Protein AF-0000000078159159 (afdb_homodimer)

Sequence (946 aa):
MILGIPLSLRKSPDRVVWAHTLSGEFSTSSISFWLLRPQSTMQEVLQGSLKNNFGRGRVSGNSFKYGIYIQFNVKRPKSLIVFDWHKYKIHILFSLSFHQVNSDSCESSERINMLKSEFVEASEKNSELRKEIKELTEKLRLADQRKDNAQKQVLVLGKQQKAGPFGTVKGLRTSPAIIPDESVNPRLAKILEKVAVQRELIVALANSNVKDMLEVWFTNIKRVGIPNYLVIALDEKIAKFCESKDVPVYKRDPDEGIDSVARTGGNHAVSGLKFRILREFLQLGYSVLLSDVDIVYLQNPFHYLYRDSDVESMTDGHNNMTAYGYNDVFDEPAMGWARYAHTMRIWVYNSGFFYIRPTIPSIELLDRVANRLSQEPHSWDQAVFNEELFFPSYPGYDGLHAARRTMDFYLFMNSKVLFKTVRKDANLSKLKPVIIHVNYHPDKLPRMKAVVEFYVKGNKDALKPFPDGSNYLMILGIPLSLRKSPDRVVWAHTLSGEFSTSSISFWLLRPQSTMQEVLQGSLKNNFGRGRVSGNSFKYGIYIQFNVKRPKSLIVFDWHKYKIHILFSLSFHQVNSDSCESSERINMLKSEFVEASEKNSELRKEIKELTEKLRLADQRKDNAQKQVLVLGKQQKAGPFGTVKGLRTSPAIIPDESVNPRLAKILEKVAVQRELIVALANSNVKDMLEVWFTNIKRVGIPNYLVIALDEKIAKFCESKDVPVYKRDPDEGIDSVARTGGNHAVSGLKFRILREFLQLGYSVLLSDVDIVYLQNPFHYLYRDSDVESMTDGHNNMTAYGYNDVFDEPAMGWARYAHTMRIWVYNSGFFYIRPTIPSIELLDRVANRLSQEPHSWDQAVFNEELFFPSYPGYDGLHAARRTMDFYLFMNSKVLFKTVRKDANLSKLKPVIIHVNYHPDKLPRMKAVVEFYVKGNKDALKPFPDGSNYL

Radius of gyration: 38.71 Å; Cα contacts (8 Å, |Δi|>4): 1597; chains: 2; bounding box: 104×100×91 Å

Structure (mmCIF, N/CA/C/O backbone):
data_AF-0000000078159159-model_v1
#
loop_
_entity.id
_entity.type
_entity.pdbx_description
1 polymer Glycosyltransferase
#
loop_
_atom_site.group_PDB
_atom_site.id
_atom_site.type_symbol
_atom_site.label_atom_id
_atom_site.label_alt_id
_atom_site.label_comp_id
_atom_site.label_asym_id
_atom_site.label_entity_id
_atom_site.label_seq_id
_atom_site.pdbx_PDB_ins_code
_atom_site.Cartn_x
_atom_site.Cartn_y
_atom_site.Cartn_z
_atom_site.occupancy
_atom_site.B_iso_or_equiv
_atom_site.auth_seq_id
_atom_site.auth_comp_id
_atom_site.auth_asym_id
_atom_site.auth_atom_id
_atom_site.pdbx_PDB_model_num
ATOM 1 N N . MET A 1 1 ? 71.375 -31.25 -0.08 1 17.61 1 MET A N 1
ATOM 2 C CA . MET A 1 1 ? 71.25 -30.594 1.217 1 17.61 1 MET A CA 1
ATOM 3 C C . MET A 1 1 ? 70.25 -31.328 2.121 1 17.61 1 MET A C 1
ATOM 5 O O . MET A 1 1 ? 69.188 -31.656 1.693 1 17.61 1 MET A O 1
ATOM 9 N N . ILE A 1 2 ? 70.812 -32.031 3.143 1 18.7 2 ILE A N 1
ATOM 10 C CA . ILE A 1 2 ? 70.188 -33 4.02 1 18.7 2 ILE A CA 1
ATOM 11 C C . ILE A 1 2 ? 69.25 -32.281 5 1 18.7 2 ILE A C 1
ATOM 13 O O . ILE A 1 2 ? 69.688 -31.391 5.738 1 18.7 2 ILE A O 1
ATOM 17 N N . LEU A 1 3 ? 68.312 -31.609 4.52 1 21.44 3 LEU A N 1
ATOM 18 C CA . LEU A 1 3 ? 67.562 -30.766 5.434 1 21.44 3 LEU A CA 1
ATOM 19 C C . LEU A 1 3 ? 67.062 -31.562 6.648 1 21.44 3 LEU A C 1
ATOM 21 O O . LEU A 1 3 ? 66.5 -32.656 6.504 1 21.44 3 LEU A O 1
ATOM 25 N N . GLY A 1 4 ? 67.938 -31.578 7.641 1 22.89 4 GLY A N 1
ATOM 26 C CA . GLY A 1 4 ? 67.812 -32.25 8.914 1 22.89 4 GLY A CA 1
ATOM 27 C C . GLY A 1 4 ? 66.562 -31.828 9.672 1 22.89 4 GLY A C 1
ATOM 28 O O . GLY A 1 4 ? 66.438 -30.656 10.031 1 22.89 4 GLY A O 1
ATOM 29 N N . ILE A 1 5 ? 65.5 -31.922 9.109 1 25.67 5 ILE A N 1
ATOM 30 C CA . ILE A 1 5 ? 64.375 -31.391 9.797 1 25.67 5 ILE A CA 1
ATOM 31 C C . ILE A 1 5 ? 64.125 -32.156 11.109 1 25.67 5 ILE A C 1
ATOM 33 O O . ILE A 1 5 ? 64.188 -33.375 11.141 1 25.67 5 ILE A O 1
ATOM 37 N N . PRO A 1 6 ? 64.438 -31.453 12.125 1 26.89 6 PRO A N 1
ATOM 38 C CA . PRO A 1 6 ? 64.438 -32.031 13.484 1 26.89 6 PRO A CA 1
ATOM 39 C C . PRO A 1 6 ? 63.156 -32.75 13.828 1 26.89 6 PRO A C 1
ATOM 41 O O . PRO A 1 6 ? 62.094 -32.344 13.391 1 26.89 6 PRO A O 1
ATOM 44 N N . LEU A 1 7 ? 63.219 -33.969 13.781 1 27.44 7 LEU A N 1
ATOM 45 C CA . LEU A 1 7 ? 62.156 -34.969 14 1 27.44 7 LEU A CA 1
ATOM 46 C C . LEU A 1 7 ? 61.719 -35 15.453 1 27.44 7 LEU A C 1
ATOM 48 O O . LEU A 1 7 ? 62.531 -35.125 16.359 1 27.44 7 LEU A O 1
ATOM 52 N N . SER A 1 8 ? 61.031 -33.875 15.875 1 26.48 8 SER A N 1
ATOM 53 C CA . SER A 1 8 ? 60.656 -33.938 17.297 1 26.48 8 SER A CA 1
ATOM 54 C C . SER A 1 8 ? 59.812 -35.156 17.594 1 26.48 8 SER A C 1
ATOM 56 O O . SER A 1 8 ? 58.812 -35.406 16.938 1 26.48 8 SER A O 1
ATOM 58 N N . LEU A 1 9 ? 60.438 -36.188 17.891 1 26.41 9 LEU A N 1
ATOM 59 C CA . LEU A 1 9 ? 59.906 -37.5 18.25 1 26.41 9 LEU A CA 1
ATOM 60 C C . LEU A 1 9 ? 59.125 -37.438 19.562 1 26.41 9 LEU A C 1
ATOM 62 O O . LEU A 1 9 ? 59.656 -37 20.578 1 26.41 9 LEU A O 1
ATOM 66 N N . ARG A 1 10 ? 57.938 -36.906 19.516 1 30.38 10 ARG A N 1
ATOM 67 C CA . ARG A 1 10 ? 57.219 -36.969 20.781 1 30.38 10 ARG A CA 1
ATOM 68 C C . ARG A 1 10 ? 57.062 -38.406 21.25 1 30.38 10 ARG A C 1
ATOM 70 O O . ARG A 1 10 ? 56.75 -39.281 20.453 1 30.38 10 ARG A O 1
ATOM 77 N N . LYS A 1 11 ? 57.625 -38.781 22.234 1 29.3 11 LYS A N 1
ATOM 78 C CA . LYS A 1 11 ? 57.875 -40.031 22.969 1 29.3 11 LYS A CA 1
ATOM 79 C C . LYS A 1 11 ? 56.562 -40.688 23.375 1 29.3 11 LYS A C 1
ATOM 81 O O . LYS A 1 11 ? 55.844 -40.188 24.266 1 29.3 11 LYS A O 1
ATOM 86 N N . SER A 1 12 ? 55.438 -40.656 22.641 1 27.66 12 SER A N 1
ATOM 87 C CA . SER A 1 12 ? 54.562 -41.562 23.391 1 27.66 12 SER A CA 1
ATOM 88 C C . SER A 1 12 ? 55.062 -43 23.312 1 27.66 12 SER A C 1
ATOM 90 O O . SER A 1 12 ? 55.781 -43.375 22.391 1 27.66 12 SER A O 1
ATOM 92 N N . PRO A 1 13 ? 54.938 -44 24.25 1 34.19 13 PRO A N 1
ATOM 93 C CA . PRO A 1 13 ? 55.625 -45.281 24.297 1 34.19 13 PRO A CA 1
ATOM 94 C C . PRO A 1 13 ? 55.656 -45.969 22.922 1 34.19 13 PRO A C 1
ATOM 96 O O . PRO A 1 13 ? 56.688 -46.562 22.562 1 34.19 13 PRO A O 1
ATOM 99 N N . ASP A 1 14 ? 54.5 -46.469 22.375 1 29.48 14 ASP A N 1
ATOM 100 C CA . ASP A 1 14 ? 54.594 -47.531 21.391 1 29.48 14 ASP A CA 1
ATOM 101 C C . ASP A 1 14 ? 54.875 -47 20 1 29.48 14 ASP A C 1
ATOM 103 O O . ASP A 1 14 ? 55.375 -47.719 19.141 1 29.48 14 ASP A O 1
ATOM 107 N N . ARG A 1 15 ? 53.844 -46.125 19.453 1 29.25 15 ARG A N 1
ATOM 108 C CA . ARG A 1 15 ? 53.75 -45.906 18.016 1 29.25 15 ARG A CA 1
ATOM 109 C C . ARG A 1 15 ? 54.625 -44.719 17.578 1 29.25 15 ARG A C 1
ATOM 111 O O . ARG A 1 15 ? 54.531 -43.625 18.156 1 29.25 15 ARG A O 1
ATOM 118 N N . VAL A 1 16 ? 55.781 -45.031 17.172 1 28.16 16 VAL A N 1
ATOM 119 C CA . VAL A 1 16 ? 56.656 -43.938 16.766 1 28.16 16 VAL A CA 1
ATOM 120 C C . VAL A 1 16 ? 56.25 -43.438 15.383 1 28.16 16 VAL A C 1
ATOM 122 O O . VAL A 1 16 ? 56.219 -44.219 14.422 1 28.16 16 VAL A O 1
ATOM 125 N N . VAL A 1 17 ? 55.094 -42.75 15.133 1 27.39 17 VAL A N 1
ATOM 126 C CA . VAL A 1 17 ? 54.594 -42.344 13.82 1 27.39 17 VAL A CA 1
ATOM 127 C C . VAL A 1 17 ? 55.469 -41.219 13.258 1 27.39 17 VAL A C 1
ATOM 129 O O . VAL A 1 17 ? 55.781 -40.25 13.945 1 27.39 17 VAL A O 1
ATOM 132 N N . TRP A 1 18 ? 56.312 -41.625 12.367 1 29.19 18 TRP A N 1
ATOM 133 C CA . TRP A 1 18 ? 57.281 -40.719 11.781 1 29.19 18 TRP A CA 1
ATOM 134 C C . TRP A 1 18 ? 56.625 -39.875 10.68 1 29.19 18 TRP A C 1
ATOM 136 O O . TRP A 1 18 ? 55.969 -40.406 9.805 1 29.19 18 TRP A O 1
ATOM 146 N N . ALA A 1 19 ? 55.875 -38.781 10.914 1 27.38 19 ALA A N 1
ATOM 147 C CA . ALA A 1 19 ? 55.188 -38.094 9.82 1 27.38 19 ALA A CA 1
ATOM 148 C C . ALA A 1 19 ? 56.031 -36.969 9.25 1 27.38 19 ALA A C 1
ATOM 150 O O . ALA A 1 19 ? 56.625 -36.188 10 1 27.38 19 ALA A O 1
ATOM 151 N N . HIS A 1 20 ? 57.062 -37.344 8.359 1 28.05 20 HIS A N 1
ATOM 152 C CA . HIS A 1 20 ? 57.812 -36.219 7.832 1 28.05 20 HIS A CA 1
ATOM 153 C C . HIS A 1 20 ? 57.156 -35.594 6.605 1 28.05 20 HIS A C 1
ATOM 155 O O . HIS A 1 20 ? 56.594 -36.344 5.785 1 28.05 20 HIS A O 1
ATOM 161 N N . THR A 1 21 ? 56.688 -34.375 6.773 1 26.92 21 THR A N 1
ATOM 162 C CA . THR A 1 21 ? 55.906 -33.688 5.738 1 26.92 21 THR A CA 1
ATOM 163 C C . THR A 1 21 ? 56.812 -33.188 4.617 1 26.92 21 THR A C 1
ATOM 165 O O . THR A 1 21 ? 57.75 -32.469 4.863 1 26.92 21 THR A O 1
ATOM 168 N N . LEU A 1 22 ? 57.156 -34.125 3.672 1 27.34 22 LEU A N 1
ATOM 169 C CA . LEU A 1 22 ? 58 -33.719 2.545 1 27.34 22 LEU A CA 1
ATOM 170 C C . LEU A 1 22 ? 57.188 -32.875 1.556 1 27.34 22 LEU A C 1
ATOM 172 O O . LEU A 1 22 ? 56.031 -33.219 1.25 1 27.34 22 LEU A O 1
ATOM 176 N N . SER A 1 23 ? 57.312 -31.578 1.526 1 26.05 23 SER A N 1
ATOM 177 C CA . SER A 1 23 ? 56.531 -30.594 0.787 1 26.05 23 SER A CA 1
ATOM 178 C C . SER A 1 23 ? 56.875 -30.609 -0.698 1 26.05 23 SER A C 1
ATOM 180 O O . SER A 1 23 ? 56.031 -30.266 -1.539 1 26.05 23 SER A O 1
ATOM 182 N N . GLY A 1 24 ? 57.594 -31.391 -1.296 1 27.14 24 GLY A N 1
ATOM 183 C CA . GLY A 1 24 ? 57.969 -31.062 -2.664 1 27.14 24 GLY A CA 1
ATOM 184 C C . GLY A 1 24 ? 57.156 -31.844 -3.695 1 27.14 24 GLY A C 1
ATOM 185 O O . GLY A 1 24 ? 56.406 -32.75 -3.348 1 27.14 24 GLY A O 1
ATOM 186 N N . GLU A 1 25 ? 56.688 -31.297 -4.766 1 27.77 25 GLU A N 1
ATOM 187 C CA . GLU A 1 25 ? 55.875 -31.906 -5.824 1 27.77 25 GLU A CA 1
ATOM 188 C C . GLU A 1 25 ? 56.625 -33.031 -6.527 1 27.77 25 GLU A C 1
ATOM 190 O O . GLU A 1 25 ? 57.656 -32.75 -7.188 1 27.77 25 GLU A O 1
ATOM 195 N N . PHE A 1 26 ? 57.125 -34.094 -5.699 1 26.3 26 PHE A N 1
ATOM 196 C CA . PHE A 1 26 ? 58 -35.062 -6.367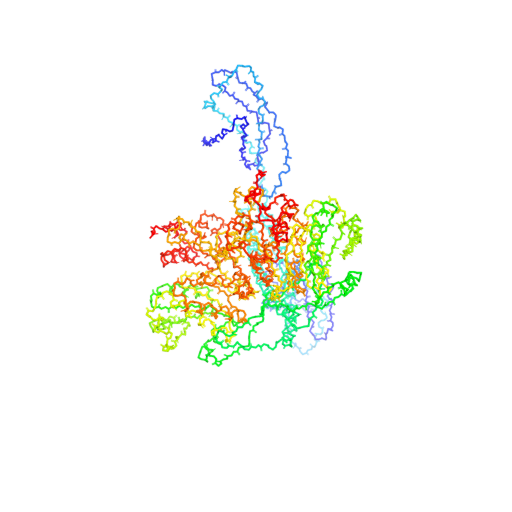 1 26.3 26 PHE A CA 1
ATOM 197 C C . PHE A 1 26 ? 57.156 -36.188 -7.012 1 26.3 26 PHE A C 1
ATOM 199 O O . PHE A 1 26 ? 56.062 -36.5 -6.547 1 26.3 26 PHE A O 1
ATOM 206 N N . SER A 1 27 ? 57.156 -36.25 -8.312 1 27.31 27 SER A N 1
ATOM 207 C CA . SER A 1 27 ? 56.5 -37.344 -9.023 1 27.31 27 SER A CA 1
ATOM 208 C C . SER A 1 27 ? 57.156 -38.688 -8.703 1 27.31 27 SER A C 1
ATOM 210 O O . SER A 1 27 ? 58.344 -38.875 -8.961 1 27.31 27 SER A O 1
ATOM 212 N N . THR A 1 28 ? 57.156 -39.062 -7.367 1 27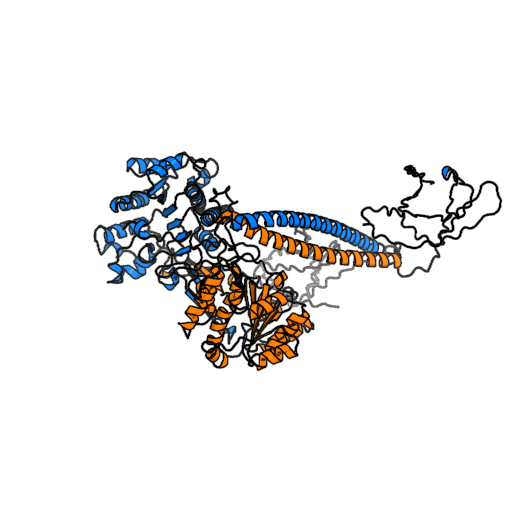.5 28 THR A N 1
ATOM 213 C CA . THR A 1 28 ? 57.969 -40.188 -6.922 1 27.5 28 THR A CA 1
ATOM 214 C C . THR A 1 28 ? 57.531 -41.5 -7.543 1 27.5 28 THR A C 1
ATOM 216 O O . THR A 1 28 ? 56.312 -41.781 -7.547 1 27.5 28 THR A O 1
ATOM 219 N N . SER A 1 29 ? 58.125 -41.906 -8.734 1 27.38 29 SER A N 1
ATOM 220 C CA . SER A 1 29 ? 57.812 -43.188 -9.391 1 27.38 29 SER A CA 1
ATOM 221 C C . SER A 1 29 ? 57.844 -44.344 -8.398 1 27.38 29 SER A C 1
ATOM 223 O O . SER A 1 29 ? 56.844 -45.094 -8.289 1 27.38 29 SER A O 1
ATOM 225 N N . SER A 1 30 ? 58.875 -45.156 -8.305 1 27.55 30 SER A N 1
ATOM 226 C CA . SER A 1 30 ? 59.062 -46.344 -7.469 1 27.55 30 SER A CA 1
ATOM 227 C C . SER A 1 30 ? 60.062 -46.094 -6.355 1 27.55 30 SER A C 1
ATOM 229 O O . SER A 1 30 ? 61.062 -45.406 -6.566 1 27.55 30 SER A O 1
ATOM 231 N N . ILE A 1 31 ? 59.75 -45.688 -5.051 1 28.78 31 ILE A N 1
ATOM 232 C CA . ILE A 1 31 ? 60.75 -45.406 -4.027 1 28.78 31 ILE A CA 1
ATOM 233 C C . ILE A 1 31 ? 61.219 -46.688 -3.367 1 28.78 31 ILE A C 1
ATOM 235 O O . ILE A 1 31 ? 60.375 -47.469 -2.889 1 28.78 31 ILE A O 1
ATOM 239 N N . SER A 1 32 ? 62.25 -47.312 -3.922 1 29.03 32 SER A N 1
ATOM 240 C CA . SER A 1 32 ? 62.812 -48.531 -3.338 1 29.03 32 SER A CA 1
ATOM 241 C C . SER A 1 32 ? 63.719 -48.219 -2.166 1 29.03 32 SER A C 1
ATOM 243 O O . SER A 1 32 ? 64.5 -47.25 -2.23 1 29.03 32 SER A O 1
ATOM 245 N N . PHE A 1 33 ? 63.312 -48.406 -0.824 1 28.94 33 PHE A N 1
ATOM 246 C CA . PHE A 1 33 ? 64.125 -48 0.309 1 28.94 33 PHE A CA 1
ATOM 247 C C . PHE A 1 33 ? 64.938 -49.188 0.85 1 28.94 33 PHE A C 1
ATOM 249 O O . PHE A 1 33 ? 64.5 -50.344 0.725 1 28.94 33 PHE A O 1
ATOM 256 N N . TRP A 1 34 ? 66.188 -49.062 0.815 1 29.77 34 TRP A N 1
ATOM 257 C CA . TRP A 1 34 ? 67.062 -50.156 1.274 1 29.77 34 TRP A CA 1
ATOM 258 C C . TRP A 1 34 ? 67.625 -49.844 2.662 1 29.77 34 TRP A C 1
ATOM 260 O O . TRP A 1 34 ? 68 -48.688 2.965 1 29.77 34 TRP A O 1
ATOM 270 N N . LEU A 1 35 ? 67.125 -50.531 3.803 1 29.36 35 LEU A N 1
ATOM 271 C CA . LEU A 1 35 ? 67.688 -50.406 5.16 1 29.36 35 LEU A CA 1
ATOM 272 C C . LEU A 1 35 ? 69 -51.188 5.316 1 29.36 35 LEU A C 1
ATOM 274 O O . LEU A 1 35 ? 69.062 -52.375 4.934 1 29.36 35 LEU A O 1
ATOM 278 N N . LEU A 1 36 ? 70.062 -50.5 5.23 1 27.66 36 LEU A N 1
ATOM 279 C CA . LEU A 1 36 ? 71.375 -51.125 5.332 1 27.66 36 LEU A CA 1
ATOM 280 C C . LEU A 1 36 ? 71.688 -51.406 6.785 1 27.66 36 LEU A C 1
ATOM 282 O O . LEU A 1 36 ? 71.625 -50.531 7.637 1 27.66 36 LEU A O 1
ATOM 286 N N . ARG A 1 37 ? 71.562 -52.719 7.289 1 32.47 37 ARG A N 1
ATOM 287 C CA . ARG A 1 37 ? 72 -53.188 8.594 1 32.47 37 ARG A CA 1
ATOM 288 C C . ARG A 1 37 ? 73.5 -52.969 8.75 1 32.47 37 ARG A C 1
ATOM 290 O O . ARG A 1 37 ? 74.312 -53.156 7.793 1 32.47 37 ARG A O 1
ATOM 297 N N . PRO A 1 38 ? 73.938 -52.188 9.695 1 32.81 38 PRO A N 1
ATOM 298 C CA . PRO A 1 38 ? 75.375 -52 9.805 1 32.81 38 PRO A CA 1
ATOM 299 C C . PRO A 1 38 ? 76.125 -53.281 9.562 1 32.81 38 PRO A C 1
ATOM 301 O O . PRO A 1 38 ? 77.188 -53.25 8.93 1 32.81 38 PRO A O 1
ATOM 304 N N . GLN A 1 39 ? 76.125 -54.25 10.469 1 33.25 39 GLN A N 1
ATOM 305 C CA . GLN A 1 39 ? 77.125 -55.312 10.367 1 33.25 39 GLN A CA 1
ATOM 306 C C . GLN A 1 39 ? 76.812 -56.25 9.211 1 33.25 39 GLN A C 1
ATOM 308 O O . GLN A 1 39 ? 77.75 -56.875 8.656 1 33.25 39 GLN A O 1
ATOM 313 N N . SER A 1 40 ? 75.562 -56.906 9.305 1 32.38 40 SER A N 1
ATOM 314 C CA . SER A 1 40 ? 75.5 -58.125 8.492 1 32.38 40 SER A CA 1
ATOM 315 C C . SER A 1 40 ? 75.25 -57.781 7.027 1 32.38 40 SER A C 1
ATOM 317 O O . SER A 1 40 ? 74.688 -56.719 6.719 1 32.38 40 SER A O 1
ATOM 319 N N . THR A 1 41 ? 76 -58.219 6 1 31.39 41 THR A N 1
ATOM 320 C CA . THR A 1 41 ? 76.125 -58.062 4.555 1 31.39 41 THR A CA 1
ATOM 321 C C . THR A 1 41 ? 74.75 -58.031 3.898 1 31.39 41 THR A C 1
ATOM 323 O O . THR A 1 41 ? 74.625 -57.75 2.705 1 31.39 41 THR A O 1
ATOM 326 N N . MET A 1 42 ? 73.812 -58.906 4.496 1 30.23 42 MET A N 1
ATOM 327 C CA . MET A 1 42 ? 72.75 -59.312 3.586 1 30.23 42 MET A CA 1
ATOM 328 C C . MET A 1 42 ? 71.688 -58.188 3.457 1 30.23 42 MET A C 1
ATOM 330 O O . MET A 1 42 ? 71.25 -57.656 4.461 1 30.23 42 MET A O 1
ATOM 334 N N . GLN A 1 43 ? 71.688 -57.438 2.396 1 29.42 43 GLN A N 1
ATOM 335 C CA . GLN A 1 43 ? 70.812 -56.344 1.971 1 29.42 43 GLN A CA 1
ATOM 336 C C . GLN A 1 43 ? 69.375 -56.812 1.962 1 29.42 43 GLN A C 1
ATOM 338 O O . GLN A 1 43 ? 69 -57.75 1.278 1 29.42 43 GLN A O 1
ATOM 343 N N . GLU A 1 44 ? 68.75 -57.094 3.141 1 30.91 44 GLU A N 1
ATOM 344 C CA . GLU A 1 44 ? 67.375 -57.562 3.051 1 30.91 44 GLU A CA 1
ATOM 345 C C . GLU A 1 44 ? 66.438 -56.5 2.449 1 30.91 44 GLU A C 1
ATOM 347 O O . GLU A 1 44 ? 66.438 -55.344 2.873 1 30.91 44 GLU A O 1
ATOM 352 N N . VAL A 1 45 ? 66.125 -56.625 1.104 1 29.06 45 VAL A N 1
ATOM 353 C CA . VAL A 1 45 ? 65.25 -55.75 0.29 1 29.06 45 VAL A CA 1
ATOM 354 C C . VAL A 1 45 ? 63.844 -55.844 0.765 1 29.06 45 VAL A C 1
ATOM 356 O O . VAL A 1 45 ? 63.25 -56.906 0.805 1 29.06 45 VAL A O 1
ATOM 359 N N . LEU A 1 46 ? 63.406 -55.25 1.869 1 28.06 46 LEU A N 1
ATOM 360 C CA . LEU A 1 46 ? 62 -55.312 2.299 1 28.06 46 LEU A CA 1
ATOM 361 C C . LEU A 1 46 ? 61.094 -54.562 1.348 1 28.06 46 LEU A C 1
ATOM 363 O O . LEU A 1 46 ? 61.406 -53.406 0.986 1 28.06 46 LEU A O 1
ATOM 367 N N . GLN A 1 47 ? 60.438 -55.25 0.357 1 27.75 47 GLN A N 1
ATOM 368 C CA . GLN A 1 47 ? 59.562 -54.688 -0.658 1 27.75 47 GLN A CA 1
ATOM 369 C C . GLN A 1 47 ? 58.219 -54.281 -0.057 1 27.75 47 GLN A C 1
ATOM 371 O O . GLN A 1 47 ? 57.625 -55.031 0.707 1 27.75 47 GLN A O 1
ATOM 376 N N . GLY A 1 48 ? 57.969 -53.188 0.63 1 27.84 48 GLY A N 1
ATOM 377 C CA . GLY A 1 48 ? 56.656 -52.844 1.171 1 27.84 48 GLY A CA 1
ATOM 378 C C . GLY A 1 48 ? 55.781 -52.062 0.192 1 27.84 48 GLY A C 1
ATOM 379 O O . GLY A 1 48 ? 56.281 -51.562 -0.809 1 27.84 48 GLY A O 1
ATOM 380 N N . SER A 1 49 ? 54.5 -52.531 -0.101 1 27.75 49 SER A N 1
ATOM 381 C CA . SER A 1 49 ? 53.562 -51.906 -1.035 1 27.75 49 SER A CA 1
ATOM 382 C C . SER A 1 49 ? 52.875 -50.719 -0.406 1 27.75 49 SER A C 1
ATOM 384 O O . SER A 1 49 ? 52.625 -50.688 0.802 1 27.75 49 SER A O 1
ATOM 386 N N . LEU A 1 50 ? 53 -49.469 -0.981 1 27.16 50 LEU A N 1
ATOM 387 C CA . LEU A 1 50 ? 52.438 -48.188 -0.545 1 27.16 50 LEU A CA 1
ATOM 388 C C . LEU A 1 50 ? 50.906 -48.156 -0.773 1 27.16 50 LEU A C 1
ATOM 390 O O . LEU A 1 50 ? 50.438 -48.375 -1.892 1 27.16 50 LEU A O 1
ATOM 394 N N . LYS A 1 51 ? 50 -48.594 0.148 1 30.25 51 LYS A N 1
ATOM 395 C CA . LYS A 1 51 ? 48.562 -48.375 -0.059 1 30.25 51 LYS A CA 1
ATOM 396 C C . LYS A 1 51 ? 48.219 -46.906 0.025 1 30.25 51 LYS A C 1
ATOM 398 O O . LYS A 1 51 ? 48.656 -46.219 0.936 1 30.25 51 LYS A O 1
ATOM 403 N N . ASN A 1 52 ? 47.75 -46.156 -1.123 1 25.86 52 ASN A N 1
ATOM 404 C CA . ASN A 1 52 ? 47.469 -44.75 -1.36 1 25.86 52 ASN A CA 1
ATOM 405 C C . ASN A 1 52 ? 46.312 -44.25 -0.464 1 25.86 52 ASN A C 1
ATOM 407 O O . ASN A 1 52 ? 45.156 -44.594 -0.681 1 25.86 52 ASN A O 1
ATOM 411 N N . ASN A 1 53 ? 46.125 -44.438 0.861 1 26.89 53 ASN A N 1
ATOM 412 C CA . ASN A 1 53 ? 45 -43.875 1.569 1 26.89 53 ASN A CA 1
ATOM 413 C C . ASN A 1 53 ? 44.969 -42.344 1.489 1 26.89 53 ASN A C 1
ATOM 415 O O . ASN A 1 53 ? 45.844 -41.688 2.031 1 26.89 53 ASN A O 1
ATOM 419 N N . PHE A 1 54 ? 44.375 -41.625 0.386 1 28.17 54 PHE A N 1
ATOM 420 C CA . PHE A 1 54 ? 44.312 -40.219 0.092 1 28.17 54 PHE A CA 1
ATOM 421 C C . PHE A 1 54 ? 43.469 -39.5 1.143 1 28.17 54 PHE A C 1
ATOM 423 O O . PHE A 1 54 ? 42.25 -39.594 1.158 1 28.17 54 PHE A O 1
ATOM 430 N N . GLY A 1 55 ? 43.656 -39.438 2.422 1 26.94 55 GLY A N 1
ATOM 431 C CA . GLY A 1 55 ? 42.938 -38.562 3.336 1 26.94 55 GLY A CA 1
ATOM 432 C C . GLY A 1 55 ? 42.969 -37.125 2.922 1 26.94 55 GLY A C 1
ATOM 433 O O . GLY A 1 55 ? 43.969 -36.625 2.418 1 26.94 55 GLY A O 1
ATOM 434 N N . ARG A 1 56 ? 41.719 -36.5 2.508 1 28.23 56 ARG A N 1
ATOM 435 C CA . ARG A 1 56 ? 41.469 -35.219 1.828 1 28.23 56 ARG A CA 1
ATOM 436 C C . ARG A 1 56 ? 41.969 -34.062 2.658 1 28.23 56 ARG A C 1
ATOM 438 O O . ARG A 1 56 ? 41.344 -33.688 3.654 1 28.23 56 ARG A O 1
ATOM 445 N N . GLY A 1 57 ? 43.156 -34 3.062 1 26.19 57 GLY A N 1
ATOM 446 C CA . GLY A 1 57 ? 43.688 -32.844 3.805 1 26.19 57 GLY A CA 1
ATOM 447 C C . GLY A 1 57 ? 43.688 -31.562 3.008 1 26.19 57 GLY A C 1
ATOM 448 O O . GLY A 1 57 ? 43.812 -31.578 1.784 1 26.19 57 GLY A O 1
ATOM 449 N N . ARG A 1 58 ? 42.781 -30.609 3.58 1 28.48 58 ARG A N 1
ATOM 450 C CA . ARG A 1 58 ? 42.594 -29.297 2.982 1 28.48 58 ARG A CA 1
ATOM 451 C C . ARG A 1 58 ? 43.938 -28.594 2.814 1 28.48 58 ARG A C 1
ATOM 453 O O . ARG A 1 58 ? 44.75 -28.578 3.734 1 28.48 58 ARG A O 1
ATOM 460 N N . VAL A 1 59 ? 44.406 -28.516 1.566 1 27.38 59 VAL A N 1
ATOM 461 C CA . VAL A 1 59 ? 45.656 -28.031 0.959 1 27.38 59 VAL A CA 1
ATOM 462 C C . VAL A 1 59 ? 45.812 -26.531 1.216 1 27.38 59 VAL A C 1
ATOM 464 O O . VAL A 1 59 ? 45.125 -25.719 0.573 1 27.38 59 VAL A O 1
ATOM 467 N N . SER A 1 60 ? 45.719 -26.094 2.5 1 25.73 60 SER A N 1
ATOM 468 C CA . SER A 1 60 ? 45.938 -24.656 2.529 1 25.73 60 SER A CA 1
ATOM 469 C C . SER A 1 60 ? 47.219 -24.266 1.781 1 25.73 60 SER A C 1
ATOM 471 O O . SER A 1 60 ? 47.188 -23.391 0.923 1 25.73 60 SER A O 1
ATOM 473 N N . GLY A 1 61 ? 48.312 -24.062 2.514 1 26.12 61 GLY A N 1
ATOM 474 C CA . GLY A 1 61 ? 49.594 -23.516 2.146 1 26.12 61 GLY A CA 1
ATOM 475 C C . GLY A 1 61 ? 50.375 -24.422 1.218 1 26.12 61 GLY A C 1
ATOM 476 O O . GLY A 1 61 ? 50.031 -25.578 1.021 1 26.12 61 GLY A O 1
ATOM 477 N N . ASN A 1 62 ? 51.406 -23.828 0.327 1 26.69 62 ASN A N 1
ATOM 478 C CA . ASN A 1 62 ? 52.094 -24.453 -0.806 1 26.69 62 ASN A CA 1
ATOM 479 C C . ASN A 1 62 ? 52.719 -25.797 -0.426 1 26.69 62 ASN A C 1
ATOM 481 O O . ASN A 1 62 ? 53.344 -26.453 -1.256 1 26.69 62 ASN A O 1
ATOM 485 N N . SER A 1 63 ? 53.156 -25.875 0.856 1 25.45 63 SER A N 1
ATOM 486 C CA . SER A 1 63 ? 54.094 -26.922 1.169 1 25.45 63 SER A CA 1
ATOM 487 C C . SER A 1 63 ? 53.375 -28.25 1.415 1 25.45 63 SER A C 1
ATOM 489 O O . SER A 1 63 ? 52.406 -28.312 2.16 1 25.45 63 SER A O 1
ATOM 491 N N . PHE A 1 64 ? 53.125 -28.953 0.333 1 24.91 64 PHE A N 1
ATOM 492 C CA . PHE A 1 64 ? 52.469 -30.25 0.38 1 24.91 64 PHE A CA 1
ATOM 493 C C . PHE A 1 64 ? 53.219 -31.219 1.284 1 24.91 64 PHE A C 1
ATOM 495 O O . PHE A 1 64 ? 54.438 -31.453 1.084 1 24.91 64 PHE A O 1
ATOM 502 N N . LYS A 1 65 ? 52.969 -30.984 2.65 1 28.73 65 LYS A N 1
ATOM 503 C CA . LYS A 1 65 ? 53.688 -31.828 3.59 1 28.73 65 LYS A CA 1
ATOM 504 C C . LYS A 1 65 ? 53.281 -33.312 3.436 1 28.73 65 LYS A C 1
ATOM 506 O O . LYS A 1 65 ? 52.094 -33.625 3.514 1 28.73 65 LYS A O 1
ATOM 511 N N . TYR A 1 66 ? 53.875 -33.938 2.338 1 25.77 66 TYR A N 1
ATOM 512 C CA . TYR A 1 66 ? 53.594 -35.344 2.057 1 25.77 66 TYR A CA 1
ATOM 513 C C . TYR A 1 66 ? 54.156 -36.219 3.146 1 25.77 66 TYR A C 1
ATOM 515 O O . TYR A 1 66 ? 55.312 -36.094 3.545 1 25.77 66 TYR A O 1
ATOM 523 N N . GLY A 1 67 ? 53.375 -36.344 4.262 1 27.33 67 GLY A N 1
ATOM 524 C CA . GLY A 1 67 ? 53.875 -37.188 5.312 1 27.33 67 GLY A CA 1
ATOM 525 C C . GLY A 1 67 ? 53.906 -38.656 4.926 1 27.33 67 GLY A C 1
ATOM 526 O O . GLY A 1 67 ? 52.938 -39.188 4.418 1 27.33 67 GLY A O 1
ATOM 527 N N . ILE A 1 68 ? 54.969 -39.156 4.309 1 27.92 68 ILE A N 1
ATOM 528 C CA . ILE A 1 68 ? 55.188 -40.531 3.906 1 27.92 68 ILE A CA 1
ATOM 529 C C . ILE A 1 68 ? 55.25 -41.406 5.141 1 27.92 68 ILE A C 1
ATOM 531 O O . ILE A 1 68 ? 56 -41.156 6.086 1 27.92 68 ILE A O 1
ATOM 535 N N . TYR A 1 69 ? 54.031 -41.906 5.461 1 27.81 69 TYR A N 1
ATOM 536 C CA . TYR A 1 69 ? 53.969 -42.812 6.602 1 27.81 69 TYR A CA 1
ATOM 537 C C . TYR A 1 69 ? 54.438 -44.219 6.223 1 27.81 69 TYR A C 1
ATOM 539 O O . TYR A 1 69 ? 54 -44.781 5.227 1 27.81 69 TYR A O 1
ATOM 547 N N . ILE A 1 70 ? 55.688 -44.5 6.309 1 28.14 70 ILE A N 1
ATOM 548 C CA . ILE A 1 70 ? 56.281 -45.812 6 1 28.14 70 ILE A CA 1
ATOM 549 C C . ILE A 1 70 ? 56.062 -46.75 7.191 1 28.14 70 ILE A C 1
ATOM 551 O O . ILE A 1 70 ? 56.5 -46.438 8.305 1 28.14 70 ILE A O 1
ATOM 555 N N . GLN A 1 71 ? 55 -47.406 7.16 1 26.98 71 GLN A N 1
ATOM 556 C CA . GLN A 1 71 ? 54.688 -48.344 8.234 1 26.98 71 GLN A CA 1
ATOM 557 C C . GLN A 1 71 ? 55.438 -49.656 8.031 1 26.98 71 GLN A C 1
ATOM 559 O O . GLN A 1 71 ? 55.438 -50.219 6.926 1 26.98 71 GLN A O 1
ATOM 564 N N . PHE A 1 72 ? 56.562 -49.812 8.656 1 28.3 72 PHE A N 1
ATOM 565 C CA . PHE A 1 72 ? 57.375 -51.031 8.594 1 28.3 72 PHE A CA 1
ATOM 566 C C . PHE A 1 72 ? 56.75 -52.156 9.414 1 28.3 72 PHE A C 1
ATOM 568 O O . PHE A 1 72 ? 56.312 -51.938 10.531 1 28.3 72 PHE A O 1
ATOM 575 N N . ASN A 1 73 ? 56.031 -52.938 8.703 1 27.95 73 ASN A N 1
ATOM 576 C CA . ASN A 1 73 ? 55.562 -54.094 9.43 1 27.95 73 ASN A CA 1
ATOM 577 C C . ASN A 1 73 ? 56.688 -55.031 9.828 1 27.95 73 ASN A C 1
ATOM 579 O O . ASN A 1 73 ? 57.406 -55.562 8.969 1 27.95 73 ASN A O 1
ATOM 583 N N . VAL A 1 74 ? 57.469 -54.562 10.828 1 28.53 74 VAL A N 1
ATOM 584 C CA . VAL A 1 74 ? 58.562 -55.375 11.305 1 28.53 74 VAL A CA 1
ATOM 585 C C . VAL A 1 74 ? 58.031 -56.688 11.891 1 28.53 74 VAL A C 1
ATOM 587 O O . VAL A 1 74 ? 57.125 -56.656 12.719 1 28.53 74 VAL A O 1
ATOM 590 N N . LYS A 1 75 ? 58.125 -57.625 11.039 1 33.56 75 LYS A N 1
ATOM 591 C CA . LYS A 1 75 ? 57.844 -58.906 11.617 1 33.56 75 LYS A CA 1
ATOM 592 C C . LYS A 1 75 ? 58.562 -59.094 12.945 1 33.56 75 LYS A C 1
ATOM 594 O O . LYS A 1 75 ? 59.75 -58.844 13.055 1 33.56 75 LYS A O 1
ATOM 599 N N . ARG A 1 76 ? 57.75 -59.031 14.023 1 30.89 76 ARG A N 1
ATOM 600 C CA . ARG A 1 76 ? 58.062 -59.031 15.453 1 30.89 76 ARG A CA 1
ATOM 601 C C . ARG A 1 76 ? 58.969 -60.188 15.812 1 30.89 76 ARG A C 1
ATOM 603 O O . ARG A 1 76 ? 58.531 -61.344 15.859 1 30.89 76 ARG A O 1
ATOM 610 N N . PRO A 1 77 ? 60.25 -60.281 15.141 1 30.33 77 PRO A N 1
ATOM 611 C CA . PRO A 1 77 ? 60.719 -61.438 15.93 1 30.33 77 PRO A CA 1
ATOM 612 C C . PRO A 1 77 ? 60.594 -61.219 17.438 1 30.33 77 PRO A C 1
ATOM 614 O O . PRO A 1 77 ? 60.438 -60.062 17.875 1 30.33 77 PRO A O 1
ATOM 617 N N . LYS A 1 78 ? 60.969 -62.281 18.312 1 35 78 LYS A N 1
ATOM 618 C CA . LYS A 1 78 ? 60.969 -62.375 19.766 1 35 78 LYS A CA 1
ATOM 619 C C . LYS A 1 78 ? 61.594 -61.156 20.406 1 35 78 LYS A C 1
ATOM 621 O O . LYS A 1 78 ? 61.188 -60.75 21.5 1 35 78 LYS A O 1
ATOM 626 N N . SER A 1 79 ? 62.938 -60.906 19.984 1 26.33 79 SER A N 1
ATOM 627 C CA . SER A 1 79 ? 63.812 -60.031 20.75 1 26.33 79 SER A CA 1
ATOM 628 C C . SER A 1 79 ? 63.625 -58.562 20.359 1 26.33 79 SER A C 1
ATOM 630 O O . SER A 1 79 ? 63.406 -58.25 19.188 1 26.33 79 SER A O 1
ATOM 632 N N . LEU A 1 80 ? 63.062 -57.656 21.266 1 29.16 80 LEU A N 1
ATOM 633 C CA . LEU A 1 80 ? 62.625 -56.25 21.266 1 29.16 80 LEU A CA 1
ATOM 634 C C . LEU A 1 80 ? 63.625 -55.344 20.609 1 29.16 80 LEU A C 1
ATOM 636 O O . LEU A 1 80 ? 64.688 -55.031 21.203 1 29.16 80 LEU A O 1
ATOM 640 N N . ILE A 1 81 ? 64.125 -55.812 19.359 1 27.03 81 ILE A N 1
ATOM 641 C CA . ILE A 1 81 ? 65.188 -55.031 18.766 1 27.03 81 ILE A CA 1
ATOM 642 C C . ILE A 1 81 ? 64.812 -53.562 18.719 1 27.03 81 ILE A C 1
ATOM 644 O O . ILE A 1 81 ? 63.781 -53.219 18.125 1 27.03 81 ILE A O 1
ATOM 648 N N . VAL A 1 82 ? 65.062 -52.812 19.875 1 29.14 82 VAL A N 1
ATOM 649 C CA . VAL A 1 82 ? 64.938 -51.375 20.078 1 29.14 82 VAL A CA 1
ATOM 650 C C . VAL A 1 82 ? 65.688 -50.594 19 1 29.14 82 VAL A C 1
ATOM 652 O O . VAL A 1 82 ? 66.938 -50.688 18.922 1 29.14 82 VAL A O 1
ATOM 655 N N . PHE A 1 83 ? 65.25 -50.781 17.672 1 28 83 PHE A N 1
ATOM 656 C CA . PHE A 1 83 ? 65.938 -50.188 16.531 1 28 83 PHE A CA 1
ATOM 657 C C . PHE A 1 83 ? 66.125 -48.688 16.734 1 28 83 PHE A C 1
ATOM 659 O O . PHE A 1 83 ? 65.125 -48 17.031 1 28 83 PHE A O 1
ATOM 666 N N . ASP A 1 84 ? 67.25 -48.344 17.406 1 29.77 84 ASP A N 1
ATOM 667 C CA . ASP A 1 84 ? 67.688 -46.969 17.641 1 29.77 84 ASP A CA 1
ATOM 668 C C . ASP A 1 84 ? 67.875 -46.219 16.328 1 29.77 84 ASP A C 1
ATOM 670 O O . ASP A 1 84 ? 68.812 -46.438 15.57 1 29.77 84 ASP A O 1
ATOM 674 N N . TRP A 1 85 ? 66.688 -45.938 15.727 1 29.23 85 TRP A N 1
ATOM 675 C CA . TRP A 1 85 ? 66.375 -45.438 14.383 1 29.23 85 TRP A CA 1
ATOM 676 C C . TRP A 1 85 ? 67.188 -44.188 14.102 1 29.23 85 TRP A C 1
ATOM 678 O O . TRP A 1 85 ? 67.125 -43.594 13.023 1 29.23 85 TRP A O 1
ATOM 688 N N . HIS A 1 86 ? 67.938 -43.656 15.188 1 30.27 86 HIS A N 1
ATOM 689 C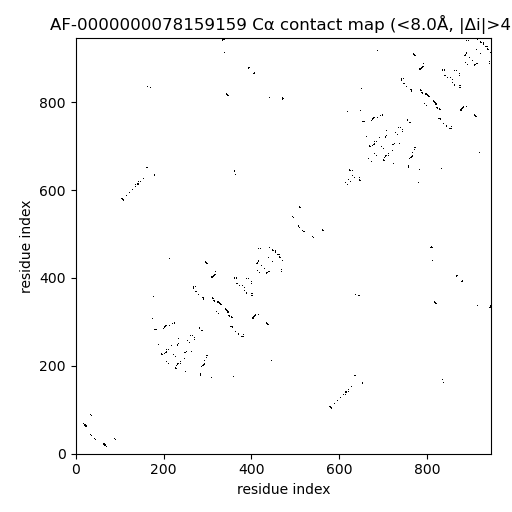 CA . HIS A 1 86 ? 68.688 -42.406 14.977 1 30.27 86 HIS A CA 1
ATOM 690 C C . HIS A 1 86 ? 69.75 -42.531 13.891 1 30.27 86 HIS A C 1
ATOM 692 O O . HIS A 1 86 ? 70.25 -41.531 13.414 1 30.27 86 HIS A O 1
ATOM 698 N N . LYS A 1 87 ? 70.25 -43.75 13.812 1 33.44 87 LYS A N 1
ATOM 699 C CA . LYS A 1 87 ? 71.5 -43.812 13.125 1 33.44 87 LYS A CA 1
ATOM 700 C C . LYS A 1 87 ? 71.312 -44.125 11.641 1 33.44 87 LYS A C 1
ATOM 702 O O . LYS A 1 87 ? 72.312 -44.219 10.898 1 33.44 87 LYS A O 1
ATOM 707 N N . TYR A 1 88 ? 70.125 -44.719 11.336 1 26.02 88 TYR A N 1
ATOM 708 C CA . TYR A 1 88 ? 70.188 -45.25 9.969 1 26.02 88 TYR A CA 1
ATOM 709 C C . TYR A 1 88 ? 69.812 -44.156 8.969 1 26.02 88 TYR A C 1
ATOM 711 O O . TYR A 1 88 ? 69 -43.312 9.258 1 26.02 88 TYR A O 1
ATOM 719 N N . LYS A 1 89 ? 70.75 -43.656 8.25 1 29.31 89 LYS A N 1
ATOM 720 C CA . LYS A 1 89 ? 70.688 -42.625 7.23 1 29.31 89 LYS A CA 1
ATOM 721 C C . LYS A 1 89 ? 70 -43.156 5.965 1 29.31 89 LYS A C 1
ATOM 723 O O . LYS A 1 89 ? 70.375 -44.25 5.473 1 29.31 89 LYS A O 1
ATOM 728 N N . ILE A 1 90 ? 68.75 -43.156 5.895 1 25.5 90 ILE A N 1
ATOM 729 C CA . ILE A 1 90 ? 68 -43.656 4.738 1 25.5 90 ILE A CA 1
ATOM 730 C C . ILE A 1 90 ? 68.312 -42.781 3.516 1 25.5 90 ILE A C 1
ATOM 732 O O . ILE A 1 90 ? 68.188 -41.562 3.574 1 25.5 90 ILE A O 1
ATOM 736 N N . HIS A 1 91 ? 69.25 -43.188 2.748 1 25.27 91 HIS A N 1
ATOM 737 C CA . HIS A 1 91 ? 69.625 -42.5 1.527 1 25.27 91 HIS A CA 1
ATOM 738 C C . HIS A 1 91 ? 68.688 -42.844 0.38 1 25.27 91 HIS A C 1
ATOM 740 O O . HIS A 1 91 ? 68.5 -44.031 0.092 1 25.27 91 HIS A O 1
ATOM 746 N N . ILE A 1 92 ? 67.625 -42.156 0.189 1 24.98 92 ILE A N 1
ATOM 747 C CA . ILE A 1 92 ? 66.688 -42.438 -0.854 1 24.98 92 ILE A CA 1
ATOM 748 C C . ILE A 1 92 ? 67.125 -41.844 -2.18 1 24.98 92 ILE A C 1
ATOM 750 O O . ILE A 1 92 ? 67.438 -40.656 -2.258 1 24.98 92 ILE A O 1
ATOM 754 N N . LEU A 1 93 ? 67.812 -42.625 -3.041 1 24.36 93 LEU A N 1
ATOM 755 C CA . LEU A 1 93 ? 68.312 -42.188 -4.336 1 24.36 93 LEU A CA 1
ATOM 756 C C . LEU A 1 93 ? 67.25 -42.188 -5.387 1 24.36 93 LEU A C 1
ATOM 758 O O . LEU A 1 93 ? 66.5 -43.188 -5.551 1 24.36 93 LEU A O 1
ATOM 762 N N . PHE A 1 94 ? 66.562 -41.062 -5.641 1 23.33 94 PHE A N 1
ATOM 763 C CA . PHE A 1 94 ? 65.438 -40.969 -6.625 1 23.33 94 PHE A CA 1
ATOM 764 C C . PHE A 1 94 ? 66 -40.688 -8.016 1 23.33 94 PHE A C 1
ATOM 766 O O . PHE A 1 94 ? 67 -39.906 -8.164 1 23.33 94 PHE A O 1
ATOM 773 N N . SER A 1 95 ? 66.25 -41.719 -8.828 1 22.5 95 SER A N 1
ATOM 774 C CA . SER A 1 95 ? 66.75 -41.5 -10.188 1 22.5 95 SER A CA 1
ATOM 775 C C . SER A 1 95 ? 65.688 -41.031 -11.109 1 22.5 95 SER A C 1
ATOM 777 O O . SER A 1 95 ? 64.625 -41.656 -11.219 1 22.5 95 SER A O 1
ATOM 779 N N . LEU A 1 96 ? 65.375 -39.719 -11.258 1 21.41 96 LEU A N 1
ATOM 780 C CA . LEU A 1 96 ? 64.375 -39.031 -12.109 1 21.41 96 LEU A CA 1
ATOM 781 C C . LEU A 1 96 ? 64.812 -39.125 -13.578 1 21.41 96 LEU A C 1
ATOM 783 O O . LEU A 1 96 ? 65.938 -38.75 -13.938 1 21.41 96 LEU A O 1
ATOM 787 N N . SER A 1 97 ? 64.562 -40.188 -14.266 1 21.33 97 SER A N 1
ATOM 788 C CA . SER A 1 97 ? 65 -40.219 -15.672 1 21.33 97 SER A CA 1
ATOM 789 C C . SER A 1 97 ? 64.062 -39.375 -16.516 1 21.33 97 SER A C 1
ATOM 791 O O . SER A 1 97 ? 62.812 -39.531 -16.438 1 21.33 97 SER A O 1
ATOM 793 N N . PHE A 1 98 ? 64.375 -38.094 -16.859 1 21.59 98 PHE A N 1
ATOM 794 C CA . PHE A 1 98 ? 63.75 -37.094 -17.703 1 21.59 98 PHE A CA 1
ATOM 795 C C . PHE A 1 98 ? 63.75 -37.531 -19.156 1 21.59 98 PHE A C 1
ATOM 797 O O . PHE A 1 98 ? 64.812 -37.75 -19.75 1 21.59 98 PHE A O 1
ATOM 804 N N . HIS A 1 99 ? 63.094 -38.562 -19.516 1 23.64 99 HIS A N 1
ATOM 805 C CA . HIS A 1 99 ? 63.125 -38.844 -20.953 1 23.64 99 HIS A CA 1
ATOM 806 C C . HIS A 1 99 ? 62.594 -37.625 -21.734 1 23.64 99 HIS A C 1
ATOM 808 O O . HIS A 1 99 ? 61.594 -37.031 -21.344 1 23.64 99 HIS A O 1
ATOM 814 N N . GLN A 1 100 ? 63.438 -37.031 -22.594 1 23.67 100 GLN A N 1
ATOM 815 C CA . GLN A 1 100 ? 63.406 -35.875 -23.516 1 23.67 100 GLN A CA 1
ATOM 816 C C . GLN A 1 100 ? 62.312 -36.062 -24.562 1 23.67 100 GLN A C 1
ATOM 818 O O . GLN A 1 100 ? 62.469 -36.812 -25.516 1 23.67 100 GLN A O 1
ATOM 823 N N . VAL A 1 101 ? 61.062 -36.531 -24.281 1 26.95 101 VAL A N 1
ATOM 824 C CA . VAL A 1 101 ? 60.156 -36.625 -25.406 1 26.95 101 VAL A CA 1
ATOM 825 C C . VAL A 1 101 ? 60.156 -35.344 -26.188 1 26.95 101 VAL A C 1
ATOM 827 O O . VAL A 1 101 ? 60.406 -34.25 -25.641 1 26.95 101 VAL A O 1
ATOM 830 N N . ASN A 1 102 ? 60.156 -35.375 -27.531 1 27.06 102 ASN A N 1
ATOM 831 C CA . ASN A 1 102 ? 60.219 -34.469 -28.672 1 27.06 102 ASN A CA 1
ATOM 832 C C . ASN A 1 102 ? 59.281 -33.281 -28.484 1 27.06 102 ASN A C 1
ATOM 834 O O . ASN A 1 102 ? 58.281 -33.406 -27.766 1 27.06 102 ASN A O 1
ATOM 838 N N . SER A 1 103 ? 59.719 -32.062 -28.938 1 29.95 103 SER A N 1
ATOM 839 C CA . SER A 1 103 ? 59.531 -30.609 -28.844 1 29.95 103 SER A CA 1
ATOM 840 C C . SER A 1 103 ? 58.094 -30.203 -29.25 1 29.95 103 SER A C 1
ATOM 842 O O . SER A 1 103 ? 57.812 -30.016 -30.438 1 29.95 103 SER A O 1
ATOM 844 N N . ASP A 1 104 ? 57.031 -31.094 -29.078 1 32.19 104 ASP A N 1
ATOM 845 C CA . ASP A 1 104 ? 55.781 -30.594 -29.625 1 32.19 104 ASP A CA 1
ATOM 846 C C . ASP A 1 104 ? 55.594 -29.125 -29.281 1 32.19 104 ASP A C 1
ATOM 848 O O . ASP A 1 104 ? 56.219 -28.594 -28.375 1 32.19 104 ASP A O 1
ATOM 852 N N . SER A 1 105 ? 54.531 -28.453 -29.938 1 34.31 105 SER A N 1
ATOM 853 C CA . SER A 1 105 ? 54.156 -27.047 -30.141 1 34.31 105 SER A CA 1
ATOM 854 C C . SER A 1 105 ? 54.031 -26.312 -28.812 1 34.31 105 SER A C 1
ATOM 856 O O . SER A 1 105 ? 53.312 -26.734 -27.922 1 34.31 105 SER A O 1
ATOM 858 N N . CYS A 1 106 ? 55.125 -25.828 -28.297 1 35.59 106 CYS A N 1
ATOM 859 C CA . CYS A 1 106 ? 55.406 -25 -27.125 1 35.59 106 CYS A CA 1
ATOM 860 C C . CYS A 1 106 ? 54.344 -23.922 -26.953 1 35.59 106 CYS A C 1
ATOM 862 O O . CYS A 1 106 ? 54.156 -23.094 -27.859 1 35.59 106 CYS A O 1
ATOM 864 N N . GLU A 1 107 ? 53.219 -24.312 -26.484 1 40.12 107 GLU A N 1
ATOM 865 C CA . GLU A 1 107 ? 52.312 -23.203 -26.172 1 40.12 107 GLU A CA 1
ATOM 866 C C . GLU A 1 107 ? 53.062 -22.078 -25.453 1 40.12 107 GLU A C 1
ATOM 868 O O . GLU A 1 107 ? 53.969 -22.344 -24.656 1 40.12 107 GLU A O 1
ATOM 873 N N . SER A 1 108 ? 53.188 -20.891 -26.109 1 44.5 108 SER A N 1
ATOM 874 C CA . SER A 1 108 ? 54 -19.719 -25.781 1 44.5 108 SER A CA 1
ATOM 875 C C . SER A 1 108 ? 53.969 -19.438 -24.281 1 44.5 108 SER A C 1
ATOM 877 O O . SER A 1 108 ? 53.031 -19.812 -23.594 1 44.5 108 SER A O 1
ATOM 879 N N . SER A 1 109 ? 55.219 -19.375 -23.672 1 47.81 109 SER A N 1
ATOM 880 C CA . SER A 1 109 ? 55.469 -18.953 -22.297 1 47.81 109 SER A CA 1
ATOM 881 C C . SER A 1 109 ? 54.469 -17.922 -21.828 1 47.81 109 SER A C 1
ATOM 883 O O . SER A 1 109 ? 54.062 -17.922 -20.672 1 47.81 109 SER A O 1
ATOM 885 N N . GLU A 1 110 ? 54.031 -17.203 -22.797 1 50.19 110 GLU A N 1
ATOM 886 C CA . GLU A 1 110 ? 53.094 -16.141 -22.453 1 50.19 110 GLU A CA 1
ATOM 887 C C . GLU A 1 110 ? 51.719 -16.719 -22.062 1 50.19 110 GLU A C 1
ATOM 889 O O . GLU A 1 110 ? 51.094 -16.25 -21.109 1 50.19 110 GLU A O 1
ATOM 894 N N . ARG A 1 111 ? 51.406 -17.703 -22.719 1 53.03 111 ARG A N 1
ATOM 895 C CA . ARG A 1 111 ? 50.125 -18.297 -22.422 1 53.03 111 ARG A CA 1
ATOM 896 C C . ARG A 1 111 ? 50.156 -19.062 -21.109 1 53.03 111 ARG A C 1
ATOM 898 O O . ARG A 1 111 ? 49.188 -19.062 -20.344 1 53.03 111 ARG A O 1
ATOM 905 N N . ILE A 1 112 ? 51.281 -19.484 -20.828 1 53.03 112 ILE A N 1
ATOM 906 C CA . ILE A 1 112 ? 51.469 -20.219 -19.578 1 53.03 112 ILE A CA 1
ATOM 907 C C . ILE A 1 112 ? 51.438 -19.25 -18.406 1 53.03 112 ILE A C 1
ATOM 909 O O . ILE A 1 112 ? 50.812 -19.531 -17.375 1 53.03 112 ILE A O 1
ATOM 913 N N . ASN A 1 113 ? 52.125 -18.25 -18.609 1 53.78 113 ASN A N 1
ATOM 914 C CA . ASN A 1 113 ? 52.125 -17.219 -17.562 1 53.78 113 ASN A CA 1
ATOM 915 C C . ASN A 1 113 ? 50.719 -16.656 -17.328 1 53.78 113 ASN A C 1
ATOM 917 O O . ASN A 1 113 ? 50.344 -16.406 -16.188 1 53.78 113 ASN A O 1
ATOM 921 N N . MET A 1 114 ? 50.031 -16.547 -18.391 1 58.72 114 MET A N 1
ATOM 922 C CA . MET A 1 114 ? 48.656 -16.078 -18.281 1 58.72 114 MET A CA 1
ATOM 923 C C . MET A 1 114 ? 47.75 -17.109 -17.578 1 58.72 114 MET A C 1
ATOM 925 O O . MET A 1 114 ? 46.938 -16.75 -16.75 1 58.72 114 MET A O 1
ATOM 929 N N . LEU A 1 115 ? 48.094 -18.281 -17.844 1 56.22 115 LEU A N 1
ATOM 930 C CA . LEU A 1 115 ? 47.344 -19.344 -17.234 1 56.22 115 LEU A CA 1
ATOM 931 C C . LEU A 1 115 ? 47.656 -19.453 -15.742 1 56.22 115 LEU A C 1
ATOM 933 O O . LEU A 1 115 ? 46.75 -19.672 -14.93 1 56.22 115 LEU A O 1
ATOM 937 N N . LYS A 1 116 ? 48.875 -19.281 -15.477 1 59.19 116 LYS A N 1
ATOM 938 C CA . LYS A 1 116 ? 49.281 -19.25 -14.078 1 59.19 116 LYS A CA 1
ATOM 939 C C . LYS A 1 116 ? 48.625 -18.094 -13.328 1 59.19 116 LYS A C 1
ATOM 941 O O . LYS A 1 116 ? 48.156 -18.266 -12.203 1 59.19 116 LYS A O 1
ATOM 946 N N . SER A 1 117 ? 48.688 -17.016 -13.977 1 60 117 SER A N 1
ATOM 947 C CA . SER A 1 117 ? 48.062 -15.836 -13.375 1 60 117 SER A CA 1
ATOM 948 C C . SER A 1 117 ? 46.562 -16.031 -13.203 1 60 117 SER A C 1
ATOM 950 O O . SER A 1 117 ? 46 -15.672 -12.172 1 60 117 SER A O 1
ATOM 952 N N . GLU A 1 118 ? 46.031 -16.656 -14.156 1 60.72 118 GLU A N 1
ATOM 953 C CA . GLU A 1 118 ? 44.625 -16.922 -14.078 1 60.72 118 GLU A CA 1
ATOM 954 C C . GLU A 1 118 ? 44.281 -17.938 -12.984 1 60.72 118 GLU A C 1
ATOM 956 O O . GLU A 1 118 ? 43.281 -17.797 -12.281 1 60.72 118 GLU A O 1
ATOM 961 N N . PHE A 1 119 ? 45.156 -18.781 -12.797 1 55.62 119 PHE A N 1
ATOM 962 C CA . PHE A 1 119 ? 45 -19.781 -11.758 1 55.62 119 PHE A CA 1
ATOM 963 C C . PHE A 1 119 ? 45.125 -19.156 -10.375 1 55.62 119 PHE A C 1
ATOM 965 O O . PHE A 1 119 ? 44.344 -19.453 -9.477 1 55.62 119 PHE A O 1
ATOM 972 N N . VAL A 1 120 ? 46.188 -18.469 -10.242 1 61 120 VAL A N 1
ATOM 973 C CA . VAL A 1 120 ? 46.375 -17.781 -8.969 1 61 120 VAL A CA 1
ATOM 974 C C . VAL A 1 120 ? 45.156 -16.922 -8.641 1 61 120 VAL A C 1
ATOM 976 O O . VAL A 1 120 ? 44.688 -16.922 -7.508 1 61 120 VAL A O 1
ATOM 979 N N . GLU A 1 121 ? 44.625 -16.344 -9.602 1 63.72 121 GLU A N 1
ATOM 980 C CA . GLU A 1 121 ? 43.469 -15.492 -9.391 1 63.72 121 GLU A CA 1
ATOM 981 C C . GLU A 1 121 ? 42.219 -16.312 -9.031 1 63.72 121 GLU A C 1
ATOM 983 O O . GLU A 1 121 ? 41.469 -15.945 -8.133 1 63.72 121 GLU A O 1
ATOM 988 N N . ALA A 1 122 ? 42.156 -17.406 -9.609 1 61.75 122 ALA A N 1
ATOM 989 C CA . ALA A 1 122 ? 41 -18.281 -9.328 1 61.75 122 ALA A CA 1
ATOM 990 C C . ALA A 1 122 ? 41.125 -18.906 -7.941 1 61.75 122 ALA A C 1
ATOM 992 O O . ALA A 1 122 ? 40.125 -19.047 -7.23 1 61.75 122 ALA A O 1
ATOM 993 N N . SER A 1 123 ? 42.281 -19.156 -7.539 1 62.53 123 SER A N 1
ATOM 994 C CA . SER A 1 123 ? 42.562 -19.75 -6.234 1 62.53 123 SER A CA 1
ATOM 995 C C . SER A 1 123 ? 42.344 -18.734 -5.113 1 62.53 123 SER A C 1
ATOM 997 O O . SER A 1 123 ? 41.781 -19.078 -4.062 1 62.53 123 SER A O 1
ATOM 999 N N . GLU A 1 124 ? 42.844 -17.625 -5.426 1 65.81 124 GLU A N 1
ATOM 1000 C CA . GLU A 1 124 ? 42.594 -16.547 -4.465 1 65.81 124 GLU A CA 1
ATOM 1001 C C . GLU A 1 124 ? 41.094 -16.266 -4.336 1 65.81 124 GLU A C 1
ATOM 1003 O O . GLU A 1 124 ? 40.594 -16.047 -3.23 1 65.81 124 GLU A O 1
ATOM 1008 N N . LYS A 1 125 ? 40.375 -16.312 -5.332 1 69.62 125 LYS A N 1
ATOM 1009 C CA . LYS A 1 125 ? 38.938 -16.125 -5.309 1 69.62 125 LYS A CA 1
ATOM 1010 C C . LYS A 1 125 ? 38.219 -17.266 -4.562 1 69.62 125 LYS A C 1
ATOM 1012 O O . LYS A 1 125 ? 37.281 -17.031 -3.812 1 69.62 125 LYS A O 1
ATOM 1017 N N . ASN A 1 126 ? 38.75 -18.375 -4.676 1 62.41 126 ASN A N 1
ATOM 1018 C CA . ASN A 1 126 ? 38.25 -19.531 -3.924 1 62.41 126 ASN A CA 1
ATOM 1019 C C . ASN A 1 126 ? 38.406 -19.328 -2.42 1 62.41 126 ASN A C 1
ATOM 1021 O O . ASN A 1 126 ? 37.5 -19.625 -1.645 1 62.41 126 ASN A O 1
ATOM 1025 N N . SER A 1 127 ? 39.594 -18.938 -2.102 1 67.12 127 SER A N 1
ATOM 1026 C CA . SER A 1 127 ? 39.844 -18.672 -0.691 1 67.12 127 SER A CA 1
ATOM 1027 C C . SER A 1 127 ? 38.938 -17.594 -0.145 1 67.12 127 SER A C 1
ATOM 1029 O O . SER A 1 127 ? 38.406 -17.703 0.967 1 67.12 127 SER A O 1
ATOM 1031 N N . GLU A 1 128 ? 38.75 -16.625 -0.944 1 69.19 128 GLU A N 1
ATOM 1032 C CA . GLU A 1 128 ? 37.844 -15.555 -0.551 1 69.19 128 GLU A CA 1
ATOM 1033 C C . GLU A 1 128 ? 36.406 -16.062 -0.444 1 69.19 128 GLU A C 1
ATOM 1035 O O . GLU A 1 128 ? 35.688 -15.695 0.491 1 69.19 128 GLU A O 1
ATOM 1040 N N . LEU A 1 129 ? 36 -16.906 -1.206 1 68.5 129 LEU A N 1
ATOM 1041 C CA . LEU A 1 129 ? 34.656 -17.438 -1.2 1 68.5 129 LEU A CA 1
ATOM 1042 C C . LEU A 1 129 ? 34.438 -18.391 -0.024 1 68.5 129 LEU A C 1
ATOM 1044 O O . LEU A 1 129 ? 33.375 -18.375 0.606 1 68.5 129 LEU A O 1
ATOM 1048 N N . ARG A 1 130 ? 35.406 -19.078 0.366 1 63.91 130 ARG A N 1
ATOM 1049 C CA . ARG A 1 130 ? 35.312 -19.953 1.536 1 63.91 130 ARG A CA 1
ATOM 1050 C C . ARG A 1 130 ? 35.219 -19.125 2.818 1 63.91 130 ARG A C 1
ATOM 1052 O O . ARG A 1 130 ? 34.469 -19.484 3.732 1 63.91 130 ARG A O 1
ATOM 1059 N N . LYS A 1 131 ? 35.969 -18.156 2.844 1 66.88 131 LYS A N 1
ATOM 1060 C CA . LYS A 1 131 ? 35.844 -17.25 3.979 1 66.88 131 LYS A CA 1
ATOM 1061 C C . LYS A 1 131 ? 34.438 -16.625 4.047 1 66.88 131 LYS A C 1
ATOM 1063 O O . LYS A 1 131 ? 33.875 -16.516 5.125 1 66.88 131 LYS A O 1
ATOM 1068 N N . GLU A 1 132 ? 34 -16.328 2.973 1 68.69 132 GLU A N 1
ATOM 1069 C CA . GLU A 1 132 ? 32.656 -15.773 2.918 1 68.69 132 GLU A CA 1
ATOM 1070 C C . GLU A 1 132 ? 31.625 -16.812 3.318 1 68.69 132 GLU A C 1
ATOM 1072 O O . GLU A 1 132 ? 30.672 -16.5 4.035 1 68.69 132 GLU A O 1
ATOM 1077 N N . ILE A 1 133 ? 31.844 -17.938 3.084 1 62.75 133 ILE A N 1
ATOM 1078 C CA . ILE A 1 133 ? 30.938 -19.016 3.459 1 62.75 133 ILE A CA 1
ATOM 1079 C C . ILE A 1 133 ? 31 -19.234 4.969 1 62.75 133 ILE A C 1
ATOM 1081 O O . ILE A 1 133 ? 29.969 -19.406 5.617 1 62.75 133 ILE A O 1
ATOM 1085 N N . LYS A 1 134 ? 32.188 -19.297 5.488 1 63.34 134 LYS A N 1
ATOM 1086 C CA . LYS A 1 134 ? 32.312 -19.438 6.934 1 63.34 134 LYS A CA 1
ATOM 1087 C C . LYS A 1 134 ? 31.625 -18.312 7.672 1 63.34 134 LYS A C 1
ATOM 1089 O O . LYS A 1 134 ? 30.938 -18.531 8.672 1 63.34 134 LYS A O 1
ATOM 1094 N N . GLU A 1 135 ? 31.859 -17.203 7.168 1 63.41 135 GLU A N 1
ATOM 1095 C CA . GLU A 1 135 ? 31.188 -16.047 7.777 1 63.41 135 GLU A CA 1
ATOM 1096 C C . GLU A 1 135 ? 29.672 -16.156 7.645 1 63.41 135 GLU A C 1
ATOM 1098 O O . GLU A 1 135 ? 28.938 -15.867 8.594 1 63.41 135 GLU A O 1
ATOM 1103 N N . LEU A 1 136 ? 29.234 -16.641 6.613 1 63.72 136 LEU A N 1
ATOM 1104 C CA . LEU A 1 136 ? 27.812 -16.781 6.383 1 63.72 136 LEU A CA 1
ATOM 1105 C C . LEU A 1 136 ? 27.234 -17.906 7.234 1 63.72 136 LEU A C 1
ATOM 1107 O O . LEU A 1 136 ? 26.125 -17.781 7.773 1 63.72 136 LEU A O 1
ATOM 1111 N N . THR A 1 137 ? 27.906 -18.891 7.43 1 60.44 137 THR A N 1
ATOM 1112 C CA . THR A 1 137 ? 27.469 -20 8.266 1 60.44 137 THR A CA 1
ATOM 1113 C C . THR A 1 137 ? 27.406 -19.594 9.734 1 60.44 137 THR A C 1
ATOM 1115 O O . THR A 1 137 ? 26.484 -19.969 10.445 1 60.44 137 THR A O 1
ATOM 1118 N N . GLU A 1 138 ? 28.359 -18.906 10.164 1 57.25 138 GLU A N 1
ATOM 1119 C CA . GLU A 1 138 ? 28.328 -18.375 11.523 1 57.25 138 GLU A CA 1
ATOM 1120 C C . GLU A 1 138 ? 27.172 -17.391 11.711 1 57.25 138 GLU A C 1
ATOM 1122 O O . GLU A 1 138 ? 26.5 -17.422 12.742 1 57.25 138 GLU A O 1
ATOM 1127 N N . LYS A 1 139 ? 26.953 -16.688 10.758 1 57.44 139 LYS A N 1
ATOM 1128 C CA . LYS A 1 139 ? 25.812 -15.781 10.805 1 57.44 139 LYS A CA 1
ATOM 1129 C C . LYS A 1 139 ? 24.5 -16.562 10.789 1 57.44 139 LYS A C 1
ATOM 1131 O O . LYS A 1 139 ? 23.547 -16.203 11.492 1 57.44 139 LYS A O 1
ATOM 1136 N N . LEU A 1 140 ? 24.516 -17.578 10.18 1 53.56 140 LEU A N 1
ATOM 1137 C CA . LEU A 1 140 ? 23.359 -18.453 10.148 1 53.56 140 LEU A CA 1
ATOM 1138 C C . LEU A 1 140 ? 23.141 -19.125 11.508 1 53.56 140 LEU A C 1
ATOM 1140 O O . LEU A 1 140 ? 22.016 -19.219 11.984 1 53.56 140 LEU A O 1
ATOM 1144 N N . ARG A 1 141 ? 24.109 -19.641 12.102 1 51 141 ARG A N 1
ATOM 1145 C CA . ARG A 1 141 ? 24.031 -20.25 13.43 1 51 141 ARG A CA 1
ATOM 1146 C C . ARG A 1 141 ? 23.562 -19.234 14.469 1 51 141 ARG A C 1
ATOM 1148 O O . ARG A 1 141 ? 22.688 -19.531 15.281 1 51 141 ARG A O 1
ATOM 1155 N N . LEU A 1 142 ? 24.094 -18.094 14.43 1 48.31 142 LEU A N 1
ATOM 1156 C CA . LEU A 1 142 ? 23.688 -17.047 15.359 1 48.31 142 LEU A CA 1
ATOM 1157 C C . LEU A 1 142 ? 22.25 -16.609 15.094 1 48.31 142 LEU A C 1
ATOM 1159 O O . LEU A 1 142 ? 21.484 -16.359 16.031 1 48.31 142 LEU A O 1
ATOM 1163 N N . ALA A 1 143 ? 21.891 -16.688 13.953 1 46.69 143 ALA A N 1
ATOM 1164 C CA . ALA A 1 143 ? 20.516 -16.391 13.578 1 46.69 143 ALA A CA 1
ATOM 1165 C C . ALA A 1 143 ? 19.562 -17.484 14.031 1 46.69 143 ALA A C 1
ATOM 1167 O O . ALA A 1 143 ? 18.438 -17.219 14.477 1 46.69 143 ALA A O 1
ATOM 1168 N N . ASP A 1 144 ? 19.922 -18.672 14.055 1 46.72 144 ASP A N 1
ATOM 1169 C CA . ASP A 1 144 ? 19.141 -19.797 14.555 1 46.72 144 ASP A CA 1
ATOM 1170 C C . ASP A 1 144 ? 18.984 -19.719 16.062 1 46.72 144 ASP A C 1
ATOM 1172 O O . ASP A 1 144 ? 17.906 -20.016 16.594 1 46.72 144 ASP A O 1
ATOM 1176 N N . GLN A 1 145 ? 19.938 -19.484 16.812 1 40.84 145 GLN A N 1
ATOM 1177 C CA . GLN A 1 145 ? 19.844 -19.328 18.25 1 40.84 145 GLN A CA 1
ATOM 1178 C C . GLN A 1 145 ? 18.922 -18.172 18.625 1 40.84 145 GLN A C 1
ATOM 1180 O O . GLN A 1 145 ? 18.156 -18.266 19.594 1 40.84 145 GLN A O 1
ATOM 1185 N N . ARG A 1 146 ? 18.938 -17.188 17.891 1 38.09 146 ARG A N 1
ATOM 1186 C CA . ARG A 1 146 ? 18.031 -16.062 18.125 1 38.09 146 ARG A CA 1
ATOM 1187 C C . ARG A 1 146 ? 16.609 -16.406 17.688 1 38.09 146 ARG A C 1
ATOM 1189 O O . ARG A 1 146 ? 15.641 -15.875 18.25 1 38.09 146 ARG A O 1
ATOM 1196 N N . LYS A 1 147 ? 16.391 -17.328 16.828 1 39.25 147 LYS A N 1
ATOM 1197 C CA . LYS A 1 147 ? 15.094 -17.906 16.469 1 39.25 147 LYS A CA 1
ATOM 1198 C C . LYS A 1 147 ? 14.43 -18.562 17.672 1 39.25 147 LYS A C 1
ATOM 1200 O O . LYS A 1 147 ? 13.234 -18.375 17.906 1 39.25 147 LYS A O 1
ATOM 1205 N N . ASP A 1 148 ? 15.086 -19.422 18.312 1 38.28 148 ASP A N 1
ATOM 1206 C CA . ASP A 1 148 ? 14.508 -20.156 19.438 1 38.28 148 ASP A CA 1
ATOM 1207 C C . ASP A 1 148 ? 14.047 -19.203 20.531 1 38.28 148 ASP A C 1
ATOM 1209 O O . ASP A 1 148 ? 12.961 -19.375 21.094 1 38.28 148 ASP A O 1
ATOM 1213 N N . ASN A 1 149 ? 14.766 -18.25 20.812 1 33.38 149 ASN A N 1
ATOM 1214 C CA . ASN A 1 149 ? 14.367 -17.344 21.875 1 33.38 149 ASN A CA 1
ATOM 1215 C C . ASN A 1 149 ? 13.234 -16.422 21.453 1 33.38 149 ASN A C 1
ATOM 1217 O O . ASN A 1 149 ? 12.32 -16.141 22.219 1 33.38 149 ASN A O 1
ATOM 1221 N N . ALA A 1 150 ? 13.227 -15.969 20.188 1 35.19 150 ALA A N 1
ATOM 1222 C CA . ALA A 1 150 ? 12.133 -15.156 19.641 1 35.19 150 ALA A CA 1
ATOM 1223 C C . ALA A 1 150 ? 10.852 -15.977 19.516 1 35.19 150 ALA A C 1
ATOM 1225 O O . ALA A 1 150 ? 9.758 -15.469 19.781 1 35.19 150 ALA A O 1
ATOM 1226 N N . GLN A 1 151 ? 10.82 -17.203 19.141 1 36.84 151 GLN A N 1
ATOM 1227 C CA . GLN A 1 151 ? 9.633 -18.047 19.188 1 36.84 151 GLN A CA 1
ATOM 1228 C C . GLN A 1 151 ? 9.102 -18.156 20.609 1 36.84 151 GLN A C 1
ATOM 1230 O O . GLN A 1 151 ? 7.887 -18.156 20.828 1 36.84 151 GLN A O 1
ATOM 1235 N N . LYS A 1 152 ? 9.969 -18.156 21.516 1 35.62 152 LYS A N 1
ATOM 1236 C CA . LYS A 1 152 ? 9.5 -18.328 22.891 1 35.62 152 LYS A CA 1
ATOM 1237 C C . LYS A 1 152 ? 8.797 -17.062 23.375 1 35.62 152 LYS A C 1
ATOM 1239 O O . LYS A 1 152 ? 7.805 -17.141 24.109 1 35.62 152 LYS A O 1
ATOM 1244 N N . GLN A 1 153 ? 9.336 -15.93 23.078 1 34.5 153 GLN A N 1
ATOM 1245 C CA . GLN A 1 153 ? 8.711 -14.703 23.562 1 34.5 153 GLN A CA 1
ATOM 1246 C C . GLN A 1 153 ? 7.434 -14.391 22.781 1 34.5 153 GLN A C 1
ATOM 1248 O O . GLN A 1 153 ? 6.527 -13.742 23.312 1 34.5 153 GLN A O 1
ATOM 1253 N N . VAL A 1 154 ? 7.262 -14.633 21.453 1 39.19 154 VAL A N 1
ATOM 1254 C CA . VAL A 1 154 ? 5.977 -14.594 20.75 1 39.19 154 VAL A CA 1
ATOM 1255 C C . VAL A 1 154 ? 4.973 -15.492 21.469 1 39.19 154 VAL A C 1
ATOM 1257 O O . VAL A 1 154 ? 3.766 -15.25 21.422 1 39.19 154 VAL A O 1
ATOM 1260 N N . LEU A 1 155 ? 5.355 -16.469 21.906 1 38 155 LEU A N 1
ATOM 1261 C CA . LEU A 1 155 ? 4.488 -17.344 22.688 1 38 155 LEU A CA 1
ATOM 1262 C C . LEU A 1 155 ? 3.852 -16.594 23.844 1 38 155 LEU A C 1
ATOM 1264 O O . LEU A 1 155 ? 2.713 -16.875 24.219 1 38 155 LEU A O 1
ATOM 1268 N N . VAL A 1 156 ? 4.621 -15.797 24.547 1 34.31 156 VAL A N 1
ATOM 1269 C CA . VAL A 1 156 ? 4.02 -15.148 25.719 1 34.31 156 VAL A CA 1
ATOM 1270 C C . VAL A 1 156 ? 3.102 -14.016 25.266 1 34.31 156 VAL A C 1
ATOM 1272 O O . VAL A 1 156 ? 2.326 -13.484 26.062 1 34.31 156 VAL A O 1
ATOM 1275 N N . LEU A 1 157 ? 3.523 -13.031 24.312 1 41.5 157 LEU A N 1
ATOM 1276 C CA . LEU A 1 157 ? 2.596 -11.922 24.094 1 41.5 157 LEU A CA 1
ATOM 1277 C C . LEU A 1 157 ? 1.213 -12.438 23.719 1 41.5 157 LEU A C 1
ATOM 1279 O O . LEU A 1 157 ? 0.207 -12.016 24.281 1 41.5 157 LEU A O 1
ATOM 1283 N N . GLY A 1 158 ? 0.329 -12.125 22.438 1 42.44 158 GLY A N 1
ATOM 1284 C CA . GLY A 1 158 ? -1.013 -12.688 22.375 1 42.44 158 GLY A CA 1
ATOM 1285 C C . GLY A 1 158 ? -1.034 -14.148 21.969 1 42.44 158 GLY A C 1
ATOM 1286 O O . GLY A 1 158 ? -0.061 -14.656 21.406 1 42.44 158 GLY A O 1
ATOM 1287 N N . LYS A 1 159 ? -1.656 -15.008 22.656 1 49.09 159 LYS A N 1
ATOM 1288 C CA . LYS A 1 159 ? -1.992 -16.406 22.438 1 49.09 159 LYS A CA 1
ATOM 1289 C C . LYS A 1 159 ? -2.256 -16.688 20.953 1 49.09 159 LYS A C 1
ATOM 1291 O O . LYS A 1 159 ? -3.064 -16 20.328 1 49.09 159 LYS A O 1
ATOM 1296 N N . GLN A 1 160 ? -1.238 -17.125 20.266 1 63.97 160 GLN A N 1
ATOM 1297 C CA . GLN A 1 160 ? -1.574 -17.688 18.953 1 63.97 160 GLN A CA 1
ATOM 1298 C C . GLN A 1 160 ? -2.969 -18.297 18.969 1 63.97 160 GLN A C 1
ATOM 1300 O O . GLN A 1 160 ? -3.346 -18.969 19.938 1 63.97 160 GLN A O 1
ATOM 1305 N N . GLN A 1 161 ? -3.746 -17.672 18.141 1 76.06 161 GLN A N 1
ATOM 1306 C CA . GLN A 1 161 ? -5.133 -18.125 18.125 1 76.06 161 GLN A CA 1
ATOM 1307 C C . GLN A 1 161 ? -5.441 -18.875 16.828 1 76.06 161 GLN A C 1
ATOM 1309 O O . GLN A 1 161 ? -4.762 -18.688 15.812 1 76.06 161 GLN A O 1
ATOM 1314 N N . LYS A 1 162 ? -6.203 -19.828 16.953 1 81.69 162 LYS A N 1
ATOM 1315 C CA . LYS A 1 162 ? -6.805 -20.453 15.781 1 81.69 162 LYS A CA 1
ATOM 1316 C C . LYS A 1 162 ? -7.648 -19.469 14.984 1 81.69 162 LYS A C 1
ATOM 1318 O O . LYS A 1 162 ? -8.117 -18.469 15.531 1 81.69 162 LYS A O 1
ATOM 1323 N N . ALA A 1 163 ? -7.629 -19.719 13.664 1 85.19 163 ALA A N 1
ATOM 1324 C CA . ALA A 1 163 ? -8.5 -18.875 12.867 1 85.19 163 ALA A CA 1
ATOM 1325 C C . ALA A 1 163 ? -9.961 -19.094 13.219 1 85.19 163 ALA A C 1
ATOM 1327 O O . ALA A 1 163 ? -10.391 -20.219 13.438 1 85.19 163 ALA A O 1
ATOM 1328 N N . GLY A 1 164 ? -10.719 -17.984 13.367 1 83.5 164 GLY A N 1
ATOM 1329 C CA . GLY A 1 164 ? -12.148 -18.078 13.602 1 83.5 164 GLY A CA 1
ATOM 1330 C C . GLY A 1 164 ? -12.93 -18.547 12.383 1 83.5 164 GLY A C 1
ATOM 1331 O O . GLY A 1 164 ? -12.336 -18.828 11.336 1 83.5 164 GLY A O 1
ATOM 1332 N N . PRO A 1 165 ? -14.281 -18.625 12.531 1 85.56 165 PRO A N 1
ATOM 1333 C CA . PRO A 1 165 ? -15.133 -19.016 11.406 1 85.56 165 PRO A CA 1
ATOM 1334 C C . PRO A 1 165 ? -15.016 -18.062 10.219 1 85.56 165 PRO A C 1
ATOM 1336 O O . PRO A 1 165 ? -14.562 -16.922 10.383 1 85.56 165 PRO A O 1
ATOM 1339 N N . PHE A 1 166 ? -15.461 -18.594 9.086 1 88.06 166 PHE A N 1
ATOM 1340 C CA . PHE A 1 166 ? -15.422 -17.828 7.848 1 88.06 166 PHE A CA 1
ATOM 1341 C C . PHE A 1 166 ? -16.125 -16.484 8.016 1 88.06 166 PHE A C 1
ATOM 1343 O O . PHE A 1 166 ? -17.234 -16.422 8.539 1 88.06 166 PHE A O 1
ATOM 1350 N N . GLY A 1 167 ? -15.414 -15.461 7.605 1 86.31 167 GLY A N 1
ATOM 1351 C CA . GLY A 1 167 ? -15.992 -14.125 7.602 1 86.31 167 GLY A CA 1
ATOM 1352 C C . GLY A 1 167 ? -15.852 -13.406 8.93 1 86.31 167 GLY A C 1
ATOM 1353 O O . GLY A 1 167 ? -16.172 -12.219 9.039 1 86.31 167 GLY A O 1
ATOM 1354 N N . THR A 1 168 ? -15.281 -13.977 9.961 1 81.56 168 THR A N 1
ATOM 1355 C CA . THR A 1 168 ? -15.25 -13.383 11.289 1 81.56 168 THR A CA 1
ATOM 1356 C C . THR A 1 168 ? -13.828 -12.969 11.664 1 81.56 168 THR A C 1
ATOM 1358 O O . THR A 1 168 ? -13.625 -12.25 12.648 1 81.56 168 THR A O 1
ATOM 1361 N N . VAL A 1 169 ? -12.914 -13.414 10.945 1 86.5 169 VAL A N 1
ATOM 1362 C CA . VAL A 1 169 ? -11.516 -13.156 11.266 1 86.5 169 VAL A CA 1
ATOM 1363 C C . VAL A 1 169 ? -11.18 -11.695 10.945 1 86.5 169 VAL A C 1
ATOM 1365 O O . VAL A 1 169 ? -11.484 -11.203 9.859 1 86.5 169 VAL A O 1
ATOM 1368 N N . LYS A 1 170 ? -10.594 -10.984 11.945 1 82.12 170 LYS A N 1
ATOM 1369 C CA . LYS A 1 170 ? -10.172 -9.594 11.773 1 82.12 170 LYS A CA 1
ATOM 1370 C C . LYS A 1 170 ? -8.758 -9.383 12.305 1 82.12 170 LYS A C 1
ATOM 1372 O O . LYS A 1 170 ? -8.445 -9.781 13.43 1 82.12 170 LYS A O 1
ATOM 1377 N N . GLY A 1 171 ? -7.953 -8.906 11.453 1 77.25 171 GLY A N 1
ATOM 1378 C CA . GLY A 1 171 ? -6.605 -8.57 11.883 1 77.25 171 GLY A CA 1
ATOM 1379 C C . GLY A 1 171 ? -6.543 -7.309 12.719 1 77.25 171 GLY A C 1
ATOM 1380 O O . GLY A 1 171 ? -7.508 -6.547 12.773 1 77.25 171 GLY A O 1
ATOM 1381 N N . LEU A 1 172 ? -5.344 -7.152 13.375 1 72.56 172 LEU A N 1
ATOM 1382 C CA . LEU A 1 172 ? -5.098 -5.93 14.125 1 72.56 172 LEU A CA 1
ATOM 1383 C C . LEU A 1 172 ? -4.902 -4.742 13.188 1 72.56 172 LEU A C 1
ATOM 1385 O O . LEU A 1 172 ? -4.113 -4.82 12.234 1 72.56 172 LEU A O 1
ATOM 1389 N N . ARG A 1 173 ? -5.707 -3.73 13.352 1 73 173 ARG A N 1
ATOM 1390 C CA . ARG A 1 173 ? -5.574 -2.561 12.492 1 73 173 ARG A CA 1
ATOM 1391 C C . ARG A 1 173 ? -4.629 -1.533 13.102 1 73 173 ARG A C 1
ATOM 1393 O O . ARG A 1 173 ? -4.066 -0.701 12.383 1 73 173 ARG A O 1
ATOM 1400 N N . THR A 1 174 ? -4.539 -1.561 14.375 1 73.25 174 THR A N 1
ATOM 1401 C CA . THR A 1 174 ? -3.701 -0.564 15.039 1 73.25 174 THR A CA 1
ATOM 1402 C C . THR A 1 174 ? -2.576 -1.236 15.82 1 73.25 174 THR A C 1
ATOM 1404 O O . THR A 1 174 ? -2.807 -2.215 16.531 1 73.25 174 THR A O 1
ATOM 1407 N N . SER A 1 175 ? -1.46 -0.749 15.562 1 80.56 175 SER A N 1
ATOM 1408 C CA . SER A 1 175 ? -0.318 -1.19 16.359 1 80.56 175 SER A CA 1
ATOM 1409 C C . SER A 1 175 ? -0.376 -0.626 17.766 1 80.56 175 SER A C 1
ATOM 1411 O O . SER A 1 175 ? -0.949 0.442 18 1 80.56 175 SER A O 1
ATOM 1413 N N . PRO A 1 176 ? 0.184 -1.37 18.672 1 83.12 176 PRO A N 1
ATOM 1414 C CA . PRO A 1 176 ? 0.224 -0.833 20.031 1 83.12 176 PRO A CA 1
ATOM 1415 C C . PRO A 1 176 ? 1.098 0.414 20.141 1 83.12 176 PRO A C 1
ATOM 1417 O O . PRO A 1 176 ? 2.078 0.557 19.406 1 83.12 176 PRO A O 1
ATOM 1420 N N . ALA A 1 177 ? 0.673 1.27 21.094 1 89.38 177 ALA A N 1
ATOM 1421 C CA . ALA A 1 177 ? 1.473 2.465 21.359 1 89.38 177 ALA A CA 1
ATOM 1422 C C . ALA A 1 177 ? 2.793 2.104 22.031 1 89.38 177 ALA A C 1
ATOM 1424 O O . ALA A 1 177 ? 2.867 1.131 22.781 1 89.38 177 ALA A O 1
ATOM 1425 N N . ILE A 1 178 ? 3.721 2.834 21.797 1 91.69 178 ILE A N 1
ATOM 1426 C CA . ILE A 1 178 ? 5.02 2.623 22.438 1 91.69 178 ILE A CA 1
ATOM 1427 C C . ILE A 1 178 ? 4.977 3.125 23.875 1 91.69 178 ILE A C 1
ATOM 1429 O O . ILE A 1 178 ? 4.059 3.85 24.266 1 91.69 178 ILE A O 1
ATOM 1433 N N . ILE A 1 179 ? 6.039 2.699 24.625 1 91.88 179 ILE A N 1
ATOM 1434 C CA . ILE A 1 179 ? 6.199 3.223 25.984 1 91.88 179 ILE A CA 1
ATOM 1435 C C . ILE A 1 179 ? 6.824 4.617 25.922 1 91.88 179 ILE A C 1
ATOM 1437 O O . ILE A 1 179 ? 7.887 4.801 25.328 1 91.88 179 ILE A O 1
ATOM 1441 N N . PRO A 1 180 ? 6.109 5.547 26.562 1 94.31 180 PRO A N 1
ATOM 1442 C CA . PRO A 1 180 ? 6.66 6.906 26.547 1 94.31 180 PRO A CA 1
ATOM 1443 C C . PRO A 1 180 ? 8.023 7 27.234 1 94.31 180 PRO A C 1
ATOM 1445 O O . PRO A 1 180 ? 8.273 6.301 28.219 1 94.31 180 PRO A O 1
ATOM 1448 N N . ASP A 1 181 ? 8.859 7.871 26.719 1 95.38 181 ASP A N 1
ATOM 1449 C CA . ASP A 1 181 ? 10.188 8.133 27.266 1 95.38 181 ASP A CA 1
ATOM 1450 C C . ASP A 1 181 ? 10.414 9.625 27.484 1 95.38 181 ASP A C 1
ATOM 1452 O O . ASP A 1 181 ? 10.891 10.32 26.578 1 95.38 181 ASP A O 1
ATOM 1456 N N . GLU A 1 182 ? 10.344 10.102 28.656 1 92.88 182 GLU A N 1
ATOM 1457 C CA . GLU A 1 182 ? 10.406 11.523 28.953 1 92.88 182 GLU A CA 1
ATOM 1458 C C . GLU A 1 182 ? 11.836 12.047 28.828 1 92.88 182 GLU A C 1
ATOM 1460 O O . GLU A 1 182 ? 12.055 13.258 28.719 1 92.88 182 GLU A O 1
ATOM 1465 N N . SER A 1 183 ? 12.75 11.148 28.859 1 93.12 183 SER A N 1
ATOM 1466 C CA . SER A 1 183 ? 14.148 11.562 28.797 1 93.12 183 SER A CA 1
ATOM 1467 C C . SER A 1 183 ? 14.508 12.094 27.406 1 93.12 183 SER A C 1
ATOM 1469 O O . SER A 1 183 ? 15.531 12.758 27.234 1 93.12 183 SER A O 1
ATOM 1471 N N . VAL A 1 184 ? 13.719 11.867 26.469 1 92.69 184 VAL A N 1
ATOM 1472 C CA . VAL A 1 184 ? 13.969 12.297 25.094 1 92.69 184 VAL A CA 1
ATOM 1473 C C . VAL A 1 184 ? 13.977 13.82 25.031 1 92.69 184 VAL A C 1
ATOM 1475 O O . VAL A 1 184 ? 14.789 14.414 24.312 1 92.69 184 VAL A O 1
ATOM 1478 N N . ASN A 1 185 ? 13.086 14.461 25.641 1 93.75 185 ASN A N 1
ATOM 1479 C CA . ASN A 1 185 ? 12.922 15.906 25.672 1 93.75 185 ASN A CA 1
ATOM 1480 C C . ASN A 1 185 ? 12.086 16.359 26.875 1 93.75 185 ASN A C 1
ATOM 1482 O O . ASN A 1 185 ? 10.883 16.594 26.734 1 93.75 185 ASN A O 1
ATOM 1486 N N . PRO A 1 186 ? 12.734 16.547 27.953 1 94.62 186 PRO A N 1
ATOM 1487 C CA . PRO A 1 186 ? 12.016 16.859 29.203 1 94.62 186 PRO A CA 1
ATOM 1488 C C . PRO A 1 186 ? 11.266 18.188 29.125 1 94.62 186 PRO A C 1
ATOM 1490 O O . PRO A 1 186 ? 10.188 18.312 29.703 1 94.62 186 PRO A O 1
ATOM 1493 N N . ARG A 1 187 ? 11.875 19.156 28.469 1 94.69 187 ARG A N 1
ATOM 1494 C CA . ARG A 1 187 ? 11.234 20.453 28.344 1 94.69 187 ARG A CA 1
ATOM 1495 C C . ARG A 1 187 ? 9.914 20.344 27.578 1 94.69 187 ARG A C 1
ATOM 1497 O O . ARG A 1 187 ? 8.898 20.875 28.016 1 94.69 187 ARG A O 1
ATOM 1504 N N . LEU A 1 188 ? 9.922 19.672 26.5 1 95.69 188 LEU A N 1
ATOM 1505 C CA . LEU A 1 188 ? 8.719 19.469 25.703 1 95.69 188 LEU A CA 1
ATOM 1506 C C . LEU A 1 188 ? 7.699 18.641 26.484 1 95.69 188 LEU A C 1
ATOM 1508 O O . LEU A 1 188 ? 6.496 18.906 26.422 1 95.69 188 LEU A O 1
ATOM 1512 N N . ALA A 1 189 ? 8.18 17.641 27.172 1 96.25 189 ALA A N 1
ATOM 1513 C CA . ALA A 1 189 ? 7.305 16.766 27.953 1 96.25 189 ALA A CA 1
ATOM 1514 C C . ALA A 1 189 ? 6.465 17.562 28.938 1 96.25 189 ALA A C 1
ATOM 1516 O O . ALA A 1 189 ? 5.273 17.297 29.109 1 96.25 189 ALA A O 1
ATOM 1517 N N . LYS A 1 190 ? 7.082 18.5 29.531 1 96 190 LYS A N 1
ATOM 1518 C CA . LYS A 1 190 ? 6.398 19.328 30.531 1 96 190 LYS A CA 1
ATOM 1519 C C . LYS A 1 190 ? 5.289 20.141 29.891 1 96 190 LYS A C 1
ATOM 1521 O O . LYS A 1 190 ? 4.199 20.281 30.453 1 96 190 LYS A O 1
ATOM 1526 N N . ILE A 1 191 ? 5.59 20.688 28.766 1 96.75 191 ILE A N 1
ATOM 1527 C CA . ILE A 1 191 ? 4.605 21.484 28.047 1 96.75 191 ILE A CA 1
ATOM 1528 C C . ILE A 1 191 ? 3.439 20.594 27.625 1 96.75 191 ILE A C 1
ATOM 1530 O O . ILE A 1 191 ? 2.275 20.984 27.75 1 96.75 191 ILE A O 1
ATOM 1534 N N . LEU A 1 192 ? 3.695 19.438 27.109 1 98.06 192 LEU A N 1
ATOM 1535 C CA . LEU A 1 192 ? 2.68 18.531 26.578 1 98.06 192 LEU A CA 1
ATOM 1536 C C . LEU A 1 192 ? 1.747 18.062 27.688 1 98.06 192 LEU A C 1
ATOM 1538 O O . LEU A 1 192 ? 0.55 17.875 27.453 1 98.06 192 LEU A O 1
ATOM 1542 N N . GLU A 1 193 ? 2.275 17.844 28.828 1 95.88 193 GLU A N 1
ATOM 1543 C CA . GLU A 1 193 ? 1.454 17.453 29.969 1 95.88 193 GLU A CA 1
ATOM 1544 C C . GLU A 1 193 ? 0.379 18.484 30.266 1 95.88 193 GLU A C 1
ATOM 1546 O O . GLU A 1 193 ? -0.724 18.141 30.703 1 95.88 193 GLU A O 1
ATOM 1551 N N . LYS A 1 194 ? 0.703 19.672 29.938 1 95.69 194 LYS A N 1
ATOM 1552 C CA . LYS A 1 194 ? -0.2 20.766 30.266 1 95.69 194 LYS A CA 1
ATOM 1553 C C . LYS A 1 194 ? -1.197 21.016 29.141 1 95.69 194 LYS A C 1
ATOM 1555 O O . LYS A 1 194 ? -2.359 21.344 29.391 1 95.69 194 LYS A O 1
ATOM 1560 N N . VAL A 1 195 ? -0.815 20.828 27.922 1 97.44 195 VAL A N 1
ATOM 1561 C CA . VAL A 1 195 ? -1.579 21.344 26.797 1 97.44 195 VAL A CA 1
ATOM 1562 C C . VAL A 1 195 ? -2.363 20.219 26.141 1 97.44 195 VAL A C 1
ATOM 1564 O O . VAL A 1 195 ? -3.441 20.438 25.578 1 97.44 195 VAL A O 1
ATOM 1567 N N . ALA A 1 196 ? -1.886 19 26.188 1 97.25 196 ALA A N 1
ATOM 1568 C CA . ALA A 1 196 ? -2.506 17.891 25.469 1 97.25 196 ALA A CA 1
ATOM 1569 C C . ALA A 1 196 ? -3.76 17.406 26.203 1 97.25 196 ALA A C 1
ATOM 1571 O O . ALA A 1 196 ? -3.844 17.484 27.422 1 97.25 196 ALA A O 1
ATOM 1572 N N . VAL A 1 197 ? -4.727 16.969 25.453 1 96 197 VAL A N 1
ATOM 1573 C CA . VAL A 1 197 ? -5.926 16.312 25.953 1 96 197 VAL A CA 1
ATOM 1574 C C . VAL A 1 197 ? -5.961 14.867 25.469 1 96 197 VAL A C 1
ATOM 1576 O O . VAL A 1 197 ? -5.855 14.609 24.266 1 96 197 VAL A O 1
ATOM 1579 N N . GLN A 1 198 ? -6.023 13.891 26.375 1 93.25 198 GLN A N 1
ATOM 1580 C CA . GLN A 1 198 ? -6.008 12.469 26.031 1 93.25 198 GLN A CA 1
ATOM 1581 C C . GLN A 1 198 ? -4.762 12.117 25.219 1 93.25 198 GLN A C 1
ATOM 1583 O O . GLN A 1 198 ? -4.84 11.359 24.25 1 93.25 198 GLN A O 1
ATOM 1588 N N . ARG A 1 199 ? -3.684 12.844 25.469 1 95.81 199 ARG A N 1
ATOM 1589 C CA . ARG A 1 199 ? -2.375 12.633 24.859 1 95.81 199 ARG A CA 1
ATOM 1590 C C . ARG A 1 199 ? -2.434 12.859 23.344 1 95.81 199 ARG A C 1
ATOM 1592 O O . ARG A 1 199 ? -1.795 12.141 22.578 1 95.81 199 ARG A O 1
ATOM 1599 N N . GLU A 1 200 ? -3.295 13.742 22.969 1 97.94 200 GLU A N 1
ATOM 1600 C CA . GLU A 1 200 ? -3.367 14.172 21.578 1 97.94 200 GLU A CA 1
ATOM 1601 C C . GLU A 1 200 ? -3.357 15.695 21.453 1 97.94 200 GLU A C 1
ATOM 1603 O O . GLU A 1 200 ? -3.908 16.391 22.312 1 97.94 200 GLU A O 1
ATOM 1608 N N . LEU A 1 201 ? -2.809 16.188 20.406 1 98.69 201 LEU A N 1
ATOM 1609 C CA . LEU A 1 201 ? -2.838 17.625 20.188 1 98.69 201 LEU A CA 1
ATOM 1610 C C . LEU A 1 201 ? -2.531 17.969 18.734 1 98.69 201 LEU A C 1
ATOM 1612 O O . LEU A 1 201 ? -1.938 17.156 18.016 1 98.69 201 LEU A O 1
ATOM 1616 N N . ILE A 1 202 ? -2.934 19.141 18.328 1 98.88 202 ILE A N 1
ATOM 1617 C CA . ILE A 1 202 ? -2.572 19.734 17.047 1 98.88 202 ILE A CA 1
ATOM 1618 C C . ILE A 1 202 ? -1.188 20.375 17.156 1 98.88 202 ILE A C 1
ATOM 1620 O O . ILE A 1 202 ? -0.889 21.078 18.125 1 98.88 202 ILE A O 1
ATOM 1624 N N . VAL A 1 203 ? -0.359 20.109 16.172 1 98.31 203 VAL A N 1
ATOM 1625 C CA . VAL A 1 203 ? 0.967 20.719 16.156 1 98.31 203 VAL A CA 1
ATOM 1626 C C . VAL A 1 203 ? 1.197 21.422 14.812 1 98.31 203 VAL A C 1
ATOM 1628 O O . VAL A 1 203 ? 0.971 20.844 13.75 1 98.31 203 VAL A O 1
ATOM 1631 N N . ALA A 1 204 ? 1.631 22.672 14.859 1 97.44 204 ALA A N 1
ATOM 1632 C CA . ALA A 1 204 ? 2.012 23.422 13.672 1 97.44 204 ALA A CA 1
ATOM 1633 C C . ALA A 1 204 ? 3.408 24.016 13.82 1 97.44 204 ALA A C 1
ATOM 1635 O O . ALA A 1 204 ? 3.781 24.469 14.906 1 97.44 204 ALA A O 1
ATOM 1636 N N . LEU A 1 205 ? 4.145 23.984 12.727 1 94.25 205 LEU A N 1
ATOM 1637 C CA . LEU A 1 205 ? 5.438 24.656 12.68 1 94.25 205 LEU A CA 1
ATOM 1638 C C . LEU A 1 205 ? 5.328 26 11.961 1 94.25 205 LEU A C 1
ATOM 1640 O O . LEU A 1 205 ? 4.656 26.109 10.938 1 94.25 205 LEU A O 1
ATOM 1644 N N . ALA A 1 206 ? 6.02 27 12.555 1 93.62 206 ALA A N 1
ATOM 1645 C CA . ALA A 1 206 ? 5.902 28.328 11.938 1 93.62 206 ALA A CA 1
ATOM 1646 C C . ALA A 1 206 ? 7.18 29.141 12.125 1 93.62 206 ALA A C 1
ATOM 1648 O O . ALA A 1 206 ? 7.836 29.047 13.164 1 93.62 206 ALA A O 1
ATOM 1649 N N . ASN A 1 207 ? 7.539 29.797 11.109 1 90.5 207 ASN A N 1
ATOM 1650 C CA . ASN A 1 207 ? 8.539 30.859 11.188 1 90.5 207 ASN A CA 1
ATOM 1651 C C . ASN A 1 207 ? 7.93 32.219 10.891 1 90.5 207 ASN A C 1
ATOM 1653 O O . ASN A 1 207 ? 6.719 32.344 10.688 1 90.5 207 ASN A O 1
ATOM 1657 N N . SER A 1 208 ? 8.766 33.219 10.867 1 93 208 SER A N 1
ATOM 1658 C CA . SER A 1 208 ? 8.266 34.594 10.773 1 93 208 SER A CA 1
ATOM 1659 C C . SER A 1 208 ? 7.621 34.844 9.422 1 93 208 SER A C 1
ATOM 1661 O O . SER A 1 208 ? 6.758 35.719 9.297 1 93 208 SER A O 1
ATOM 1663 N N . ASN A 1 209 ? 7.957 34.062 8.391 1 91.12 209 ASN A N 1
ATOM 1664 C CA . ASN A 1 209 ? 7.441 34.25 7.043 1 91.12 209 ASN A CA 1
ATOM 1665 C C . ASN A 1 209 ? 5.957 33.906 6.957 1 91.12 209 ASN A C 1
ATOM 1667 O O . ASN A 1 209 ? 5.273 34.344 6.027 1 91.12 209 ASN A O 1
ATOM 1671 N N . VAL A 1 210 ? 5.449 33.219 7.949 1 95.44 210 VAL A N 1
ATOM 1672 C CA . VAL A 1 210 ? 4.062 32.75 7.848 1 95.44 210 VAL A CA 1
ATOM 1673 C C . VAL A 1 210 ? 3.254 33.312 9.016 1 95.44 210 VAL A C 1
ATOM 1675 O O . VAL A 1 210 ? 2.219 32.75 9.391 1 95.44 210 VAL A O 1
ATOM 1678 N N . LYS A 1 211 ? 3.664 34.375 9.586 1 97.38 211 LYS A N 1
ATOM 1679 C CA . LYS A 1 211 ? 3.064 34.938 10.789 1 97.38 211 LYS A CA 1
ATOM 1680 C C . LYS A 1 211 ? 1.592 35.281 10.562 1 97.38 211 LYS A C 1
ATOM 1682 O O . LYS A 1 211 ? 0.746 34.969 11.406 1 97.38 211 LYS A O 1
ATOM 1687 N N . ASP A 1 212 ? 1.248 35.938 9.461 1 98 212 ASP A N 1
ATOM 1688 C CA . ASP A 1 212 ? -0.125 36.375 9.188 1 98 212 ASP A CA 1
ATOM 1689 C C . ASP A 1 212 ? -1.048 35.156 9.055 1 98 212 ASP A C 1
ATOM 1691 O O . ASP A 1 212 ? -2.172 35.156 9.555 1 98 212 ASP A O 1
ATOM 1695 N N . MET A 1 213 ? -0.63 34.156 8.391 1 98.56 213 MET A N 1
ATOM 1696 C CA . MET A 1 213 ? -1.414 32.906 8.25 1 98.56 213 MET A CA 1
ATOM 1697 C C . MET A 1 213 ? -1.567 32.219 9.594 1 98.56 213 MET A C 1
ATOM 1699 O O . MET A 1 213 ? -2.631 31.672 9.898 1 98.56 213 MET A O 1
ATOM 1703 N N . LEU A 1 214 ? -0.518 32.219 10.336 1 98.62 214 LEU A N 1
ATOM 1704 C CA . LEU A 1 214 ? -0.548 31.625 11.672 1 98.62 214 LEU A CA 1
ATOM 1705 C C . LEU A 1 214 ? -1.615 32.281 12.531 1 98.62 214 LEU A C 1
ATOM 1707 O O . LEU A 1 214 ? -2.311 31.609 13.297 1 98.62 214 LEU A O 1
ATOM 1711 N N . GLU A 1 215 ? -1.705 33.562 12.43 1 98.75 215 GLU A N 1
ATOM 1712 C CA . GLU A 1 215 ? -2.707 34.312 13.211 1 98.75 215 GLU A CA 1
ATOM 1713 C C . GLU A 1 215 ? -4.117 33.844 12.844 1 98.75 215 GLU A C 1
ATOM 1715 O O . GLU A 1 215 ? -4.953 33.625 13.727 1 98.75 215 GLU A O 1
ATOM 1720 N N . VAL A 1 216 ? -4.398 33.719 11.523 1 98.75 216 VAL A N 1
ATOM 1721 C CA . VAL A 1 216 ? -5.699 33.219 11.094 1 98.75 216 VAL A CA 1
ATOM 1722 C C . VAL A 1 216 ? -5.906 31.797 11.617 1 98.75 216 VAL A C 1
ATOM 1724 O O . VAL A 1 216 ? -6.996 31.453 12.062 1 98.75 216 VAL A O 1
ATOM 1727 N N . TRP A 1 217 ? -4.867 31.031 11.594 1 98.81 217 TRP A N 1
ATOM 1728 C CA . TRP A 1 217 ? -4.859 29.625 12.008 1 98.81 217 TRP A CA 1
ATOM 1729 C C . TRP A 1 217 ? -5.262 29.484 13.469 1 98.81 217 TRP A C 1
ATOM 1731 O O . TRP A 1 217 ? -6.27 28.844 13.781 1 98.81 217 TRP A O 1
ATOM 1741 N N . PHE A 1 218 ? -4.566 30.109 14.453 1 98.75 218 PHE A N 1
ATOM 1742 C CA . PHE A 1 218 ? -4.867 29.891 15.867 1 98.75 218 PHE A CA 1
ATOM 1743 C C . PHE A 1 218 ? -6.105 30.656 16.281 1 98.75 218 PHE A C 1
ATOM 1745 O O . PHE A 1 218 ? -6.77 30.297 17.266 1 98.75 218 PHE A O 1
ATOM 1752 N N . THR A 1 219 ? -6.43 31.797 15.586 1 98.75 219 THR A N 1
ATOM 1753 C CA . THR A 1 219 ? -7.664 32.5 15.891 1 98.75 219 THR A CA 1
ATOM 1754 C C . THR A 1 219 ? -8.875 31.609 15.688 1 98.75 219 THR A C 1
ATOM 1756 O O . THR A 1 219 ? -9.82 31.641 16.469 1 98.75 219 THR A O 1
ATOM 1759 N N . ASN A 1 220 ? -8.836 30.859 14.641 1 98.75 220 ASN A N 1
ATOM 1760 C CA . ASN A 1 220 ? -9.969 29.984 14.367 1 98.75 220 ASN A CA 1
ATOM 1761 C C . ASN A 1 220 ? -9.938 28.734 15.25 1 98.75 220 ASN A C 1
ATOM 1763 O O . ASN A 1 220 ? -10.984 28.188 15.594 1 98.75 220 ASN A O 1
ATOM 1767 N N . ILE A 1 221 ? -8.805 28.25 15.648 1 98.81 221 ILE A N 1
ATOM 1768 C CA . ILE A 1 221 ? -8.703 27.172 16.625 1 98.81 221 ILE A CA 1
ATOM 1769 C C . ILE A 1 221 ? -9.328 27.625 17.953 1 98.81 221 ILE A C 1
ATOM 1771 O O . ILE A 1 221 ? -10.125 26.891 18.547 1 98.81 221 ILE A O 1
ATOM 1775 N N . LYS A 1 222 ? -8.992 28.859 18.375 1 98.38 222 LYS A N 1
ATOM 1776 C CA . LYS A 1 222 ? -9.547 29.422 19.594 1 98.38 222 LYS A CA 1
ATOM 1777 C C . LYS A 1 222 ? -11.055 29.609 19.469 1 98.38 222 LYS A C 1
ATOM 1779 O O . LYS A 1 222 ? -11.797 29.312 20.406 1 98.38 222 LYS A O 1
ATOM 1784 N N . ARG A 1 223 ? -11.484 30.141 18.344 1 98.38 223 ARG A N 1
ATOM 1785 C CA . ARG A 1 223 ? -12.906 30.375 18.125 1 98.38 223 ARG A CA 1
ATOM 1786 C C . ARG A 1 223 ? -13.703 29.078 18.266 1 98.38 223 ARG A C 1
ATOM 1788 O O . ARG A 1 223 ? -14.797 29.078 18.828 1 98.38 223 ARG A O 1
ATOM 1795 N N . VAL A 1 224 ? -13.164 27.953 17.719 1 97.88 224 VAL A N 1
ATOM 1796 C CA . VAL A 1 224 ? -13.828 26.656 17.766 1 97.88 224 VAL A CA 1
ATOM 1797 C C . VAL A 1 224 ? -13.781 26.094 19.172 1 97.88 224 VAL A C 1
ATOM 1799 O O . VAL A 1 224 ? -14.594 25.234 19.531 1 97.88 224 VAL A O 1
ATOM 1802 N N . GLY A 1 225 ? -12.844 26.5 19.953 1 97.62 225 GLY A N 1
ATOM 1803 C CA . GLY A 1 225 ? -12.719 26.062 21.328 1 97.62 225 GLY A CA 1
ATOM 1804 C C . GLY A 1 225 ? -11.844 24.828 21.484 1 97.62 225 GLY A C 1
ATOM 1805 O O . GLY A 1 225 ? -12.094 23.984 22.359 1 97.62 225 GLY A O 1
ATOM 1806 N N . ILE A 1 226 ? -10.883 24.641 20.656 1 97.69 226 ILE A N 1
ATOM 1807 C CA . ILE A 1 226 ? -9.969 23.516 20.734 1 97.69 226 ILE A CA 1
ATOM 1808 C C . ILE A 1 226 ? -8.836 23.844 21.703 1 97.69 226 ILE A C 1
ATOM 1810 O O . ILE A 1 226 ? -8.023 24.734 21.453 1 97.69 226 ILE A O 1
ATOM 1814 N N . PRO A 1 227 ? -8.711 23.141 22.719 1 97 227 PRO A N 1
ATOM 1815 C CA . PRO A 1 227 ? -7.719 23.516 23.734 1 97 227 PRO A CA 1
ATOM 1816 C C . PRO A 1 227 ? -6.336 22.922 23.453 1 97 227 PRO A C 1
ATOM 1818 O O . PRO A 1 227 ? -5.328 23.453 23.922 1 97 227 PRO A O 1
ATOM 1821 N N . ASN A 1 228 ? -6.301 21.766 22.859 1 98.38 228 ASN A N 1
ATOM 1822 C CA . ASN A 1 228 ? -5.047 21.031 22.75 1 98.38 228 ASN A CA 1
ATOM 1823 C C . ASN A 1 228 ? -4.348 21.281 21.422 1 98.38 228 ASN A C 1
ATOM 1825 O O . ASN A 1 228 ? -4.441 20.484 20.5 1 98.38 228 ASN A O 1
ATOM 1829 N N . TYR A 1 229 ? -3.635 22.328 21.359 1 98.75 229 TYR A N 1
ATOM 1830 C CA . TYR A 1 229 ? -2.793 22.672 20.219 1 98.75 229 TYR A CA 1
ATOM 1831 C C . TYR A 1 229 ? -1.491 23.312 20.688 1 98.75 229 TYR A C 1
ATOM 1833 O O . TYR A 1 229 ? -1.388 23.781 21.812 1 98.75 229 TYR A O 1
ATOM 1841 N N . LEU A 1 230 ? -0.475 23.234 19.844 1 98.62 230 LEU A N 1
ATOM 1842 C CA . LEU A 1 230 ? 0.85 23.766 20.141 1 98.62 230 LEU A CA 1
ATOM 1843 C C . LEU A 1 230 ? 1.538 24.266 18.875 1 98.62 230 LEU A C 1
ATOM 1845 O O . LEU A 1 230 ? 1.496 23.594 17.844 1 98.62 230 LEU A O 1
ATOM 1849 N N . VAL A 1 231 ? 2.119 25.469 18.984 1 98.19 231 VAL A N 1
ATOM 1850 C CA . VAL A 1 231 ? 2.93 25.984 17.891 1 98.19 231 VAL A CA 1
ATOM 1851 C C . VAL A 1 231 ? 4.406 25.734 18.172 1 98.19 231 VAL A C 1
ATOM 1853 O O . VAL A 1 231 ? 4.902 26.062 19.25 1 98.19 231 VAL A O 1
ATOM 1856 N N . ILE A 1 232 ? 5.043 25.094 17.25 1 96.38 232 ILE A N 1
ATOM 1857 C CA . ILE A 1 232 ? 6.5 25.016 17.281 1 96.38 232 ILE A CA 1
ATOM 1858 C C . ILE A 1 232 ? 7.098 26.234 16.578 1 96.38 232 ILE A C 1
ATOM 1860 O O . ILE A 1 232 ? 7.043 26.344 15.359 1 96.38 232 ILE A O 1
ATOM 1864 N N . ALA A 1 233 ? 7.719 27.094 17.375 1 95.31 233 ALA A N 1
ATOM 1865 C CA . ALA A 1 233 ? 8.328 28.312 16.828 1 95.31 233 ALA A CA 1
ATOM 1866 C C . ALA A 1 233 ? 9.734 28.031 16.312 1 95.31 233 ALA A C 1
ATOM 1868 O O . ALA A 1 233 ? 10.602 27.578 17.062 1 95.31 233 ALA A O 1
ATOM 1869 N N . LEU A 1 234 ? 9.93 28.344 15.062 1 88.88 234 LEU A N 1
ATOM 1870 C CA . LEU A 1 234 ? 11.227 28.078 14.445 1 88.88 234 LEU A CA 1
ATOM 1871 C C . LEU A 1 234 ? 12.148 29.281 14.578 1 88.88 234 LEU A C 1
ATOM 1873 O O . LEU A 1 234 ? 13.32 29.219 14.195 1 88.88 234 LEU A O 1
ATOM 1877 N N . ASP A 1 235 ? 11.664 30.422 15.07 1 89.12 235 ASP A N 1
ATOM 1878 C CA . ASP A 1 235 ? 12.477 31.609 15.344 1 89.12 235 ASP A CA 1
ATOM 1879 C C . ASP A 1 235 ? 11.914 32.406 16.516 1 89.12 235 ASP A C 1
ATOM 1881 O O . ASP A 1 235 ? 10.812 32.125 17 1 89.12 235 ASP A O 1
ATOM 1885 N N . GLU A 1 236 ? 12.672 33.375 16.984 1 92.88 236 GLU A N 1
ATOM 1886 C CA . GLU A 1 236 ? 12.328 34.156 18.188 1 92.88 236 GLU A CA 1
ATOM 1887 C C . GLU A 1 236 ? 11.109 35.031 17.953 1 92.88 236 GLU A C 1
ATOM 1889 O O . GLU A 1 236 ? 10.312 35.25 18.859 1 92.88 236 GLU A O 1
ATOM 1894 N N . LYS A 1 237 ? 11.008 35.5 16.812 1 94.69 237 LYS A N 1
ATOM 1895 C CA . LYS A 1 237 ? 9.898 36.375 16.484 1 94.69 237 LYS A CA 1
ATOM 1896 C C . LYS A 1 237 ? 8.555 35.656 16.656 1 94.69 237 LYS A C 1
ATOM 1898 O O . LYS A 1 237 ? 7.621 36.219 17.234 1 94.69 237 LYS A O 1
ATOM 1903 N N . ILE A 1 238 ? 8.461 34.469 16.188 1 95.62 238 ILE A N 1
ATOM 1904 C CA . ILE A 1 238 ? 7.234 33.688 16.281 1 95.62 238 ILE A CA 1
ATOM 1905 C C . ILE A 1 238 ? 6.984 33.312 17.734 1 95.62 238 ILE A C 1
ATOM 1907 O O . ILE A 1 238 ? 5.84 33.281 18.203 1 95.62 238 ILE A O 1
ATOM 1911 N N . ALA A 1 239 ? 8.008 32.969 18.453 1 96.44 239 ALA A N 1
ATOM 1912 C CA . ALA A 1 239 ? 7.855 32.625 19.859 1 96.44 239 ALA A CA 1
ATOM 1913 C C . ALA A 1 239 ? 7.23 33.781 20.641 1 96.44 239 ALA A C 1
ATOM 1915 O O . ALA A 1 239 ? 6.258 33.594 21.375 1 96.44 239 ALA A O 1
ATOM 1916 N N . LYS A 1 240 ? 7.738 34.906 20.422 1 97.25 240 LYS A N 1
ATOM 1917 C CA . LYS A 1 240 ? 7.242 36.094 21.109 1 97.25 240 LYS A CA 1
ATOM 1918 C C . LYS A 1 240 ? 5.82 36.438 20.672 1 97.25 240 LYS A C 1
ATOM 1920 O O . LYS A 1 240 ? 4.992 36.844 21.5 1 97.25 240 LYS A O 1
ATOM 1925 N N . PHE A 1 241 ? 5.633 36.344 19.453 1 97.75 241 PHE A N 1
ATOM 1926 C CA . PHE A 1 241 ? 4.309 36.594 18.906 1 97.75 241 PHE A CA 1
ATOM 1927 C C . PHE A 1 241 ? 3.266 35.688 19.547 1 97.75 241 PHE A C 1
ATOM 1929 O O . PHE A 1 241 ? 2.219 36.156 20 1 97.75 241 PHE A O 1
ATOM 1936 N N . CYS A 1 242 ? 3.531 34.406 19.625 1 98.38 242 CYS A N 1
ATOM 1937 C CA . CYS A 1 242 ? 2.617 33.438 20.234 1 98.38 242 CYS A CA 1
ATOM 1938 C C . CYS A 1 242 ? 2.4 33.75 21.719 1 98.38 242 CYS A C 1
ATOM 1940 O O . CYS A 1 242 ? 1.27 33.719 22.203 1 98.38 242 CYS A O 1
ATOM 1942 N N . GLU A 1 243 ? 3.408 34.062 22.359 1 97.69 243 GLU A N 1
ATOM 1943 C CA . GLU A 1 243 ? 3.295 34.438 23.766 1 97.69 243 GLU A CA 1
ATOM 1944 C C . GLU A 1 243 ? 2.387 35.656 23.969 1 97.69 243 GLU A C 1
ATOM 1946 O O . GLU A 1 243 ? 1.547 35.656 24.859 1 97.69 243 GLU A O 1
ATOM 1951 N N . SER A 1 244 ? 2.568 36.531 23.125 1 98.12 244 SER A N 1
ATOM 1952 C CA . SER A 1 244 ? 1.796 37.781 23.219 1 98.12 244 SER A CA 1
ATOM 1953 C C . SER A 1 244 ? 0.316 37.531 22.953 1 98.12 244 SER A C 1
ATOM 1955 O O . SER A 1 244 ? -0.54 38.312 23.391 1 98.12 244 SER A O 1
ATOM 1957 N N . LYS A 1 245 ? 0.006 36.531 22.266 1 98.19 245 LYS A N 1
ATOM 1958 C CA . LYS A 1 245 ? -1.372 36.219 21.891 1 98.19 245 LYS A CA 1
ATOM 1959 C C . LYS A 1 245 ? -1.927 35.094 22.734 1 98.19 245 LYS A C 1
ATOM 1961 O O . LYS A 1 245 ? -3.01 34.562 22.453 1 98.19 245 LYS A O 1
ATOM 1966 N N . ASP A 1 246 ? -1.191 34.625 23.734 1 97.31 246 ASP A N 1
ATOM 1967 C CA . ASP A 1 246 ? -1.575 33.531 24.641 1 97.31 246 ASP A CA 1
ATOM 1968 C C . ASP A 1 246 ? -1.769 32.219 23.859 1 97.31 246 ASP A C 1
ATOM 1970 O O . ASP A 1 246 ? -2.797 31.562 24.016 1 97.31 246 ASP A O 1
ATOM 1974 N N . VAL A 1 247 ? -0.927 32.031 22.938 1 98.38 247 VAL A N 1
ATOM 1975 C CA . VAL A 1 247 ? -0.886 30.797 22.172 1 98.38 247 VAL A CA 1
ATOM 1976 C C . VAL A 1 247 ? 0.211 29.875 22.703 1 98.38 247 VAL A C 1
ATOM 1978 O O . VAL A 1 247 ? 1.358 30.297 22.875 1 98.38 247 VAL A O 1
ATOM 1981 N N . PRO A 1 248 ? -0.169 28.562 23.094 1 98.31 248 PRO A N 1
ATOM 1982 C CA . PRO A 1 248 ? 0.886 27.641 23.531 1 98.31 248 PRO A CA 1
ATOM 1983 C C . PRO A 1 248 ? 1.994 27.484 22.5 1 98.31 248 PRO A C 1
ATOM 1985 O O . PRO A 1 248 ? 1.713 27.234 21.312 1 98.31 248 PRO A O 1
ATOM 1988 N N . VAL A 1 249 ? 3.215 27.609 22.969 1 97.88 249 VAL A N 1
ATOM 1989 C CA . VAL A 1 249 ? 4.328 27.641 22.016 1 97.88 249 VAL A CA 1
ATOM 1990 C C . VAL A 1 249 ? 5.535 26.938 22.625 1 97.88 249 VAL A C 1
ATOM 1992 O O . VAL A 1 249 ? 5.727 26.938 23.844 1 97.88 249 VAL A O 1
ATOM 1995 N N . TYR A 1 250 ? 6.227 26.203 21.812 1 96.44 250 TYR A N 1
ATOM 1996 C CA . TYR A 1 250 ? 7.52 25.594 22.109 1 96.44 250 TYR A CA 1
ATOM 1997 C C . TYR A 1 250 ? 8.586 26.078 21.141 1 96.44 250 TYR A C 1
ATOM 1999 O O . TYR A 1 250 ? 8.469 25.875 19.922 1 96.44 250 TYR A O 1
ATOM 2007 N N . LYS A 1 251 ? 9.547 26.75 21.703 1 91.62 251 LYS A N 1
ATOM 2008 C CA . LYS A 1 251 ? 10.672 27.172 20.875 1 91.62 251 LYS A CA 1
ATOM 2009 C C . LYS A 1 251 ? 11.789 26.125 20.891 1 91.62 251 LYS A C 1
ATOM 2011 O O . LYS A 1 251 ? 12.32 25.781 21.938 1 91.62 251 LYS A O 1
ATOM 2016 N N . ARG A 1 252 ? 11.953 25.609 19.781 1 76.94 252 ARG A N 1
ATOM 2017 C CA . ARG A 1 252 ? 13 24.594 19.719 1 76.94 252 ARG A CA 1
ATOM 2018 C C . ARG A 1 252 ? 14.383 25.219 19.891 1 76.94 252 ARG A C 1
ATOM 2020 O O . ARG A 1 252 ? 14.633 26.328 19.406 1 76.94 252 ARG A O 1
ATOM 2027 N N . ASP A 1 253 ? 15.188 24.578 20.844 1 67.81 253 ASP A N 1
ATOM 2028 C CA . ASP A 1 253 ? 16.547 25.062 21.047 1 67.81 253 ASP A CA 1
ATOM 2029 C C . ASP A 1 253 ? 17.375 24.922 19.766 1 67.81 253 ASP A C 1
ATOM 2031 O O . ASP A 1 253 ? 17.266 23.922 19.047 1 67.81 253 ASP A O 1
ATOM 2035 N N . PRO A 1 254 ? 17.844 26.047 19.25 1 55.06 254 PRO A N 1
ATOM 2036 C CA . PRO A 1 254 ? 18.641 25.922 18.031 1 55.06 254 PRO A CA 1
ATOM 2037 C C . PRO A 1 254 ? 19.672 24.797 18.109 1 55.06 254 PRO A C 1
ATOM 2039 O O . PRO A 1 254 ? 20.453 24.734 19.062 1 55.06 254 PRO A O 1
ATOM 2042 N N . ASP A 1 255 ? 19.328 23.656 17.938 1 52.19 255 ASP A N 1
ATOM 2043 C CA . ASP A 1 255 ? 20.469 22.734 17.828 1 52.19 255 ASP A CA 1
ATOM 2044 C C . ASP A 1 255 ? 21.422 23.172 16.719 1 52.19 255 ASP A C 1
ATOM 2046 O O . ASP A 1 255 ? 20.984 23.578 15.641 1 52.19 255 ASP A O 1
ATOM 2050 N N . GLU A 1 256 ? 22.672 23.516 17.031 1 46.25 256 GLU A N 1
ATOM 2051 C CA . GLU A 1 256 ? 23.688 24.031 16.109 1 46.25 256 GLU A CA 1
ATOM 2052 C C . GLU A 1 256 ? 23.516 23.438 14.719 1 46.25 256 GLU A C 1
ATOM 2054 O O . GLU A 1 256 ? 23.609 24.156 13.719 1 46.25 256 GLU A O 1
ATOM 2059 N N . GLY A 1 257 ? 23.516 22.188 14.477 1 44.5 257 GLY A N 1
ATOM 2060 C CA . GLY A 1 257 ? 23.641 21.609 13.148 1 44.5 257 GLY A CA 1
ATOM 2061 C C . GLY A 1 257 ? 22.344 21.625 12.367 1 44.5 257 GLY A C 1
ATOM 2062 O O . GLY A 1 257 ? 22.344 21.766 11.141 1 44.5 257 GLY A O 1
ATOM 2063 N N . ILE A 1 258 ? 21.234 21.375 12.898 1 48.84 258 ILE A N 1
ATOM 2064 C CA . ILE A 1 258 ? 19.953 21.234 12.203 1 48.84 258 ILE A CA 1
ATOM 2065 C C . ILE A 1 258 ? 19.344 22.625 11.969 1 48.84 258 ILE A C 1
ATOM 2067 O O . ILE A 1 258 ? 18.688 22.844 10.953 1 48.84 258 ILE A O 1
ATOM 2071 N N . ASP A 1 259 ? 19.625 23.672 12.812 1 48.06 259 ASP A N 1
ATOM 2072 C CA . ASP A 1 259 ? 18.953 24.969 12.844 1 48.06 259 ASP A CA 1
ATOM 2073 C C . ASP A 1 259 ? 19.422 25.844 11.688 1 48.06 259 ASP A C 1
ATOM 2075 O O . ASP A 1 259 ? 18.656 26.656 11.164 1 48.06 259 ASP A O 1
ATOM 2079 N N . SER A 1 260 ? 20.656 25.766 11.547 1 44.97 260 SER A N 1
ATOM 2080 C CA . SER A 1 260 ? 21.078 26.672 10.492 1 44.97 260 SER A CA 1
ATOM 2081 C C . SER A 1 260 ? 20.312 26.422 9.195 1 44.97 260 SER A C 1
ATOM 2083 O O . SER A 1 260 ? 20 27.344 8.453 1 44.97 260 SER A O 1
ATOM 2085 N N . VAL A 1 261 ? 20.125 25.172 9.031 1 46.41 261 VAL A N 1
ATOM 2086 C CA . VAL A 1 261 ? 19.484 24.812 7.77 1 46.41 261 VAL A CA 1
ATOM 2087 C C . VAL A 1 261 ? 18.016 25.234 7.805 1 46.41 261 VAL A C 1
ATOM 2089 O O . VAL A 1 261 ? 17.453 25.688 6.801 1 46.41 261 VAL A O 1
ATOM 2092 N N . ALA A 1 262 ? 17.281 25.203 8.992 1 50.34 262 ALA A N 1
ATOM 2093 C CA . ALA A 1 262 ? 15.867 25.562 9.156 1 50.34 262 ALA A CA 1
ATOM 2094 C C . ALA A 1 262 ? 15.68 27.078 9.039 1 50.34 262 ALA A C 1
ATOM 2096 O O . ALA A 1 262 ? 14.648 27.531 8.531 1 50.34 262 ALA A O 1
ATOM 2097 N N . ARG A 1 263 ? 16.688 27.875 9.641 1 49.94 263 ARG A N 1
ATOM 2098 C CA . ARG A 1 263 ? 16.625 29.328 9.617 1 49.94 263 ARG A CA 1
ATOM 2099 C C . ARG A 1 263 ? 16.812 29.859 8.203 1 49.94 263 ARG A C 1
ATOM 2101 O O . ARG A 1 263 ? 16.219 30.875 7.832 1 49.94 263 ARG A O 1
ATOM 2108 N N . THR A 1 264 ? 17.844 29.203 7.684 1 45.59 264 THR A N 1
ATOM 2109 C CA . THR A 1 264 ? 18.219 29.766 6.391 1 45.59 264 THR A CA 1
ATOM 2110 C C . THR A 1 264 ? 17.656 28.906 5.254 1 45.59 264 THR A C 1
ATOM 2112 O O . THR A 1 264 ? 17.672 29.328 4.094 1 45.59 264 THR A O 1
ATOM 2115 N N . GLY A 1 265 ? 17.344 27.562 5.555 1 47.41 265 GLY A N 1
ATOM 2116 C CA . GLY A 1 265 ? 17.234 26.656 4.422 1 47.41 265 GLY A CA 1
ATOM 2117 C C . GLY A 1 265 ? 15.844 26.609 3.83 1 47.41 265 GLY A C 1
ATOM 2118 O O . GLY A 1 265 ? 14.883 27.062 4.453 1 47.41 265 GLY A O 1
ATOM 2119 N N . GLY A 1 266 ? 15.711 26.328 2.518 1 52.88 266 GLY A N 1
ATOM 2120 C CA . GLY A 1 266 ? 14.586 26.172 1.609 1 52.88 266 GLY A CA 1
ATOM 2121 C C . GLY A 1 266 ? 13.539 25.203 2.113 1 52.88 266 GLY A C 1
ATOM 2122 O O . GLY A 1 266 ? 13.711 24.578 3.166 1 52.88 266 GLY A O 1
ATOM 2123 N N . ASN A 1 267 ? 12.297 25.297 1.699 1 56.81 267 ASN A N 1
ATOM 2124 C CA . ASN A 1 267 ? 11.109 24.5 1.933 1 56.81 267 ASN A CA 1
ATOM 2125 C C . ASN A 1 267 ? 11.469 23.047 2.223 1 56.81 267 ASN A C 1
ATOM 2127 O O . ASN A 1 267 ? 10.836 22.391 3.064 1 56.81 267 ASN A O 1
ATOM 2131 N N . HIS A 1 268 ? 12.641 22.688 1.792 1 60.44 268 HIS A N 1
ATOM 2132 C CA . HIS A 1 268 ? 13.039 21.281 1.907 1 60.44 268 HIS A CA 1
ATOM 2133 C C . HIS A 1 268 ? 13.625 20.984 3.285 1 60.44 268 HIS A C 1
ATOM 2135 O O . HIS A 1 268 ? 13.336 19.953 3.875 1 60.44 268 HIS A O 1
ATOM 2141 N N . ALA A 1 269 ? 14.383 21.922 3.803 1 60 269 ALA A N 1
ATOM 2142 C CA . ALA A 1 269 ? 15 21.75 5.117 1 60 269 ALA A CA 1
ATOM 2143 C C . ALA A 1 269 ? 13.945 21.766 6.219 1 60 269 ALA A C 1
ATOM 2145 O O . ALA A 1 269 ? 14.008 20.953 7.156 1 60 269 ALA A O 1
ATOM 2146 N N . VAL A 1 270 ? 13.078 22.609 6.086 1 64.19 270 VAL A N 1
ATOM 2147 C CA . VAL A 1 270 ? 11.992 22.719 7.055 1 64.19 270 VAL A CA 1
ATOM 2148 C C . VAL A 1 270 ? 11.172 21.422 7.055 1 64.19 270 VAL A C 1
ATOM 2150 O O . VAL A 1 270 ? 10.766 20.938 8.117 1 64.19 270 VAL A O 1
ATOM 2153 N N . SER A 1 271 ? 11.109 20.844 5.883 1 67.94 271 SER A N 1
ATOM 2154 C CA . SER A 1 271 ? 10.32 19.625 5.77 1 67.94 271 SER A CA 1
ATOM 2155 C C . SER A 1 271 ? 10.992 18.469 6.484 1 67.94 271 SER A C 1
ATOM 2157 O O . SER A 1 271 ? 10.32 17.672 7.152 1 67.94 271 SER A O 1
ATOM 2159 N N . GLY A 1 272 ? 12.234 18.359 6.332 1 74.12 272 GLY A N 1
ATOM 2160 C CA . GLY A 1 272 ? 12.945 17.328 7.059 1 74.12 272 GLY A CA 1
ATOM 2161 C C . GLY A 1 272 ? 12.867 17.5 8.562 1 74.12 272 GLY A C 1
ATOM 2162 O O . GLY A 1 272 ? 12.68 16.531 9.297 1 74.12 272 GLY A O 1
ATOM 2163 N N . LEU A 1 273 ? 12.883 18.672 8.969 1 80.69 273 LEU A N 1
ATOM 2164 C CA . LEU A 1 273 ? 12.82 19.016 10.383 1 80.69 273 LEU A CA 1
ATOM 2165 C C . LEU A 1 273 ? 11.461 18.656 10.969 1 80.69 273 LEU A C 1
ATOM 2167 O O . LEU A 1 273 ? 11.375 18.172 12.094 1 80.69 273 LEU A O 1
ATOM 2171 N N . LYS A 1 274 ? 10.508 18.859 10.203 1 90.06 274 LYS A N 1
ATOM 2172 C CA . LYS A 1 274 ? 9.141 18.562 10.609 1 90.06 274 LYS A CA 1
ATOM 2173 C C . LYS A 1 274 ? 9.008 17.125 11.086 1 90.06 274 LYS A C 1
ATOM 2175 O O . LYS A 1 274 ? 8.422 16.875 12.141 1 90.06 274 LYS A O 1
ATOM 2180 N N . PHE A 1 275 ? 9.594 16.203 10.391 1 93.56 275 PHE A N 1
ATOM 2181 C CA . PHE A 1 275 ? 9.438 14.789 10.703 1 93.56 275 PHE A CA 1
ATOM 2182 C C . PHE A 1 275 ? 10.32 14.398 11.883 1 93.56 275 PHE A C 1
ATOM 2184 O O . PHE A 1 275 ? 9.953 13.523 12.672 1 93.56 275 PHE A O 1
ATOM 2191 N N . ARG A 1 276 ? 11.375 15.078 12.07 1 90.62 276 ARG A N 1
ATOM 2192 C CA . ARG A 1 276 ? 12.219 14.852 13.242 1 90.62 276 ARG A CA 1
ATOM 2193 C C . ARG A 1 276 ? 11.531 15.344 14.516 1 90.62 276 ARG A C 1
ATOM 2195 O O . ARG A 1 276 ? 11.617 14.695 15.555 1 90.62 276 ARG A O 1
ATOM 2202 N N . ILE A 1 277 ? 10.961 16.438 14.391 1 92.25 277 ILE A N 1
ATOM 2203 C CA . ILE A 1 277 ? 10.266 17.016 15.531 1 92.25 277 ILE A CA 1
ATOM 2204 C C . ILE A 1 277 ? 9.094 16.125 15.93 1 92.25 277 ILE A C 1
ATOM 2206 O O . ILE A 1 277 ? 8.898 15.844 17.109 1 92.25 277 ILE A O 1
ATOM 2210 N N . LEU A 1 278 ? 8.352 15.727 14.984 1 96.12 278 LEU A N 1
ATOM 2211 C CA . LEU A 1 278 ? 7.203 14.859 15.242 1 96.12 278 LEU A CA 1
ATOM 2212 C C . LEU A 1 278 ? 7.637 13.586 15.961 1 96.12 278 LEU A C 1
ATOM 2214 O O . LEU A 1 278 ? 6.902 13.062 16.797 1 96.12 278 LEU A O 1
ATOM 2218 N N . ARG A 1 279 ? 8.773 13.102 15.547 1 96.56 279 ARG A N 1
ATOM 2219 C CA . ARG A 1 279 ? 9.312 11.891 16.156 1 96.56 279 ARG A CA 1
ATOM 2220 C C . ARG A 1 279 ? 9.406 12.039 17.672 1 96.56 279 ARG A C 1
ATOM 2222 O O . ARG A 1 279 ? 9.117 11.094 18.422 1 96.56 279 ARG A O 1
ATOM 2229 N N . GLU A 1 280 ? 9.828 13.148 18.141 1 95.88 280 GLU A N 1
ATOM 2230 C CA . GLU A 1 280 ? 9.961 13.398 19.578 1 95.88 280 GLU A CA 1
ATOM 2231 C C . GLU A 1 280 ? 8.602 13.328 20.281 1 95.88 280 GLU A C 1
ATOM 2233 O O . GLU A 1 280 ? 8.484 12.766 21.375 1 95.88 280 GLU A O 1
ATOM 2238 N N . PHE A 1 281 ? 7.641 13.906 19.672 1 97.81 281 PHE A N 1
ATOM 2239 C CA . PHE A 1 281 ? 6.297 13.852 20.234 1 97.81 281 PHE A CA 1
ATOM 2240 C C . PHE A 1 281 ? 5.844 12.414 20.406 1 97.81 281 PHE A C 1
ATOM 2242 O O . PHE A 1 281 ? 5.289 12.055 21.453 1 97.81 281 PHE A O 1
ATOM 2249 N N . LEU A 1 282 ? 6.09 11.617 19.359 1 98.19 282 LEU A N 1
ATOM 2250 C CA . LEU A 1 282 ? 5.668 10.219 19.406 1 98.19 282 LEU A CA 1
ATOM 2251 C C . LEU A 1 282 ? 6.445 9.461 20.484 1 98.19 282 LEU A C 1
ATOM 2253 O O . LEU A 1 282 ? 5.867 8.648 21.203 1 98.19 282 LEU A O 1
ATOM 2257 N N . GLN A 1 283 ? 7.699 9.742 20.594 1 97.31 283 GLN A N 1
ATOM 2258 C CA . GLN A 1 283 ? 8.516 9.078 21.609 1 97.31 283 GLN A CA 1
ATOM 2259 C C . GLN A 1 283 ? 8.023 9.422 23.016 1 97.31 283 GLN A C 1
ATOM 2261 O O . GLN A 1 283 ? 8.203 8.641 23.953 1 97.31 283 GLN A O 1
ATOM 2266 N N . LEU A 1 284 ? 7.465 10.547 23.156 1 97.56 284 LEU A N 1
ATOM 2267 C CA . LEU A 1 284 ? 6.934 10.992 24.453 1 97.56 284 LEU A CA 1
ATOM 2268 C C . LEU A 1 284 ? 5.555 10.391 24.703 1 97.56 284 LEU A C 1
ATOM 2270 O O . LEU A 1 284 ? 4.977 10.578 25.766 1 97.56 284 LEU A O 1
ATOM 2274 N N . GLY A 1 285 ? 4.992 9.734 23.734 1 96.56 285 GLY A N 1
ATOM 2275 C CA . GLY A 1 285 ? 3.752 8.992 23.906 1 96.56 285 GLY A CA 1
ATOM 2276 C C . GLY A 1 285 ? 2.525 9.773 23.484 1 96.56 285 GLY A C 1
ATOM 2277 O O . GLY A 1 285 ? 1.411 9.477 23.922 1 96.56 285 GLY A O 1
ATOM 2278 N N . TYR A 1 286 ? 2.701 10.797 22.672 1 98 286 TYR A N 1
ATOM 2279 C CA . TYR A 1 286 ? 1.572 11.625 22.266 1 98 286 TYR A CA 1
ATOM 2280 C C . TYR A 1 286 ? 1.235 11.406 20.797 1 98 286 TYR A C 1
ATOM 2282 O O . TYR A 1 286 ? 2.133 11.289 19.953 1 98 286 TYR A O 1
ATOM 2290 N N . SER A 1 287 ? -0.06 11.281 20.516 1 98.06 287 SER A N 1
ATOM 2291 C CA . SER A 1 287 ? -0.53 11.359 19.141 1 98.06 287 SER A CA 1
ATOM 2292 C C . SER A 1 287 ? -0.57 12.797 18.641 1 98.06 287 SER A C 1
ATOM 2294 O O . SER A 1 287 ? -0.921 13.711 19.406 1 98.06 287 SER A O 1
ATOM 2296 N N . VAL A 1 288 ? -0.244 12.93 17.406 1 98.75 288 VAL A N 1
ATOM 2297 C CA . VAL A 1 288 ? -0.128 14.289 16.891 1 98.75 288 VAL A CA 1
ATOM 2298 C C . VAL A 1 288 ? -1.005 14.438 15.648 1 98.75 288 VAL A C 1
ATOM 2300 O O . VAL A 1 288 ? -1.01 13.57 14.773 1 98.75 288 VAL A O 1
ATOM 2303 N N . LEU A 1 289 ? -1.821 15.445 15.672 1 98.88 289 LEU A N 1
ATOM 2304 C CA . LEU A 1 289 ? -2.402 15.969 14.438 1 98.88 289 LEU A CA 1
ATOM 2305 C C . LEU A 1 289 ? -1.544 17.094 13.867 1 98.88 289 LEU A C 1
ATOM 2307 O O . LEU A 1 289 ? -1.631 18.234 14.32 1 98.88 289 LEU A O 1
ATOM 2311 N N . LEU A 1 290 ? -0.712 16.703 12.891 1 98.5 290 LEU A N 1
ATOM 2312 C CA . LEU A 1 290 ? 0.125 17.719 12.242 1 98.5 290 LEU A CA 1
ATOM 2313 C C . LEU A 1 290 ? -0.709 18.609 11.344 1 98.5 290 LEU A C 1
ATOM 2315 O O . LEU A 1 290 ? -1.54 18.125 10.57 1 98.5 290 LEU A O 1
ATOM 2319 N N . SER A 1 291 ? -0.416 19.922 11.453 1 98.25 291 SER A N 1
ATOM 2320 C CA . SER A 1 291 ? -1.206 20.891 10.703 1 98.25 291 SER A CA 1
ATOM 2321 C C . SER A 1 291 ? -0.318 21.953 10.078 1 98.25 291 SER A C 1
ATOM 2323 O O . SER A 1 291 ? 0.427 22.641 10.781 1 98.25 291 SER A O 1
ATOM 2325 N N . ASP A 1 292 ? -0.427 22.094 8.773 1 96.75 292 ASP A N 1
ATOM 2326 C CA . ASP A 1 292 ? 0.11 23.312 8.172 1 96.75 292 ASP A CA 1
ATOM 2327 C C . ASP A 1 292 ? -0.641 24.547 8.672 1 96.75 292 ASP A C 1
ATOM 2329 O O . ASP A 1 292 ? -1.714 24.438 9.266 1 96.75 292 ASP A O 1
ATOM 2333 N N . VAL A 1 293 ? -0.038 25.719 8.375 1 97.81 293 VAL A N 1
ATOM 2334 C CA . VAL A 1 293 ? -0.627 26.938 8.898 1 97.81 293 VAL A CA 1
ATOM 2335 C C . VAL A 1 293 ? -1.693 27.453 7.934 1 97.81 293 VAL A C 1
ATOM 2337 O O . VAL A 1 293 ? -2.545 28.266 8.312 1 97.81 293 VAL A O 1
ATOM 2340 N N . ASP A 1 294 ? -1.648 27.031 6.66 1 98.44 294 ASP A N 1
ATOM 2341 C CA . ASP A 1 294 ? -2.643 27.484 5.691 1 98.44 294 ASP A CA 1
ATOM 2342 C C . ASP A 1 294 ? -3.918 26.656 5.777 1 98.44 294 ASP A C 1
ATOM 2344 O O . ASP A 1 294 ? -4.457 26.234 4.754 1 98.44 294 ASP A O 1
ATOM 2348 N N . ILE A 1 295 ? -4.359 26.344 6.957 1 98.81 295 ILE A N 1
ATOM 2349 C CA . ILE A 1 295 ? -5.559 25.578 7.266 1 98.81 295 ILE A CA 1
ATOM 2350 C C . ILE A 1 295 ? -6.492 26.406 8.141 1 98.81 295 ILE A C 1
ATOM 2352 O O . ILE A 1 295 ? -6.043 27.094 9.062 1 98.81 295 ILE A O 1
ATOM 2356 N N . VAL A 1 296 ? -7.762 26.438 7.832 1 98.88 296 VAL A N 1
ATOM 2357 C CA . VAL A 1 296 ? -8.789 27.078 8.648 1 98.88 296 VAL A CA 1
ATOM 2358 C C . VAL A 1 296 ? -9.609 26.016 9.383 1 98.88 296 VAL A C 1
ATOM 2360 O O . VAL A 1 296 ? -10.219 25.156 8.75 1 98.88 296 VAL A O 1
ATOM 2363 N N . TYR A 1 297 ? -9.633 26.141 10.695 1 98.88 297 TYR A N 1
ATOM 2364 C CA . TYR A 1 297 ? -10.414 25.219 11.516 1 98.88 297 TYR A CA 1
ATOM 2365 C C . TYR A 1 297 ? -11.844 25.719 11.68 1 98.88 297 TYR A C 1
ATOM 2367 O O . TYR A 1 297 ? -12.062 26.875 12.047 1 98.88 297 TYR A O 1
ATOM 2375 N N . LEU A 1 298 ? -12.797 24.844 11.406 1 98.75 298 LEU A N 1
ATOM 2376 C CA . LEU A 1 298 ? -14.211 25.203 11.492 1 98.75 298 LEU A CA 1
ATOM 2377 C C . LEU A 1 298 ? -14.922 24.359 12.547 1 98.75 298 LEU A C 1
ATOM 2379 O O . LEU A 1 298 ? -15.961 24.766 13.07 1 98.75 298 LEU A O 1
ATOM 2383 N N . GLN A 1 299 ? -14.453 23.188 12.836 1 98 299 GLN A N 1
ATOM 2384 C CA . GLN A 1 299 ? -14.898 22.312 13.914 1 98 299 GLN A CA 1
ATOM 2385 C C . GLN A 1 299 ? -13.711 21.625 14.586 1 98 299 GLN A C 1
ATOM 2387 O O . GLN A 1 299 ? -12.57 21.75 14.125 1 98 299 GLN A O 1
ATOM 2392 N N . ASN A 1 300 ? -14 21.016 15.75 1 97.94 300 ASN A N 1
ATOM 2393 C CA . ASN A 1 300 ? -12.953 20.281 16.453 1 97.94 300 ASN A CA 1
ATOM 2394 C C . ASN A 1 300 ? -12.625 18.953 15.758 1 97.94 300 ASN A C 1
ATOM 2396 O O . ASN A 1 300 ? -13.438 18.031 15.742 1 97.94 300 ASN A O 1
ATOM 2400 N N . PRO A 1 301 ? -11.438 18.844 15.203 1 98.69 301 PRO A N 1
ATOM 2401 C CA . PRO A 1 301 ? -11.117 17.641 14.414 1 98.69 301 PRO A CA 1
ATOM 2402 C C . PRO A 1 301 ? -11.109 16.375 15.242 1 98.69 301 PRO A C 1
ATOM 2404 O O . PRO A 1 301 ? -11.359 15.281 14.719 1 98.69 301 PRO A O 1
ATOM 2407 N N . PHE A 1 302 ? -10.836 16.422 16.484 1 97.44 302 PHE A N 1
ATOM 2408 C CA . PHE A 1 302 ? -10.672 15.25 17.344 1 97.44 302 PHE A CA 1
ATOM 2409 C C . PHE A 1 302 ? -12 14.516 17.516 1 97.44 302 PHE A C 1
ATOM 2411 O O . PHE A 1 302 ? -12.023 13.352 17.891 1 97.44 302 PHE A O 1
ATOM 2418 N N . HIS A 1 303 ? -13.078 15.156 17.203 1 96.31 303 HIS A N 1
ATOM 2419 C CA . HIS A 1 303 ? -14.391 14.523 17.266 1 96.31 303 HIS A CA 1
ATOM 2420 C C . HIS A 1 303 ? -14.656 13.68 16.031 1 96.31 303 HIS A C 1
ATOM 2422 O O . HIS A 1 303 ? -15.594 12.875 16 1 96.31 303 HIS A O 1
ATOM 2428 N N . TYR A 1 304 ? -13.789 13.805 15.047 1 96.88 304 TYR A N 1
ATOM 2429 C CA . TYR A 1 304 ? -14.086 13.18 13.766 1 96.88 304 TYR A CA 1
ATOM 2430 C C . TYR A 1 304 ? -13 12.188 13.367 1 96.88 304 TYR A C 1
ATOM 2432 O O . TYR A 1 304 ? -13.117 11.5 12.352 1 96.88 304 TYR A O 1
ATOM 2440 N N . LEU A 1 305 ? -11.922 12.102 14.172 1 96.62 305 LEU A N 1
ATOM 2441 C CA . LEU A 1 305 ? -10.844 11.156 13.906 1 96.62 305 LEU A CA 1
ATOM 2442 C C . LEU A 1 305 ? -11.234 9.75 14.344 1 96.62 305 LEU A C 1
ATOM 2444 O O . LEU A 1 305 ? -11.906 9.57 15.359 1 96.62 305 LEU A O 1
ATOM 2448 N N . TYR A 1 306 ? -10.789 8.742 13.594 1 94.12 306 TYR A N 1
ATOM 2449 C CA . TYR A 1 306 ? -11.078 7.348 13.906 1 94.12 306 TYR A CA 1
ATOM 2450 C C . TYR A 1 306 ? -10.047 6.781 14.875 1 94.12 306 TYR A C 1
ATOM 2452 O O . TYR A 1 306 ? -10.375 5.977 15.75 1 94.12 306 TYR A O 1
ATOM 2460 N N . ARG A 1 307 ? -8.789 7.148 14.773 1 93.5 307 ARG A N 1
ATOM 2461 C CA . ARG A 1 307 ? -7.691 6.711 15.625 1 93.5 307 ARG A CA 1
ATOM 2462 C C . ARG A 1 307 ? -7.473 5.203 15.516 1 93.5 307 ARG A C 1
ATOM 2464 O O . ARG A 1 307 ? -7.152 4.543 16.5 1 93.5 307 ARG A O 1
ATOM 2471 N N . ASP A 1 308 ? -7.727 4.59 14.328 1 91.5 308 ASP A N 1
ATOM 2472 C CA . ASP A 1 308 ? -7.695 3.135 14.203 1 91.5 308 ASP A CA 1
ATOM 2473 C C . ASP A 1 308 ? -6.566 2.689 13.281 1 91.5 308 ASP A C 1
ATOM 2475 O O . ASP A 1 308 ? -6.551 1.547 12.812 1 91.5 308 ASP A O 1
ATOM 2479 N N . SER A 1 309 ? -5.73 3.582 12.93 1 95.06 309 SER A N 1
ATOM 2480 C CA . SER A 1 309 ? -4.586 3.318 12.062 1 95.06 309 SER A CA 1
ATOM 2481 C C . SER A 1 309 ? -3.336 4.027 12.57 1 95.06 309 SER A C 1
ATOM 2483 O O . SER A 1 309 ? -3.426 4.953 13.375 1 95.06 309 SER A O 1
ATOM 2485 N N . ASP A 1 310 ? -2.227 3.547 12.102 1 95.81 310 ASP A N 1
ATOM 2486 C CA . ASP A 1 310 ? -0.987 4.23 12.461 1 95.81 310 ASP A CA 1
ATOM 2487 C C . ASP A 1 310 ? -1.003 5.68 11.977 1 95.81 310 ASP A C 1
ATOM 2489 O O . ASP A 1 310 ? -0.615 6.59 12.719 1 95.81 310 ASP A O 1
ATOM 2493 N N . VAL A 1 311 ? -1.512 5.836 10.773 1 97.94 311 VAL A N 1
ATOM 2494 C CA . VAL A 1 311 ? -1.589 7.16 10.164 1 97.94 311 VAL A CA 1
ATOM 2495 C C . VAL A 1 311 ? -2.982 7.379 9.586 1 97.94 311 VAL A C 1
ATOM 2497 O O . VAL A 1 311 ? -3.494 6.539 8.844 1 97.94 311 VAL A O 1
ATOM 2500 N N . GLU A 1 312 ? -3.631 8.383 10 1 98.38 312 GLU A N 1
ATOM 2501 C CA . GLU A 1 312 ? -4.875 8.891 9.438 1 98.38 312 GLU A CA 1
ATOM 2502 C C . GLU A 1 312 ? -4.672 10.258 8.789 1 98.38 312 GLU A C 1
ATOM 2504 O O . GLU A 1 312 ? -4.344 11.234 9.477 1 98.38 312 GLU A O 1
ATOM 2509 N N . SER A 1 313 ? -4.887 10.305 7.398 1 98.81 313 SER A N 1
ATOM 2510 C CA . SER A 1 313 ? -4.398 11.5 6.715 1 98.81 313 SER A CA 1
ATOM 2511 C C . SER A 1 313 ? -5.477 12.102 5.824 1 98.81 313 SER A C 1
ATOM 2513 O O . SER A 1 313 ? -6.344 11.391 5.316 1 98.81 313 SER A O 1
ATOM 2515 N N . MET A 1 314 ? -5.371 13.422 5.715 1 98.88 314 MET A N 1
ATOM 2516 C CA . MET A 1 314 ? -6.105 14.102 4.652 1 98.88 314 MET A CA 1
ATOM 2517 C C . MET A 1 314 ? -5.594 13.68 3.279 1 98.88 314 MET A C 1
ATOM 2519 O O . MET A 1 314 ? -4.41 13.383 3.117 1 98.88 314 MET A O 1
ATOM 2523 N N . THR A 1 315 ? -6.477 13.602 2.348 1 98.81 315 THR A N 1
ATOM 2524 C CA . THR A 1 315 ? -6.121 13.25 0.977 1 98.81 315 THR A CA 1
ATOM 2525 C C . THR A 1 315 ? -6.055 14.492 0.1 1 98.81 315 THR A C 1
ATOM 2527 O O . THR A 1 315 ? -6.777 15.469 0.336 1 98.81 315 THR A O 1
ATOM 2530 N N . ASP A 1 316 ? -5.207 14.469 -0.89 1 98.69 316 ASP A N 1
ATOM 2531 C CA . ASP A 1 316 ? -5.238 15.461 -1.954 1 98.69 316 ASP A CA 1
ATOM 2532 C C . ASP A 1 316 ? -6.262 15.102 -3.023 1 98.69 316 ASP A C 1
ATOM 2534 O O . ASP A 1 316 ? -6.445 15.836 -3.992 1 98.69 316 ASP A O 1
ATOM 2538 N N . GLY A 1 317 ? -6.93 13.945 -2.842 1 98.62 317 GLY A N 1
ATOM 2539 C CA . GLY A 1 317 ? -7.992 13.555 -3.756 1 98.62 317 GLY A CA 1
ATOM 2540 C C . GLY A 1 317 ? -9.188 14.492 -3.713 1 98.62 317 GLY A C 1
ATOM 2541 O O . GLY A 1 317 ? -9.336 15.273 -2.773 1 98.62 317 GLY A O 1
ATOM 2542 N N . HIS A 1 318 ? -10.055 14.367 -4.754 1 98 318 HIS A N 1
ATOM 2543 C CA . HIS A 1 318 ? -11.102 15.375 -4.883 1 98 318 HIS A CA 1
ATOM 2544 C C . HIS A 1 318 ? -12.445 14.734 -5.195 1 98 318 HIS A C 1
ATOM 2546 O O . HIS A 1 318 ? -13.43 15.43 -5.457 1 98 318 HIS A O 1
ATOM 2552 N N . ASN A 1 319 ? -12.516 13.539 -5.238 1 97.31 319 ASN A N 1
ATOM 2553 C CA . ASN A 1 319 ? -13.727 12.727 -5.309 1 97.31 319 ASN A CA 1
ATOM 2554 C C . ASN A 1 319 ? -13.516 11.352 -4.691 1 97.31 319 ASN A C 1
ATOM 2556 O O . ASN A 1 319 ? -12.422 11.039 -4.219 1 97.31 319 ASN A O 1
ATOM 2560 N N . ASN A 1 320 ? -14.516 10.547 -4.668 1 96.5 320 ASN A N 1
ATOM 2561 C CA . ASN A 1 320 ? -14.445 9.25 -4 1 96.5 320 ASN A CA 1
ATOM 2562 C C . ASN A 1 320 ? -13.32 8.391 -4.57 1 96.5 320 ASN A C 1
ATOM 2564 O O . ASN A 1 320 ? -12.562 7.773 -3.82 1 96.5 320 ASN A O 1
ATOM 2568 N N . MET A 1 321 ? -13.172 8.344 -5.84 1 96.75 321 MET A N 1
ATOM 2569 C CA . MET A 1 321 ? -12.156 7.508 -6.477 1 96.75 321 MET A CA 1
ATOM 2570 C C . MET A 1 321 ? -10.758 8 -6.129 1 96.75 321 MET A C 1
ATOM 2572 O O . MET A 1 321 ? -9.93 7.234 -5.625 1 96.75 321 MET A O 1
ATOM 2576 N N . THR A 1 322 ? -10.523 9.266 -6.316 1 98.19 322 THR A N 1
ATOM 2577 C CA . THR A 1 322 ? -9.18 9.812 -6.145 1 98.19 322 THR A CA 1
ATOM 2578 C C . THR A 1 322 ? -8.797 9.859 -4.668 1 98.19 322 THR A C 1
ATOM 2580 O O . THR A 1 322 ? -7.621 9.727 -4.32 1 98.19 322 THR A O 1
ATOM 2583 N N . ALA A 1 323 ? -9.75 10.016 -3.773 1 98.69 323 ALA A N 1
ATOM 2584 C CA . ALA A 1 323 ? -9.477 10.172 -2.346 1 98.69 323 ALA A CA 1
ATOM 2585 C C . ALA A 1 323 ? -9.203 8.82 -1.692 1 98.69 323 ALA A C 1
ATOM 2587 O O . ALA A 1 323 ? -8.336 8.711 -0.82 1 98.69 323 ALA A O 1
ATOM 2588 N N . TYR A 1 324 ? -9.93 7.812 -2.117 1 98.5 324 TYR A N 1
ATOM 2589 C CA . TYR A 1 324 ? -9.945 6.59 -1.325 1 98.5 324 TYR A CA 1
ATOM 2590 C C . TYR A 1 324 ? -9.266 5.449 -2.068 1 98.5 324 TYR A C 1
ATOM 2592 O O . TYR A 1 324 ? -9.031 4.379 -1.498 1 98.5 324 TYR A O 1
ATOM 2600 N N . GLY A 1 325 ? -8.828 5.621 -3.295 1 97.94 325 GLY A N 1
ATOM 2601 C CA . GLY A 1 325 ? -8.227 4.598 -4.137 1 97.94 325 GLY A CA 1
ATOM 2602 C C . GLY A 1 325 ? -9.203 3.99 -5.125 1 97.94 325 GLY A C 1
ATOM 2603 O O . GLY A 1 325 ? -10.383 3.832 -4.82 1 97.94 325 GLY A O 1
ATOM 2604 N N . TYR A 1 326 ? -8.711 3.676 -6.305 1 97.94 326 TYR A N 1
ATOM 2605 C CA . TYR A 1 326 ? -9.578 3.107 -7.328 1 97.94 326 TYR A CA 1
ATOM 2606 C C . TYR A 1 326 ? -8.789 2.242 -8.297 1 97.94 326 TYR A C 1
ATOM 2608 O O . TYR A 1 326 ? -7.559 2.312 -8.336 1 97.94 326 TYR A O 1
ATOM 2616 N N . ASN A 1 327 ? -9.492 1.328 -8.914 1 97.38 327 ASN A N 1
ATOM 2617 C CA . ASN A 1 327 ? -8.961 0.525 -10.008 1 97.38 327 ASN A CA 1
ATOM 2618 C C . ASN A 1 327 ? -8.867 1.33 -11.305 1 97.38 327 ASN A C 1
ATOM 2620 O O . ASN A 1 327 ? -9.867 1.501 -12 1 97.38 327 ASN A O 1
ATOM 2624 N N . ASP A 1 328 ? -7.66 1.828 -11.594 1 97.56 328 ASP A N 1
ATOM 2625 C CA . ASP A 1 328 ? -7.438 2.631 -12.797 1 97.56 328 ASP A CA 1
ATOM 2626 C C . ASP A 1 328 ? -6.996 1.759 -13.969 1 97.56 328 ASP A C 1
ATOM 2628 O O . ASP A 1 328 ? -5.801 1.528 -14.164 1 97.56 328 ASP A O 1
ATOM 2632 N N . VAL A 1 329 ? -7.906 1.406 -14.797 1 96.94 329 VAL A N 1
ATOM 2633 C CA . VAL A 1 329 ? -7.641 0.471 -15.883 1 96.94 329 VAL A CA 1
ATOM 2634 C C . VAL A 1 329 ? -6.855 1.175 -16.984 1 96.94 329 VAL A C 1
ATOM 2636 O O . VAL A 1 329 ? -7.23 2.264 -17.422 1 96.94 329 VAL A O 1
ATOM 2639 N N . PHE A 1 330 ? -5.75 0.593 -17.344 1 96.38 330 PHE A N 1
ATOM 2640 C CA . PHE A 1 330 ? -4.891 1.104 -18.406 1 96.38 330 PHE A CA 1
ATOM 2641 C C . PHE A 1 330 ? -5.18 0.4 -19.719 1 96.38 330 PHE A C 1
ATOM 2643 O O . PHE A 1 330 ? -5.172 -0.831 -19.797 1 96.38 330 PHE A O 1
ATOM 2650 N N . ASP A 1 331 ? -5.41 1.206 -20.75 1 96.12 331 ASP A N 1
ATOM 2651 C CA . ASP A 1 331 ? -5.734 0.672 -22.062 1 96.12 331 ASP A CA 1
ATOM 2652 C C . ASP A 1 331 ? -4.492 0.611 -22.953 1 96.12 331 ASP A C 1
ATOM 2654 O O . ASP A 1 331 ? -3.922 1.646 -23.297 1 96.12 331 ASP A O 1
ATOM 2658 N N . GLU A 1 332 ? -4.07 -0.584 -23.312 1 94.94 332 GLU A N 1
ATOM 2659 C CA . GLU A 1 332 ? -2.969 -0.82 -24.25 1 94.94 332 GLU A CA 1
ATOM 2660 C C . GLU A 1 332 ? -3.43 -1.634 -25.453 1 94.94 332 GLU A C 1
ATOM 2662 O O . GLU A 1 332 ? -3.242 -2.852 -25.484 1 94.94 332 GLU A O 1
ATOM 2667 N N . PRO A 1 333 ? -3.842 -0.978 -26.438 1 94.81 333 PRO A N 1
ATOM 2668 C CA . PRO A 1 333 ? -4.43 -1.658 -27.594 1 94.81 333 PRO A CA 1
ATOM 2669 C C . PRO A 1 333 ? -3.49 -2.691 -28.219 1 94.81 333 PRO A C 1
ATOM 2671 O O . PRO A 1 333 ? -3.943 -3.729 -28.703 1 94.81 333 PRO A O 1
ATOM 2674 N N . ALA A 1 334 ? -2.242 -2.473 -28.125 1 93.19 334 ALA A N 1
ATOM 2675 C CA . ALA A 1 334 ? -1.258 -3.344 -28.766 1 93.19 334 ALA A CA 1
ATOM 2676 C C . ALA A 1 334 ? -1.271 -4.734 -28.141 1 93.19 334 ALA A C 1
ATOM 2678 O O . ALA A 1 334 ? -0.769 -5.695 -28.734 1 93.19 334 ALA A O 1
ATOM 2679 N N . MET A 1 335 ? -1.878 -4.879 -27.016 1 95.5 335 MET A N 1
ATOM 2680 C CA . MET A 1 335 ? -1.893 -6.172 -26.344 1 95.5 335 MET A CA 1
ATOM 2681 C C . MET A 1 335 ? -3.111 -6.992 -26.75 1 95.5 335 MET A C 1
ATOM 2683 O O . MET A 1 335 ? -3.217 -8.172 -26.406 1 95.5 335 MET A O 1
ATOM 2687 N N . GLY A 1 336 ? -4.039 -6.391 -27.453 1 94.44 336 GLY A N 1
ATOM 2688 C CA . GLY A 1 336 ? -5.199 -7.109 -27.969 1 94.44 336 GLY A CA 1
ATOM 2689 C C . GLY A 1 336 ? -6.102 -7.641 -26.875 1 94.44 336 GLY A C 1
ATOM 2690 O O . GLY A 1 336 ? -6.688 -6.867 -26.109 1 94.44 336 GLY A O 1
ATOM 2691 N N . TRP A 1 337 ? -6.039 -8.961 -26.656 1 93 337 TRP A N 1
ATOM 2692 C CA . TRP A 1 337 ? -6.895 -9.656 -25.703 1 93 337 TRP A CA 1
ATOM 2693 C C . TRP A 1 337 ? -6.688 -9.117 -24.297 1 93 337 TRP A C 1
ATOM 2695 O O . TRP A 1 337 ? -7.641 -9.008 -23.516 1 93 337 TRP A O 1
ATOM 2705 N N . ALA A 1 338 ? -5.531 -8.773 -23.953 1 94.5 338 ALA A N 1
ATOM 2706 C CA . ALA A 1 338 ? -5.199 -8.305 -22.609 1 94.5 338 ALA A CA 1
ATOM 2707 C C . ALA A 1 338 ? -4.977 -6.793 -22.594 1 94.5 338 ALA A C 1
ATOM 2709 O O . ALA A 1 338 ? -4.16 -6.285 -21.812 1 94.5 338 ALA A O 1
ATOM 2710 N N . ARG A 1 339 ? -5.656 -6.094 -23.375 1 94.38 339 ARG A N 1
ATOM 2711 C CA . ARG A 1 339 ? -5.395 -4.668 -23.562 1 94.38 339 ARG A CA 1
ATOM 2712 C C . ARG A 1 339 ? -5.73 -3.877 -22.312 1 94.38 339 ARG A C 1
ATOM 2714 O O . ARG A 1 339 ? -5.145 -2.824 -22.062 1 94.38 339 ARG A O 1
ATOM 2721 N N . TYR A 1 340 ? -6.711 -4.352 -21.547 1 94.56 340 TYR A N 1
ATOM 2722 C CA . TYR A 1 340 ? -7.129 -3.598 -20.375 1 94.56 340 TYR A CA 1
ATOM 2723 C C . TYR A 1 340 ? -6.441 -4.117 -19.109 1 94.56 340 TYR A C 1
ATOM 2725 O O . TYR A 1 340 ? -6.895 -5.09 -18.516 1 94.56 340 TYR A O 1
ATOM 2733 N N . ALA A 1 341 ? -5.363 -3.447 -18.75 1 94.88 341 ALA A N 1
ATOM 2734 C CA . ALA A 1 341 ? -4.59 -3.822 -17.562 1 94.88 341 ALA A CA 1
ATOM 2735 C C . ALA A 1 341 ? -5.07 -3.062 -16.328 1 94.88 341 ALA A C 1
ATOM 2737 O O . ALA A 1 341 ? -5.223 -1.839 -16.375 1 94.88 341 ALA A O 1
ATOM 2738 N N . HIS A 1 342 ? -5.293 -3.754 -15.328 1 97.25 342 HIS A N 1
ATOM 2739 C CA . HIS A 1 342 ? -5.773 -3.146 -14.094 1 97.25 342 HIS A CA 1
ATOM 2740 C C . HIS A 1 342 ? -4.617 -2.604 -13.266 1 97.25 342 HIS A C 1
ATOM 2742 O O . HIS A 1 342 ? -3.535 -3.193 -13.234 1 97.25 342 HIS A O 1
ATOM 2748 N N . THR A 1 343 ? -4.82 -1.476 -12.641 1 98.25 343 THR A N 1
ATOM 2749 C CA . THR A 1 343 ? -3.869 -0.838 -11.742 1 98.25 343 THR A CA 1
ATOM 2750 C C . THR A 1 343 ? -4.582 -0.271 -10.516 1 98.25 343 THR A C 1
ATOM 2752 O O . THR A 1 343 ? -5.77 0.047 -10.57 1 98.25 343 THR A O 1
ATOM 2755 N N . MET A 1 344 ? -3.943 -0.259 -9.414 1 98.69 344 MET A N 1
ATOM 2756 C CA . MET A 1 344 ? -4.418 0.436 -8.219 1 98.69 344 MET A CA 1
ATOM 2757 C C . MET A 1 344 ? -3.812 1.832 -8.125 1 98.69 344 MET A C 1
ATOM 2759 O O . MET A 1 344 ? -2.592 1.988 -8.18 1 98.69 344 MET A O 1
ATOM 2763 N N . ARG A 1 345 ? -4.68 2.84 -8.031 1 98.56 345 ARG A N 1
ATOM 2764 C CA . ARG A 1 345 ? -4.215 4.223 -8.047 1 98.56 345 ARG A CA 1
ATOM 2765 C C . ARG A 1 345 ? -4.906 5.047 -6.969 1 98.56 345 ARG A C 1
ATOM 2767 O O . ARG A 1 345 ? -6.09 4.844 -6.688 1 98.56 345 ARG A O 1
ATOM 2774 N N . ILE A 1 346 ? -4.188 5.969 -6.344 1 98.75 346 ILE A N 1
ATOM 2775 C CA . ILE A 1 346 ? -4.734 6.844 -5.312 1 98.75 346 ILE A CA 1
ATOM 2776 C C . ILE A 1 346 ? -3.969 8.164 -5.293 1 98.75 346 ILE A C 1
ATOM 2778 O O . ILE A 1 346 ? -2.752 8.188 -5.492 1 98.75 346 ILE A O 1
ATOM 2782 N N . TRP A 1 347 ? -4.703 9.297 -5.125 1 98.75 347 TRP A N 1
ATOM 2783 C CA . TRP A 1 347 ? -4.031 10.57 -4.891 1 98.75 347 TRP A CA 1
ATOM 2784 C C . TRP A 1 347 ? -3.316 10.57 -3.545 1 98.75 347 TRP A C 1
ATOM 2786 O O . TRP A 1 347 ? -3.77 9.93 -2.594 1 98.75 347 TRP A O 1
ATOM 2796 N N . VAL A 1 348 ? -2.328 11.289 -3.41 1 98.62 348 VAL A N 1
ATOM 2797 C CA . VAL A 1 348 ? -1.42 11.242 -2.27 1 98.62 348 VAL A CA 1
ATOM 2798 C C . VAL A 1 348 ? -2.113 11.805 -1.03 1 98.62 348 VAL A C 1
ATOM 2800 O O . VAL A 1 348 ? -3.002 12.648 -1.14 1 98.62 348 VAL A O 1
ATOM 2803 N N . TYR A 1 349 ? -1.645 11.227 0.07 1 98.81 349 TYR A N 1
ATOM 2804 C CA . TYR A 1 349 ? -1.91 11.836 1.366 1 98.81 349 TYR A CA 1
ATOM 2805 C C . TYR A 1 349 ? -1.206 13.18 1.488 1 98.81 349 TYR A C 1
ATOM 2807 O O . TYR A 1 349 ? -0.084 13.352 1.004 1 98.81 349 TYR A O 1
ATOM 2815 N N . ASN A 1 350 ? -1.908 14.102 2.086 1 98.25 350 ASN A N 1
ATOM 2816 C CA . ASN A 1 350 ? -1.303 15.398 2.35 1 98.25 350 ASN A CA 1
ATOM 2817 C C . ASN A 1 350 ? -0.333 15.336 3.527 1 98.25 350 ASN A C 1
ATOM 2819 O O . ASN A 1 350 ? -0.713 14.938 4.629 1 98.25 350 ASN A O 1
ATOM 2823 N N . SER A 1 351 ? 0.877 15.703 3.295 1 96.38 351 SER A N 1
ATOM 2824 C CA . SER A 1 351 ? 1.89 15.633 4.344 1 96.38 351 SER A CA 1
ATOM 2825 C C . SER A 1 351 ? 1.836 16.859 5.246 1 96.38 351 SER A C 1
ATOM 2827 O O . SER A 1 351 ? 2.676 17.031 6.129 1 96.38 351 SER A O 1
ATOM 2829 N N . GLY A 1 352 ? 0.881 17.766 5.043 1 96.62 352 GLY A N 1
ATOM 2830 C CA . GLY A 1 352 ? 0.703 18.938 5.879 1 96.62 352 GLY A CA 1
ATOM 2831 C C . GLY A 1 352 ? -0.46 18.812 6.844 1 96.62 352 GLY A C 1
ATOM 2832 O O . GLY A 1 352 ? -0.682 19.703 7.676 1 96.62 352 GLY A O 1
ATOM 2833 N N . PHE A 1 353 ? -1.196 17.75 6.727 1 98.56 353 PHE A N 1
ATOM 2834 C CA . PHE A 1 353 ? -2.303 17.516 7.648 1 98.56 353 PHE A CA 1
ATOM 2835 C C . PHE A 1 353 ? -2.578 16.031 7.805 1 98.56 353 PHE A C 1
ATOM 2837 O O . PHE A 1 353 ? -3.305 15.438 7.004 1 98.56 353 PHE A O 1
ATOM 2844 N N . PHE A 1 354 ? -2.111 15.453 8.805 1 98.75 354 PHE A N 1
ATOM 2845 C CA . PHE A 1 354 ? -2.34 14.039 9.102 1 98.75 354 PHE A CA 1
ATOM 2846 C C . PHE A 1 354 ? -2.227 13.773 10.594 1 98.75 354 PHE A C 1
ATOM 2848 O O . PHE A 1 354 ? -1.558 14.523 11.312 1 98.75 354 PHE A O 1
ATOM 2855 N N . TYR A 1 355 ? -2.979 12.797 11.07 1 98.69 355 TYR A N 1
ATOM 2856 C CA . TYR A 1 355 ? -2.959 12.289 12.438 1 98.69 355 TYR A CA 1
ATOM 2857 C C . TYR A 1 355 ? -2.074 11.055 12.547 1 98.69 355 TYR A C 1
ATOM 2859 O O . TYR A 1 355 ? -2.225 10.102 11.773 1 98.69 355 TYR A O 1
ATOM 2867 N N . ILE A 1 356 ? -1.149 11.078 13.469 1 98.5 356 ILE A N 1
ATOM 2868 C CA . ILE A 1 356 ? -0.176 10 13.586 1 98.5 356 ILE A CA 1
ATOM 2869 C C . ILE A 1 356 ? -0.095 9.539 15.039 1 98.5 356 ILE A C 1
ATOM 2871 O O . ILE A 1 356 ? -0.005 10.359 15.953 1 98.5 356 ILE A O 1
ATOM 2875 N N . ARG A 1 357 ? -0.164 8.258 15.234 1 97.25 357 ARG A N 1
ATOM 2876 C CA . ARG A 1 357 ? -0.145 7.664 16.562 1 97.25 357 ARG A CA 1
ATOM 2877 C C . ARG A 1 357 ? 1.269 7.246 16.969 1 97.25 357 ARG A C 1
ATOM 2879 O O . ARG A 1 357 ? 2.113 7 16.094 1 97.25 357 ARG A O 1
ATOM 2886 N N . PRO A 1 358 ? 1.543 7.184 18.266 1 96.94 358 PRO A N 1
ATOM 2887 C CA . PRO A 1 358 ? 2.879 6.781 18.703 1 96.94 358 PRO A CA 1
ATOM 2888 C C . PRO A 1 358 ? 3.082 5.27 18.656 1 96.94 358 PRO A C 1
ATOM 2890 O O . PRO A 1 358 ? 3.172 4.625 19.719 1 96.94 358 PRO A O 1
ATOM 2893 N N . THR A 1 359 ? 3.23 4.742 17.5 1 93.69 359 THR A N 1
ATOM 2894 C CA . THR A 1 359 ? 3.457 3.322 17.25 1 93.69 359 THR A CA 1
ATOM 2895 C C . THR A 1 359 ? 4.809 3.1 16.578 1 93.69 359 THR A C 1
ATOM 2897 O O . THR A 1 359 ? 5.422 4.047 16.078 1 93.69 359 THR A O 1
ATOM 2900 N N . ILE A 1 360 ? 5.195 1.909 16.578 1 92.31 360 ILE A N 1
ATOM 2901 C CA . ILE A 1 360 ? 6.488 1.569 16 1 92.31 360 ILE A CA 1
ATOM 2902 C C . ILE A 1 360 ? 6.488 1.883 14.508 1 92.31 360 ILE A C 1
ATOM 2904 O O . ILE A 1 360 ? 7.395 2.553 14 1 92.31 360 ILE A O 1
ATOM 2908 N N . PRO A 1 361 ? 5.473 1.449 13.75 1 94.19 361 PRO A N 1
ATOM 2909 C CA . PRO A 1 361 ? 5.48 1.803 12.328 1 94.19 361 PRO A CA 1
ATOM 2910 C C . PRO A 1 361 ? 5.477 3.312 12.102 1 94.19 361 PRO A C 1
ATOM 2912 O O . PRO A 1 361 ? 6.113 3.795 11.156 1 94.19 361 PRO A O 1
ATOM 2915 N N . SER A 1 362 ? 4.809 4.031 12.938 1 96.75 362 SER A N 1
ATOM 2916 C CA . SER A 1 362 ? 4.777 5.488 12.805 1 96.75 362 SER A CA 1
ATOM 2917 C C . SER A 1 362 ? 6.164 6.09 13.008 1 96.75 362 SER A C 1
ATOM 2919 O O . SER A 1 362 ? 6.59 6.957 12.242 1 96.75 362 SER A O 1
ATOM 2921 N N . ILE A 1 363 ? 6.805 5.621 13.992 1 97.06 363 ILE A N 1
ATOM 2922 C CA . ILE A 1 363 ? 8.148 6.113 14.266 1 97.06 363 ILE A CA 1
ATOM 2923 C C . ILE A 1 363 ? 9.078 5.742 13.109 1 97.06 363 ILE A C 1
ATOM 2925 O O . ILE A 1 363 ? 9.875 6.566 12.656 1 97.06 363 ILE A O 1
ATOM 2929 N N . GLU A 1 364 ? 8.945 4.551 12.719 1 96.56 364 GLU A N 1
ATOM 2930 C CA . GLU A 1 364 ? 9.758 4.125 11.578 1 96.56 364 GLU A CA 1
ATOM 2931 C C . GLU A 1 364 ? 9.477 4.977 10.352 1 96.56 364 GLU A C 1
ATOM 2933 O O . GLU A 1 364 ? 10.391 5.32 9.602 1 96.56 364 GLU A O 1
ATOM 2938 N N . LEU A 1 365 ? 8.234 5.285 10.102 1 97.56 365 LEU A N 1
ATOM 2939 C CA . LEU A 1 365 ? 7.867 6.16 8.992 1 97.56 365 LEU A CA 1
ATOM 2940 C C . LEU A 1 365 ? 8.609 7.488 9.078 1 97.56 365 LEU A C 1
ATOM 2942 O O . LEU A 1 365 ? 9.227 7.926 8.102 1 97.56 365 LEU A O 1
ATOM 2946 N N . LEU A 1 366 ? 8.547 8.078 10.234 1 97.5 366 LEU A N 1
ATOM 2947 C CA . LEU A 1 366 ? 9.195 9.367 10.43 1 97.5 366 LEU A CA 1
ATOM 2948 C C . LEU A 1 366 ? 10.703 9.266 10.211 1 97.5 366 LEU A C 1
ATOM 2950 O O . LEU A 1 366 ? 11.305 10.133 9.57 1 97.5 366 LEU A O 1
ATOM 2954 N N . ASP A 1 367 ? 11.289 8.211 10.695 1 95.69 367 ASP A N 1
ATOM 2955 C CA . ASP A 1 367 ? 12.711 7.98 10.492 1 95.69 367 ASP A CA 1
ATOM 2956 C C . ASP A 1 367 ? 13.047 7.852 9.008 1 95.69 367 ASP A C 1
ATOM 2958 O O . ASP A 1 367 ? 13.992 8.469 8.523 1 95.69 367 ASP A O 1
ATOM 2962 N N . ARG A 1 368 ? 12.312 7.062 8.328 1 95.88 368 ARG A N 1
ATOM 2963 C CA . ARG A 1 368 ? 12.57 6.812 6.914 1 95.88 368 ARG A CA 1
ATOM 2964 C C . ARG A 1 368 ? 12.43 8.094 6.098 1 95.88 368 ARG A C 1
ATOM 2966 O O . ARG A 1 368 ? 13.289 8.406 5.27 1 95.88 368 ARG A O 1
ATOM 2973 N N . VAL A 1 369 ? 11.398 8.82 6.328 1 96.12 369 VAL A N 1
ATOM 2974 C CA . VAL A 1 369 ? 11.125 10.039 5.57 1 96.12 369 VAL A CA 1
ATOM 2975 C C . VAL A 1 369 ? 12.219 11.07 5.84 1 96.12 369 VAL A C 1
ATOM 2977 O O . VAL A 1 369 ? 12.773 11.656 4.906 1 96.12 369 VAL A O 1
ATOM 2980 N N . ALA A 1 370 ? 12.531 11.273 7.098 1 92 370 ALA A N 1
ATOM 2981 C CA . ALA A 1 370 ? 13.578 12.234 7.449 1 92 370 ALA A CA 1
ATOM 2982 C C . ALA A 1 370 ? 14.914 11.844 6.816 1 92 370 ALA A C 1
ATOM 2984 O O . ALA A 1 370 ? 15.633 12.703 6.297 1 92 370 ALA A O 1
ATOM 2985 N N . ASN A 1 371 ? 15.227 10.594 6.863 1 90.81 371 ASN A N 1
ATOM 2986 C CA . ASN A 1 371 ? 16.469 10.102 6.281 1 90.81 371 ASN A CA 1
ATOM 2987 C C . ASN A 1 371 ? 16.516 10.32 4.773 1 90.81 371 ASN A C 1
ATOM 2989 O O . ASN A 1 371 ? 17.516 10.789 4.234 1 90.81 371 ASN A O 1
ATOM 2993 N N . ARG A 1 372 ? 15.492 9.969 4.117 1 92.81 372 ARG A N 1
ATOM 2994 C CA . ARG A 1 372 ? 15.445 10.133 2.666 1 92.81 372 ARG A CA 1
ATOM 2995 C C . ARG A 1 372 ? 15.531 11.609 2.279 1 92.81 372 ARG A C 1
ATOM 2997 O O . ARG A 1 372 ? 16.219 11.961 1.317 1 92.81 372 ARG A O 1
ATOM 3004 N N . LEU A 1 373 ? 14.812 12.453 2.998 1 89.94 373 LEU A N 1
ATOM 3005 C CA . LEU A 1 373 ? 14.836 13.875 2.695 1 89.94 373 LEU A CA 1
ATOM 3006 C C . LEU A 1 373 ? 16.219 14.461 2.928 1 89.94 373 LEU A C 1
ATOM 3008 O O . LEU A 1 373 ? 16.625 15.414 2.256 1 89.94 373 LEU A O 1
ATOM 3012 N N . SER A 1 374 ? 16.969 13.922 3.82 1 84.5 374 SER A N 1
ATOM 3013 C CA . SER A 1 374 ? 18.344 14.367 4.07 1 84.5 374 SER A CA 1
ATOM 3014 C C . SER A 1 374 ? 19.281 13.898 2.969 1 84.5 374 SER A C 1
ATOM 3016 O O . SER A 1 374 ? 20.234 14.602 2.617 1 84.5 374 SER A O 1
ATOM 3018 N N . GLN A 1 375 ? 18.984 12.805 2.371 1 83.94 375 GLN A N 1
ATOM 3019 C CA . GLN A 1 375 ? 19.859 12.188 1.388 1 83.94 375 GLN A CA 1
ATOM 3020 C C . GLN A 1 375 ? 19.469 12.594 -0.031 1 83.94 375 GLN A C 1
ATOM 3022 O O . GLN A 1 375 ? 20.297 12.539 -0.947 1 83.94 375 GLN A O 1
ATOM 3027 N N . GLU A 1 376 ? 18.219 12.945 -0.168 1 85.06 376 GLU A N 1
ATOM 3028 C CA . GLU A 1 376 ? 17.672 13.312 -1.474 1 85.06 376 GLU A CA 1
ATOM 3029 C C . GLU A 1 376 ? 17.266 14.781 -1.515 1 85.06 376 GLU A C 1
ATOM 3031 O O . GLU A 1 376 ? 16.078 15.102 -1.483 1 85.06 376 GLU A O 1
ATOM 3036 N N . PRO A 1 377 ? 18.156 15.641 -1.754 1 77.38 377 PRO A N 1
ATOM 3037 C CA . PRO A 1 377 ? 17.891 17.062 -1.595 1 77.38 377 PRO A CA 1
ATOM 3038 C C . PRO A 1 377 ? 16.828 17.578 -2.574 1 77.38 377 PRO A C 1
ATOM 3040 O O . PRO A 1 377 ? 16.203 18.609 -2.318 1 77.38 377 PRO A O 1
ATOM 3043 N N . HIS A 1 378 ? 16.5 16.859 -3.564 1 80.12 378 HIS A N 1
ATOM 3044 C CA . HIS A 1 378 ? 15.539 17.375 -4.535 1 80.12 378 HIS A CA 1
ATOM 3045 C C . HIS A 1 378 ? 14.188 16.688 -4.398 1 80.12 378 HIS A C 1
ATOM 3047 O O . HIS A 1 378 ? 13.258 16.969 -5.152 1 80.12 378 HIS A O 1
ATOM 3053 N N . SER A 1 379 ? 14.102 15.922 -3.383 1 84.12 379 SER A N 1
ATOM 3054 C CA . SER A 1 379 ? 12.852 15.188 -3.223 1 84.12 379 SER A CA 1
ATOM 3055 C C . SER A 1 379 ? 11.797 16.047 -2.521 1 84.12 379 SER A C 1
ATOM 3057 O O . SER A 1 379 ? 12.125 16.844 -1.641 1 84.12 379 SER A O 1
ATOM 3059 N N . TRP A 1 380 ? 10.617 15.922 -3.006 1 86.62 380 TRP A N 1
ATOM 3060 C CA . TRP A 1 380 ? 9.445 16.531 -2.387 1 86.62 380 TRP A CA 1
ATOM 3061 C C . TRP A 1 380 ? 8.969 15.711 -1.197 1 86.62 380 TRP A C 1
ATOM 3063 O O . TRP A 1 380 ? 8.789 14.492 -1.308 1 86.62 380 TRP A O 1
ATOM 3073 N N . ASP A 1 381 ? 8.789 16.25 -0.024 1 91.44 381 ASP A N 1
ATOM 3074 C CA . ASP A 1 381 ? 8.492 15.539 1.221 1 91.44 381 ASP A CA 1
ATOM 3075 C C . ASP A 1 381 ? 7.211 14.719 1.097 1 91.44 381 ASP A C 1
ATOM 3077 O O . ASP A 1 381 ? 7.16 13.57 1.545 1 91.44 381 ASP A O 1
ATOM 3081 N N . GLN A 1 382 ? 6.242 15.352 0.426 1 94.5 382 GLN A N 1
ATOM 3082 C CA . GLN A 1 382 ? 4.969 14.641 0.3 1 94.5 382 GLN A CA 1
ATOM 3083 C C . GLN A 1 382 ? 5.113 13.406 -0.577 1 94.5 382 GLN A C 1
ATOM 3085 O O . GLN A 1 382 ? 4.445 12.391 -0.347 1 94.5 382 GLN A O 1
ATOM 3090 N N . ALA A 1 383 ? 5.902 13.469 -1.604 1 95.19 383 ALA A N 1
ATOM 3091 C CA . ALA A 1 383 ? 6.168 12.297 -2.432 1 95.19 383 ALA A CA 1
ATOM 3092 C C . ALA A 1 383 ? 6.844 11.195 -1.622 1 95.19 383 ALA A C 1
ATOM 3094 O O . ALA A 1 383 ? 6.414 10.039 -1.654 1 95.19 383 ALA A O 1
ATOM 3095 N N . VAL A 1 384 ? 7.863 11.555 -0.886 1 95.94 384 VAL A N 1
ATOM 3096 C CA . VAL A 1 384 ? 8.617 10.594 -0.082 1 95.94 384 VAL A CA 1
ATOM 3097 C C . VAL A 1 384 ? 7.703 9.977 0.971 1 95.94 384 VAL A C 1
ATOM 3099 O O . VAL A 1 384 ? 7.719 8.758 1.172 1 95.94 384 VAL A O 1
ATOM 3102 N N . PHE A 1 385 ? 6.926 10.812 1.615 1 97.94 385 PHE A N 1
ATOM 3103 C CA . PHE A 1 385 ? 5.965 10.398 2.631 1 97.94 385 PHE A CA 1
ATOM 3104 C C . PHE A 1 385 ? 5.02 9.336 2.08 1 97.94 385 PHE A C 1
ATOM 3106 O O . PHE A 1 385 ? 4.805 8.297 2.711 1 97.94 385 PHE A O 1
ATOM 3113 N N . ASN A 1 386 ? 4.523 9.523 0.929 1 98.62 386 ASN A N 1
ATOM 3114 C CA . ASN A 1 386 ? 3.553 8.609 0.331 1 98.62 386 ASN A CA 1
ATOM 3115 C C . ASN A 1 386 ? 4.23 7.363 -0.232 1 98.62 386 ASN A C 1
ATOM 3117 O O . ASN A 1 386 ? 3.674 6.266 -0.162 1 98.62 386 ASN A O 1
ATOM 3121 N N . GLU A 1 387 ? 5.344 7.512 -0.837 1 97.81 387 GLU A N 1
ATOM 3122 C CA . GLU A 1 387 ? 6.066 6.34 -1.323 1 97.81 387 GLU A CA 1
ATOM 3123 C C . GLU A 1 387 ? 6.336 5.352 -0.193 1 97.81 387 GLU A C 1
ATOM 3125 O O . GLU A 1 387 ? 6.152 4.145 -0.363 1 97.81 387 GLU A O 1
ATOM 3130 N N . GLU A 1 388 ? 6.711 5.867 0.973 1 97.62 388 GLU A N 1
ATOM 3131 C CA . GLU A 1 388 ? 6.961 5.008 2.125 1 97.62 388 GLU A CA 1
ATOM 3132 C C . GLU A 1 388 ? 5.672 4.371 2.633 1 97.62 388 GLU A C 1
ATOM 3134 O O . GLU A 1 388 ? 5.68 3.244 3.135 1 97.62 388 GLU A O 1
ATOM 3139 N N . LEU A 1 389 ? 4.613 5.031 2.461 1 98.12 389 LEU A N 1
ATOM 3140 C CA . LEU A 1 389 ? 3.344 4.555 2.996 1 98.12 389 LEU A CA 1
ATOM 3141 C C . LEU A 1 389 ? 2.707 3.535 2.055 1 98.12 389 LEU A C 1
ATOM 3143 O O . LEU A 1 389 ? 1.986 2.639 2.498 1 98.12 389 LEU A O 1
ATOM 3147 N N . PHE A 1 390 ? 2.99 3.637 0.763 1 98.19 390 PHE A N 1
ATOM 3148 C CA . PHE A 1 390 ? 2.113 2.92 -0.156 1 98.19 390 PHE A CA 1
ATOM 3149 C C . PHE A 1 390 ? 2.877 1.822 -0.887 1 98.19 390 PHE A C 1
ATOM 3151 O O . PHE A 1 390 ? 2.277 0.855 -1.364 1 98.19 390 PHE A O 1
ATOM 3158 N N . PHE A 1 391 ? 4.109 1.946 -1.062 1 97.88 391 PHE A N 1
ATOM 3159 C CA . PHE A 1 391 ? 4.832 0.941 -1.834 1 97.88 391 PHE A CA 1
ATOM 3160 C C . PHE A 1 391 ? 4.988 -0.346 -1.033 1 97.88 391 PHE A C 1
ATOM 3162 O O . PHE A 1 391 ? 5.312 -0.308 0.156 1 97.88 391 PHE A O 1
ATOM 3169 N N . PRO A 1 392 ? 4.766 -1.484 -1.706 1 98 392 PRO A N 1
ATOM 3170 C CA . PRO A 1 392 ? 5.062 -2.764 -1.057 1 98 392 PRO A CA 1
ATOM 3171 C C . PRO A 1 392 ? 6.559 -3.064 -1 1 98 392 PRO A C 1
ATOM 3173 O O . PRO A 1 392 ? 7.363 -2.324 -1.571 1 98 392 PRO A O 1
ATOM 3176 N N . SER A 1 393 ? 6.832 -4.141 -0.239 1 97.62 393 SER A N 1
ATOM 3177 C CA . SER A 1 393 ? 8.195 -4.652 -0.326 1 97.62 393 SER A CA 1
ATOM 3178 C C . SER A 1 393 ? 8.508 -5.148 -1.732 1 97.62 393 SER A C 1
ATOM 3180 O O . SER A 1 393 ? 7.625 -5.637 -2.438 1 97.62 393 SER A O 1
ATOM 3182 N N . TYR A 1 394 ? 9.688 -4.98 -2.143 1 98 394 TYR A N 1
ATOM 3183 C CA . TYR A 1 394 ? 10.203 -5.523 -3.393 1 98 394 TYR A CA 1
ATOM 3184 C C . TYR A 1 394 ? 11.711 -5.734 -3.312 1 98 394 TYR A C 1
ATOM 3186 O O . TYR A 1 394 ? 12.344 -5.383 -2.312 1 98 394 TYR A O 1
ATOM 3194 N N . PRO A 1 395 ? 12.32 -6.395 -4.348 1 95.19 395 PRO A N 1
ATOM 3195 C CA . PRO A 1 395 ? 13.766 -6.641 -4.246 1 95.19 395 PRO A CA 1
ATOM 3196 C C . PRO A 1 395 ? 14.555 -5.367 -3.955 1 95.19 395 PRO A C 1
ATOM 3198 O O . PRO A 1 395 ? 14.484 -4.398 -4.719 1 95.19 395 PRO A O 1
ATOM 3201 N N . GLY A 1 396 ? 15.289 -5.391 -2.814 1 93.62 396 GLY A N 1
ATOM 3202 C CA . GLY A 1 396 ? 16.125 -4.246 -2.453 1 93.62 396 GLY A CA 1
ATOM 3203 C C . GLY A 1 396 ? 15.391 -3.23 -1.595 1 93.62 396 GLY A C 1
ATOM 3204 O O . GLY A 1 396 ? 15.945 -2.186 -1.256 1 93.62 396 GLY A O 1
ATOM 3205 N N . TYR A 1 397 ? 14.148 -3.533 -1.264 1 96.06 397 TYR A N 1
ATOM 3206 C CA . TYR A 1 397 ? 13.359 -2.588 -0.483 1 96.06 397 TYR A CA 1
ATOM 3207 C C . TYR A 1 397 ? 12.359 -3.316 0.412 1 96.06 397 TYR A C 1
ATOM 3209 O O . TYR A 1 397 ? 11.555 -4.113 -0.069 1 96.06 397 TYR A O 1
ATOM 3217 N N . ASP A 1 398 ? 12.391 -3.055 1.668 1 94.5 398 ASP A N 1
ATOM 3218 C CA . ASP A 1 398 ? 11.406 -3.537 2.625 1 94.5 398 ASP A CA 1
ATOM 3219 C C . ASP A 1 398 ? 10.352 -2.465 2.918 1 94.5 398 ASP A C 1
ATOM 3221 O O . ASP A 1 398 ? 10.672 -1.41 3.469 1 94.5 398 ASP A O 1
ATOM 3225 N N . GLY A 1 399 ? 9.164 -2.797 2.572 1 95.62 399 GLY A N 1
ATOM 3226 C CA . GLY A 1 399 ? 8.086 -1.842 2.791 1 95.62 399 GLY A CA 1
ATOM 3227 C C . GLY A 1 399 ? 7.809 -1.58 4.258 1 95.62 399 GLY A C 1
ATOM 3228 O O . GLY A 1 399 ? 8.172 -2.389 5.117 1 95.62 399 GLY A O 1
ATOM 3229 N N . LEU A 1 400 ? 7.125 -0.464 4.523 1 95 400 LEU A N 1
ATOM 3230 C CA . LEU A 1 400 ? 6.785 -0.056 5.883 1 95 400 LEU A CA 1
ATOM 3231 C C . LEU A 1 400 ? 5.57 -0.824 6.395 1 95 400 LEU A C 1
ATOM 3233 O O . LEU A 1 400 ? 5.574 -1.318 7.523 1 95 400 LEU A O 1
ATOM 3237 N N . HIS A 1 401 ? 4.527 -0.867 5.598 1 92.56 401 HIS A N 1
ATOM 3238 C CA . HIS A 1 401 ? 3.275 -1.572 5.844 1 92.56 401 HIS A CA 1
ATOM 3239 C C . HIS A 1 401 ? 2.557 -1.011 7.066 1 92.56 401 HIS A C 1
ATOM 3241 O O . HIS A 1 401 ? 2.02 -1.768 7.875 1 92.56 401 HIS A O 1
ATOM 3247 N N . ALA A 1 402 ? 2.691 0.291 7.305 1 94.25 402 ALA A N 1
ATOM 3248 C CA . ALA A 1 402 ? 1.897 0.958 8.336 1 94.25 402 ALA A CA 1
ATOM 3249 C C . ALA A 1 402 ? 0.422 0.998 7.945 1 94.25 402 ALA A C 1
ATOM 3251 O O . ALA A 1 402 ? 0.086 1.193 6.777 1 94.25 402 ALA A O 1
ATOM 3252 N N . ALA A 1 403 ? -0.431 0.794 8.984 1 93.75 403 ALA A N 1
ATOM 3253 C CA . ALA A 1 403 ? -1.858 0.943 8.711 1 93.75 403 ALA A CA 1
ATOM 3254 C C . ALA A 1 403 ? -2.205 2.391 8.375 1 93.75 403 ALA A C 1
ATOM 3256 O O . ALA A 1 403 ? -1.674 3.32 8.984 1 93.75 403 ALA A O 1
ATOM 3257 N N . ARG A 1 404 ? -3.111 2.51 7.379 1 97.31 404 ARG A N 1
ATOM 3258 C CA . ARG A 1 404 ? -3.438 3.834 6.859 1 97.31 404 ARG A CA 1
ATOM 3259 C C . ARG A 1 404 ? -4.949 4.043 6.809 1 97.31 404 ARG A C 1
ATOM 3261 O O . ARG A 1 404 ? -5.699 3.125 6.473 1 97.31 404 ARG A O 1
ATOM 3268 N N . ARG A 1 405 ? -5.352 5.289 7.098 1 98 405 ARG A N 1
ATOM 3269 C CA . ARG A 1 405 ? -6.738 5.699 6.891 1 98 405 ARG A CA 1
ATOM 3270 C C . ARG A 1 405 ? -6.805 7.051 6.18 1 98 405 ARG A C 1
ATOM 3272 O O . ARG A 1 405 ? -6.051 7.969 6.512 1 98 405 ARG A O 1
ATOM 3279 N N . THR A 1 406 ? -7.668 7.098 5.184 1 98.81 406 THR A N 1
ATOM 3280 C CA . THR A 1 406 ? -7.977 8.359 4.527 1 98.81 406 THR A CA 1
ATOM 3281 C C . THR A 1 406 ? -9.125 9.07 5.238 1 98.81 406 THR A C 1
ATOM 3283 O O . THR A 1 406 ? -10.195 8.492 5.441 1 98.81 406 THR A O 1
ATOM 3286 N N . MET A 1 407 ? -8.906 10.305 5.598 1 98.81 407 MET A N 1
ATOM 3287 C CA . MET A 1 407 ? -9.961 11.117 6.195 1 98.81 407 MET A CA 1
ATOM 3288 C C . MET A 1 407 ? -11.07 11.398 5.18 1 98.81 407 MET A C 1
ATOM 3290 O O . MET A 1 407 ? -10.82 11.414 3.975 1 98.81 407 MET A O 1
ATOM 3294 N N . ASP A 1 408 ? -12.289 11.594 5.738 1 98.12 408 ASP A N 1
ATOM 3295 C CA . ASP A 1 408 ? -13.375 12.023 4.867 1 98.12 408 ASP A CA 1
ATOM 3296 C C . ASP A 1 408 ? -13.031 13.328 4.152 1 98.12 408 ASP A C 1
ATOM 3298 O O . ASP A 1 408 ? -12.828 14.359 4.793 1 98.12 408 ASP A O 1
ATOM 3302 N N . PHE A 1 409 ? -13.055 13.312 2.766 1 98.25 409 PHE A N 1
ATOM 3303 C CA . PHE A 1 409 ? -12.484 14.445 2.039 1 98.25 409 PHE A CA 1
ATOM 3304 C C . PHE A 1 409 ? -13.453 15.617 2.02 1 98.25 409 PHE A C 1
ATOM 3306 O O . PHE A 1 409 ? -13.07 16.75 1.695 1 98.25 409 PHE A O 1
ATOM 3313 N N . TYR A 1 410 ? -14.742 15.438 2.406 1 97.62 410 TYR A N 1
ATOM 3314 C CA . TYR A 1 410 ? -15.664 16.562 2.543 1 97.62 410 TYR A CA 1
ATOM 3315 C C . TYR A 1 410 ? -15.531 17.219 3.912 1 97.62 410 TYR A C 1
ATOM 3317 O O . TYR A 1 410 ? -15.75 18.422 4.055 1 97.62 410 TYR A O 1
ATOM 3325 N N . LEU A 1 411 ? -15.211 16.438 4.945 1 98.06 411 LEU A N 1
ATOM 3326 C CA . LEU A 1 411 ? -15.008 16.984 6.285 1 98.06 411 LEU A CA 1
ATOM 3327 C C . LEU A 1 411 ? -13.633 17.625 6.414 1 98.06 411 LEU A C 1
ATOM 3329 O O . LEU A 1 411 ? -13.5 18.703 7.004 1 98.06 411 LEU A O 1
ATOM 3333 N N . PHE A 1 412 ? -12.672 16.938 5.953 1 98.81 412 PHE A N 1
ATOM 3334 C CA . PHE A 1 412 ? -11.305 17.438 5.883 1 98.81 412 PHE A CA 1
ATOM 3335 C C . PHE A 1 412 ? -10.945 17.812 4.453 1 98.81 412 PHE A C 1
ATOM 3337 O O . PHE A 1 412 ? -10.281 17.047 3.75 1 98.81 412 PHE A O 1
ATOM 3344 N N . MET A 1 413 ? -11.25 19.016 4.098 1 98.69 413 MET A N 1
ATOM 3345 C CA . MET A 1 413 ? -11.438 19.391 2.699 1 98.69 413 MET A CA 1
ATOM 3346 C C . MET A 1 413 ? -10.227 20.156 2.178 1 98.69 413 MET A C 1
ATOM 3348 O O . MET A 1 413 ? -9.766 21.109 2.818 1 98.69 413 MET A O 1
ATOM 3352 N N . ASN A 1 414 ? -9.68 19.688 1.043 1 98.69 414 ASN A N 1
ATOM 3353 C CA . ASN A 1 414 ? -8.672 20.484 0.355 1 98.69 414 ASN A CA 1
ATOM 3354 C C . ASN A 1 414 ? -9.305 21.578 -0.497 1 98.69 414 ASN A C 1
ATOM 3356 O O . ASN A 1 414 ? -10.5 21.547 -0.781 1 98.69 414 ASN A O 1
ATOM 3360 N N . SER A 1 415 ? -8.547 22.547 -0.868 1 98.5 415 SER A N 1
ATOM 3361 C CA . SER A 1 415 ? -9.094 23.75 -1.487 1 98.5 415 SER A CA 1
ATOM 3362 C C . SER A 1 415 ? -9.586 23.469 -2.902 1 98.5 415 SER A C 1
ATOM 3364 O O . SER A 1 415 ? -10.422 24.203 -3.434 1 98.5 415 SER A O 1
ATOM 3366 N N . LYS A 1 416 ? -9.047 22.453 -3.543 1 98.19 416 LYS A N 1
ATOM 3367 C CA . LYS A 1 416 ? -9.57 22.078 -4.852 1 98.19 416 LYS A CA 1
ATOM 3368 C C . LYS A 1 416 ? -11.039 21.656 -4.758 1 98.19 416 LYS A C 1
ATOM 3370 O O . LYS A 1 416 ? -11.867 22.094 -5.562 1 98.19 416 LYS A O 1
ATOM 3375 N N . VAL A 1 417 ? -11.375 20.812 -3.824 1 98.25 417 VAL A N 1
ATOM 3376 C CA . VAL A 1 417 ? -12.734 20.344 -3.617 1 98.25 417 VAL A CA 1
ATOM 3377 C C . VAL A 1 417 ? -13.656 21.531 -3.326 1 98.25 417 VAL A C 1
ATOM 3379 O O . VAL A 1 417 ? -14.75 21.625 -3.883 1 98.25 417 VAL A O 1
ATOM 3382 N N . LEU A 1 418 ? -13.227 22.422 -2.518 1 98.19 418 LEU A N 1
ATOM 3383 C CA . LEU A 1 418 ? -14.047 23.578 -2.156 1 98.19 418 LEU A CA 1
ATOM 3384 C C . LEU A 1 418 ? -14.344 24.438 -3.379 1 98.19 418 LEU A C 1
ATOM 3386 O O . LEU A 1 418 ? -15.5 24.719 -3.678 1 98.19 418 LEU A O 1
ATOM 3390 N N . PHE A 1 419 ? -13.312 24.797 -4.059 1 97.38 419 PHE A N 1
ATOM 3391 C CA . PHE A 1 419 ? -13.445 25.859 -5.059 1 97.38 419 PHE A CA 1
ATOM 3392 C C . PHE A 1 419 ? -13.953 25.281 -6.383 1 97.38 419 PHE A C 1
ATOM 3394 O O . PHE A 1 419 ? -14.609 25.984 -7.152 1 97.38 419 PHE A O 1
ATOM 3401 N N . LYS A 1 420 ? -13.734 24.016 -6.637 1 96.44 420 LYS A N 1
ATOM 3402 C CA . LYS A 1 420 ? -14.18 23.438 -7.902 1 96.44 420 LYS A CA 1
ATOM 3403 C C . LYS A 1 420 ? -15.539 22.766 -7.754 1 96.44 420 LYS A C 1
ATOM 3405 O O . LYS A 1 420 ? -16.297 22.672 -8.719 1 96.44 420 LYS A O 1
ATOM 3410 N N . THR A 1 421 ? -15.859 22.328 -6.555 1 96.62 421 THR A N 1
ATOM 3411 C CA . THR A 1 421 ? -17.031 21.469 -6.449 1 96.62 421 THR A CA 1
ATOM 3412 C C . THR A 1 421 ? -18 22 -5.395 1 96.62 421 THR A C 1
ATOM 3414 O O . THR A 1 421 ? -19.125 22.375 -5.715 1 96.62 421 THR A O 1
ATOM 3417 N N . VAL A 1 422 ? -17.594 22.172 -4.203 1 96.69 422 VAL A N 1
ATOM 3418 C CA . VAL A 1 422 ? -18.5 22.375 -3.072 1 96.69 422 VAL A CA 1
ATOM 3419 C C . VAL A 1 422 ? -19.172 23.734 -3.188 1 96.69 422 VAL A C 1
ATOM 3421 O O . VAL A 1 422 ? -20.391 23.859 -2.996 1 96.69 422 VAL A O 1
ATOM 3424 N N . ARG A 1 423 ? -18.359 24.75 -3.512 1 95.56 423 ARG A N 1
ATOM 3425 C CA . ARG A 1 423 ? -18.922 26.094 -3.537 1 95.56 423 ARG A CA 1
ATOM 3426 C C . ARG A 1 423 ? -19.984 26.219 -4.633 1 95.56 423 ARG A C 1
ATOM 3428 O O . ARG A 1 423 ? -20.812 27.141 -4.598 1 95.56 423 ARG A O 1
ATOM 3435 N N . LYS A 1 424 ? -20.016 25.328 -5.609 1 94.06 424 LYS A N 1
ATOM 3436 C CA . LYS A 1 424 ? -20.906 25.422 -6.77 1 94.06 424 LYS A CA 1
ATOM 3437 C C . LYS A 1 424 ? -22.125 24.531 -6.605 1 94.06 424 LYS A C 1
ATOM 3439 O O . LYS A 1 424 ? -23.047 24.562 -7.434 1 94.06 424 LYS A O 1
ATOM 3444 N N . ASP A 1 425 ? -22.156 23.75 -5.613 1 92.5 425 ASP A N 1
ATOM 3445 C CA . ASP A 1 425 ? -23.266 22.828 -5.367 1 92.5 425 ASP A CA 1
ATOM 3446 C C . ASP A 1 425 ? -24.141 23.297 -4.207 1 92.5 425 ASP A C 1
ATOM 3448 O O . ASP A 1 425 ? -23.656 23.453 -3.082 1 92.5 425 ASP A O 1
ATOM 3452 N N . ALA A 1 426 ? -25.406 23.422 -4.418 1 88.94 426 ALA A N 1
ATOM 3453 C CA . ALA A 1 426 ? -26.328 24 -3.443 1 88.94 426 ALA A CA 1
ATOM 3454 C C . ALA A 1 426 ? -26.438 23.125 -2.201 1 88.94 426 ALA A C 1
ATOM 3456 O O . ALA A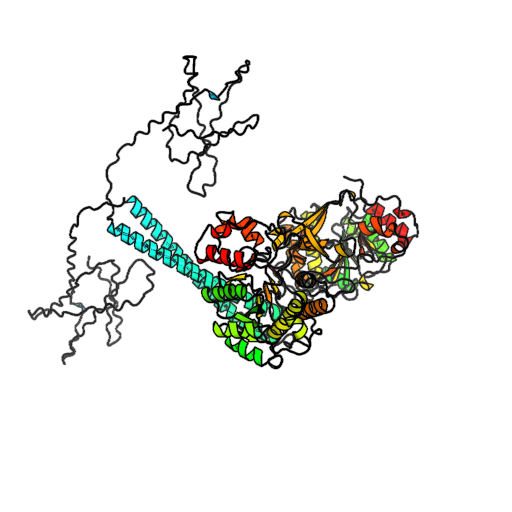 1 426 ? -26.609 23.625 -1.09 1 88.94 426 ALA A O 1
ATOM 3457 N N . ASN A 1 427 ? -26.328 21.859 -2.381 1 88.19 427 ASN A N 1
ATOM 3458 C CA . ASN A 1 427 ? -26.438 20.953 -1.244 1 88.19 427 ASN A CA 1
ATOM 3459 C C . ASN A 1 427 ? -25.109 20.828 -0.508 1 88.19 427 ASN A C 1
ATOM 3461 O O . ASN A 1 427 ? -25.062 20.844 0.723 1 88.19 427 ASN A O 1
ATOM 3465 N N . LEU A 1 428 ? -24.047 20.688 -1.221 1 86.94 428 LEU A N 1
ATOM 3466 C CA . LEU A 1 428 ? -22.719 20.5 -0.617 1 86.94 428 LEU A CA 1
ATOM 3467 C C . LEU A 1 428 ? -22.281 21.766 0.12 1 86.94 428 LEU A C 1
ATOM 3469 O O . LEU A 1 428 ? -21.547 21.688 1.107 1 86.94 428 LEU A O 1
ATOM 3473 N N . SER A 1 429 ? -22.766 22.828 -0.345 1 85.62 429 SER A N 1
ATOM 3474 C CA . SER A 1 429 ? -22.344 24.094 0.237 1 85.62 429 SER A CA 1
ATOM 3475 C C . SER A 1 429 ? -22.906 24.281 1.64 1 85.62 429 SER A C 1
ATOM 3477 O O . SER A 1 429 ? -22.453 25.141 2.396 1 85.62 429 SER A O 1
ATOM 3479 N N . LYS A 1 430 ? -23.859 23.469 1.927 1 84.12 430 LYS A N 1
ATOM 3480 C CA . LYS A 1 430 ? -24.469 23.531 3.252 1 84.12 430 LYS A CA 1
ATOM 3481 C C . LYS A 1 430 ? -23.641 22.734 4.27 1 84.12 430 LYS A C 1
ATOM 3483 O O . LYS A 1 430 ? -23.828 22.906 5.477 1 84.12 430 LYS A O 1
ATOM 3488 N N . LEU A 1 431 ? -22.719 21.969 3.764 1 89.38 431 LEU A N 1
ATOM 3489 C CA . LEU A 1 431 ? -21.859 21.172 4.629 1 89.38 431 LEU A CA 1
ATOM 3490 C C . LEU A 1 431 ? -20.875 22.062 5.375 1 89.38 431 LEU A C 1
ATOM 3492 O O . LEU A 1 431 ? -20.312 23 4.801 1 89.38 431 LEU A O 1
ATOM 3496 N N . LYS A 1 432 ? -20.766 21.828 6.625 1 92.25 432 LYS A N 1
ATOM 3497 C CA . LYS A 1 432 ? -19.703 22.484 7.379 1 92.25 432 LYS A CA 1
ATOM 3498 C C . LYS A 1 432 ? -18.5 21.562 7.582 1 92.25 432 LYS A C 1
ATOM 3500 O O . LYS A 1 432 ? -18.547 20.672 8.43 1 92.25 432 LYS A O 1
ATOM 3505 N N . PRO A 1 433 ? -17.516 21.812 6.84 1 97.88 433 PRO A N 1
ATOM 3506 C CA . PRO A 1 433 ? -16.312 20.984 7.004 1 97.88 433 PRO A CA 1
ATOM 3507 C C . PRO A 1 433 ? -15.648 21.172 8.367 1 97.88 433 PRO A C 1
ATOM 3509 O O . PRO A 1 433 ? -15.969 22.109 9.086 1 97.88 433 PRO A O 1
ATOM 3512 N N . VAL A 1 434 ? -14.82 20.219 8.727 1 98.69 434 VAL A N 1
ATOM 3513 C CA . VAL A 1 434 ? -14.031 20.312 9.945 1 98.69 434 VAL A CA 1
ATOM 3514 C C . VAL A 1 434 ? -12.875 21.281 9.742 1 98.69 434 VAL A C 1
ATOM 3516 O O . VAL A 1 434 ? -12.617 22.141 10.594 1 98.69 434 VAL A O 1
ATOM 3519 N N . ILE A 1 435 ? -12.234 21.125 8.633 1 98.88 435 ILE A N 1
ATOM 3520 C CA . ILE A 1 435 ? -11.156 22.031 8.258 1 98.88 435 ILE A CA 1
ATOM 3521 C C . ILE A 1 435 ? -11.164 22.25 6.746 1 98.88 435 ILE A C 1
ATOM 3523 O O . ILE A 1 435 ? -11.711 21.422 6.004 1 98.88 435 ILE A O 1
ATOM 3527 N N . ILE A 1 436 ? -10.609 23.328 6.336 1 98.81 436 ILE A N 1
ATOM 3528 C CA . ILE A 1 436 ? -10.281 23.578 4.941 1 98.81 436 ILE A CA 1
ATOM 3529 C C . ILE A 1 436 ? -8.789 23.859 4.805 1 98.81 436 ILE A C 1
ATOM 3531 O O . ILE A 1 436 ? -8.25 24.734 5.48 1 98.81 436 ILE A O 1
ATOM 3535 N N . HIS A 1 437 ? -8.156 23.109 3.979 1 98.88 437 HIS A N 1
ATOM 3536 C CA . HIS A 1 437 ? -6.738 23.266 3.682 1 98.88 437 HIS A CA 1
ATOM 3537 C C . HIS A 1 437 ? -6.531 23.922 2.318 1 98.88 437 HIS A C 1
ATOM 3539 O O . HIS A 1 437 ? -6.926 23.359 1.293 1 98.88 437 HIS A O 1
ATOM 3545 N N . VAL A 1 438 ? -5.87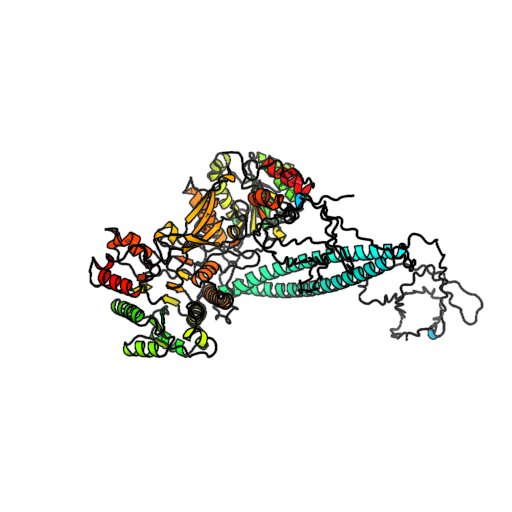1 25.062 2.299 1 98.56 438 VAL A N 1
ATOM 3546 C CA . VAL A 1 438 ? -5.66 25.781 1.045 1 98.56 438 VAL A CA 1
ATOM 3547 C C . VAL A 1 438 ? -4.379 25.281 0.376 1 98.56 438 VAL A C 1
ATOM 3549 O O . VAL A 1 438 ? -3.49 26.078 0.058 1 98.56 438 VAL A O 1
ATOM 3552 N N . ASN A 1 439 ? -4.363 24.031 -0.02 1 97.38 439 ASN A N 1
ATOM 3553 C CA . ASN A 1 439 ? -3.139 23.391 -0.489 1 97.38 439 ASN A CA 1
ATOM 3554 C C . ASN A 1 439 ? -3.07 23.359 -2.012 1 97.38 439 ASN A C 1
ATOM 3556 O O . ASN A 1 439 ? -2.008 23.109 -2.586 1 97.38 439 ASN A O 1
ATOM 3560 N N . TYR A 1 440 ? -4.086 23.703 -2.746 1 97.56 440 TYR A N 1
ATOM 3561 C CA . TYR A 1 440 ? -4.066 23.641 -4.203 1 97.56 440 TYR A CA 1
ATOM 3562 C C . TYR A 1 440 ? -3.943 25.016 -4.816 1 97.56 440 TYR A C 1
ATOM 3564 O O . TYR A 1 440 ? -4.047 25.188 -6.035 1 97.56 440 TYR A O 1
ATOM 3572 N N . HIS A 1 441 ? -3.768 26.078 -3.984 1 97.19 441 HIS A N 1
ATOM 3573 C CA . HIS A 1 441 ? -3.752 27.438 -4.504 1 97.19 441 HIS A CA 1
ATOM 3574 C C . HIS A 1 441 ? -2.615 28.25 -3.889 1 97.19 441 HIS A C 1
ATOM 3576 O O . HIS A 1 441 ? -2.316 28.109 -2.701 1 97.19 441 HIS A O 1
ATOM 3582 N N . PRO A 1 442 ? -2.043 29.141 -4.676 1 95.31 442 PRO A N 1
ATOM 3583 C CA . PRO A 1 442 ? -0.889 29.906 -4.188 1 95.31 442 PRO A CA 1
ATOM 3584 C C . PRO A 1 442 ? -1.288 31.078 -3.307 1 95.31 442 PRO A C 1
ATOM 3586 O O . PRO A 1 442 ? -0.503 31.516 -2.459 1 95.31 442 PRO A O 1
ATOM 3589 N N . ASP A 1 443 ? -2.428 31.703 -3.582 1 95.88 443 ASP A N 1
ATOM 3590 C CA . ASP A 1 443 ? -2.885 32.844 -2.775 1 95.88 443 ASP A CA 1
ATOM 3591 C C . ASP A 1 443 ? -3.502 32.344 -1.464 1 95.88 443 ASP A C 1
ATOM 3593 O O . ASP A 1 443 ? -4.688 32.562 -1.215 1 95.88 443 ASP A O 1
ATOM 3597 N N . LYS A 1 444 ? -2.727 31.906 -0.582 1 97.06 444 LYS A N 1
ATOM 3598 C CA . LYS A 1 444 ? -3.125 31.188 0.622 1 97.06 444 LYS A CA 1
ATOM 3599 C C . LYS A 1 444 ? -3.885 32.094 1.584 1 97.06 444 LYS A C 1
ATOM 3601 O O . LYS A 1 444 ? -5.043 31.828 1.913 1 97.06 444 LYS A O 1
ATOM 3606 N N . LEU A 1 445 ? -3.256 33.188 1.979 1 98.19 445 LEU A N 1
ATOM 3607 C CA . LEU A 1 445 ? -3.82 34.031 3.02 1 98.19 445 LEU A CA 1
ATOM 3608 C C . LEU A 1 445 ? -5.148 34.625 2.57 1 98.19 445 LEU A C 1
ATOM 3610 O O . LEU A 1 445 ? -6.141 34.562 3.301 1 98.19 445 LEU A O 1
ATOM 3614 N N . PRO A 1 446 ? -5.258 35.188 1.316 1 98.25 446 PRO A N 1
ATOM 3615 C CA . PRO A 1 446 ? -6.551 35.688 0.863 1 98.25 446 PRO A CA 1
ATOM 3616 C C . PRO A 1 446 ? -7.648 34.656 0.854 1 98.25 446 PRO A C 1
ATOM 3618 O O . PRO A 1 446 ? -8.789 34.938 1.233 1 98.25 446 PRO A O 1
ATOM 3621 N N . ARG A 1 447 ? -7.34 33.5 0.517 1 98.38 447 ARG A N 1
ATOM 3622 C CA . ARG A 1 447 ? -8.336 32.438 0.472 1 98.38 447 ARG A CA 1
ATOM 3623 C C . ARG A 1 447 ? -8.719 31.984 1.878 1 98.38 447 ARG A C 1
ATOM 3625 O O . ARG A 1 447 ? -9.883 31.672 2.137 1 98.38 447 ARG A O 1
ATOM 3632 N N . MET A 1 448 ? -7.734 31.891 2.764 1 98.81 448 MET A N 1
ATOM 3633 C CA . MET A 1 448 ? -8.062 31.578 4.152 1 98.81 448 MET A CA 1
ATOM 3634 C C . MET A 1 448 ? -9.07 32.594 4.715 1 98.81 448 MET A C 1
ATOM 3636 O O . MET A 1 448 ? -10.047 32.188 5.344 1 98.81 448 MET A O 1
ATOM 3640 N N . LYS A 1 449 ? -8.812 33.812 4.48 1 98.75 449 LYS A N 1
ATOM 3641 C CA . LYS A 1 449 ? -9.711 34.844 4.961 1 98.75 449 LYS A CA 1
ATOM 3642 C C . LYS A 1 449 ? -11.094 34.719 4.332 1 98.75 449 LYS A C 1
ATOM 3644 O O . LYS A 1 449 ? -12.109 34.938 5.004 1 98.75 449 LYS A O 1
ATOM 3649 N N . ALA A 1 450 ? -11.117 34.406 3.072 1 98.69 450 ALA A N 1
ATOM 3650 C CA . ALA A 1 450 ? -12.391 34.219 2.385 1 98.69 450 ALA A CA 1
ATOM 3651 C C . ALA A 1 450 ? -13.172 33.062 2.977 1 98.69 450 ALA A C 1
ATOM 3653 O O . ALA A 1 450 ? -14.398 33.094 3.072 1 98.69 450 ALA A O 1
ATOM 3654 N N . VAL A 1 451 ? -12.492 32.031 3.346 1 98.5 451 VAL A N 1
ATOM 3655 C CA . VAL A 1 451 ? -13.109 30.875 3.977 1 98.5 451 VAL A CA 1
ATOM 3656 C C . VAL A 1 451 ? -13.727 31.281 5.312 1 98.5 451 VAL A C 1
ATOM 3658 O O . VAL A 1 451 ? -14.852 30.875 5.625 1 98.5 451 VAL A O 1
ATOM 3661 N N . VAL A 1 452 ? -13.031 32.062 6.086 1 98.62 452 VAL A N 1
ATOM 3662 C CA . VAL A 1 452 ? -13.547 32.562 7.359 1 98.62 452 VAL A CA 1
ATOM 3663 C C . VAL A 1 452 ? -14.789 33.406 7.125 1 98.62 452 VAL A C 1
ATOM 3665 O O . VAL A 1 452 ? -15.805 33.25 7.805 1 98.62 452 VAL A O 1
ATOM 3668 N N . GLU A 1 453 ? -14.75 34.281 6.117 1 98.31 453 GLU A N 1
ATOM 3669 C CA . GLU A 1 453 ? -15.898 35.125 5.781 1 98.31 453 GLU A CA 1
ATOM 3670 C C . GLU A 1 453 ? -17.109 34.281 5.398 1 98.31 453 GLU A C 1
ATOM 3672 O O . GLU A 1 453 ? -18.234 34.594 5.793 1 98.31 453 GLU A O 1
ATOM 3677 N N . PHE A 1 454 ? -16.875 33.281 4.742 1 97.38 454 PHE A N 1
ATOM 3678 C CA . PHE A 1 454 ? -17.953 32.438 4.234 1 97.38 454 PHE A CA 1
ATOM 3679 C C . PHE A 1 454 ? -18.547 31.578 5.344 1 97.38 454 PHE A C 1
ATOM 3681 O O . PHE A 1 454 ? -19.75 31.656 5.621 1 97.38 454 PHE A O 1
ATOM 3688 N N . TYR A 1 455 ? -17.781 30.812 6.059 1 97.19 455 TYR A N 1
ATOM 3689 C CA . TYR A 1 455 ? -18.281 29.781 6.961 1 97.19 455 TYR A CA 1
ATOM 3690 C C . TYR A 1 455 ? -18.516 30.344 8.352 1 97.19 455 TYR A C 1
ATOM 3692 O O . TYR A 1 455 ? -19.344 29.828 9.109 1 97.19 455 TYR A O 1
ATOM 3700 N N . VAL A 1 456 ? -17.797 31.406 8.703 1 97.19 456 VAL A N 1
ATOM 3701 C CA . VAL A 1 456 ? -17.891 31.922 10.062 1 97.19 456 VAL A CA 1
ATOM 3702 C C . VAL A 1 456 ? -18.781 33.156 10.086 1 97.19 456 VAL A C 1
ATOM 3704 O O . VAL A 1 456 ? -19.688 33.25 10.914 1 97.19 456 VAL A O 1
ATOM 3707 N N . LYS A 1 457 ? -18.594 34.031 9.109 1 97.12 457 LYS A N 1
ATOM 3708 C CA . LYS A 1 457 ? -19.328 35.312 9.117 1 97.12 457 LYS A CA 1
ATOM 3709 C C . LYS A 1 457 ? -20.578 35.219 8.25 1 97.12 457 LYS A C 1
ATOM 3711 O O . LYS A 1 457 ? -21.406 36.156 8.242 1 97.12 457 LYS A O 1
ATOM 3716 N N . GLY A 1 458 ? -20.688 34.219 7.414 1 94.31 458 GLY A N 1
ATOM 3717 C CA . GLY A 1 458 ? -21.906 33.969 6.664 1 94.31 458 GLY A CA 1
ATOM 3718 C C . GLY A 1 458 ? -21.969 34.719 5.352 1 94.31 458 GLY A C 1
ATOM 3719 O O . GLY A 1 458 ? -23.016 34.781 4.703 1 94.31 458 GLY A O 1
ATOM 3720 N N . ASN A 1 459 ? -20.828 35.312 4.953 1 96.38 459 ASN A N 1
ATOM 3721 C CA . ASN A 1 459 ? -20.766 36 3.67 1 96.38 459 ASN A CA 1
ATOM 3722 C C . ASN A 1 459 ? -20.734 35 2.504 1 96.38 459 ASN A C 1
ATOM 3724 O O . ASN A 1 459 ? -19.656 34.594 2.084 1 96.38 459 ASN A O 1
ATOM 3728 N N . LYS A 1 460 ? -21.781 34.812 1.854 1 92.69 460 LYS A N 1
ATOM 3729 C CA . LYS A 1 460 ? -21.953 33.75 0.842 1 92.69 460 LYS A CA 1
ATOM 3730 C C . LYS A 1 460 ? -21.203 34.125 -0.436 1 92.69 460 LYS A C 1
ATOM 3732 O O . LYS A 1 460 ? -20.969 33.25 -1.285 1 92.69 460 LYS A O 1
ATOM 3737 N N . ASP A 1 461 ? -20.781 35.312 -0.553 1 95.69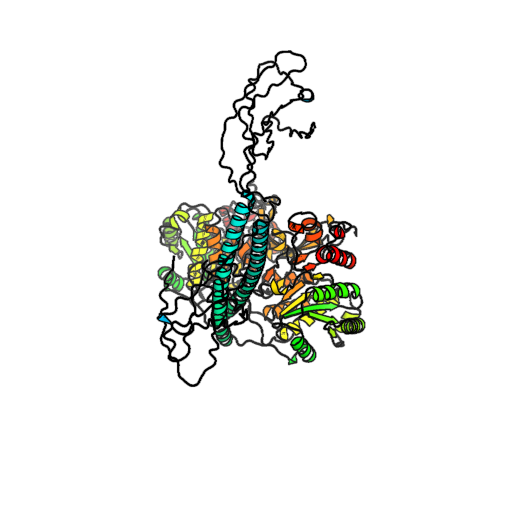 461 ASP A N 1
ATOM 3738 C CA . ASP A 1 461 ? -20.125 35.75 -1.778 1 95.69 461 ASP A CA 1
ATOM 3739 C C . ASP A 1 461 ? -18.609 35.781 -1.605 1 95.69 461 ASP A C 1
ATOM 3741 O O . ASP A 1 461 ? -17.875 36.094 -2.549 1 95.69 461 ASP A O 1
ATOM 3745 N N . ALA A 1 462 ? -18.156 35.406 -0.472 1 97.38 462 ALA A N 1
ATOM 3746 C CA . ALA A 1 462 ? -16.75 35.625 -0.111 1 97.38 462 ALA A CA 1
ATOM 3747 C C . ALA A 1 462 ? -15.836 34.781 -1.001 1 97.38 462 ALA A C 1
ATOM 3749 O O . ALA A 1 462 ? -14.688 35.156 -1.249 1 97.38 462 ALA A O 1
ATOM 3750 N N . LEU A 1 463 ? -16.344 33.625 -1.513 1 97.44 463 LEU A N 1
ATOM 3751 C CA . LEU A 1 463 ? -15.508 32.719 -2.295 1 97.44 463 LEU A CA 1
ATOM 3752 C C . LEU A 1 463 ? -15.594 33.062 -3.781 1 97.44 463 LEU A C 1
ATOM 3754 O O . LEU A 1 463 ? -14.766 32.594 -4.57 1 97.44 463 LEU A O 1
ATOM 3758 N N . LYS A 1 464 ? -16.469 33.844 -4.227 1 95.81 464 LYS A N 1
ATOM 3759 C CA . LYS A 1 464 ? -16.828 34.094 -5.625 1 95.81 464 LYS A CA 1
ATOM 3760 C C . LYS A 1 464 ? -15.664 34.719 -6.387 1 95.81 464 LYS A C 1
ATOM 3762 O O . LYS A 1 464 ? -15.438 34.406 -7.559 1 95.81 464 LYS A O 1
ATOM 3767 N N . PRO A 1 465 ? -14.945 35.594 -5.785 1 96 465 PRO A N 1
ATOM 3768 C CA . PRO A 1 465 ? -13.906 36.281 -6.539 1 96 465 PRO A CA 1
ATOM 3769 C C . PRO A 1 465 ? -12.758 35.344 -6.949 1 96 465 PRO A C 1
ATOM 3771 O O . PRO A 1 465 ? -11.938 35.719 -7.793 1 96 465 PRO A O 1
ATOM 3774 N N . PHE A 1 466 ? -12.617 34.25 -6.395 1 97 466 PHE A N 1
ATOM 3775 C CA . PHE A 1 466 ? -11.484 33.375 -6.645 1 97 466 PHE A CA 1
ATOM 3776 C C . PHE A 1 466 ? -11.781 32.406 -7.793 1 97 466 PHE A C 1
ATOM 3778 O O . PHE A 1 466 ? -12.875 31.844 -7.875 1 97 466 PHE A O 1
ATOM 3785 N N . PRO A 1 467 ? -10.797 32.219 -8.688 1 95.81 467 PRO A N 1
ATOM 3786 C CA . PRO A 1 467 ? -10.984 31.203 -9.719 1 95.81 467 PRO A CA 1
ATOM 3787 C C . PRO A 1 467 ? -10.93 29.781 -9.156 1 95.81 467 PRO A C 1
ATOM 3789 O O . PRO A 1 467 ? -10.516 29.578 -8.016 1 95.81 467 PRO A O 1
ATOM 3792 N N . ASP A 1 468 ? -11.359 28.781 -9.984 1 95.19 468 ASP A N 1
ATOM 3793 C CA . ASP A 1 468 ? -11.281 27.375 -9.602 1 95.19 468 ASP A CA 1
ATOM 3794 C C . ASP A 1 468 ? -9.836 26.938 -9.383 1 95.19 468 ASP A C 1
ATOM 3796 O O . ASP A 1 468 ? -9.523 26.281 -8.383 1 95.19 468 ASP A O 1
ATOM 3800 N N . GLY A 1 469 ? -9.031 27.203 -10.359 1 93.56 469 GLY A N 1
ATOM 3801 C CA . GLY A 1 469 ? -7.594 26.984 -10.25 1 93.56 469 GLY A CA 1
ATOM 3802 C C . GLY A 1 469 ? -6.82 28.25 -9.922 1 93.56 469 GLY A C 1
ATOM 3803 O O . GLY A 1 469 ? -7.176 28.984 -8.992 1 93.56 469 GLY A O 1
ATOM 3804 N N . SER A 1 470 ? -5.656 28.375 -10.484 1 85.56 470 SER A N 1
ATOM 3805 C CA . SER A 1 470 ? -4.879 29.609 -10.336 1 85.56 470 SER A CA 1
ATOM 3806 C C . SER A 1 470 ? -4.379 30.109 -11.688 1 85.56 470 SER A C 1
ATOM 3808 O O . SER A 1 470 ? -4.211 29.328 -12.625 1 85.56 470 SER A O 1
ATOM 3810 N N . ASN A 1 471 ? -4.559 31.406 -11.812 1 72 471 ASN A N 1
ATOM 3811 C CA . ASN A 1 471 ? -4.086 32.031 -13.031 1 72 471 ASN A CA 1
ATOM 3812 C C . ASN A 1 471 ? -2.566 32.188 -13.039 1 72 471 ASN A C 1
ATOM 3814 O O . ASN A 1 471 ? -1.99 32.719 -13.992 1 72 471 ASN A O 1
ATOM 3818 N N . TYR A 1 472 ? -2.016 31.75 -12.008 1 62.72 472 TYR A N 1
ATOM 3819 C CA . TYR A 1 472 ? -0.561 31.859 -11.992 1 62.72 472 TYR A CA 1
ATOM 3820 C C . TYR A 1 472 ? 0.08 30.672 -12.719 1 62.72 472 TYR A C 1
ATOM 3822 O O . TYR A 1 472 ? -0.372 29.531 -12.586 1 62.72 472 TYR A O 1
ATOM 3830 N N . LEU A 1 473 ? 0.624 30.922 -14.008 1 50.41 473 LEU A N 1
ATOM 3831 C CA . LEU A 1 473 ? 1.394 29.875 -14.68 1 50.41 473 LEU A CA 1
ATOM 3832 C C . LEU A 1 473 ? 2.639 29.516 -13.875 1 50.41 473 LEU A C 1
ATOM 3834 O O . LEU A 1 473 ? 3.227 30.375 -13.219 1 50.41 473 LEU A O 1
ATOM 3838 N N . MET B 1 1 ? 41.969 -5.293 -49.812 1 18.58 1 MET B N 1
ATOM 3839 C CA . MET B 1 1 ? 40.531 -5.457 -49.719 1 18.58 1 MET B CA 1
ATOM 3840 C C . MET B 1 1 ? 39.875 -4.215 -49.125 1 18.58 1 MET B C 1
ATOM 3842 O O . MET B 1 1 ? 40.312 -3.709 -48.094 1 18.58 1 MET B O 1
ATOM 3846 N N . ILE B 1 2 ? 39.156 -3.42 -50 1 19.86 2 ILE B N 1
ATOM 3847 C CA . ILE B 1 2 ? 38.656 -2.064 -49.781 1 19.86 2 ILE B CA 1
ATOM 3848 C C . ILE B 1 2 ? 37.438 -2.105 -48.844 1 19.86 2 ILE B C 1
ATOM 3850 O O . ILE B 1 2 ? 36.438 -2.758 -49.156 1 19.86 2 ILE B O 1
ATOM 3854 N N . LEU B 1 3 ? 37.656 -2.363 -47.625 1 21.11 3 LEU B N 1
ATOM 3855 C CA . LEU B 1 3 ? 36.5 -2.51 -46.75 1 21.11 3 LEU B CA 1
ATOM 3856 C C . LEU B 1 3 ? 35.719 -1.212 -46.688 1 21.11 3 LEU B C 1
ATOM 3858 O O . LEU B 1 3 ? 36.25 -0.151 -46.375 1 21.11 3 LEU B O 1
ATOM 3862 N N . GLY B 1 4 ? 34.75 -1.045 -47.656 1 24.83 4 GLY B N 1
ATOM 3863 C CA . GLY B 1 4 ? 33.875 0.09 -47.812 1 24.83 4 GLY B CA 1
ATOM 3864 C C . GLY B 1 4 ? 32.969 0.324 -46.594 1 24.83 4 GLY B C 1
ATOM 3865 O O . GLY B 1 4 ? 32.156 -0.526 -46.25 1 24.83 4 GLY B O 1
ATOM 3866 N N . ILE B 1 5 ? 33.531 0.75 -45.531 1 24.89 5 ILE B N 1
ATOM 3867 C CA . ILE B 1 5 ? 32.75 0.967 -44.344 1 24.89 5 ILE B CA 1
ATOM 3868 C C . ILE B 1 5 ? 31.828 2.174 -44.531 1 24.89 5 ILE B C 1
ATOM 3870 O O . ILE B 1 5 ? 32.281 3.252 -44.938 1 24.89 5 ILE B O 1
ATOM 3874 N N . PRO B 1 6 ? 30.562 1.863 -44.75 1 28.12 6 PRO B N 1
ATOM 3875 C CA . PRO B 1 6 ? 29.578 2.906 -45 1 28.12 6 PRO B CA 1
ATOM 3876 C C . PRO B 1 6 ? 29.547 3.982 -43.938 1 28.12 6 PRO B C 1
ATOM 3878 O O . PRO B 1 6 ? 29.734 3.682 -42.75 1 28.12 6 PRO B O 1
ATOM 3881 N N . LEU B 1 7 ? 30.031 5.102 -44.188 1 27.58 7 LEU B N 1
ATOM 3882 C CA . LEU B 1 7 ? 30.188 6.289 -43.375 1 27.58 7 LEU B CA 1
ATOM 3883 C C . LEU B 1 7 ? 28.844 6.98 -43.125 1 27.58 7 LEU B C 1
ATOM 3885 O O . LEU B 1 7 ? 28.125 7.273 -44.094 1 27.58 7 LEU B O 1
ATOM 3889 N N . SER B 1 8 ? 28.031 6.43 -42.25 1 26.72 8 SER B N 1
ATOM 3890 C CA . SER B 1 8 ? 26.797 7.168 -42.031 1 26.72 8 SER B CA 1
ATOM 3891 C C . SER B 1 8 ? 27.062 8.516 -41.375 1 26.72 8 SER B C 1
ATOM 3893 O O . SER B 1 8 ? 27.719 8.578 -40.344 1 26.72 8 SER B O 1
ATOM 3895 N N . LEU B 1 9 ? 27.234 9.523 -42.156 1 27.33 9 LEU B N 1
ATOM 3896 C CA . LEU B 1 9 ? 27.516 10.906 -41.781 1 27.33 9 LEU B CA 1
ATOM 3897 C C . LEU B 1 9 ? 26.328 11.539 -41.094 1 27.33 9 LEU B C 1
ATOM 3899 O O . LEU B 1 9 ? 25.203 11.5 -41.594 1 27.33 9 LEU B O 1
ATOM 3903 N N . ARG B 1 10 ? 26.266 11.461 -39.812 1 29.28 10 ARG B N 1
ATOM 3904 C CA . ARG B 1 10 ? 25.234 12.234 -39.156 1 29.28 10 ARG B CA 1
ATOM 3905 C C . ARG B 1 10 ? 25.469 13.734 -39.312 1 29.28 10 ARG B C 1
ATOM 3907 O O . ARG B 1 10 ? 26.594 14.219 -39.094 1 29.28 10 ARG B O 1
ATOM 3914 N N . LYS B 1 11 ? 24.641 14.344 -40.094 1 30.56 11 LYS B N 1
ATOM 3915 C CA . LYS B 1 11 ? 24.578 15.742 -40.469 1 30.56 11 LYS B CA 1
ATOM 3916 C C . LYS B 1 11 ? 24.406 16.656 -39.25 1 30.56 11 LYS B C 1
ATOM 3918 O O . LYS B 1 11 ? 23.344 16.656 -38.625 1 30.56 11 LYS B O 1
ATOM 3923 N N . SER B 1 12 ? 25.203 16.531 -38.219 1 27.09 12 SER B N 1
ATOM 3924 C CA . SER B 1 12 ? 24.922 17.719 -37.406 1 27.09 12 SER B CA 1
ATOM 3925 C C . SER B 1 12 ? 25.453 18.984 -38.094 1 27.09 12 SER B C 1
ATOM 3927 O O . SER B 1 12 ? 26.375 18.906 -38.906 1 27.09 12 SER B O 1
ATOM 3929 N N . PRO B 1 13 ? 24.75 20.188 -38.188 1 34 13 PRO B N 1
ATOM 3930 C CA . PRO B 1 13 ? 25.25 21.328 -38.969 1 34 13 PRO B CA 1
ATOM 3931 C C . PRO B 1 13 ? 26.766 21.5 -38.844 1 34 13 PRO B C 1
ATOM 3933 O O . PRO B 1 13 ? 27.422 21.812 -39.844 1 34 13 PRO B O 1
ATOM 3936 N N . ASP B 1 14 ? 27.328 21.938 -37.625 1 30.38 14 ASP B N 1
ATOM 3937 C CA . ASP B 1 14 ? 28.672 22.484 -37.562 1 30.38 14 ASP B CA 1
ATOM 3938 C C . ASP B 1 14 ? 29.719 21.375 -37.438 1 30.38 14 ASP B C 1
ATOM 3940 O O . ASP B 1 14 ? 30.875 21.547 -37.844 1 30.38 14 ASP B O 1
ATOM 3944 N N . ARG B 1 15 ? 29.766 20.625 -36.25 1 28.28 15 ARG B N 1
ATOM 3945 C CA . ARG B 1 15 ? 30.922 19.812 -35.906 1 28.28 15 ARG B CA 1
ATOM 3946 C C . ARG B 1 15 ? 30.734 18.375 -36.344 1 28.28 15 ARG B C 1
ATOM 3948 O O . ARG B 1 15 ? 29.688 17.766 -36.094 1 28.28 15 ARG B O 1
ATOM 3955 N N . VAL B 1 16 ? 31.344 18.109 -37.5 1 28.25 16 VAL B N 1
ATOM 3956 C CA . VAL B 1 16 ? 31.281 16.734 -37.969 1 28.25 16 VAL B CA 1
ATOM 3957 C C . VAL B 1 16 ? 32.219 15.859 -37.156 1 28.25 16 VAL B C 1
ATOM 3959 O O . VAL B 1 16 ? 33.438 16.125 -37.094 1 28.25 16 VAL B O 1
ATOM 3962 N N . VAL B 1 17 ? 31.938 15.414 -35.812 1 27.97 17 VAL B N 1
ATOM 3963 C CA . VAL B 1 17 ? 32.812 14.633 -34.969 1 27.97 17 VAL B CA 1
ATOM 3964 C C . VAL B 1 17 ? 32.875 13.188 -35.438 1 27.97 17 VAL B C 1
ATOM 3966 O O . VAL B 1 17 ? 31.844 12.562 -35.688 1 27.97 17 VAL B O 1
ATOM 3969 N N . TRP B 1 18 ? 33.969 12.914 -36.125 1 29.12 18 TRP B N 1
ATOM 3970 C CA . TRP B 1 18 ? 34.188 11.578 -36.688 1 29.12 18 TRP B CA 1
ATOM 3971 C C . TRP B 1 18 ? 34.781 10.648 -35.625 1 29.12 18 TRP B C 1
ATOM 3973 O O . TRP B 1 18 ? 35.75 11 -34.938 1 29.12 18 TRP B O 1
ATOM 3983 N N . ALA B 1 19 ? 34 9.945 -34.719 1 27.62 19 ALA B N 1
ATOM 3984 C CA . ALA B 1 19 ? 34.594 9.102 -33.719 1 27.62 19 ALA B CA 1
ATOM 3985 C C . ALA B 1 19 ? 34.719 7.66 -34.188 1 27.62 19 ALA B C 1
ATOM 3987 O O . ALA B 1 19 ? 33.781 7.09 -34.719 1 27.62 19 ALA B O 1
ATOM 3988 N N . HIS B 1 20 ? 35.781 7.316 -35.031 1 27.45 20 HIS B N 1
ATOM 3989 C CA . HIS B 1 20 ? 35.969 5.91 -35.406 1 27.45 20 HIS B CA 1
ATOM 3990 C C . HIS B 1 20 ? 36.812 5.172 -34.375 1 27.45 20 HIS B C 1
ATOM 3992 O O . HIS B 1 20 ? 37.812 5.703 -33.875 1 27.45 20 HIS B O 1
ATOM 3998 N N . THR B 1 21 ? 36.156 4.281 -33.656 1 26.94 21 THR B N 1
ATOM 3999 C CA . THR B 1 21 ? 36.812 3.541 -32.594 1 26.94 21 THR B CA 1
ATOM 4000 C C . THR B 1 21 ? 37.719 2.453 -33.156 1 26.94 21 THR B C 1
ATOM 4002 O O . THR B 1 21 ? 37.281 1.624 -33.969 1 26.94 21 THR B O 1
ATOM 4005 N N . LEU B 1 22 ? 38.938 2.852 -33.531 1 26.83 22 LEU B N 1
ATOM 4006 C CA . LEU B 1 22 ? 39.906 1.851 -34 1 26.83 22 LEU B CA 1
ATOM 4007 C C . LEU B 1 22 ? 40.5 1.101 -32.812 1 26.83 22 LEU B C 1
ATOM 4009 O O . LEU B 1 22 ? 40.875 1.712 -31.797 1 26.83 22 LEU B O 1
ATOM 4013 N N . SER B 1 23 ? 40.062 -0.05 -32.562 1 25.58 23 SER B N 1
ATOM 4014 C CA . SER B 1 23 ? 40.469 -0.836 -31.391 1 25.58 23 SER B CA 1
ATOM 4015 C C . SER B 1 23 ? 41.812 -1.483 -31.578 1 25.58 23 SER B C 1
ATOM 4017 O O . SER B 1 23 ? 42.469 -1.897 -30.609 1 25.58 23 SER B O 1
ATOM 4019 N N . GLY B 1 24 ? 42.656 -1.165 -32.312 1 26.67 24 GLY B N 1
ATOM 4020 C CA . GLY B 1 24 ? 43.844 -1.964 -32.375 1 26.67 24 GLY B CA 1
ATOM 4021 C C . GLY B 1 24 ? 45.062 -1.294 -31.719 1 26.67 24 GLY B C 1
ATOM 4022 O O . GLY B 1 24 ? 44.969 -0.134 -31.312 1 26.67 24 GLY B O 1
ATOM 4023 N N . GLU B 1 25 ? 45.875 -1.973 -31.062 1 28.06 25 GLU B N 1
ATOM 4024 C CA . GLU B 1 25 ? 47.031 -1.465 -30.359 1 28.06 25 GLU B CA 1
ATOM 4025 C C . GLU B 1 25 ? 48.062 -0.86 -31.312 1 28.06 25 GLU B C 1
ATOM 4027 O O . GLU B 1 25 ? 48.594 -1.56 -32.188 1 28.06 25 GLU B O 1
ATOM 4032 N N . PHE B 1 26 ? 47.594 0.177 -32.188 1 26.05 26 PHE B N 1
ATOM 4033 C CA . PHE B 1 26 ? 48.562 0.617 -33.188 1 26.05 26 PHE B CA 1
ATOM 4034 C C . PHE B 1 26 ? 49.469 1.699 -32.625 1 26.05 26 PHE B C 1
ATOM 4036 O O . PHE B 1 26 ? 49.062 2.439 -31.703 1 26.05 26 PHE B O 1
ATOM 4043 N N . SER B 1 27 ? 50.688 1.396 -32.406 1 27.16 27 SER B N 1
ATOM 4044 C CA . SER B 1 27 ? 51.656 2.418 -32 1 27.16 27 SER B CA 1
ATOM 4045 C C . SER B 1 27 ? 51.781 3.492 -33.094 1 27.16 27 SER B C 1
ATOM 4047 O O . SER B 1 27 ? 52.125 3.191 -34.25 1 27.16 27 SER B O 1
ATOM 4049 N N . THR B 1 28 ? 50.656 4.199 -33.375 1 27.5 28 THR B N 1
ATOM 4050 C CA . THR B 1 28 ? 50.562 5.055 -34.562 1 27.5 28 THR B CA 1
ATOM 4051 C C . THR B 1 28 ? 51.562 6.207 -34.469 1 27.5 28 THR B C 1
ATOM 4053 O O . THR B 1 28 ? 51.625 6.914 -33.469 1 27.5 28 THR B O 1
ATOM 4056 N N . SER B 1 29 ? 52.812 5.953 -34.906 1 27.55 29 SER B N 1
ATOM 4057 C CA . SER B 1 29 ? 53.75 7.055 -34.938 1 27.55 29 SER B CA 1
ATOM 4058 C C . SER B 1 29 ? 53.125 8.305 -35.562 1 27.55 29 SER B C 1
ATOM 4060 O O . SER B 1 29 ? 52.969 9.32 -34.875 1 27.55 29 SER B O 1
ATOM 4062 N N . SER B 1 30 ? 53.719 8.914 -36.625 1 27.75 30 SER B N 1
ATOM 4063 C CA . SER B 1 30 ? 53.312 10.148 -37.281 1 27.75 30 SER B CA 1
ATOM 4064 C C . SER B 1 30 ? 52.438 9.859 -38.5 1 27.75 30 SER B C 1
ATOM 4066 O O . SER B 1 30 ? 52.625 8.875 -39.188 1 27.75 30 SER B O 1
ATOM 4068 N N . ILE B 1 31 ? 51.094 9.914 -38.469 1 28.55 31 ILE B N 1
ATOM 4069 C CA . ILE B 1 31 ? 50.25 9.586 -39.594 1 28.55 31 ILE B CA 1
ATOM 4070 C C . ILE B 1 31 ? 50.125 10.797 -40.531 1 28.55 31 ILE B C 1
ATOM 4072 O O . ILE B 1 31 ? 49.812 11.898 -40.062 1 28.55 31 ILE B O 1
ATOM 4076 N N . SER B 1 32 ? 50.969 10.852 -41.469 1 29.33 32 SER B N 1
ATOM 4077 C CA . SER B 1 32 ? 50.938 11.93 -42.438 1 29.33 32 SER B CA 1
ATOM 4078 C C . SER B 1 32 ? 49.844 11.672 -43.5 1 29.33 32 SER B C 1
ATOM 4080 O O . SER B 1 32 ? 49.656 10.531 -43.938 1 29.33 32 SER B O 1
ATOM 4082 N N . PHE B 1 33 ? 48.719 12.352 -43.5 1 28.78 33 PHE B N 1
ATOM 4083 C CA . PHE B 1 33 ? 47.625 12.062 -44.438 1 28.78 33 PHE B CA 1
ATOM 4084 C C . PHE B 1 33 ? 47.656 13.039 -45.625 1 28.78 33 PHE B C 1
ATOM 4086 O O . PHE B 1 33 ? 48.125 14.164 -45.5 1 28.78 33 PHE B O 1
ATOM 4093 N N . TRP B 1 34 ? 47.812 12.43 -46.781 1 29.94 34 TRP B N 1
ATOM 4094 C CA . TRP B 1 34 ? 47.875 13.258 -47.969 1 29.94 34 TRP B CA 1
ATOM 4095 C C . TRP B 1 34 ? 46.562 13.234 -48.75 1 29.94 34 TRP B C 1
ATOM 4097 O O . TRP B 1 34 ? 45.906 12.203 -48.812 1 29.94 34 TRP B O 1
ATOM 4107 N N . LEU B 1 35 ? 45.719 14.312 -48.781 1 28.84 35 LEU B N 1
ATOM 4108 C CA . LEU B 1 35 ? 44.469 14.445 -49.531 1 28.84 35 LEU B CA 1
ATOM 4109 C C . LEU B 1 35 ? 44.781 14.758 -51 1 28.84 35 LEU B C 1
ATOM 4111 O O . LEU B 1 35 ? 45.562 15.648 -51.281 1 28.84 35 LEU B O 1
ATOM 4115 N N . LEU B 1 36 ? 44.688 13.727 -51.781 1 27.84 36 LEU B N 1
ATOM 4116 C CA . LEU B 1 36 ? 45 13.898 -53.219 1 27.84 36 LEU B CA 1
ATOM 4117 C C . LEU B 1 36 ? 43.781 14.484 -53.938 1 27.84 36 LEU B C 1
ATOM 4119 O O . LEU B 1 36 ? 42.656 13.992 -53.781 1 27.84 36 LEU B O 1
ATOM 4123 N N . ARG B 1 37 ? 43.719 15.789 -54.25 1 32.84 37 ARG B N 1
ATOM 4124 C CA . ARG B 1 37 ? 42.75 16.406 -55.125 1 32.84 37 ARG B CA 1
ATOM 4125 C C . ARG B 1 37 ? 42.719 15.727 -56.5 1 32.84 37 ARG B C 1
ATOM 4127 O O . ARG B 1 37 ? 43.75 15.359 -57.031 1 32.84 37 ARG B O 1
ATOM 4134 N N . PRO B 1 38 ? 41.594 15.125 -56.781 1 31.88 38 PRO B N 1
ATOM 4135 C CA . PRO B 1 38 ? 41.625 14.484 -58.094 1 31.88 38 PRO B CA 1
ATOM 4136 C C . PRO B 1 38 ? 42.469 15.273 -59.125 1 31.88 38 PRO B C 1
ATOM 4138 O O . PRO B 1 38 ? 43.219 14.68 -59.875 1 31.88 38 PRO B O 1
ATOM 4141 N N . GLN B 1 39 ? 41.969 16.312 -59.625 1 33.44 39 GLN B N 1
ATOM 4142 C CA . GLN B 1 39 ? 42.594 16.922 -60.781 1 33.44 39 GLN B CA 1
ATOM 4143 C C . GLN B 1 39 ? 43.906 17.609 -60.375 1 33.44 39 GLN B C 1
ATOM 4145 O O . GLN B 1 39 ? 44.781 17.859 -61.219 1 33.44 39 GLN B O 1
ATOM 4150 N N . SER B 1 40 ? 43.812 18.5 -59.312 1 30.81 40 SER B N 1
ATOM 4151 C CA . SER B 1 40 ? 44.969 19.375 -59.219 1 30.81 40 SER B CA 1
ATOM 4152 C C . SER B 1 40 ? 46.125 18.656 -58.531 1 30.81 40 SER B C 1
ATOM 4154 O O . SER B 1 40 ? 45.906 17.75 -57.719 1 30.81 40 SER B O 1
ATOM 4156 N N . THR B 1 41 ? 47.344 18.531 -59.156 1 31.53 41 THR B N 1
ATOM 4157 C CA . THR B 1 41 ? 48.656 17.984 -58.812 1 31.53 41 THR B CA 1
ATOM 4158 C C . THR B 1 41 ? 49 18.234 -57.344 1 31.53 41 THR B C 1
ATOM 4160 O O . THR B 1 41 ? 50.031 17.797 -56.875 1 31.53 41 THR B O 1
ATOM 4163 N N . MET B 1 42 ? 48.438 19.438 -56.812 1 28.7 42 MET B N 1
ATOM 4164 C CA . MET B 1 42 ? 49.156 19.875 -55.625 1 28.7 42 MET B CA 1
ATOM 4165 C C . MET B 1 42 ? 48.75 19.078 -54.406 1 28.7 42 MET B C 1
ATOM 4167 O O . MET B 1 42 ? 47.531 18.938 -54.156 1 28.7 42 MET B O 1
ATOM 4171 N N . GLN B 1 43 ? 49.5 18.109 -54.156 1 29.53 43 GLN B N 1
ATOM 4172 C CA . GLN B 1 43 ? 49.438 17.266 -52.969 1 29.53 43 GLN B CA 1
ATOM 4173 C C . GLN B 1 43 ? 49.406 18.094 -51.688 1 29.53 43 GLN B C 1
ATOM 4175 O O . GLN B 1 43 ? 50.312 18.906 -51.438 1 29.53 43 GLN B O 1
ATOM 4180 N N . GLU B 1 44 ? 48.281 18.891 -51.438 1 29.53 44 GLU B N 1
ATOM 4181 C CA . GLU B 1 44 ? 48.344 19.656 -50.188 1 29.53 44 GLU B CA 1
ATOM 4182 C C . GLU B 1 44 ? 48.438 18.734 -48.969 1 29.53 44 GLU B C 1
ATOM 4184 O O . GLU B 1 44 ? 47.656 17.797 -48.844 1 29.53 44 GLU B O 1
ATOM 4189 N N . VAL B 1 45 ? 49.656 18.516 -48.531 1 28.12 45 VAL B N 1
ATOM 4190 C CA . VAL B 1 45 ? 50.062 17.734 -47.375 1 28.12 45 VAL B CA 1
ATOM 4191 C C . VAL B 1 45 ? 49.5 18.406 -46.094 1 28.12 45 VAL B C 1
ATOM 4193 O O . VAL B 1 45 ? 49.781 19.578 -45.875 1 28.12 45 VAL B O 1
ATOM 4196 N N . LEU B 1 46 ? 48.281 18.297 -45.812 1 27.88 46 LEU B N 1
ATOM 4197 C CA . LEU B 1 46 ? 47.812 18.891 -44.562 1 27.88 46 LEU B CA 1
ATOM 4198 C C . LEU B 1 46 ? 48.375 18.141 -43.344 1 27.88 46 LEU B C 1
ATOM 4200 O O . LEU B 1 46 ? 48.312 16.906 -43.312 1 27.88 46 LEU B O 1
ATOM 4204 N N . GLN B 1 47 ? 49.438 18.672 -42.812 1 26.83 47 GLN B N 1
ATOM 4205 C CA . GLN B 1 47 ? 50.125 18.125 -41.625 1 26.83 47 GLN B CA 1
ATOM 4206 C C . GLN B 1 47 ? 49.312 18.406 -40.375 1 26.83 47 GLN B C 1
ATOM 4208 O O . GLN B 1 47 ? 48.812 19.516 -40.188 1 26.83 47 GLN B O 1
ATOM 4213 N N . GLY B 1 48 ? 48.344 17.672 -40 1 27.98 48 GLY B N 1
ATOM 4214 C CA . GLY B 1 48 ? 47.688 17.953 -38.75 1 27.98 48 GLY B CA 1
ATOM 4215 C C . GLY B 1 48 ? 48.312 17.219 -37.562 1 27.98 48 GLY B C 1
ATOM 4216 O O . GLY B 1 48 ? 49.094 16.297 -37.75 1 27.98 48 GLY B O 1
ATOM 4217 N N . SER B 1 49 ? 48.688 18.016 -36.5 1 26.88 49 SER B N 1
ATOM 4218 C CA . SER B 1 49 ? 49.281 17.5 -35.281 1 26.88 49 SER B CA 1
ATOM 4219 C C . SER B 1 49 ? 48.25 16.812 -34.375 1 26.88 49 SER B C 1
ATOM 4221 O O . SER B 1 49 ? 47.094 17.219 -34.375 1 26.88 49 SER B O 1
ATOM 4223 N N . LEU B 1 50 ? 48.469 15.539 -34.125 1 27.53 50 LEU B N 1
ATOM 4224 C CA . LEU B 1 50 ? 47.688 14.703 -33.219 1 27.53 50 LEU B CA 1
ATOM 4225 C C . LEU B 1 50 ? 47.875 15.133 -31.781 1 27.53 50 LEU B C 1
ATOM 4227 O O . LEU B 1 50 ? 49.031 15.195 -31.297 1 27.53 50 LEU B O 1
ATOM 4231 N N . LYS B 1 51 ? 47.188 16.203 -31.266 1 28.22 51 LYS B N 1
ATOM 4232 C CA . LYS B 1 51 ? 47.312 16.469 -29.828 1 28.22 51 LYS B CA 1
ATOM 4233 C C . LYS B 1 51 ? 46.812 15.289 -29.016 1 28.22 51 LYS B C 1
ATOM 4235 O O . LYS B 1 51 ? 45.75 14.719 -29.328 1 28.22 51 LYS B O 1
ATOM 4240 N N . ASN B 1 52 ? 47.656 14.656 -28.203 1 24.86 52 ASN B N 1
ATOM 4241 C CA . ASN B 1 52 ? 47.562 13.523 -27.297 1 24.86 52 ASN B CA 1
ATOM 4242 C C . ASN B 1 52 ? 46.531 13.773 -26.203 1 24.86 52 ASN B C 1
ATOM 4244 O O . ASN B 1 52 ? 46.5 13.031 -25.219 1 24.86 52 ASN B O 1
ATOM 4248 N N . ASN B 1 53 ? 45.469 14.586 -26.281 1 26.36 53 ASN B N 1
ATOM 4249 C CA . ASN B 1 53 ? 44.875 14.758 -24.969 1 26.36 53 ASN B CA 1
ATOM 4250 C C . ASN B 1 53 ? 44.312 13.445 -24.422 1 26.36 53 ASN B C 1
ATOM 4252 O O . ASN B 1 53 ? 43.5 12.789 -25.094 1 26.36 53 ASN B O 1
ATOM 4256 N N . PHE B 1 54 ? 45.062 12.844 -23.484 1 27.09 54 PHE B N 1
ATOM 4257 C CA . PHE B 1 54 ? 44.844 11.625 -22.719 1 27.09 54 PHE B CA 1
ATOM 4258 C C . PHE B 1 54 ? 43.594 11.758 -21.844 1 27.09 54 PHE B C 1
ATOM 4260 O O . PHE B 1 54 ? 43.625 12.414 -20.797 1 27.09 54 PHE B O 1
ATOM 4267 N N . GLY B 1 55 ? 42.469 12.234 -22.234 1 26.28 55 GLY B N 1
ATOM 4268 C CA . GLY B 1 55 ? 41.406 12.273 -21.219 1 26.28 55 GLY B CA 1
ATOM 4269 C C . GLY B 1 55 ? 41.156 10.93 -20.578 1 26.28 55 GLY B C 1
ATOM 4270 O O . GLY B 1 55 ? 41.375 9.883 -21.203 1 26.28 55 GLY B O 1
ATOM 4271 N N . ARG B 1 56 ? 41.281 10.953 -19.125 1 27.02 56 ARG B N 1
ATOM 4272 C CA . ARG B 1 56 ? 41.25 9.828 -18.188 1 27.02 56 ARG B CA 1
ATOM 4273 C C . ARG B 1 56 ? 40 9 -18.375 1 27.02 56 ARG B C 1
ATOM 4275 O O . ARG B 1 56 ? 38.906 9.453 -18.031 1 27.02 56 ARG B O 1
ATOM 4282 N N .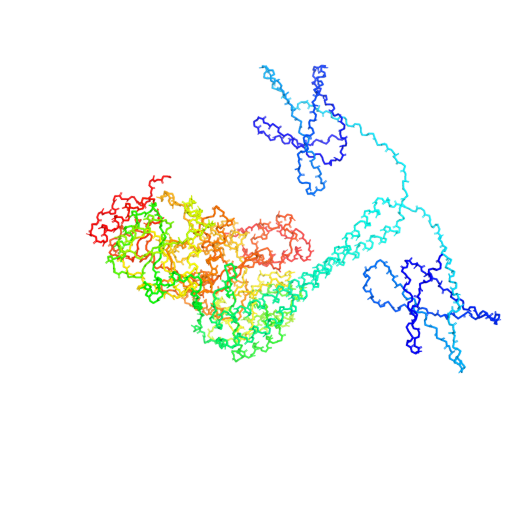 GLY B 1 57 ? 39.656 8.562 -19.516 1 25.47 57 GLY B N 1
ATOM 4283 C CA . GLY B 1 57 ? 38.531 7.656 -19.625 1 25.47 57 GLY B CA 1
ATOM 4284 C C . GLY B 1 57 ? 38.688 6.379 -18.828 1 25.47 57 GLY B C 1
ATOM 4285 O O . GLY B 1 57 ? 39.812 5.852 -18.719 1 25.47 57 GLY B O 1
ATOM 4286 N N . ARG B 1 58 ? 37.906 6.418 -17.625 1 27.36 58 ARG B N 1
ATOM 4287 C CA . ARG B 1 58 ? 37.969 5.234 -16.781 1 27.36 58 ARG B CA 1
ATOM 4288 C C . ARG B 1 58 ? 37.844 3.959 -17.609 1 27.36 58 ARG B C 1
ATOM 4290 O O . ARG B 1 58 ? 37 3.861 -18.5 1 27.36 58 ARG B O 1
ATOM 4297 N N . VAL B 1 59 ? 39 3.363 -17.828 1 27.02 59 VAL B N 1
ATOM 4298 C CA . VAL B 1 59 ? 39.344 2.145 -18.547 1 27.02 59 VAL B CA 1
ATOM 4299 C C . VAL B 1 59 ? 38.594 0.959 -17.969 1 27.02 59 VAL B C 1
ATOM 4301 O O . VAL B 1 59 ? 38.938 0.445 -16.906 1 27.02 59 VAL B O 1
ATOM 4304 N N . SER B 1 60 ? 37.25 1.046 -17.641 1 26.38 60 SER B N 1
ATOM 4305 C CA . SER B 1 60 ? 37.031 -0.293 -17.109 1 26.38 60 SER B CA 1
ATOM 4306 C C . SER B 1 60 ? 37.531 -1.364 -18.062 1 26.38 60 SER B C 1
ATOM 4308 O O . SER B 1 60 ? 38.156 -2.346 -17.641 1 26.38 60 SER B O 1
ATOM 4310 N N . GLY B 1 61 ? 36.688 -1.619 -19.141 1 26.11 61 GLY B N 1
ATOM 4311 C CA . GLY B 1 61 ? 37.062 -2.736 -19.984 1 26.11 61 GLY B CA 1
ATOM 4312 C C . GLY B 1 61 ? 38.312 -2.473 -20.828 1 26.11 61 GLY B C 1
ATOM 4313 O O . GLY B 1 61 ? 38.781 -1.335 -20.906 1 26.11 61 GLY B O 1
ATOM 4314 N N . ASN B 1 62 ? 39.156 -3.467 -21.109 1 26.16 62 ASN B N 1
ATOM 4315 C CA . ASN B 1 62 ? 40.5 -3.418 -21.719 1 26.16 62 ASN B CA 1
ATOM 4316 C C . ASN B 1 62 ? 40.5 -2.6 -23 1 26.16 62 ASN B C 1
ATOM 4318 O O . ASN B 1 62 ? 41.5 -2.553 -23.719 1 26.16 62 ASN B O 1
ATOM 4322 N N . SER B 1 63 ? 39.312 -2.562 -23.734 1 25.25 63 SER B N 1
ATOM 4323 C CA . SER B 1 63 ? 39.5 -2.084 -25.109 1 25.25 63 SER B CA 1
ATOM 4324 C C . SER B 1 63 ? 39.594 -0.564 -25.156 1 25.25 63 SER B C 1
ATOM 4326 O O . SER B 1 63 ? 38.812 0.135 -24.5 1 25.25 63 SER B O 1
ATOM 4328 N N . PHE B 1 64 ? 40.812 -0.119 -25.125 1 25.62 64 PHE B N 1
ATOM 4329 C CA . PHE B 1 64 ? 41.188 1.291 -25.141 1 25.62 64 PHE B CA 1
ATOM 4330 C C . PHE B 1 64 ? 40.656 1.97 -26.406 1 25.62 64 PHE B C 1
ATOM 4332 O O . PHE B 1 64 ? 40.906 1.496 -27.516 1 25.62 64 PHE B O 1
ATOM 4339 N N . LYS B 1 65 ? 39.375 2.328 -26.375 1 27.73 65 LYS B N 1
ATOM 4340 C CA . LYS B 1 65 ? 38.844 3.004 -27.562 1 27.73 65 LYS B CA 1
ATOM 4341 C C . LYS B 1 65 ? 39.5 4.359 -27.75 1 27.73 65 LYS B C 1
ATOM 4343 O O . LYS B 1 65 ? 39.531 5.188 -26.844 1 27.73 65 LYS B O 1
ATOM 4348 N N . TYR B 1 66 ? 40.719 4.297 -28.422 1 26.59 66 TYR B N 1
ATOM 4349 C CA . TYR B 1 66 ? 41.438 5.531 -28.688 1 26.59 66 TYR B CA 1
ATOM 4350 C C . TYR B 1 66 ? 40.75 6.363 -29.75 1 26.59 66 TYR B C 1
ATOM 4352 O O . TYR B 1 66 ? 40.312 5.828 -30.781 1 26.59 66 TYR B O 1
ATOM 4360 N N . GLY B 1 67 ? 39.75 7.129 -29.375 1 27.31 67 GLY B N 1
ATOM 4361 C CA . GLY B 1 67 ? 39.094 7.984 -30.359 1 27.31 67 GLY B CA 1
ATOM 4362 C C . GLY B 1 67 ? 40 9.094 -30.875 1 27.31 67 GLY B C 1
ATOM 4363 O O . GLY B 1 67 ? 40.656 9.781 -30.078 1 27.31 67 GLY B O 1
ATOM 4364 N N . ILE B 1 68 ? 40.719 8.914 -32 1 27.98 68 ILE B N 1
ATOM 4365 C CA . ILE B 1 68 ? 41.594 9.898 -32.656 1 27.98 68 ILE B CA 1
ATOM 4366 C C . ILE B 1 68 ? 40.75 11.055 -33.188 1 27.98 68 ILE B C 1
ATOM 4368 O O . ILE B 1 68 ? 39.75 10.844 -33.875 1 27.98 68 ILE B O 1
ATOM 4372 N N . TYR B 1 69 ? 40.656 12.086 -32.344 1 28.14 69 TYR B N 1
ATOM 4373 C CA . TYR B 1 69 ? 39.969 13.297 -32.688 1 28.14 69 TYR B CA 1
ATOM 4374 C C . TYR B 1 69 ? 40.812 14.188 -33.594 1 28.14 69 TYR B C 1
ATOM 4376 O O . TYR B 1 69 ? 41.969 14.477 -33.281 1 28.14 69 TYR B O 1
ATOM 4384 N N . ILE B 1 70 ? 40.688 14.078 -34.938 1 28.28 70 ILE B N 1
ATOM 4385 C CA . ILE B 1 70 ? 41.438 14.922 -35.875 1 28.28 70 ILE B CA 1
ATOM 4386 C C . ILE B 1 70 ? 40.656 16.219 -36.125 1 28.28 70 ILE B C 1
ATOM 4388 O O . ILE B 1 70 ? 39.5 16.203 -36.5 1 28.28 70 ILE B O 1
ATOM 4392 N N . GLN B 1 71 ? 40.969 17.266 -35.375 1 27.48 71 GLN B N 1
ATOM 4393 C CA . GLN B 1 71 ? 40.344 18.594 -35.5 1 27.48 71 GLN B CA 1
ATOM 4394 C C . GLN B 1 71 ? 41 19.391 -36.625 1 27.48 71 GLN B C 1
ATOM 4396 O O . GLN B 1 71 ? 42.219 19.438 -36.719 1 27.48 71 GLN B O 1
ATOM 4401 N N . PHE B 1 72 ? 40.312 19.453 -37.781 1 28.16 72 PHE B N 1
ATOM 4402 C CA . PHE B 1 72 ? 40.812 20.219 -38.906 1 28.16 72 PHE B CA 1
ATOM 4403 C C . PHE B 1 72 ? 40.438 21.688 -38.781 1 28.16 72 PHE B C 1
ATOM 4405 O O . PHE B 1 72 ? 39.312 22.031 -38.406 1 28.16 72 PHE B O 1
ATOM 4412 N N . ASN B 1 73 ? 41.375 22.453 -38.312 1 28.97 73 ASN B N 1
ATOM 4413 C CA . ASN B 1 73 ? 41.125 23.891 -38.312 1 28.97 73 ASN B CA 1
ATOM 4414 C C . ASN B 1 73 ? 41.188 24.469 -39.719 1 28.97 73 ASN B C 1
ATOM 4416 O O . ASN B 1 73 ? 42.188 24.375 -40.406 1 28.97 73 ASN B O 1
ATOM 4420 N N . VAL B 1 74 ? 40.062 24.266 -40.469 1 27.45 74 VAL B N 1
ATOM 4421 C CA . VAL B 1 74 ? 40.062 24.781 -41.844 1 27.45 74 VAL B CA 1
ATOM 4422 C C . VAL B 1 74 ? 39.906 26.297 -41.812 1 27.45 74 VAL B C 1
ATOM 4424 O O . VAL B 1 74 ? 38.969 26.828 -41.188 1 27.45 74 VAL B O 1
ATOM 4427 N N . LYS B 1 75 ? 40.906 26.969 -41.844 1 32.19 75 LYS B N 1
ATOM 4428 C CA . LYS B 1 75 ? 40.844 28.422 -42.031 1 32.19 75 LYS B CA 1
ATOM 4429 C C . LYS B 1 75 ? 40.031 28.75 -43.281 1 32.19 75 LYS B C 1
ATOM 4431 O O . LYS B 1 75 ? 40.281 28.219 -44.375 1 32.19 75 LYS B O 1
ATOM 4436 N N . ARG B 1 76 ? 38.719 29.031 -42.969 1 30.08 76 ARG B N 1
ATOM 4437 C CA . ARG B 1 76 ? 37.719 29.453 -43.969 1 30.08 76 ARG B CA 1
ATOM 4438 C C . ARG B 1 76 ? 38.312 30.484 -44.906 1 30.08 76 ARG B C 1
ATOM 4440 O O . ARG B 1 76 ? 38.75 31.562 -44.5 1 30.08 76 ARG B O 1
ATOM 4447 N N . PRO B 1 77 ? 39.094 29.953 -45.875 1 30.12 77 PRO B N 1
ATOM 4448 C CA . PRO B 1 77 ? 39.156 31.109 -46.781 1 30.12 77 PRO B CA 1
ATOM 4449 C C . PRO B 1 77 ? 37.781 31.594 -47.219 1 30.12 77 PRO B C 1
ATOM 4451 O O . PRO B 1 77 ? 36.781 30.859 -47.125 1 30.12 77 PRO B O 1
ATOM 4454 N N . LYS B 1 78 ? 37.562 32.844 -47.656 1 34.84 78 LYS B N 1
ATOM 4455 C CA . LYS B 1 78 ? 36.406 33.625 -48.094 1 34.84 78 LYS B CA 1
ATOM 4456 C C . LYS B 1 78 ? 35.5 32.812 -49.031 1 34.84 78 LYS B C 1
ATOM 4458 O O . LYS B 1 78 ? 34.312 33.094 -49.125 1 34.84 78 LYS B O 1
ATOM 4463 N N . SER B 1 79 ? 36.094 32.062 -50.125 1 28.03 79 SER B N 1
ATOM 4464 C CA . SER B 1 79 ? 35.219 31.531 -51.188 1 28.03 79 SER B CA 1
ATOM 4465 C C . SER B 1 79 ? 34.719 30.125 -50.844 1 28.03 79 SER B C 1
ATOM 4467 O O . SER B 1 79 ? 35.438 29.328 -50.25 1 28.03 79 SER B O 1
ATOM 4469 N N . LEU B 1 80 ? 33.438 29.812 -50.656 1 29.39 80 LEU B N 1
ATOM 4470 C CA . LEU B 1 80 ? 32.625 28.703 -50.188 1 29.39 80 LEU B CA 1
ATOM 4471 C C . LEU B 1 80 ? 32.938 27.438 -51 1 29.39 80 LEU B C 1
ATOM 4473 O O . LEU B 1 80 ? 32.594 27.328 -52.156 1 29.39 80 LEU B O 1
ATOM 4477 N N . ILE B 1 81 ? 34.25 26.969 -50.938 1 27.42 81 ILE B N 1
ATOM 4478 C CA . ILE B 1 81 ? 34.594 25.781 -51.719 1 27.42 81 ILE B CA 1
ATOM 4479 C C . ILE B 1 81 ? 33.75 24.609 -51.25 1 27.42 81 ILE B C 1
ATOM 4481 O O . ILE B 1 81 ? 33.812 24.234 -50.062 1 27.42 81 ILE B O 1
ATOM 4485 N N . VAL B 1 82 ? 32.531 24.391 -51.781 1 29.58 82 VAL B N 1
ATOM 4486 C CA . VAL B 1 82 ? 31.578 23.297 -51.562 1 29.58 82 VAL B CA 1
ATOM 4487 C C . VAL B 1 82 ? 32.25 21.969 -51.938 1 29.58 82 VAL B C 1
ATOM 4489 O O . VAL B 1 82 ? 32.594 21.734 -53.094 1 29.58 82 VAL B O 1
ATOM 4492 N N . PHE B 1 83 ? 33.281 21.469 -51.094 1 28 83 PHE B N 1
ATOM 4493 C CA . PHE B 1 83 ? 34 20.25 -51.375 1 28 83 PHE B CA 1
ATOM 4494 C C . PHE B 1 83 ? 33.094 19.031 -51.406 1 28 83 PHE B C 1
ATOM 4496 O O . PHE B 1 83 ? 32.312 18.828 -50.469 1 28 83 PHE B O 1
ATOM 4503 N N . ASP B 1 84 ? 32.562 18.688 -52.594 1 30.95 84 ASP B N 1
ATOM 4504 C CA . ASP B 1 84 ? 31.75 17.5 -52.906 1 30.95 84 ASP B CA 1
ATOM 4505 C C . ASP B 1 84 ? 32.531 16.219 -52.594 1 30.95 84 ASP B C 1
ATOM 4507 O O . ASP B 1 84 ? 33.438 15.836 -53.312 1 30.95 84 ASP B O 1
ATOM 4511 N N . TRP B 1 85 ? 32.625 15.922 -51.281 1 28.94 85 TRP B N 1
ATOM 4512 C CA . TRP B 1 85 ? 33.469 14.93 -50.594 1 28.94 85 TRP B CA 1
ATOM 4513 C C . TRP B 1 85 ? 33.219 13.539 -51.156 1 28.94 85 TRP B C 1
ATOM 4515 O O . TRP B 1 85 ? 33.844 12.57 -50.719 1 28.94 85 TRP B O 1
ATOM 4525 N N . HIS B 1 86 ? 32.125 13.305 -52 1 31.86 86 HIS B N 1
ATOM 4526 C CA . HIS B 1 86 ? 31.875 11.945 -52.469 1 31.86 86 HIS B CA 1
ATOM 4527 C C . HIS B 1 86 ? 33.031 11.406 -53.281 1 31.86 86 HIS B C 1
ATOM 4529 O O . HIS B 1 86 ? 33.094 10.219 -53.594 1 31.86 86 HIS B O 1
ATOM 4535 N N . LYS B 1 87 ? 33.75 12.383 -53.844 1 32.41 87 LYS B N 1
ATOM 4536 C CA . LYS B 1 87 ? 34.656 11.938 -54.906 1 32.41 87 LYS B CA 1
ATOM 4537 C C . LYS B 1 87 ? 36.031 11.625 -54.344 1 32.41 87 LYS B C 1
ATOM 4539 O O . LYS B 1 87 ? 36.969 11.281 -55.094 1 32.41 87 LYS B O 1
ATOM 4544 N N . TYR B 1 88 ? 36.375 12.125 -53.094 1 27 88 TYR B N 1
ATOM 4545 C CA . TYR B 1 88 ? 37.781 11.992 -52.781 1 27 88 TYR B CA 1
ATOM 4546 C C . TYR B 1 88 ? 38.062 10.695 -52.031 1 27 88 TYR B C 1
ATOM 4548 O O . TYR B 1 88 ? 37.25 10.289 -51.188 1 27 88 TYR B O 1
ATOM 4556 N N . LYS B 1 89 ? 38.688 9.703 -52.688 1 30.03 89 LYS B N 1
ATOM 4557 C CA . LYS B 1 89 ? 39.094 8.406 -52.125 1 30.03 89 LYS B CA 1
ATOM 4558 C C . LYS B 1 89 ? 40.344 8.531 -51.281 1 30.03 89 LYS B C 1
ATOM 4560 O O . LYS B 1 89 ? 41.312 9.172 -51.688 1 30.03 89 LYS B O 1
ATOM 4565 N N . ILE B 1 90 ? 40.188 8.672 -49.969 1 26.08 90 ILE B N 1
ATOM 4566 C CA . ILE B 1 90 ? 41.344 8.805 -49.062 1 26.08 90 ILE B CA 1
ATOM 4567 C C . ILE B 1 90 ? 42.031 7.457 -48.906 1 26.08 90 ILE B C 1
ATOM 4569 O O . ILE B 1 90 ? 41.375 6.449 -48.594 1 26.08 90 ILE B O 1
ATOM 4573 N N . HIS B 1 91 ? 43.094 7.234 -49.656 1 25.34 91 HIS B N 1
ATOM 4574 C CA . HIS B 1 91 ? 43.906 6.023 -49.594 1 25.34 91 HIS B CA 1
ATOM 4575 C C . HIS B 1 91 ? 44.906 6.09 -48.469 1 25.34 91 HIS B C 1
ATOM 4577 O O . HIS B 1 91 ? 45.656 7.062 -48.344 1 25.34 91 HIS B O 1
ATOM 4583 N N . ILE B 1 92 ? 44.594 5.527 -47.281 1 24.94 92 ILE B N 1
ATOM 4584 C CA . ILE B 1 92 ? 45.5 5.527 -46.125 1 24.94 92 ILE B CA 1
ATOM 4585 C C . ILE B 1 92 ? 46.438 4.312 -46.188 1 24.94 92 ILE B C 1
ATOM 4587 O O . ILE B 1 92 ? 45.969 3.178 -46.312 1 24.94 92 ILE B O 1
ATOM 4591 N N . LEU B 1 93 ? 47.688 4.414 -46.656 1 24.12 93 LEU B N 1
ATOM 4592 C CA . LEU B 1 93 ? 48.656 3.35 -46.781 1 24.12 93 LEU B CA 1
ATOM 4593 C C . LEU B 1 93 ? 49.406 3.131 -45.469 1 24.12 93 LEU B C 1
ATOM 4595 O O . LEU B 1 93 ? 49.938 4.078 -44.906 1 24.12 93 LEU B O 1
ATOM 4599 N N . PHE B 1 94 ? 48.969 2.139 -44.594 1 22.58 94 PHE B N 1
ATOM 4600 C CA . PHE B 1 94 ? 49.656 1.849 -43.344 1 22.58 94 PHE B CA 1
ATOM 4601 C C . PHE B 1 94 ? 50.75 0.78 -43.531 1 22.58 94 PHE B C 1
ATOM 4603 O O . PHE B 1 94 ? 50.531 -0.171 -44.312 1 22.58 94 PHE B O 1
ATOM 4610 N N . SER B 1 95 ? 52.031 1.096 -43.656 1 22.23 95 SER B N 1
ATOM 4611 C CA . SER B 1 95 ? 53.125 0.138 -43.781 1 22.23 95 SER B CA 1
ATOM 4612 C C . SER B 1 95 ? 53.531 -0.452 -42.438 1 22.23 95 SER B C 1
ATOM 4614 O O . SER B 1 95 ? 53.906 0.279 -41.531 1 22.23 95 SER B O 1
ATOM 4616 N N . LEU B 1 96 ? 52.875 -1.518 -41.844 1 21.48 96 LEU B N 1
ATOM 4617 C CA . LEU B 1 96 ? 53.219 -2.193 -40.594 1 21.48 96 LEU B CA 1
ATOM 4618 C C . LEU B 1 96 ? 54.438 -3.078 -40.75 1 21.48 96 LEU B C 1
ATOM 4620 O O . LEU B 1 96 ? 54.5 -3.871 -41.719 1 21.48 96 LEU B O 1
ATOM 4624 N N . SER B 1 97 ? 55.688 -2.682 -40.375 1 20.89 97 SER B N 1
ATOM 4625 C CA . SER B 1 97 ? 56.875 -3.51 -40.438 1 20.89 97 SER B CA 1
ATOM 4626 C C . SER B 1 97 ? 56.938 -4.48 -39.281 1 20.89 97 SER B C 1
ATOM 4628 O O . SER B 1 97 ? 56.812 -4.078 -38.125 1 20.89 97 SER B O 1
ATOM 4630 N N . PHE B 1 98 ? 56.562 -5.801 -39.344 1 21.86 98 PHE B N 1
ATOM 4631 C CA . PHE B 1 98 ? 56.562 -6.961 -38.438 1 21.86 98 PHE B CA 1
ATOM 4632 C C . PHE B 1 98 ? 58 -7.418 -38.156 1 21.86 98 PHE B C 1
ATOM 4634 O O . PHE B 1 98 ? 58.719 -7.805 -39.062 1 21.86 98 PHE B O 1
ATOM 4641 N N . HIS B 1 99 ? 58.781 -6.773 -37.281 1 22.05 99 HIS B N 1
ATOM 4642 C CA . HIS B 1 99 ? 60.094 -7.348 -36.938 1 22.05 99 HIS B CA 1
ATOM 4643 C C . HIS B 1 99 ? 59.938 -8.672 -36.219 1 22.05 99 HIS B C 1
ATOM 4645 O O . HIS B 1 99 ? 59.062 -8.812 -35.344 1 22.05 99 HIS B O 1
ATOM 4651 N N . GLN B 1 100 ? 60.469 -9.875 -36.656 1 23.14 100 GLN B N 1
ATOM 4652 C CA . GLN B 1 100 ? 60.562 -11.297 -36.344 1 23.14 100 GLN B CA 1
ATOM 4653 C C . GLN B 1 100 ? 61.312 -11.508 -35.031 1 23.14 100 GLN B C 1
ATOM 4655 O O . GLN B 1 100 ? 62.562 -11.43 -35 1 23.14 100 GLN B O 1
ATOM 4660 N N . VAL B 1 101 ? 61.062 -10.875 -33.812 1 27.16 101 VAL B N 1
ATOM 4661 C CA . VAL B 1 101 ? 61.844 -11.227 -32.625 1 27.16 101 VAL B CA 1
ATOM 4662 C C . VAL B 1 101 ? 61.75 -12.734 -32.406 1 27.16 101 VAL B C 1
ATOM 4664 O O . VAL B 1 101 ? 60.75 -13.359 -32.688 1 27.16 101 VAL B O 1
ATOM 4667 N N . ASN B 1 102 ? 62.875 -13.484 -32.031 1 25.84 102 ASN B N 1
ATOM 4668 C CA . ASN B 1 102 ? 63.344 -14.844 -31.766 1 25.84 102 ASN B CA 1
ATOM 4669 C C . ASN B 1 102 ? 62.438 -15.547 -30.75 1 25.84 102 ASN B C 1
ATOM 4671 O O . ASN B 1 102 ? 61.781 -14.891 -29.938 1 25.84 102 ASN B O 1
ATOM 4675 N N . SER B 1 103 ? 62.219 -17 -30.797 1 30.09 103 SER B N 1
ATOM 4676 C CA . SER B 1 103 ? 61.375 -18.156 -30.453 1 30.09 103 SER B CA 1
ATOM 4677 C C . SER B 1 103 ? 61.469 -18.469 -28.969 1 30.09 103 SER B C 1
ATOM 4679 O O . SER B 1 103 ? 62.469 -19 -28.484 1 30.09 103 SER B O 1
ATOM 4681 N N . ASP B 1 104 ? 61.344 -17.484 -27.953 1 32.88 104 ASP B N 1
ATOM 4682 C CA . ASP B 1 104 ? 61.375 -17.812 -26.531 1 32.88 104 ASP B CA 1
ATOM 4683 C C . ASP B 1 104 ? 60.656 -19.141 -26.25 1 32.88 104 ASP B C 1
ATOM 4685 O O . ASP B 1 104 ? 59.844 -19.578 -27.047 1 32.88 104 ASP B O 1
ATOM 4689 N N . SER B 1 105 ? 61.188 -19.953 -25.188 1 34.69 105 SER B N 1
ATOM 4690 C CA . SER B 1 105 ? 61.031 -21.297 -24.625 1 34.69 105 SER B CA 1
ATOM 4691 C C . SER B 1 105 ? 59.562 -21.656 -24.438 1 34.69 105 SER B C 1
ATOM 4693 O O . SER B 1 105 ? 58.812 -20.875 -23.828 1 34.69 105 SER B O 1
ATOM 4695 N N . CYS B 1 106 ? 58.969 -22.344 -25.359 1 36.59 106 CYS B N 1
ATOM 4696 C CA . CYS B 1 106 ? 57.625 -22.938 -25.5 1 36.59 106 CYS B CA 1
ATOM 4697 C C . CYS B 1 106 ? 57.281 -23.781 -24.281 1 36.59 106 CYS B C 1
ATOM 4699 O O . CYS B 1 106 ? 57.969 -24.75 -23.969 1 36.59 106 CYS B O 1
ATOM 4701 N N . GLU B 1 107 ? 57 -23.188 -23.094 1 42.31 107 GLU B N 1
ATOM 4702 C CA . GLU B 1 107 ? 56.5 -23.984 -21.969 1 42.31 107 GLU B CA 1
ATOM 4703 C C . GLU B 1 107 ? 55.594 -25.109 -22.453 1 42.31 107 GLU B C 1
ATOM 4705 O O . GLU B 1 107 ? 54.844 -24.953 -23.422 1 42.31 107 GLU B O 1
ATOM 4710 N N . SER B 1 108 ? 56.094 -26.391 -22.156 1 45.81 108 SER B N 1
ATOM 4711 C CA . SER B 1 108 ? 55.594 -27.656 -22.703 1 45.81 108 SER B CA 1
ATOM 4712 C C . SER B 1 108 ? 54.094 -27.734 -22.609 1 45.81 108 SER B C 1
ATOM 4714 O O . SER B 1 108 ? 53.469 -27.062 -21.797 1 45.81 108 SER B O 1
ATOM 4716 N N . SER B 1 109 ? 53.5 -28.172 -23.734 1 47.69 109 SER B N 1
ATOM 4717 C CA . SER B 1 109 ? 52.062 -28.438 -23.922 1 47.69 109 SER B CA 1
ATOM 4718 C C . SER B 1 109 ? 51.469 -29.141 -22.719 1 47.69 109 SER B C 1
ATOM 4720 O O . SER B 1 109 ? 50.312 -28.891 -22.344 1 47.69 109 SER B O 1
ATOM 4722 N N . GLU B 1 110 ? 52.375 -29.891 -22.016 1 50.47 110 GLU B N 1
ATOM 4723 C CA . GLU B 1 110 ? 51.875 -30.672 -20.875 1 50.47 110 GLU B CA 1
ATOM 4724 C C . GLU B 1 110 ? 51.562 -29.766 -19.672 1 50.47 110 GLU B C 1
ATOM 4726 O O . GLU B 1 110 ? 50.562 -29.938 -19 1 50.47 110 GLU B O 1
ATOM 4731 N N . ARG B 1 111 ? 52.438 -28.922 -19.422 1 52.84 111 ARG B N 1
ATOM 4732 C CA . ARG B 1 111 ? 52.25 -28 -18.312 1 52.84 111 ARG B CA 1
ATOM 4733 C C . ARG B 1 111 ? 51.094 -27.047 -18.578 1 52.84 111 ARG B C 1
ATOM 4735 O O . ARG B 1 111 ? 50.312 -26.734 -17.656 1 52.84 111 ARG B O 1
ATOM 4742 N N . ILE B 1 112 ? 50.938 -26.797 -19.812 1 52.25 112 ILE B N 1
ATOM 4743 C CA . ILE B 1 112 ? 49.812 -25.938 -20.188 1 52.25 112 ILE B CA 1
ATOM 4744 C C . ILE B 1 112 ? 48.5 -26.688 -20.016 1 52.25 112 ILE B C 1
ATOM 4746 O O . ILE B 1 112 ? 47.5 -26.141 -19.516 1 52.25 112 ILE B O 1
ATOM 4750 N N . ASN B 1 113 ? 48.594 -27.891 -20.359 1 54.22 113 ASN B N 1
ATOM 4751 C CA . ASN B 1 113 ? 47.375 -28.719 -20.188 1 54.22 113 ASN B CA 1
ATOM 4752 C C . ASN B 1 113 ? 47.031 -28.922 -18.719 1 54.22 113 ASN B C 1
ATOM 4754 O O . ASN B 1 113 ? 45.875 -28.891 -18.328 1 54.22 113 ASN B O 1
ATOM 4758 N N . MET B 1 114 ? 48.094 -29.125 -17.922 1 58.75 114 MET B N 1
ATOM 4759 C CA . MET B 1 114 ? 47.875 -29.25 -16.484 1 58.75 114 MET B CA 1
ATOM 4760 C C . MET B 1 114 ? 47.375 -27.953 -15.883 1 58.75 114 MET B C 1
ATOM 4762 O O . MET B 1 114 ? 46.469 -27.969 -15.039 1 58.75 114 MET B O 1
ATOM 4766 N N . LEU B 1 115 ? 47.906 -26.906 -16.359 1 54.75 115 LEU B N 1
ATOM 4767 C CA . LEU B 1 115 ? 47.438 -25.594 -15.906 1 54.75 115 LEU B CA 1
ATOM 4768 C C . LEU B 1 115 ? 46 -25.328 -16.344 1 54.75 115 LEU B C 1
ATOM 4770 O O . LEU B 1 115 ? 45.219 -24.766 -15.586 1 54.75 115 LEU B O 1
ATOM 4774 N N . LYS B 1 116 ? 45.75 -25.781 -17.5 1 57.84 116 LYS B N 1
ATOM 4775 C CA . LYS B 1 116 ? 44.375 -25.672 -17.969 1 57.84 116 LYS B CA 1
ATOM 4776 C C . LYS B 1 116 ? 43.406 -26.516 -17.125 1 57.84 116 LYS B C 1
ATOM 4778 O O . LYS B 1 116 ? 42.312 -26.062 -16.781 1 57.84 116 LYS B O 1
ATOM 4783 N N . SER B 1 117 ? 43.875 -27.672 -16.844 1 61.09 117 SER B N 1
ATOM 4784 C CA . SER B 1 117 ? 43.062 -28.562 -16.031 1 61.09 117 SER B CA 1
ATOM 4785 C C . SER B 1 117 ? 42.875 -28.016 -14.625 1 61.09 117 SER B C 1
ATOM 4787 O O . SER B 1 117 ? 41.781 -28.062 -14.062 1 61.09 117 SER B O 1
ATOM 4789 N N . GLU B 1 118 ? 43.938 -27.531 -14.148 1 59.97 118 GLU B N 1
ATOM 4790 C CA . GLU B 1 118 ? 43.875 -26.938 -12.82 1 59.97 118 GLU B CA 1
ATOM 4791 C C . GLU B 1 118 ? 43 -25.703 -12.812 1 59.97 118 GLU B C 1
ATOM 4793 O O . GLU B 1 118 ? 42.25 -25.469 -11.867 1 59.97 118 GLU B O 1
ATOM 4798 N N . PHE B 1 119 ? 43.094 -25.016 -13.859 1 53.72 119 PHE B N 1
ATOM 4799 C CA . PHE B 1 119 ? 42.219 -23.844 -13.992 1 53.72 119 PHE B CA 1
ATOM 4800 C C . PHE B 1 119 ? 40.75 -24.266 -14.086 1 53.72 119 PHE B C 1
ATOM 4802 O O . PHE B 1 119 ? 39.906 -23.656 -13.453 1 53.72 119 PHE B O 1
ATOM 4809 N N . VAL B 1 120 ? 40.531 -25.234 -14.875 1 61.19 120 VAL B N 1
ATOM 4810 C CA . VAL B 1 120 ? 39.156 -25.719 -15.008 1 61.19 120 VAL B CA 1
ATOM 4811 C C . VAL B 1 120 ? 38.656 -26.203 -13.648 1 61.19 120 VAL B C 1
ATOM 4813 O O . VAL B 1 120 ? 37.531 -25.906 -13.258 1 61.19 120 VAL B O 1
ATOM 4816 N N . GLU B 1 121 ? 39.469 -26.828 -12.969 1 63 121 GLU B N 1
ATOM 4817 C CA . GLU B 1 121 ? 39.094 -27.344 -11.656 1 63 121 GLU B CA 1
ATOM 4818 C C . GLU B 1 121 ? 38.875 -26.203 -10.664 1 63 121 GLU B C 1
ATOM 4820 O O . GLU B 1 121 ? 37.906 -26.219 -9.898 1 63 121 GLU B O 1
ATOM 4825 N N . ALA B 1 122 ? 39.75 -25.297 -10.727 1 60.25 122 ALA B N 1
ATOM 4826 C CA . ALA B 1 122 ? 39.594 -24.141 -9.844 1 60.25 122 ALA B CA 1
ATOM 4827 C C . ALA B 1 122 ? 38.344 -23.312 -10.234 1 60.25 122 ALA B C 1
ATOM 4829 O O . ALA B 1 122 ? 37.625 -22.812 -9.375 1 60.25 122 ALA B O 1
ATOM 4830 N N . SER B 1 123 ? 38.125 -23.266 -11.461 1 59.66 123 SER B N 1
ATOM 4831 C CA . SER B 1 123 ? 36.969 -22.547 -11.945 1 59.66 123 SER B CA 1
ATOM 4832 C C . SER B 1 123 ? 35.656 -23.266 -11.602 1 59.66 123 SER B C 1
ATOM 4834 O O . SER B 1 123 ? 34.688 -22.641 -11.234 1 59.66 123 SER B O 1
ATOM 4836 N N . GLU B 1 124 ? 35.781 -24.516 -11.727 1 64.62 124 GLU B N 1
ATOM 4837 C CA . GLU B 1 124 ? 34.625 -25.312 -11.328 1 64.62 124 GLU B CA 1
ATOM 4838 C C . GLU B 1 124 ? 34.375 -25.219 -9.82 1 64.62 124 GLU B C 1
ATOM 4840 O O . GLU B 1 124 ? 33.219 -25.109 -9.375 1 64.62 124 GLU B O 1
ATOM 4845 N N . LYS B 1 125 ? 35.375 -25.328 -9.086 1 66.38 125 LYS B N 1
ATOM 4846 C CA . LYS B 1 125 ? 35.25 -25.156 -7.641 1 66.38 125 LYS B CA 1
ATOM 4847 C C . LYS B 1 125 ? 34.75 -23.75 -7.289 1 66.38 125 LYS B C 1
ATOM 4849 O O . LYS B 1 125 ? 33.938 -23.594 -6.387 1 66.38 125 LYS B O 1
ATOM 4854 N N . ASN B 1 126 ? 35.219 -22.812 -7.949 1 59.38 126 ASN B N 1
ATOM 4855 C CA . ASN B 1 126 ? 34.656 -21.484 -7.789 1 59.38 126 ASN B CA 1
ATOM 4856 C C . ASN B 1 126 ? 33.156 -21.453 -8.062 1 59.38 126 ASN B C 1
ATOM 4858 O O . ASN B 1 126 ? 32.406 -20.812 -7.34 1 59.38 126 ASN B O 1
ATOM 4862 N N . SER B 1 127 ? 32.906 -22.125 -9.078 1 63.88 127 SER B N 1
ATOM 4863 C CA . SER B 1 127 ? 31.484 -22.203 -9.406 1 63.88 127 SER B CA 1
ATOM 4864 C C . SER B 1 127 ? 30.688 -22.922 -8.312 1 63.88 127 SER B C 1
ATOM 4866 O O . SER B 1 127 ? 29.609 -22.484 -7.941 1 63.88 127 SER B O 1
ATOM 4868 N N . GLU B 1 128 ? 31.297 -23.891 -7.793 1 66.06 128 GLU B N 1
ATOM 4869 C CA . GLU B 1 128 ? 30.672 -24.625 -6.707 1 66.06 128 GLU B CA 1
ATOM 4870 C C . GLU B 1 128 ? 30.594 -23.781 -5.438 1 66.06 128 GLU B C 1
ATOM 4872 O O . GLU B 1 128 ? 29.578 -23.781 -4.742 1 66.06 128 GLU B O 1
ATOM 4877 N N . LEU B 1 129 ? 31.562 -23.156 -5.117 1 63.94 129 LEU B N 1
ATOM 4878 C CA . LEU B 1 129 ? 31.594 -22.312 -3.924 1 63.94 129 LEU B CA 1
ATOM 4879 C C . LEU B 1 129 ? 30.672 -21.109 -4.078 1 63.94 129 LEU B C 1
ATOM 4881 O O . LEU B 1 129 ? 30 -20.719 -3.123 1 63.94 129 LEU B O 1
ATOM 4885 N N . ARG B 1 130 ? 30.625 -20.656 -5.254 1 62.47 130 ARG B N 1
ATOM 4886 C CA . ARG B 1 130 ? 29.641 -19.609 -5.496 1 62.47 130 ARG B CA 1
ATOM 4887 C C . ARG B 1 130 ? 28.219 -20.125 -5.336 1 62.47 130 ARG B C 1
ATOM 4889 O O . ARG B 1 130 ? 27.359 -19.438 -4.793 1 62.47 130 ARG B O 1
ATOM 4896 N N . LYS B 1 131 ? 28.109 -21.297 -5.742 1 65.12 131 LYS B N 1
ATOM 4897 C CA . LYS B 1 131 ? 26.812 -21.938 -5.516 1 65.12 131 LYS B CA 1
ATOM 4898 C C . LYS B 1 131 ? 26.547 -22.125 -4.027 1 65.12 131 LYS B C 1
ATOM 4900 O O . LYS B 1 131 ? 25.438 -21.891 -3.551 1 65.12 131 LYS B O 1
ATOM 4905 N N . GLU B 1 132 ? 27.5 -22.547 -3.361 1 63.59 132 GLU B N 1
ATOM 4906 C CA . GLU B 1 132 ? 27.375 -22.734 -1.919 1 63.59 132 GLU B CA 1
ATOM 4907 C C . GLU B 1 132 ? 27.172 -21.406 -1.206 1 63.59 132 GLU B C 1
ATOM 4909 O O . GLU B 1 132 ? 26.375 -21.297 -0.282 1 63.59 132 GLU B O 1
ATOM 4914 N N . ILE B 1 133 ? 27.844 -20.5 -1.538 1 59.16 133 ILE B N 1
ATOM 4915 C CA . ILE B 1 133 ? 27.656 -19.172 -0.978 1 59.16 133 ILE B CA 1
ATOM 4916 C C . ILE B 1 133 ? 26.25 -18.672 -1.291 1 59.16 133 ILE B C 1
ATOM 4918 O O . ILE B 1 133 ? 25.562 -18.125 -0.425 1 59.16 133 ILE B O 1
ATOM 4922 N N . LYS B 1 134 ? 25.938 -18.938 -2.467 1 61.88 134 LYS B N 1
ATOM 4923 C CA . LYS B 1 134 ? 24.562 -18.562 -2.818 1 61.88 134 LYS B CA 1
ATOM 4924 C C . LYS B 1 134 ? 23.562 -19.312 -1.954 1 61.88 134 LYS B C 1
ATOM 4926 O O . LYS B 1 134 ? 22.594 -18.734 -1.465 1 61.88 134 LYS B O 1
ATOM 4931 N N . GLU B 1 135 ? 23.891 -20.531 -1.793 1 60.81 135 GLU B N 1
ATOM 4932 C CA . GLU B 1 135 ? 23.031 -21.344 -0.945 1 60.81 135 GLU B CA 1
ATOM 4933 C C . GLU B 1 135 ? 23.094 -20.875 0.508 1 60.81 135 GLU B C 1
ATOM 4935 O O . GLU B 1 135 ? 22.062 -20.781 1.175 1 60.81 135 GLU B O 1
ATOM 4940 N N . LEU B 1 136 ? 24.172 -20.641 1.008 1 58.47 136 LEU B N 1
ATOM 4941 C CA . LEU B 1 136 ? 24.344 -20.188 2.385 1 58.47 136 LEU B CA 1
ATOM 4942 C C . LEU B 1 136 ? 23.797 -18.766 2.561 1 58.47 136 LEU B C 1
ATOM 4944 O O . LEU B 1 136 ? 23.188 -18.453 3.584 1 58.47 136 LEU B O 1
ATOM 4948 N N . THR B 1 137 ? 24.047 -18.047 1.625 1 55.53 137 THR B N 1
ATOM 4949 C CA . THR B 1 137 ? 23.469 -16.703 1.664 1 55.53 137 THR B CA 1
ATOM 4950 C C . THR B 1 137 ? 21.938 -16.766 1.619 1 55.53 137 THR B C 1
ATOM 4952 O O . THR B 1 137 ? 21.266 -16.016 2.328 1 55.53 137 THR B O 1
ATOM 4955 N N . GLU B 1 138 ? 21.531 -17.703 0.818 1 56.34 138 GLU B N 1
ATOM 4956 C CA . GLU B 1 138 ? 20.094 -17.922 0.782 1 56.34 138 GLU B CA 1
ATOM 4957 C C . GLU B 1 138 ? 19.594 -18.484 2.109 1 56.34 138 GLU B C 1
ATOM 4959 O O . GLU B 1 138 ? 18.547 -18.062 2.605 1 56.34 138 GLU B O 1
ATOM 4964 N N . LYS B 1 139 ? 20.281 -19.359 2.611 1 54.75 139 LYS B N 1
ATOM 4965 C CA . LYS B 1 139 ? 19.953 -19.906 3.926 1 54.75 139 LYS B CA 1
ATOM 4966 C C . LYS B 1 139 ? 20.094 -18.844 5.012 1 54.75 139 LYS B C 1
ATOM 4968 O O . LYS B 1 139 ? 19.266 -18.766 5.926 1 54.75 139 LYS B O 1
ATOM 4973 N N . LEU B 1 140 ? 21.062 -18.125 4.945 1 50.81 140 LEU B N 1
ATOM 4974 C CA . LEU B 1 140 ? 21.25 -17 5.863 1 50.81 140 LEU B CA 1
ATOM 4975 C C . LEU B 1 140 ? 20.156 -15.961 5.672 1 50.81 140 LEU B C 1
ATOM 4977 O O . LEU B 1 140 ? 19.625 -15.43 6.648 1 50.81 140 LEU B O 1
ATOM 4981 N N . ARG B 1 141 ? 19.938 -15.727 4.523 1 50.69 141 ARG B N 1
ATOM 4982 C CA . ARG B 1 141 ? 18.828 -14.836 4.23 1 50.69 141 ARG B CA 1
ATOM 4983 C C . ARG B 1 141 ? 17.516 -15.398 4.758 1 50.69 141 ARG B C 1
ATOM 4985 O O . ARG B 1 141 ? 16.734 -14.688 5.391 1 50.69 141 ARG B O 1
ATOM 4992 N N . LEU B 1 142 ? 17.375 -16.672 4.508 1 49 142 LEU B N 1
ATOM 4993 C CA . LEU B 1 142 ? 16.188 -17.375 5.004 1 49 142 LEU B CA 1
ATOM 4994 C C . LEU B 1 142 ? 16.203 -17.438 6.527 1 49 142 LEU B C 1
ATOM 4996 O O . LEU B 1 142 ? 15.164 -17.234 7.168 1 49 142 LEU B O 1
ATOM 5000 N N . ALA B 1 143 ? 17.234 -17.766 7.074 1 47.38 143 ALA B N 1
ATOM 5001 C CA . ALA B 1 143 ? 17.359 -17.797 8.531 1 47.38 143 ALA B CA 1
ATOM 5002 C C . ALA B 1 143 ? 17.266 -16.391 9.117 1 47.38 143 ALA B C 1
ATOM 5004 O O . ALA B 1 143 ? 16.656 -16.203 10.164 1 47.38 143 ALA B O 1
ATOM 5005 N N . ASP B 1 144 ? 17.781 -15.5 8.5 1 45.56 144 ASP B N 1
ATOM 5006 C CA . ASP B 1 144 ? 17.719 -14.109 8.922 1 45.56 144 ASP B CA 1
ATOM 5007 C C . ASP B 1 144 ? 16.312 -13.547 8.711 1 45.56 144 ASP B C 1
ATOM 5009 O O . ASP B 1 144 ? 15.812 -12.781 9.539 1 45.56 144 ASP B O 1
ATOM 5013 N N . GLN B 1 145 ? 15.742 -13.883 7.719 1 44 145 GLN B N 1
ATOM 5014 C CA . GLN B 1 145 ? 14.383 -13.453 7.438 1 44 145 GLN B CA 1
ATOM 5015 C C . GLN B 1 145 ? 13.391 -14.078 8.422 1 44 145 GLN B C 1
ATOM 5017 O O . GLN B 1 145 ? 12.477 -13.406 8.898 1 44 145 GLN B O 1
ATOM 5022 N N . ARG B 1 146 ? 13.445 -15.438 8.602 1 40.81 146 ARG B N 1
ATOM 5023 C CA . ARG B 1 146 ? 12.578 -16.094 9.578 1 40.81 146 ARG B CA 1
ATOM 5024 C C . ARG B 1 146 ? 12.883 -15.594 10.992 1 40.81 146 ARG B C 1
ATOM 5026 O O . ARG B 1 146 ? 11.969 -15.398 11.797 1 40.81 146 ARG B O 1
ATOM 5033 N N . LYS B 1 147 ? 14.141 -15.453 11.336 1 39.72 147 LYS B N 1
ATOM 5034 C CA . LYS B 1 147 ? 14.562 -14.977 12.648 1 39.72 147 LYS B CA 1
ATOM 5035 C C . LYS B 1 147 ? 14.156 -13.523 12.867 1 39.72 147 LYS B C 1
ATOM 5037 O O . LYS B 1 147 ? 13.656 -13.172 13.938 1 39.72 147 LYS B O 1
ATOM 5042 N N . ASP B 1 148 ? 14.445 -12.719 11.992 1 41.91 148 ASP B N 1
ATOM 5043 C CA . ASP B 1 148 ? 14.141 -11.297 12.094 1 41.91 148 ASP B CA 1
ATOM 5044 C C . ASP B 1 148 ? 12.641 -11.055 12.156 1 41.91 148 ASP B C 1
ATOM 5046 O O . ASP B 1 148 ? 12.164 -10.227 12.938 1 41.91 148 ASP B O 1
ATOM 5050 N N . ASN B 1 149 ? 11.945 -11.859 11.438 1 41 149 ASN B N 1
ATOM 5051 C CA . ASN B 1 149 ? 10.5 -11.656 11.469 1 41 149 ASN B CA 1
ATOM 5052 C C . ASN B 1 149 ? 9.891 -12.188 12.758 1 41 149 ASN B C 1
ATOM 5054 O O . ASN B 1 149 ? 9.031 -11.539 13.352 1 41 149 ASN B O 1
ATOM 5058 N N . ALA B 1 150 ? 10.25 -13.438 13.172 1 40.84 150 ALA B N 1
ATOM 5059 C CA . ALA B 1 150 ? 9.75 -13.969 14.438 1 40.84 150 ALA B CA 1
ATOM 5060 C C . ALA B 1 150 ? 10.242 -13.141 15.617 1 40.84 150 ALA B C 1
ATOM 5062 O O . ALA B 1 150 ? 9.484 -12.859 16.547 1 40.84 150 ALA B O 1
ATOM 5063 N N . GLN B 1 151 ? 11.5 -12.719 15.641 1 40.31 151 GLN B N 1
ATOM 5064 C CA . GLN B 1 151 ? 12.031 -11.883 16.719 1 40.31 151 GLN B CA 1
ATOM 5065 C C . GLN B 1 151 ? 11.375 -10.508 16.719 1 40.31 151 GLN B C 1
ATOM 5067 O O . GLN B 1 151 ? 11.047 -9.977 17.781 1 40.31 151 GLN B O 1
ATOM 5072 N N . LYS B 1 152 ? 11.148 -10.023 15.586 1 43.38 152 LYS B N 1
ATOM 5073 C CA . LYS B 1 152 ? 10.492 -8.727 15.508 1 43.38 152 LYS B CA 1
ATOM 5074 C C . LYS B 1 152 ? 9.039 -8.812 15.984 1 43.38 152 LYS B C 1
ATOM 5076 O O . LYS B 1 152 ? 8.539 -7.895 16.641 1 43.38 152 LYS B O 1
ATOM 5081 N N . GLN B 1 153 ? 8.406 -9.898 15.664 1 42.03 153 GLN B N 1
ATOM 5082 C CA . GLN B 1 153 ? 7.027 -10.07 16.094 1 42.03 153 GLN B CA 1
ATOM 5083 C C . GLN B 1 153 ? 6.941 -10.188 17.625 1 42.03 153 GLN B C 1
ATOM 5085 O O . GLN B 1 153 ? 6.043 -9.625 18.234 1 42.03 153 GLN B O 1
ATOM 5090 N N . VAL B 1 154 ? 7.793 -10.969 18.203 1 40.47 154 VAL B N 1
ATOM 5091 C CA . VAL B 1 154 ? 7.785 -11.125 19.656 1 40.47 154 VAL B CA 1
ATOM 5092 C C . VAL B 1 154 ? 8.109 -9.781 20.312 1 40.47 154 VAL B C 1
ATOM 5094 O O . VAL B 1 154 ? 7.52 -9.43 21.344 1 40.47 154 VAL B O 1
ATOM 5097 N N . LEU B 1 155 ? 9.031 -9.148 19.781 1 41.88 155 LEU B N 1
ATOM 5098 C CA . LEU B 1 155 ? 9.469 -7.879 20.359 1 41.88 155 LEU B CA 1
ATOM 5099 C C . LEU B 1 155 ? 8.391 -6.812 20.219 1 41.88 155 LEU B C 1
ATOM 5101 O O . LEU B 1 155 ? 8.195 -5.992 21.109 1 41.88 155 LEU B O 1
ATOM 5105 N N . VAL B 1 156 ? 7.738 -6.746 19.109 1 44.16 156 VAL B N 1
ATOM 5106 C CA . VAL B 1 156 ? 6.742 -5.707 18.875 1 44.16 156 VAL B CA 1
ATOM 5107 C C . VAL B 1 156 ? 5.434 -6.078 19.562 1 44.16 156 VAL B C 1
ATOM 5109 O O . VAL B 1 156 ? 4.758 -5.215 20.141 1 44.16 156 VAL B O 1
ATOM 5112 N N . LEU B 1 157 ? 4.914 -7.332 19.406 1 46.41 157 LEU B N 1
ATOM 5113 C CA . LEU B 1 157 ? 3.6 -7.664 19.938 1 46.41 157 LEU B CA 1
ATOM 5114 C C . LEU B 1 157 ? 3.65 -7.793 21.453 1 46.41 157 LEU B C 1
ATOM 5116 O O . LEU B 1 157 ? 2.627 -7.648 22.141 1 46.41 157 LEU B O 1
ATOM 5120 N N . GLY B 1 158 ? 4.727 -8.297 22.078 1 48.03 158 GLY B N 1
ATOM 5121 C CA . GLY B 1 158 ? 4.613 -8.492 23.516 1 48.03 158 GLY B CA 1
ATOM 5122 C C . GLY B 1 158 ? 4.715 -7.195 24.297 1 48.03 158 GLY B C 1
ATOM 5123 O O . GLY B 1 158 ? 3.715 -6.492 24.484 1 48.03 158 GLY B O 1
ATOM 5124 N N . LYS B 1 159 ? 5.996 -6.832 24.859 1 51.84 159 LYS B N 1
ATOM 5125 C CA . LYS B 1 159 ? 6.176 -5.727 25.812 1 51.84 159 LYS B CA 1
ATOM 5126 C C . LYS B 1 159 ? 6.316 -4.398 25.078 1 51.84 159 LYS B C 1
ATOM 5128 O O . LYS B 1 159 ? 7.027 -4.305 24.078 1 51.84 159 LYS B O 1
ATOM 5133 N N . GLN B 1 160 ? 5.324 -3.621 25.344 1 63.69 160 GLN B N 1
ATOM 5134 C CA . GLN B 1 160 ? 5.473 -2.23 24.938 1 63.69 160 GLN B CA 1
ATOM 5135 C C . GLN B 1 160 ? 6.914 -1.755 25.109 1 63.69 160 GLN B C 1
ATOM 5137 O O . GLN B 1 160 ? 7.547 -2.053 26.125 1 63.69 160 GLN B O 1
ATOM 5142 N N . GLN B 1 161 ? 7.496 -1.463 23.969 1 78.19 161 GLN B N 1
ATOM 5143 C CA . GLN B 1 161 ? 8.891 -1.034 24.016 1 78.19 161 GLN B CA 1
ATOM 5144 C C . GLN B 1 161 ? 9.023 0.45 23.688 1 78.19 161 GLN B C 1
ATOM 5146 O O . GLN B 1 161 ? 8.141 1.033 23.062 1 78.19 161 GLN B O 1
ATOM 5151 N N . LYS B 1 162 ? 10.023 0.974 24.297 1 82.75 162 LYS B N 1
ATOM 5152 C CA . LYS B 1 162 ? 10.445 2.318 23.922 1 82.75 162 LYS B CA 1
ATOM 5153 C C . LYS B 1 162 ? 10.992 2.338 22.484 1 82.75 162 LYS B C 1
ATOM 5155 O O . LYS B 1 162 ? 11.477 1.318 22 1 82.75 162 LYS B O 1
ATOM 5160 N N . ALA B 1 163 ? 10.75 3.461 21.875 1 86.06 163 ALA B N 1
ATOM 5161 C CA . ALA B 1 163 ? 11.32 3.596 20.531 1 86.06 163 ALA B CA 1
ATOM 5162 C C . ALA B 1 163 ? 12.852 3.623 20.594 1 86.06 163 ALA B C 1
ATOM 5164 O O . ALA B 1 163 ? 13.43 4.246 21.484 1 86.06 163 ALA B O 1
ATOM 5165 N N . GLY B 1 164 ? 13.5 2.898 19.688 1 85.56 164 GLY B N 1
ATOM 5166 C CA . GLY B 1 164 ? 14.945 2.928 19.578 1 85.56 164 GLY B CA 1
ATOM 5167 C C . GLY B 1 164 ? 15.477 4.223 18.984 1 85.56 164 GLY B C 1
ATOM 5168 O O . GLY B 1 164 ? 14.703 5.137 18.688 1 85.56 164 GLY B O 1
ATOM 5169 N N . PRO B 1 165 ? 16.828 4.297 18.844 1 87.44 165 PRO B N 1
ATOM 5170 C CA . PRO B 1 165 ? 17.453 5.484 18.25 1 87.44 165 PRO B CA 1
ATOM 5171 C C . PRO B 1 165 ? 16.969 5.738 16.828 1 87.44 165 PRO B C 1
ATOM 5173 O O . PRO B 1 165 ? 16.453 4.828 16.172 1 87.44 165 PRO B O 1
ATOM 5176 N N . PHE B 1 166 ? 17.203 6.969 16.422 1 88.75 166 PHE B N 1
ATOM 5177 C CA . PHE B 1 166 ? 16.812 7.402 15.086 1 88.75 166 PHE B CA 1
ATOM 5178 C C . PHE B 1 166 ? 17.391 6.473 14.023 1 88.75 166 PHE B C 1
ATOM 5180 O O . PHE B 1 166 ? 18.578 6.152 14.047 1 88.75 166 PHE B O 1
ATOM 5187 N N . GLY B 1 167 ? 16.5 6.059 13.164 1 87.75 167 GLY B N 1
ATOM 5188 C CA . GLY B 1 167 ? 16.906 5.258 12.023 1 87.75 167 GLY B CA 1
ATOM 5189 C C . GLY B 1 167 ? 17 3.775 12.336 1 87.75 167 GLY B C 1
ATOM 5190 O O . GLY B 1 167 ? 17.219 2.959 11.438 1 87.75 167 GLY B O 1
ATOM 5191 N N . THR B 1 168 ? 16.703 3.334 13.5 1 83.75 168 THR B N 1
ATOM 5192 C CA . THR B 1 168 ? 16.906 1.94 13.883 1 83.75 168 THR B CA 1
ATOM 5193 C C . THR B 1 168 ? 15.562 1.242 14.117 1 83.75 168 THR B C 1
ATOM 5195 O O . THR B 1 168 ? 15.516 0.016 14.234 1 83.75 168 THR B O 1
ATOM 5198 N N . VAL B 1 169 ? 14.594 1.968 14.211 1 88.06 169 VAL B N 1
ATOM 5199 C CA . VAL B 1 169 ? 13.281 1.41 14.531 1 88.06 169 VAL B CA 1
ATOM 5200 C C . VAL B 1 169 ? 12.727 0.669 13.312 1 88.06 169 VAL B C 1
ATOM 5202 O O . VAL B 1 169 ? 12.719 1.202 12.203 1 88.06 169 VAL B O 1
ATOM 5205 N N . LYS B 1 170 ? 12.297 -0.596 13.531 1 84.25 170 LYS B N 1
ATOM 5206 C CA . LYS B 1 170 ? 11.703 -1.409 12.477 1 84.25 170 LYS B CA 1
ATOM 5207 C C . LYS B 1 170 ? 10.43 -2.092 12.961 1 84.25 170 LYS B C 1
ATOM 5209 O O . LYS B 1 170 ? 10.422 -2.723 14.023 1 84.25 170 LYS B O 1
ATOM 5214 N N . GLY B 1 171 ? 9.422 -1.845 12.234 1 77.88 171 GLY B N 1
ATOM 5215 C CA . GLY B 1 171 ? 8.172 -2.52 12.555 1 77.88 171 GLY B CA 1
ATOM 5216 C C . GLY B 1 171 ? 8.156 -3.979 12.141 1 77.88 171 GLY B C 1
ATOM 5217 O O . GLY B 1 171 ? 9.031 -4.422 11.391 1 77.88 171 GLY B O 1
ATOM 5218 N N . LEU B 1 172 ? 7.09 -4.66 12.672 1 72.25 172 LEU B N 1
ATOM 5219 C CA . LEU B 1 172 ? 6.879 -6.051 12.273 1 72.25 172 LEU B CA 1
ATOM 5220 C C . LEU B 1 172 ? 6.348 -6.133 10.852 1 72.25 172 LEU B C 1
ATOM 5222 O O . LEU B 1 172 ? 5.395 -5.434 10.5 1 72.25 172 LEU B O 1
ATOM 5226 N N . ARG B 1 173 ? 7.062 -6.871 10.023 1 74.25 173 ARG B N 1
ATOM 5227 C CA . ARG B 1 173 ? 6.602 -6.98 8.641 1 74.25 173 ARG B CA 1
ATOM 5228 C C . ARG B 1 173 ? 5.695 -8.195 8.461 1 74.25 173 ARG B C 1
ATOM 5230 O O . ARG B 1 173 ? 4.91 -8.25 7.512 1 74.25 173 ARG B O 1
ATOM 5237 N N . THR B 1 174 ? 5.863 -9.141 9.297 1 74.56 174 THR B N 1
ATOM 5238 C CA . THR B 1 174 ? 5.047 -10.336 9.141 1 74.56 174 THR B CA 1
ATOM 5239 C C . THR B 1 174 ? 4.254 -10.625 10.406 1 74.56 174 THR B C 1
ATOM 5241 O O . THR B 1 174 ? 4.777 -10.484 11.516 1 74.56 174 THR B O 1
ATOM 5244 N N . SER B 1 175 ? 3.078 -10.914 10.148 1 81.31 175 SER B N 1
ATOM 5245 C CA . SER B 1 175 ? 2.227 -11.359 11.242 1 81.31 175 SER B CA 1
ATOM 5246 C C . SER B 1 175 ? 2.555 -12.789 11.656 1 81.31 175 SER B C 1
ATOM 5248 O O . SER B 1 175 ? 3.041 -13.578 10.844 1 81.31 175 SER B O 1
ATOM 5250 N N . PRO B 1 176 ? 2.324 -13.047 12.891 1 84.44 176 PRO B N 1
ATOM 5251 C CA . PRO B 1 176 ? 2.553 -14.43 13.328 1 84.44 176 PRO B CA 1
ATOM 5252 C C . PRO B 1 176 ? 1.61 -15.422 12.656 1 84.44 176 PRO B C 1
ATOM 5254 O O . PRO B 1 176 ? 0.477 -15.078 12.32 1 84.44 176 PRO B O 1
ATOM 5257 N N . ALA B 1 177 ? 2.166 -16.641 12.516 1 90.25 177 ALA B N 1
ATOM 5258 C CA . ALA B 1 177 ? 1.327 -17.703 11.961 1 90.25 177 ALA B CA 1
ATOM 5259 C C . ALA B 1 177 ? 0.243 -18.125 12.953 1 90.25 177 ALA B C 1
ATOM 5261 O O . ALA B 1 177 ? 0.451 -18.062 14.164 1 90.25 177 ALA B O 1
ATOM 5262 N N . ILE B 1 178 ? -0.77 -18.531 12.469 1 91.88 178 ILE B N 1
ATOM 5263 C CA . ILE B 1 178 ? -1.858 -19 13.312 1 91.88 178 ILE B CA 1
ATOM 5264 C C . ILE B 1 178 ? -1.552 -20.406 13.82 1 91.88 178 ILE B C 1
ATOM 5266 O O . ILE B 1 178 ? -0.662 -21.078 13.289 1 91.88 178 ILE B O 1
ATOM 5270 N N . ILE B 1 179 ? -2.361 -20.797 14.844 1 92.19 179 ILE B N 1
ATOM 5271 C CA . ILE B 1 179 ? -2.27 -22.172 15.32 1 92.19 179 ILE B CA 1
ATOM 5272 C C . ILE B 1 179 ? -3.029 -23.094 14.375 1 92.19 179 ILE B C 1
ATOM 5274 O O . ILE B 1 179 ? -4.211 -22.891 14.102 1 92.19 179 ILE B O 1
ATOM 5278 N N . PRO B 1 180 ? -2.262 -24.125 13.922 1 95.38 180 PRO B N 1
ATOM 5279 C CA . PRO B 1 180 ? -2.938 -25.047 13.016 1 95.38 180 PRO B CA 1
ATOM 5280 C C . PRO B 1 180 ? -4.113 -25.766 13.672 1 95.38 180 PRO B C 1
ATOM 5282 O O . PRO B 1 180 ? -4.062 -26.078 14.867 1 95.38 180 PRO B O 1
ATOM 5285 N N . ASP B 1 181 ? -5.121 -26.047 12.898 1 94.94 181 ASP B N 1
ATOM 5286 C CA . ASP B 1 181 ? -6.316 -26.766 13.344 1 94.94 181 ASP B CA 1
ATOM 5287 C C . ASP B 1 181 ? -6.645 -27.922 12.398 1 94.94 181 ASP B C 1
ATOM 5289 O O . ASP B 1 181 ? -7.387 -27.734 11.43 1 94.94 181 ASP B O 1
ATOM 5293 N N . GLU B 1 182 ? -6.359 -29.109 12.75 1 92.38 182 GLU B N 1
ATOM 5294 C CA . GLU B 1 182 ? -6.512 -30.266 11.883 1 92.38 182 GLU B CA 1
ATOM 5295 C C . GLU B 1 182 ? -7.98 -30.656 11.727 1 92.38 182 GLU B C 1
ATOM 5297 O O . GLU B 1 182 ? -8.344 -31.375 10.797 1 92.38 182 GLU B O 1
ATOM 5302 N N . SER B 1 183 ? -8.75 -30.188 12.633 1 92.25 183 SER B N 1
ATOM 5303 C CA . SER B 1 183 ? -10.164 -30.547 12.602 1 92.25 183 SER B CA 1
ATOM 5304 C C . SER B 1 183 ? -10.883 -29.891 11.422 1 92.25 183 SER B C 1
ATOM 5306 O O . SER B 1 183 ? -11.977 -30.297 11.047 1 92.25 183 SER B O 1
ATOM 5308 N N . VAL B 1 184 ? -10.305 -28.953 10.828 1 91.94 184 VAL B N 1
ATOM 5309 C CA . VAL B 1 184 ? -10.906 -28.219 9.711 1 91.94 184 VAL B CA 1
ATOM 5310 C C . VAL B 1 184 ? -11.086 -29.156 8.516 1 91.94 184 VAL B C 1
ATOM 5312 O O . VAL B 1 184 ? -12.094 -29.094 7.816 1 91.94 184 VAL B O 1
ATOM 5315 N N . ASN B 1 185 ? -10.141 -29.953 8.234 1 93.5 185 ASN B N 1
ATOM 5316 C CA . ASN B 1 185 ? -10.133 -30.891 7.121 1 93.5 185 ASN B CA 1
ATOM 5317 C C . ASN B 1 185 ? -9.094 -32 7.332 1 93.5 185 ASN B C 1
ATOM 5319 O O . ASN B 1 185 ? -7.984 -31.922 6.805 1 93.5 185 ASN B O 1
ATOM 5323 N N . PRO B 1 186 ? -9.516 -33.031 8 1 93.69 186 PRO B N 1
ATOM 5324 C CA . PRO B 1 186 ? -8.57 -34.094 8.359 1 93.69 186 PRO B CA 1
ATOM 5325 C C . PRO B 1 186 ? -8 -34.812 7.145 1 93.69 186 PRO B C 1
ATOM 5327 O O . PRO B 1 186 ? -6.84 -35.219 7.148 1 93.69 186 PRO B O 1
ATOM 5330 N N . ARG B 1 187 ? -8.844 -35 6.152 1 94.25 187 ARG B N 1
ATOM 5331 C CA . ARG B 1 187 ? -8.391 -35.688 4.945 1 94.25 187 ARG B CA 1
ATOM 5332 C C . ARG B 1 187 ? -7.273 -34.906 4.262 1 94.25 187 ARG B C 1
ATOM 5334 O O . ARG B 1 187 ? -6.242 -35.469 3.898 1 94.25 187 ARG B O 1
ATOM 5341 N N . LEU B 1 188 ? -7.469 -33.656 4.098 1 95.5 188 LEU B N 1
ATOM 5342 C CA . LEU B 1 188 ? -6.457 -32.781 3.49 1 95.5 188 LEU B CA 1
ATOM 5343 C C . LEU B 1 188 ? -5.207 -32.719 4.359 1 95.5 188 LEU B C 1
ATOM 5345 O O . LEU B 1 188 ? -4.086 -32.719 3.846 1 95.5 188 LEU B O 1
ATOM 5349 N N . ALA B 1 189 ? -5.402 -32.656 5.648 1 96.06 189 ALA B N 1
ATOM 5350 C CA . ALA B 1 189 ? -4.285 -32.562 6.59 1 96.06 189 ALA B CA 1
ATOM 5351 C C . ALA B 1 189 ? -3.34 -33.75 6.402 1 96.06 189 ALA B C 1
ATOM 5353 O O . ALA B 1 189 ? -2.117 -33.594 6.418 1 96.06 189 ALA B O 1
ATOM 5354 N N . LYS B 1 190 ? -3.908 -34.875 6.219 1 95.69 190 LYS B N 1
ATOM 5355 C CA . LYS B 1 190 ? -3.109 -36.094 6.047 1 95.69 190 LYS B CA 1
ATOM 5356 C C . LYS B 1 190 ? -2.273 -36 4.773 1 95.69 190 LYS B C 1
ATOM 5358 O O . LYS B 1 190 ? -1.106 -36.406 4.77 1 95.69 190 LYS B O 1
ATOM 5363 N N . ILE B 1 191 ? -2.871 -35.562 3.764 1 96.56 191 ILE B N 1
ATOM 5364 C CA . ILE B 1 191 ? -2.17 -35.438 2.49 1 96.56 191 ILE B CA 1
ATOM 5365 C C . ILE B 1 191 ? -1.038 -34.406 2.625 1 96.56 191 ILE B C 1
ATOM 5367 O O . ILE B 1 191 ? 0.078 -34.656 2.158 1 96.56 191 ILE B O 1
ATOM 5371 N N . LEU B 1 192 ? -1.296 -33.312 3.23 1 98.06 192 LEU B N 1
ATOM 5372 C CA . LEU B 1 192 ? -0.329 -32.219 3.354 1 98.06 192 LEU B CA 1
ATOM 5373 C C . LEU B 1 192 ? 0.876 -32.656 4.18 1 98.06 192 LEU B C 1
ATOM 5375 O O . LEU B 1 192 ? 2.006 -32.25 3.9 1 98.06 192 LEU B O 1
ATOM 5379 N N . GLU B 1 193 ? 0.647 -33.406 5.184 1 96.44 193 GLU B N 1
ATOM 5380 C CA . GLU B 1 193 ? 1.741 -33.938 5.996 1 96.44 193 GLU B CA 1
ATOM 5381 C C . GLU B 1 193 ? 2.732 -34.719 5.148 1 96.44 193 GLU B C 1
ATOM 5383 O O . GLU B 1 193 ? 3.934 -34.719 5.422 1 96.44 193 GLU B O 1
ATOM 5388 N N . LYS B 1 194 ? 2.227 -35.281 4.145 1 96.12 194 LYS B N 1
ATOM 5389 C CA . LYS B 1 194 ? 3.049 -36.156 3.299 1 96.12 194 LYS B CA 1
ATOM 5390 C C . LYS B 1 194 ? 3.732 -35.344 2.195 1 96.12 194 LYS B C 1
ATOM 5392 O O . LYS B 1 194 ? 4.879 -35.625 1.835 1 96.12 194 LYS B O 1
ATOM 5397 N N . VAL B 1 195 ? 3.109 -34.344 1.694 1 97.56 195 VAL B N 1
ATOM 5398 C CA . VAL B 1 195 ? 3.537 -33.75 0.433 1 97.56 195 VAL B CA 1
ATOM 5399 C C . VAL B 1 195 ? 4.273 -32.438 0.704 1 97.56 195 VAL B C 1
ATOM 5401 O O . VAL B 1 195 ? 5.176 -32.062 -0.05 1 97.56 195 VAL B O 1
ATOM 5404 N N . ALA B 1 196 ? 3.934 -31.75 1.725 1 97.88 196 ALA B N 1
ATOM 5405 C CA . ALA B 1 196 ? 4.5 -30.438 1.98 1 97.88 196 ALA B CA 1
ATOM 5406 C C . ALA B 1 196 ? 5.93 -30.547 2.504 1 97.88 196 ALA B C 1
ATOM 5408 O O . ALA B 1 196 ? 6.277 -31.516 3.176 1 97.88 196 ALA B O 1
ATOM 5409 N N . VAL B 1 197 ? 6.711 -29.594 2.15 1 96.88 197 VAL B N 1
ATOM 5410 C CA . VAL B 1 197 ? 8.062 -29.406 2.68 1 96.88 197 VAL B CA 1
ATOM 5411 C C . VAL B 1 197 ? 8.141 -28.109 3.461 1 96.88 197 VAL B C 1
ATOM 5413 O O . VAL B 1 197 ? 7.797 -27.047 2.939 1 96.88 197 VAL B O 1
ATOM 5416 N N . GLN B 1 198 ? 8.531 -28.141 4.754 1 94.38 198 GLN B N 1
ATOM 5417 C CA . GLN B 1 198 ? 8.594 -26.969 5.613 1 94.38 198 GLN B CA 1
ATOM 5418 C C . GLN B 1 198 ? 7.242 -26.25 5.668 1 94.38 198 GLN B C 1
ATOM 5420 O O . GLN B 1 198 ? 7.176 -25.031 5.621 1 94.38 198 GLN B O 1
ATOM 5425 N N . ARG B 1 199 ? 6.172 -27.016 5.527 1 96.56 199 ARG B N 1
ATOM 5426 C CA . ARG B 1 199 ? 4.789 -26.562 5.598 1 96.56 199 ARG B CA 1
ATOM 5427 C C . ARG B 1 199 ? 4.484 -25.562 4.477 1 96.56 199 ARG B C 1
ATOM 5429 O O . ARG B 1 199 ? 3.77 -24.594 4.691 1 96.56 199 ARG B O 1
ATOM 5436 N N . GLU B 1 200 ? 5.137 -25.766 3.393 1 98.12 200 GLU B N 1
ATOM 5437 C CA . GLU B 1 200 ? 4.855 -24.984 2.193 1 98.12 200 GLU B CA 1
ATOM 5438 C C . GLU B 1 200 ? 4.656 -25.875 0.979 1 98.12 200 GLU B C 1
ATOM 5440 O O . GLU B 1 200 ? 5.309 -26.922 0.858 1 98.12 200 GLU B O 1
ATOM 5445 N N . LEU B 1 201 ? 3.848 -25.453 0.097 1 98.75 201 LEU B N 1
ATOM 5446 C CA . LEU B 1 201 ? 3.672 -26.219 -1.129 1 98.75 201 LEU B CA 1
ATOM 5447 C C . LEU B 1 201 ? 3.012 -25.375 -2.213 1 98.75 201 LEU B C 1
ATOM 5449 O O . LEU B 1 201 ? 2.355 -24.375 -1.913 1 98.75 201 LEU B O 1
ATOM 5453 N N . ILE B 1 202 ? 3.197 -25.797 -3.449 1 98.88 202 ILE B N 1
ATOM 5454 C CA . ILE B 1 202 ? 2.492 -25.266 -4.605 1 98.88 202 ILE B CA 1
ATOM 5455 C C . ILE B 1 202 ? 1.107 -25.891 -4.711 1 98.88 202 ILE B C 1
ATOM 5457 O O . ILE B 1 202 ? 0.963 -27.109 -4.57 1 98.88 202 ILE B O 1
ATOM 5461 N N . VAL B 1 203 ? 0.104 -25.062 -4.945 1 98.31 203 VAL B N 1
ATOM 5462 C CA . VAL B 1 203 ? -1.249 -25.578 -5.109 1 98.31 203 VAL B CA 1
ATOM 5463 C C . VAL B 1 203 ? -1.85 -25.062 -6.414 1 98.31 203 VAL B C 1
ATOM 5465 O O . VAL B 1 203 ? -1.81 -23.859 -6.684 1 98.31 203 VAL B O 1
ATOM 5468 N N . ALA B 1 204 ? -2.389 -25.953 -7.211 1 97.38 204 ALA B N 1
ATOM 5469 C CA . ALA B 1 204 ? -3.105 -25.594 -8.43 1 97.38 204 ALA B CA 1
ATOM 5470 C C . ALA B 1 204 ? -4.488 -26.234 -8.469 1 97.38 204 ALA B C 1
ATOM 5472 O O . ALA B 1 204 ? -4.652 -27.391 -8.055 1 97.38 204 ALA B O 1
ATOM 5473 N N . LEU B 1 205 ? -5.449 -25.469 -8.953 1 94.44 205 LEU B N 1
ATOM 5474 C CA . LEU B 1 205 ? -6.785 -26 -9.195 1 94.44 205 LEU B CA 1
ATOM 5475 C C . LEU B 1 205 ? -6.98 -26.328 -10.672 1 94.44 205 LEU B C 1
ATOM 5477 O O . LEU B 1 205 ? -6.566 -25.547 -11.547 1 94.44 205 LEU B O 1
ATOM 5481 N N . ALA B 1 206 ? -7.609 -27.5 -10.898 1 93.62 206 ALA B N 1
ATOM 5482 C CA . ALA B 1 206 ? -7.77 -27.891 -12.297 1 93.62 206 ALA B CA 1
ATOM 5483 C C . ALA B 1 206 ? -9.055 -28.688 -12.508 1 93.62 206 ALA B C 1
ATOM 5485 O O . ALA B 1 206 ? -9.445 -29.469 -11.641 1 93.62 206 ALA B O 1
ATOM 5486 N N . ASN B 1 207 ? -9.703 -28.391 -13.555 1 90.88 207 ASN B N 1
ATOM 5487 C CA . ASN B 1 207 ? -10.766 -29.25 -14.07 1 90.88 207 ASN B CA 1
ATOM 5488 C C . ASN B 1 207 ? -10.391 -29.844 -15.422 1 90.88 207 ASN B C 1
ATOM 5490 O O . ASN B 1 207 ? -9.281 -29.641 -15.914 1 90.88 207 ASN B O 1
ATOM 5494 N N . SER B 1 208 ? -11.305 -30.562 -16 1 93.06 208 SER B N 1
ATOM 5495 C CA . SER B 1 208 ? -10.992 -31.328 -17.203 1 93.06 208 SER B CA 1
ATOM 5496 C C . SER B 1 208 ? -10.703 -30.422 -18.375 1 93.06 208 SER B C 1
ATOM 5498 O O . SER B 1 208 ? -9.984 -30.797 -19.312 1 93.06 208 SER B O 1
ATOM 5500 N N . ASN B 1 209 ? -11.195 -29.156 -18.344 1 91.56 209 ASN B N 1
ATOM 5501 C CA . ASN B 1 209 ? -11.023 -28.219 -19.438 1 91.56 209 ASN B CA 1
ATOM 5502 C C . ASN B 1 209 ? -9.57 -27.781 -19.578 1 91.56 209 ASN B C 1
ATOM 5504 O O . ASN B 1 209 ? -9.164 -27.281 -20.641 1 91.56 209 ASN B O 1
ATOM 5508 N N . VAL B 1 210 ? -8.758 -27.984 -18.547 1 95.5 210 VAL B N 1
ATOM 5509 C CA . VAL B 1 210 ? -7.395 -27.469 -18.578 1 95.5 210 VAL B CA 1
ATOM 5510 C C . VAL B 1 210 ? -6.406 -28.641 -18.469 1 95.5 210 VAL B C 1
ATOM 5512 O O . VAL B 1 210 ? -5.262 -28.438 -18.062 1 95.5 210 VAL B O 1
ATOM 5515 N N . LYS B 1 211 ? -6.801 -29.797 -18.812 1 97.44 211 LYS B N 1
ATOM 5516 C CA . LYS B 1 211 ? -6.008 -31.016 -18.641 1 97.44 211 LYS B CA 1
ATOM 5517 C C . LYS B 1 211 ? -4.668 -30.906 -19.359 1 97.44 211 LYS B C 1
ATOM 5519 O O . LYS B 1 211 ? -3.625 -31.234 -18.797 1 97.44 211 LYS B O 1
ATOM 5524 N N . ASP B 1 212 ? -4.656 -30.469 -20.625 1 98.12 212 ASP B N 1
ATOM 5525 C CA . ASP B 1 212 ? -3.434 -30.391 -21.406 1 98.12 212 ASP B CA 1
ATOM 5526 C C . ASP B 1 212 ? -2.439 -29.406 -20.797 1 98.12 212 ASP B C 1
ATOM 5528 O O . ASP B 1 212 ? -1.237 -29.688 -20.75 1 98.12 212 ASP B O 1
ATOM 5532 N N . MET B 1 213 ? -2.893 -28.297 -20.359 1 98.56 213 MET B N 1
ATOM 5533 C CA . MET B 1 213 ? -2.031 -27.328 -19.703 1 98.56 213 MET B CA 1
ATOM 5534 C C . MET B 1 213 ? -1.502 -27.859 -18.375 1 98.56 213 MET B C 1
ATOM 5536 O O . MET B 1 213 ? -0.344 -27.641 -18.016 1 98.56 213 MET B O 1
ATOM 5540 N N . LEU B 1 214 ? -2.35 -28.531 -17.672 1 98.62 214 LEU B N 1
ATOM 5541 C CA . LEU B 1 214 ? -1.955 -29.156 -16.422 1 98.62 214 LEU B CA 1
ATOM 5542 C C . LEU B 1 214 ? -0.798 -30.125 -16.625 1 98.62 214 LEU B C 1
ATOM 5544 O O . LEU B 1 214 ? 0.122 -30.188 -15.812 1 98.62 214 LEU B O 1
ATOM 5548 N N . GLU B 1 215 ? -0.868 -30.859 -17.672 1 98.75 215 GLU B N 1
ATOM 5549 C CA . GLU B 1 215 ? 0.202 -31.812 -17.969 1 98.75 215 GLU B CA 1
ATOM 5550 C C . GLU B 1 215 ? 1.533 -31.094 -18.172 1 98.75 215 GLU B C 1
ATOM 5552 O O . GLU B 1 215 ? 2.566 -31.547 -17.672 1 98.75 215 GLU B O 1
ATOM 5557 N N . VAL B 1 216 ? 1.509 -30.016 -18.953 1 98.75 216 VAL B N 1
ATOM 5558 C CA . VAL B 1 216 ? 2.723 -29.219 -19.141 1 98.75 216 VAL B CA 1
ATOM 5559 C C . VAL B 1 216 ? 3.189 -28.672 -17.797 1 98.75 216 VAL B C 1
ATOM 5561 O O . VAL B 1 216 ? 4.387 -28.672 -17.5 1 98.75 216 VAL B O 1
ATOM 5564 N N . TRP B 1 217 ? 2.271 -28.25 -17 1 98.81 217 TRP B N 1
ATOM 5565 C CA . TRP B 1 217 ? 2.51 -27.641 -15.688 1 98.81 217 TRP B CA 1
ATOM 5566 C C . TRP B 1 217 ? 3.248 -28.625 -14.773 1 98.81 217 TRP B C 1
ATOM 5568 O O . TRP B 1 217 ? 4.363 -28.344 -14.328 1 98.81 217 TRP B O 1
ATOM 5578 N N . PHE B 1 218 ? 2.713 -29.844 -14.484 1 98.75 218 PHE B N 1
ATOM 5579 C CA . PHE B 1 218 ? 3.344 -30.719 -13.508 1 98.75 218 PHE B CA 1
ATOM 5580 C C . PHE B 1 218 ? 4.559 -31.422 -14.117 1 98.75 218 PHE B C 1
ATOM 5582 O O . PHE B 1 218 ? 5.457 -31.859 -13.391 1 98.75 218 PHE B O 1
ATOM 5589 N N . THR B 1 219 ? 4.605 -31.578 -15.469 1 98.75 219 THR B N 1
ATOM 5590 C CA . THR B 1 219 ? 5.793 -32.156 -16.094 1 98.75 219 THR B CA 1
ATOM 5591 C C . THR B 1 219 ? 7.016 -31.281 -15.82 1 98.75 219 THR B C 1
ATOM 5593 O O . THR B 1 219 ? 8.109 -31.797 -15.578 1 98.75 219 THR B O 1
ATOM 5596 N N . ASN B 1 220 ? 6.793 -30.016 -15.867 1 98.75 220 ASN B N 1
ATOM 5597 C CA . ASN B 1 220 ? 7.918 -29.125 -15.633 1 98.75 220 ASN B CA 1
ATOM 5598 C C . ASN B 1 220 ? 8.219 -28.984 -14.148 1 98.75 220 ASN B C 1
ATOM 5600 O O . ASN B 1 220 ? 9.367 -28.75 -13.758 1 98.75 220 ASN B O 1
ATOM 5604 N N . ILE B 1 221 ? 7.273 -29.094 -13.289 1 98.75 221 ILE B N 1
ATOM 5605 C CA . ILE B 1 221 ? 7.516 -29.141 -11.852 1 98.75 221 ILE B CA 1
ATOM 5606 C C . ILE B 1 221 ? 8.375 -30.359 -11.516 1 98.75 221 ILE B C 1
ATOM 5608 O O . ILE B 1 221 ? 9.359 -30.25 -10.781 1 98.75 221 ILE B O 1
ATOM 5612 N N . LYS B 1 222 ? 8.008 -31.5 -12.109 1 98.38 222 LYS B N 1
ATOM 5613 C CA . LYS B 1 222 ? 8.766 -32.75 -11.906 1 98.38 222 LYS B CA 1
ATOM 5614 C C . LYS B 1 222 ? 10.18 -32.625 -12.469 1 98.38 222 LYS B C 1
ATOM 5616 O O . LYS B 1 222 ? 11.141 -33.062 -11.828 1 98.38 222 LYS B O 1
ATOM 5621 N N . ARG B 1 223 ? 10.281 -32.062 -13.641 1 98.38 223 ARG B N 1
ATOM 5622 C CA . ARG B 1 223 ? 11.578 -31.891 -14.281 1 98.38 223 ARG B CA 1
ATOM 5623 C C . ARG B 1 223 ? 12.523 -31.094 -13.398 1 98.38 223 ARG B C 1
ATOM 5625 O O . ARG B 1 223 ? 13.711 -31.406 -13.305 1 98.38 223 ARG B O 1
ATOM 5632 N N . VAL B 1 224 ? 11.992 -30.031 -12.781 1 98.12 224 VAL B N 1
ATOM 5633 C CA . VAL B 1 224 ? 12.781 -29.141 -11.93 1 98.12 224 VAL B CA 1
ATOM 5634 C C . VAL B 1 224 ? 13.109 -29.844 -10.617 1 98.12 224 VAL B C 1
ATOM 5636 O O . VAL B 1 224 ? 14.055 -29.469 -9.922 1 98.12 224 VAL B O 1
ATOM 5639 N N . GLY B 1 225 ? 12.312 -30.781 -10.242 1 97.88 225 GLY B N 1
ATOM 5640 C CA . GLY B 1 225 ? 12.547 -31.547 -9.023 1 97.88 225 GLY B CA 1
ATOM 5641 C C . GLY B 1 225 ? 11.875 -30.953 -7.805 1 97.88 225 GLY B C 1
ATOM 5642 O O . GLY B 1 225 ? 12.398 -31.047 -6.695 1 97.88 225 GLY B O 1
ATOM 5643 N N . ILE B 1 226 ? 10.805 -30.297 -7.98 1 98.25 226 ILE B N 1
ATOM 5644 C CA . ILE B 1 226 ? 10.062 -29.719 -6.867 1 98.25 226 ILE B CA 1
ATOM 5645 C C . ILE B 1 226 ? 9.156 -30.781 -6.254 1 98.25 226 ILE B C 1
ATOM 5647 O O . ILE B 1 226 ? 8.219 -31.266 -6.902 1 98.25 226 ILE B O 1
ATOM 5651 N N . PRO B 1 227 ? 9.336 -31.078 -5.062 1 97.56 227 PRO B N 1
ATOM 5652 C CA . PRO B 1 227 ? 8.562 -32.188 -4.496 1 97.56 227 PRO B CA 1
ATOM 5653 C C . PRO B 1 227 ? 7.227 -31.734 -3.914 1 97.56 227 PRO B C 1
ATOM 5655 O O . PRO B 1 227 ? 6.297 -32.531 -3.801 1 97.56 227 PRO B O 1
ATOM 5658 N N . ASN B 1 228 ? 7.176 -30.562 -3.395 1 98.56 228 ASN B N 1
ATOM 5659 C CA . ASN B 1 228 ? 6.016 -30.141 -2.617 1 98.56 228 ASN B CA 1
ATOM 5660 C C . ASN B 1 228 ? 5.012 -29.375 -3.477 1 98.56 228 ASN B C 1
ATOM 5662 O O . ASN B 1 228 ? 4.977 -28.156 -3.455 1 98.56 228 ASN B O 1
ATOM 5666 N N . TYR B 1 229 ? 4.219 -30.094 -4.133 1 98.75 229 TYR B N 1
ATOM 5667 C CA . TYR B 1 229 ? 3.109 -29.547 -4.898 1 98.75 229 TYR B CA 1
ATOM 5668 C C . TYR B 1 229 ? 1.883 -30.453 -4.812 1 98.75 229 TYR B C 1
ATOM 5670 O O . TYR B 1 229 ? 1.992 -31.625 -4.449 1 98.75 229 TYR B O 1
ATOM 5678 N N . LEU B 1 230 ? 0.714 -29.859 -5.043 1 98.69 230 LEU B N 1
ATOM 5679 C CA . LEU B 1 230 ? -0.558 -30.562 -4.957 1 98.69 230 LEU B CA 1
ATOM 5680 C C . LEU B 1 230 ? -1.564 -30 -5.953 1 98.69 230 LEU B C 1
ATOM 5682 O O . LEU B 1 230 ? -1.683 -28.781 -6.102 1 98.69 230 LEU B O 1
ATOM 5686 N N . VAL B 1 231 ? -2.242 -30.922 -6.66 1 98.19 231 VAL B N 1
ATOM 5687 C CA . VAL B 1 231 ? -3.328 -30.516 -7.547 1 98.19 231 VAL B CA 1
ATOM 5688 C C . VAL B 1 231 ? -4.672 -30.719 -6.848 1 98.19 231 VAL B C 1
ATOM 5690 O O . VAL B 1 231 ? -4.941 -31.797 -6.312 1 98.19 231 VAL B O 1
ATOM 5693 N N . ILE B 1 232 ? -5.434 -29.688 -6.793 1 96.5 232 ILE B N 1
ATOM 5694 C CA . ILE B 1 232 ? -6.828 -29.812 -6.387 1 96.5 232 ILE B CA 1
ATOM 5695 C C . ILE B 1 232 ? -7.695 -30.141 -7.598 1 96.5 232 ILE B C 1
ATOM 5697 O O . ILE B 1 232 ? -7.93 -29.281 -8.453 1 96.5 232 ILE B O 1
ATOM 5701 N N . ALA B 1 233 ? -8.188 -31.344 -7.617 1 95.25 233 ALA B N 1
ATOM 5702 C CA . ALA B 1 233 ? -9.031 -31.797 -8.727 1 95.25 233 ALA B CA 1
ATOM 5703 C C . ALA B 1 233 ? -10.484 -31.375 -8.516 1 95.25 233 ALA B C 1
ATOM 5705 O O . ALA B 1 233 ? -11.102 -31.734 -7.516 1 95.25 233 ALA B O 1
ATOM 5706 N N . LEU B 1 234 ? -11 -30.672 -9.484 1 89.25 234 LEU B N 1
ATOM 5707 C CA . LEU B 1 234 ? -12.367 -30.156 -9.375 1 89.25 234 LEU B CA 1
ATOM 5708 C C . LEU B 1 234 ? -13.359 -31.141 -9.992 1 89.25 234 LEU B C 1
ATOM 5710 O O . LEU B 1 234 ? -14.57 -30.938 -9.922 1 89.25 234 LEU B O 1
ATOM 5714 N N . ASP B 1 235 ? -12.883 -32.219 -10.656 1 89.75 235 ASP B N 1
ATOM 5715 C CA . ASP B 1 235 ? -13.734 -33.281 -11.195 1 89.75 235 ASP B CA 1
ATOM 5716 C C . ASP B 1 235 ? -13.008 -34.625 -11.195 1 89.75 235 ASP B C 1
ATOM 5718 O O . ASP B 1 235 ? -11.805 -34.688 -10.945 1 89.75 235 ASP B O 1
ATOM 5722 N N . GLU B 1 236 ? -13.727 -35.688 -11.477 1 92.94 236 GLU B N 1
ATOM 5723 C CA . GLU B 1 236 ? -13.211 -37.062 -11.398 1 92.94 236 GLU B CA 1
ATOM 5724 C C . GLU B 1 236 ? -12.172 -37.312 -12.484 1 92.94 236 GLU B C 1
ATOM 5726 O O . GLU B 1 236 ? -11.219 -38.062 -12.266 1 92.94 236 GLU B O 1
ATOM 5731 N N . LYS B 1 237 ? -12.391 -36.75 -13.547 1 94.75 237 LYS B N 1
ATOM 5732 C CA . LYS B 1 237 ? -11.477 -36.969 -14.672 1 94.75 237 LYS B CA 1
ATOM 5733 C C . LYS B 1 237 ? -10.07 -36.469 -14.336 1 94.75 237 LYS B C 1
ATOM 5735 O O . LYS B 1 237 ? -9.086 -37.188 -14.602 1 94.75 237 LYS B O 1
ATOM 5740 N N . ILE B 1 238 ? -9.969 -35.344 -13.742 1 95.69 238 ILE B N 1
ATOM 5741 C CA . ILE B 1 238 ? -8.672 -34.781 -13.375 1 95.69 238 ILE B CA 1
ATOM 5742 C C . ILE B 1 238 ? -8.055 -35.594 -12.242 1 95.69 238 ILE B C 1
ATOM 5744 O O . ILE B 1 238 ? -6.848 -35.812 -12.219 1 95.69 238 ILE B O 1
ATOM 5748 N N . ALA B 1 239 ? -8.852 -36 -11.312 1 96.19 239 ALA B N 1
ATOM 5749 C CA . ALA B 1 239 ? -8.344 -36.844 -10.219 1 96.19 239 ALA B CA 1
ATOM 5750 C C . ALA B 1 239 ? -7.688 -38.125 -10.75 1 96.19 239 ALA B C 1
ATOM 5752 O O . ALA B 1 239 ? -6.559 -38.438 -10.383 1 96.19 239 ALA B O 1
ATOM 5753 N N . LYS B 1 240 ? -8.328 -38.75 -11.625 1 97.25 240 LYS B N 1
ATOM 5754 C CA . LYS B 1 240 ? -7.824 -39.969 -12.211 1 97.25 240 LYS B CA 1
ATOM 5755 C C . LYS B 1 240 ? -6.578 -39.719 -13.055 1 97.25 240 LYS B C 1
ATOM 5757 O O . LYS B 1 240 ? -5.633 -40.5 -13.039 1 97.25 240 LYS B O 1
ATOM 5762 N N . PHE B 1 241 ? -6.676 -38.688 -13.766 1 97.81 241 PHE B N 1
ATOM 5763 C CA . PHE B 1 241 ? -5.547 -38.312 -14.602 1 97.81 241 PHE B CA 1
ATOM 5764 C C . PHE B 1 241 ? -4.293 -38.094 -13.758 1 97.81 241 PHE B C 1
ATOM 5766 O O . PHE B 1 241 ? -3.229 -38.625 -14.086 1 97.81 241 PHE B O 1
ATOM 5773 N N . CYS B 1 242 ? -4.41 -37.344 -12.68 1 98.31 242 CYS B N 1
ATOM 5774 C CA . CYS B 1 242 ? -3.285 -37.094 -11.789 1 98.31 242 CYS B CA 1
ATOM 5775 C C . CYS B 1 242 ? -2.775 -38.375 -11.156 1 98.31 242 CYS B C 1
ATOM 5777 O O . CYS B 1 242 ? -1.566 -38.594 -11.086 1 98.31 242 CYS B O 1
ATOM 5779 N N . GLU B 1 243 ? -3.637 -39.219 -10.773 1 97.62 243 GLU B N 1
ATOM 5780 C CA . GLU B 1 243 ? -3.246 -40.5 -10.203 1 97.62 243 GLU B CA 1
ATOM 5781 C C . GLU B 1 243 ? -2.453 -41.312 -11.203 1 97.62 243 GLU B C 1
ATOM 5783 O O . GLU B 1 243 ? -1.435 -41.938 -10.852 1 97.62 243 GLU B O 1
ATOM 5788 N N . SER B 1 244 ? -2.891 -41.312 -12.359 1 98.12 244 SER B N 1
ATOM 5789 C CA . SER B 1 244 ? -2.25 -42.094 -13.406 1 98.12 244 SER B CA 1
ATOM 5790 C C . SER B 1 244 ? -0.852 -41.562 -13.719 1 98.12 244 SER B C 1
ATOM 5792 O O . SER B 1 244 ? -0.001 -42.312 -14.211 1 98.12 244 SER B O 1
ATOM 5794 N N . LYS B 1 245 ? -0.618 -40.344 -13.461 1 98.19 245 LYS B N 1
ATOM 5795 C CA . LYS B 1 245 ? 0.665 -39.719 -13.766 1 98.19 245 LYS B CA 1
ATOM 5796 C C . LYS B 1 245 ? 1.517 -39.562 -12.508 1 98.19 245 LYS B C 1
ATOM 5798 O O . LYS B 1 245 ? 2.557 -38.906 -12.539 1 98.19 245 LYS B O 1
ATOM 5803 N N . ASP B 1 246 ? 1.069 -40.094 -11.375 1 97.25 246 ASP B N 1
ATOM 5804 C CA . ASP B 1 246 ? 1.757 -40.031 -10.086 1 97.25 246 ASP B CA 1
ATOM 5805 C C . ASP B 1 246 ? 1.917 -38.594 -9.617 1 97.25 246 ASP B C 1
ATOM 5807 O O . ASP B 1 246 ? 3.018 -38.156 -9.258 1 97.25 246 ASP B O 1
ATOM 5811 N N . VAL B 1 247 ? 0.904 -37.844 -9.836 1 98.25 247 VAL B N 1
ATOM 5812 C CA . VAL B 1 247 ? 0.83 -36.469 -9.375 1 98.25 247 VAL B CA 1
ATOM 5813 C C . VAL B 1 247 ? -0.011 -36.406 -8.102 1 98.25 247 VAL B C 1
ATOM 5815 O O . VAL B 1 247 ? -1.136 -36.906 -8.062 1 98.25 247 VAL B O 1
ATOM 5818 N N . PRO B 1 248 ? 0.586 -35.781 -6.973 1 98.25 248 PRO B N 1
ATOM 5819 C CA . PRO B 1 248 ? -0.24 -35.625 -5.773 1 98.25 248 PRO B CA 1
ATOM 5820 C C . PRO B 1 248 ? -1.531 -34.875 -6.039 1 98.25 248 PRO B C 1
ATOM 5822 O O . PRO B 1 248 ? -1.499 -33.781 -6.645 1 98.25 248 PRO B O 1
ATOM 5825 N N . VAL B 1 249 ? -2.633 -35.438 -5.574 1 97.81 249 VAL B N 1
ATOM 5826 C CA . VAL B 1 249 ? -3.928 -34.844 -5.93 1 97.81 249 VAL B CA 1
ATOM 5827 C C . VAL B 1 249 ? -4.883 -34.969 -4.742 1 97.81 249 VAL B C 1
ATOM 5829 O O . VAL B 1 249 ? -4.801 -35.938 -3.959 1 97.81 249 VAL B O 1
ATOM 5832 N N . TYR B 1 250 ? -5.637 -33.938 -4.531 1 96.31 250 TYR B N 1
ATOM 5833 C CA . TYR B 1 250 ? -6.762 -33.906 -3.6 1 96.31 250 TYR B CA 1
ATOM 5834 C C . TYR B 1 250 ? -8.062 -33.625 -4.332 1 96.31 250 TYR B C 1
ATOM 5836 O O . TYR B 1 250 ? -8.203 -32.562 -4.957 1 96.31 250 TYR B O 1
ATOM 5844 N N . LYS B 1 251 ? -8.93 -34.594 -4.258 1 91.5 251 LYS B N 1
ATOM 5845 C CA . LYS B 1 251 ? -10.25 -34.375 -4.844 1 91.5 251 LYS B CA 1
ATOM 5846 C C . LYS B 1 251 ? -11.211 -33.812 -3.814 1 91.5 251 LYS B C 1
ATOM 5848 O O . LYS B 1 251 ? -11.453 -34.406 -2.771 1 91.5 251 LYS B O 1
ATOM 5853 N N . ARG B 1 252 ? -11.562 -32.656 -4.074 1 76.62 252 ARG B N 1
ATOM 5854 C CA . ARG B 1 252 ? -12.492 -32.031 -3.141 1 76.62 252 ARG B CA 1
ATOM 5855 C C . ARG B 1 252 ? -13.852 -32.75 -3.178 1 76.62 252 ARG B C 1
ATOM 5857 O O . ARG B 1 252 ? -14.32 -33.125 -4.246 1 76.62 252 ARG B O 1
ATOM 5864 N N . ASP B 1 253 ? -14.32 -33.156 -1.916 1 68 253 ASP B N 1
ATOM 5865 C CA . ASP B 1 253 ? -15.633 -33.781 -1.835 1 68 253 ASP B CA 1
ATOM 5866 C C . ASP B 1 253 ? -16.719 -32.844 -2.354 1 68 253 ASP B C 1
ATOM 5868 O O . ASP B 1 253 ? -16.656 -31.625 -2.143 1 68 253 ASP B O 1
ATOM 5872 N N . PRO B 1 254 ? -17.453 -33.219 -3.361 1 55.47 254 PRO B N 1
ATOM 5873 C CA . PRO B 1 254 ? -18.531 -32.344 -3.818 1 55.47 254 PRO B CA 1
ATOM 5874 C C . PRO B 1 254 ? -19.328 -31.75 -2.664 1 55.47 254 PRO B C 1
ATOM 5876 O O . PRO B 1 254 ? -19.781 -32.469 -1.781 1 55.47 254 PRO B O 1
ATOM 5879 N N . ASP B 1 255 ? -18.828 -31 -1.905 1 50.34 255 ASP B N 1
ATOM 5880 C CA . ASP B 1 255 ? -19.812 -30.406 -1.005 1 50.34 255 ASP B CA 1
ATOM 5881 C C . ASP B 1 255 ? -21.031 -29.906 -1.774 1 50.34 255 ASP B C 1
ATOM 5883 O O . ASP B 1 255 ? -20.906 -29.375 -2.877 1 50.34 255 ASP B O 1
ATOM 5887 N N . GLU B 1 256 ? -22.203 -30.391 -1.48 1 45 256 GLU B N 1
ATOM 5888 C CA . GLU B 1 256 ? -23.484 -30.094 -2.111 1 45 256 GLU B CA 1
ATOM 5889 C C . GLU B 1 256 ? -23.531 -28.641 -2.582 1 45 256 GLU B C 1
ATOM 5891 O O . GLU B 1 256 ? -24.047 -28.359 -3.668 1 45 256 GLU B O 1
ATOM 5896 N N . GLY B 1 257 ? -23.453 -27.688 -1.789 1 42.69 257 GLY B N 1
ATOM 5897 C CA . GLY B 1 257 ? -23.844 -26.344 -2.166 1 42.69 257 GLY B CA 1
ATOM 5898 C C . GLY B 1 257 ? -22.844 -25.656 -3.082 1 42.69 257 GLY B C 1
ATOM 5899 O O . GLY B 1 257 ? -23.219 -24.875 -3.959 1 42.69 257 GLY B O 1
ATOM 5900 N N . ILE B 1 258 ? -21.578 -25.656 -2.838 1 48.25 258 ILE B N 1
ATOM 5901 C CA . ILE B 1 258 ? -20.578 -24.844 -3.518 1 48.25 258 ILE B CA 1
ATOM 5902 C C . ILE B 1 258 ? -20.188 -25.516 -4.836 1 48.25 258 ILE B C 1
ATOM 5904 O O . ILE B 1 258 ? -19.859 -24.828 -5.805 1 48.25 258 ILE B O 1
ATOM 5908 N N . ASP B 1 259 ? -20.281 -26.859 -5.031 1 47.16 259 ASP B N 1
ATOM 5909 C CA . ASP B 1 259 ? -19.703 -27.625 -6.129 1 47.16 259 ASP B CA 1
ATOM 5910 C C . ASP B 1 259 ? -20.547 -27.484 -7.395 1 47.16 259 ASP B C 1
ATOM 5912 O O . ASP B 1 259 ? -20.047 -27.656 -8.508 1 47.16 259 ASP B O 1
ATOM 5916 N N . SER B 1 260 ? -21.75 -27.531 -7.195 1 44.66 260 SER B N 1
ATOM 5917 C CA . SER B 1 260 ? -22.531 -27.422 -8.43 1 44.66 260 SER B CA 1
ATOM 5918 C C . SER B 1 260 ? -22.094 -26.203 -9.25 1 44.66 260 SER B C 1
ATOM 5920 O O . SER B 1 260 ? -22.094 -26.25 -10.484 1 44.66 260 SER B O 1
ATOM 5922 N N . VAL B 1 261 ? -21.812 -25.281 -8.438 1 45.28 261 VAL B N 1
ATOM 5923 C CA . VAL B 1 261 ? -21.484 -24.047 -9.141 1 45.28 261 VAL B CA 1
ATOM 5924 C C . VAL B 1 261 ? -20.094 -24.172 -9.781 1 45.28 261 VAL B C 1
ATOM 5926 O O . VAL B 1 261 ? -19.844 -23.609 -10.852 1 45.28 261 VAL B O 1
ATOM 5929 N N . ALA B 1 262 ? -19.141 -24.953 -9.195 1 49.69 262 ALA B N 1
ATOM 5930 C CA . ALA B 1 262 ? -17.781 -25.141 -9.688 1 49.69 262 ALA B CA 1
ATOM 5931 C C . ALA B 1 262 ? -17.766 -26 -10.945 1 49.69 262 ALA B C 1
ATOM 5933 O O . ALA B 1 262 ? -16.922 -25.812 -11.828 1 49.69 262 ALA B O 1
ATOM 5934 N N . ARG B 1 263 ? -18.641 -27.062 -10.953 1 49.53 263 ARG B N 1
ATOM 5935 C CA . ARG B 1 263 ? -18.719 -27.969 -12.094 1 49.53 263 ARG B CA 1
ATOM 5936 C C . ARG B 1 263 ? -19.281 -27.266 -13.32 1 49.53 263 ARG B C 1
ATOM 5938 O O . ARG B 1 263 ? -18.891 -27.594 -14.453 1 49.53 263 ARG B O 1
ATOM 5945 N N . THR B 1 264 ? -20.359 -26.609 -12.914 1 45.34 264 THR B N 1
ATOM 5946 C CA . THR B 1 264 ? -21.078 -26.031 -14.047 1 45.34 264 THR B CA 1
ATOM 5947 C C . THR B 1 264 ? -20.719 -24.562 -14.219 1 45.34 264 THR B C 1
ATOM 5949 O O . THR B 1 264 ? -21.047 -23.953 -15.234 1 45.34 264 THR B O 1
ATOM 5952 N N . GLY B 1 265 ? -20.188 -23.906 -13.078 1 47.53 265 GLY B N 1
ATOM 5953 C CA . GLY B 1 265 ? -20.266 -22.453 -13.094 1 47.53 265 GLY B CA 1
ATOM 5954 C C . GLY B 1 265 ? -19.062 -21.797 -13.742 1 47.53 265 GLY B C 1
ATOM 5955 O O . GLY B 1 265 ? -18.031 -22.438 -13.93 1 47.53 265 GLY B O 1
ATOM 5956 N N . GLY B 1 266 ? -19.25 -20.578 -14.344 1 52.94 266 GLY B N 1
ATOM 5957 C CA . GLY B 1 266 ? -18.375 -19.641 -15.039 1 52.94 266 GLY B CA 1
ATOM 5958 C C . GLY B 1 266 ? -17.125 -19.281 -14.25 1 52.94 266 GLY B C 1
ATOM 5959 O O . GLY B 1 266 ? -17 -19.672 -13.094 1 52.94 266 GLY B O 1
ATOM 5960 N N . ASN B 1 267 ? -16.031 -18.922 -14.891 1 56.78 267 ASN B N 1
ATOM 5961 C CA . ASN B 1 267 ? -14.719 -18.453 -14.422 1 56.78 267 ASN B CA 1
ATOM 5962 C C . ASN B 1 267 ? -14.828 -17.75 -13.07 1 56.78 267 ASN B C 1
ATOM 5964 O O . ASN B 1 267 ? -13.953 -17.906 -12.219 1 56.78 267 ASN B O 1
ATOM 5968 N N . HIS B 1 268 ? -16.016 -17.312 -12.781 1 60.69 268 HIS B N 1
ATOM 5969 C CA . HIS B 1 268 ? -16.203 -16.531 -11.57 1 60.69 268 HIS B CA 1
ATOM 5970 C C . HIS B 1 268 ? -16.422 -17.438 -10.352 1 60.69 268 HIS B C 1
ATOM 5972 O O . HIS B 1 268 ? -15.883 -17.172 -9.281 1 60.69 268 HIS B O 1
ATOM 5978 N N . ALA B 1 269 ? -17.156 -18.5 -10.562 1 60.22 269 ALA B N 1
ATOM 5979 C CA . ALA B 1 269 ? -17.438 -19.438 -9.477 1 60.22 269 ALA B CA 1
ATOM 5980 C C . ALA B 1 269 ? -16.156 -20.172 -9.047 1 60.22 269 ALA B C 1
ATOM 5982 O O . ALA B 1 269 ? -15.914 -20.375 -7.859 1 60.22 269 ALA B O 1
ATOM 5983 N N . VAL B 1 270 ? -15.43 -20.531 -9.977 1 64.31 270 VAL B N 1
ATOM 5984 C CA . VAL B 1 270 ? -14.172 -21.203 -9.719 1 64.31 270 VAL B CA 1
ATOM 5985 C C . VAL B 1 270 ? -13.234 -20.281 -8.938 1 64.31 270 VAL B C 1
ATOM 5987 O O . VAL B 1 270 ? -12.547 -20.719 -8.016 1 64.31 270 VAL B O 1
ATOM 5990 N N . SER B 1 271 ? -13.391 -19.031 -9.234 1 67.88 271 SER B N 1
ATOM 5991 C CA . SER B 1 271 ? -12.516 -18.062 -8.57 1 67.88 271 SER B CA 1
ATOM 5992 C C . SER B 1 271 ? -12.875 -17.922 -7.098 1 67.88 271 SER B C 1
ATOM 5994 O O . SER B 1 271 ? -11.992 -17.844 -6.242 1 67.88 271 SER B O 1
ATOM 5996 N N . GLY B 1 272 ? -14.117 -17.859 -6.844 1 75 272 GLY B N 1
ATOM 5997 C CA . GLY B 1 272 ? -14.531 -17.812 -5.449 1 75 272 GLY B CA 1
ATOM 5998 C C . GLY B 1 272 ? -14.133 -19.047 -4.664 1 75 272 GLY B C 1
ATOM 5999 O O . GLY B 1 272 ? -13.68 -18.953 -3.523 1 75 272 GLY B O 1
ATOM 6000 N N . LEU B 1 273 ? -14.18 -20.109 -5.301 1 80.75 273 LEU B N 1
ATOM 6001 C CA . LEU B 1 273 ? -13.836 -21.391 -4.695 1 80.75 273 LEU B CA 1
ATOM 6002 C C . LEU B 1 273 ? -12.344 -21.453 -4.375 1 80.75 273 LEU B C 1
ATOM 6004 O O . LEU B 1 273 ? -11.953 -21.969 -3.326 1 80.75 273 LEU B O 1
ATOM 6008 N N . LYS B 1 274 ? -11.633 -20.906 -5.203 1 90 274 LYS B N 1
ATOM 6009 C CA . LYS B 1 274 ? -10.18 -20.875 -5.039 1 90 274 LYS B CA 1
ATOM 6010 C C . LYS B 1 274 ? -9.789 -20.297 -3.688 1 90 274 LYS B C 1
ATOM 6012 O O . LYS B 1 274 ? -8.961 -20.859 -2.977 1 90 274 LYS B O 1
ATOM 6017 N N . PHE B 1 275 ? -10.398 -19.234 -3.297 1 93.44 275 PHE B N 1
ATOM 6018 C CA . PHE B 1 275 ? -10.031 -18.531 -2.072 1 93.44 275 PHE B CA 1
ATOM 6019 C C . PHE B 1 275 ? -10.578 -19.25 -0.848 1 93.44 275 PHE B C 1
ATOM 6021 O O . PHE B 1 275 ? -9.953 -19.25 0.215 1 93.44 275 PHE B O 1
ATOM 6028 N N . ARG B 1 276 ? -11.641 -19.938 -1 1 90.56 276 ARG B N 1
ATOM 6029 C CA . ARG B 1 276 ? -12.172 -20.766 0.085 1 90.56 276 ARG B CA 1
ATOM 6030 C C . ARG B 1 276 ? -11.281 -21.969 0.344 1 90.56 276 ARG B C 1
ATOM 6032 O O . ARG B 1 276 ? -11.055 -22.344 1.497 1 90.56 276 ARG B O 1
ATOM 6039 N N . ILE B 1 277 ? -10.867 -22.531 -0.69 1 92.25 277 ILE B N 1
ATOM 6040 C CA . ILE B 1 277 ? -9.992 -23.703 -0.58 1 92.25 277 ILE B CA 1
ATOM 6041 C C . ILE B 1 277 ? -8.672 -23.297 0.072 1 92.25 277 ILE B C 1
ATOM 6043 O O . ILE B 1 277 ? -8.188 -23.984 0.973 1 92.25 277 ILE B O 1
ATOM 6047 N N . LEU B 1 278 ? -8.125 -22.234 -0.378 1 96.06 278 LEU B N 1
ATOM 6048 C CA . LEU B 1 278 ? -6.867 -21.75 0.177 1 96.06 278 LEU B CA 1
ATOM 6049 C C . LEU B 1 278 ? -6.992 -21.516 1.678 1 96.06 278 LEU B C 1
ATOM 6051 O O . LEU B 1 278 ? -6.035 -21.734 2.428 1 96.06 278 LEU B O 1
ATOM 6055 N N . ARG B 1 279 ? -8.133 -21.016 2.059 1 96.5 279 ARG B N 1
ATOM 6056 C CA . ARG B 1 279 ? -8.391 -20.734 3.469 1 96.5 279 ARG B CA 1
ATOM 6057 C C . ARG B 1 279 ? -8.148 -21.984 4.316 1 96.5 279 ARG B C 1
ATOM 6059 O O . ARG B 1 279 ? -7.598 -21.906 5.414 1 96.5 279 ARG B O 1
ATOM 6066 N N . GLU B 1 280 ? -8.57 -23.109 3.85 1 95.75 280 GLU B N 1
ATOM 6067 C CA . GLU B 1 280 ? -8.398 -24.375 4.574 1 95.75 280 GLU B CA 1
ATOM 6068 C C . GLU B 1 280 ? -6.918 -24.703 4.746 1 95.75 280 GLU B C 1
ATOM 6070 O O . GLU B 1 280 ? -6.5 -25.156 5.816 1 95.75 280 GLU B O 1
ATOM 6075 N N . PHE B 1 281 ? -6.188 -24.516 3.723 1 97.75 281 PHE B N 1
ATOM 6076 C CA . PHE B 1 281 ? -4.75 -24.766 3.801 1 97.75 281 PHE B CA 1
ATOM 6077 C C . PHE B 1 281 ? -4.117 -23.922 4.898 1 97.75 281 PHE B C 1
ATOM 6079 O O . PHE B 1 281 ? -3.305 -24.422 5.684 1 97.75 281 PHE B O 1
ATOM 6086 N N . LEU B 1 282 ? -4.5 -22.641 4.902 1 98.12 282 LEU B N 1
ATOM 6087 C CA . LEU B 1 282 ? -3.93 -21.734 5.887 1 98.12 282 LEU B CA 1
ATOM 6088 C C . LEU B 1 282 ? -4.352 -22.141 7.301 1 98.12 282 LEU B C 1
ATOM 6090 O O . LEU B 1 282 ? -3.541 -22.109 8.227 1 98.12 282 LEU B O 1
ATOM 6094 N N . GLN B 1 283 ? -5.59 -22.516 7.457 1 97.06 283 GLN B N 1
ATOM 6095 C CA . GLN B 1 283 ? -6.074 -22.938 8.766 1 97.06 283 GLN B CA 1
ATOM 6096 C C . GLN B 1 283 ? -5.32 -24.172 9.266 1 97.06 283 GLN B C 1
ATOM 6098 O O . GLN B 1 283 ? -5.203 -24.391 10.469 1 97.06 283 GLN B O 1
ATOM 6103 N N . LEU B 1 284 ? -4.852 -24.953 8.375 1 97.62 284 LEU B N 1
ATOM 6104 C CA . LEU B 1 284 ? -4.09 -26.156 8.711 1 97.62 284 LEU B CA 1
ATOM 6105 C C . LEU B 1 284 ? -2.631 -25.812 8.992 1 97.62 284 LEU B C 1
ATOM 6107 O O . LEU B 1 284 ? -1.848 -26.672 9.375 1 97.62 284 LEU B O 1
ATOM 6111 N N . GLY B 1 285 ? -2.25 -24.578 8.781 1 97.19 285 GLY B N 1
ATOM 6112 C CA . GLY B 1 285 ? -0.93 -24.109 9.164 1 97.19 285 GLY B CA 1
ATOM 6113 C C . GLY B 1 285 ? 0.075 -24.156 8.023 1 97.19 285 GLY B C 1
ATOM 6114 O O . GLY B 1 285 ? 1.284 -24.172 8.258 1 97.19 285 GLY B O 1
ATOM 6115 N N . TYR B 1 286 ? -0.404 -24.234 6.793 1 98.25 286 TYR B N 1
ATOM 6116 C CA . TYR B 1 286 ? 0.504 -24.359 5.656 1 98.25 286 TYR B CA 1
ATOM 6117 C C . TYR B 1 286 ? 0.523 -23.062 4.84 1 98.25 286 TYR B C 1
ATOM 6119 O O . TYR B 1 286 ? -0.521 -22.453 4.617 1 98.25 286 TYR B O 1
ATOM 6127 N N . SER B 1 287 ? 1.734 -22.656 4.473 1 98.38 287 SER B N 1
ATOM 6128 C CA . SER B 1 287 ? 1.865 -21.609 3.463 1 98.38 287 SER B CA 1
ATOM 6129 C C . SER B 1 287 ? 1.638 -22.172 2.061 1 98.38 287 SER B C 1
ATOM 6131 O O . SER B 1 287 ? 2.053 -23.297 1.759 1 98.38 287 SER B O 1
ATOM 6133 N N . VAL B 1 288 ? 1.038 -21.359 1.279 1 98.75 288 VAL B N 1
ATOM 6134 C CA . VAL B 1 288 ? 0.66 -21.844 -0.039 1 98.75 288 VAL B CA 1
ATOM 6135 C C . VAL B 1 288 ? 1.213 -20.922 -1.12 1 98.75 288 VAL B C 1
ATOM 6137 O O . VAL B 1 288 ? 1.107 -19.703 -1.01 1 98.75 288 VAL B O 1
ATOM 6140 N N . LEU B 1 289 ? 1.897 -21.516 -2.047 1 98.88 289 LEU B N 1
ATOM 6141 C CA . LEU B 1 289 ? 2.123 -20.859 -3.334 1 98.88 289 LEU B CA 1
ATOM 6142 C C . LEU B 1 289 ? 1.042 -21.25 -4.336 1 98.88 289 LEU B C 1
ATOM 6144 O O . LEU B 1 289 ? 1.108 -22.328 -4.945 1 98.88 289 LEU B O 1
ATOM 6148 N N . LEU B 1 290 ? 0.065 -20.344 -4.465 1 98.5 290 LEU B N 1
ATOM 6149 C CA . LEU B 1 290 ? -1 -20.609 -5.43 1 98.5 290 LEU B CA 1
ATOM 6150 C C . LEU B 1 290 ? -0.495 -20.422 -6.855 1 98.5 290 LEU B C 1
ATOM 6152 O O . LEU B 1 290 ? 0.178 -19.438 -7.164 1 98.5 290 LEU B O 1
ATOM 6156 N N . SER B 1 291 ? -0.882 -21.391 -7.699 1 98.19 291 SER B N 1
ATOM 6157 C CA . SER B 1 291 ? -0.391 -21.375 -9.07 1 98.19 291 SER B CA 1
ATOM 6158 C C . SER B 1 291 ? -1.508 -21.688 -10.062 1 98.19 291 SER B C 1
ATOM 6160 O O . SER B 1 291 ? -2.137 -22.75 -9.977 1 98.19 291 SER B O 1
ATOM 6162 N N . ASP B 1 292 ? -1.719 -20.797 -10.992 1 96.81 292 ASP B N 1
ATOM 6163 C CA . ASP B 1 292 ? -2.506 -21.188 -12.156 1 96.81 292 ASP B CA 1
ATOM 6164 C C . ASP B 1 292 ? -1.801 -22.281 -12.945 1 96.81 292 ASP B C 1
ATOM 6166 O O . ASP B 1 292 ? -0.614 -22.547 -12.734 1 96.81 292 ASP B O 1
ATOM 6170 N N . VAL B 1 293 ? -2.568 -22.875 -13.859 1 97.88 293 VAL B N 1
ATOM 6171 C CA . VAL B 1 293 ? -2.014 -24 -14.602 1 97.88 293 VAL B CA 1
ATOM 6172 C C . VAL B 1 293 ? -1.253 -23.5 -15.82 1 97.88 293 VAL B C 1
ATOM 6174 O O . VAL B 1 293 ? -0.417 -24.203 -16.391 1 97.88 293 VAL B O 1
ATOM 6177 N N . ASP B 1 294 ? -1.551 -22.281 -16.281 1 98.38 294 ASP B N 1
ATOM 6178 C CA . ASP B 1 294 ? -0.857 -21.734 -17.453 1 98.38 294 ASP B CA 1
ATOM 6179 C C . ASP B 1 294 ? 0.484 -21.125 -17.062 1 98.38 294 ASP B C 1
ATOM 6181 O O . ASP B 1 294 ? 0.816 -20.016 -17.5 1 98.38 294 ASP B O 1
ATOM 6185 N N . ILE B 1 295 ? 1.223 -21.766 -16.219 1 98.81 295 ILE B N 1
ATOM 6186 C CA . ILE B 1 295 ? 2.537 -21.375 -15.719 1 98.81 295 ILE B CA 1
ATOM 6187 C C . ILE B 1 295 ? 3.551 -22.484 -16.016 1 98.81 295 ILE B C 1
ATOM 6189 O O . ILE B 1 295 ? 3.252 -23.656 -15.867 1 98.81 295 ILE B O 1
ATOM 6193 N N . VAL B 1 296 ? 4.707 -22.125 -16.516 1 98.88 296 VAL B N 1
ATOM 6194 C CA . VAL B 1 296 ? 5.816 -23.047 -16.734 1 98.88 296 VAL B CA 1
ATOM 6195 C C . VAL B 1 296 ? 6.887 -22.828 -15.672 1 98.88 296 VAL B C 1
ATOM 6197 O O . VAL B 1 296 ? 7.426 -21.719 -15.547 1 98.88 296 VAL B O 1
ATOM 6200 N N . TYR B 1 297 ? 7.184 -23.891 -14.953 1 98.88 297 TYR B N 1
ATOM 6201 C CA . TYR B 1 297 ? 8.227 -23.844 -13.938 1 98.88 297 TYR B CA 1
ATOM 6202 C C . TYR B 1 297 ? 9.594 -24.141 -14.539 1 98.88 297 TYR B C 1
ATOM 6204 O O . TYR B 1 297 ? 9.766 -25.156 -15.227 1 98.88 297 TYR B O 1
ATOM 6212 N N . LEU B 1 298 ? 10.531 -23.25 -14.25 1 98.69 298 LEU B N 1
ATOM 6213 C CA . LEU B 1 298 ? 11.883 -23.406 -14.797 1 98.69 298 LEU B CA 1
ATOM 6214 C C . LEU B 1 298 ? 12.898 -23.578 -13.68 1 98.69 298 LEU B C 1
ATOM 6216 O O . LEU B 1 298 ? 13.977 -24.141 -13.898 1 98.69 298 LEU B O 1
ATOM 6220 N N . GLN B 1 299 ? 12.633 -23.094 -12.508 1 98.25 299 GLN B N 1
ATOM 6221 C CA . GLN B 1 299 ? 13.398 -23.281 -11.281 1 98.25 299 GLN B CA 1
ATOM 6222 C C . GLN B 1 299 ? 12.477 -23.469 -10.078 1 98.25 299 GLN B C 1
ATOM 6224 O O . GLN B 1 299 ? 11.258 -23.328 -10.195 1 98.25 299 GLN B O 1
ATOM 6229 N N . ASN B 1 300 ? 13.062 -23.938 -8.992 1 98.38 300 ASN B N 1
ATOM 6230 C CA . ASN B 1 300 ? 12.297 -24.094 -7.762 1 98.38 300 ASN B CA 1
ATOM 6231 C C . ASN B 1 300 ? 11.961 -22.75 -7.129 1 98.38 300 ASN B C 1
ATOM 6233 O O . ASN B 1 300 ? 12.852 -22.047 -6.645 1 98.38 300 ASN B O 1
ATOM 6237 N N . PRO B 1 301 ? 10.695 -22.359 -7.109 1 98.69 301 PRO B N 1
ATOM 6238 C CA . PRO B 1 301 ? 10.336 -21.031 -6.625 1 98.69 301 PRO B CA 1
ATOM 6239 C C . PRO B 1 301 ? 10.664 -20.828 -5.145 1 98.69 301 PRO B C 1
ATOM 6241 O O . PRO B 1 301 ? 10.891 -19.703 -4.707 1 98.69 301 PRO B O 1
ATOM 6244 N N . PHE B 1 302 ? 10.656 -21.844 -4.367 1 98.19 302 PHE B N 1
ATOM 6245 C CA . PHE B 1 302 ? 10.82 -21.75 -2.92 1 98.19 302 PHE B CA 1
ATOM 6246 C C . PHE B 1 302 ? 12.219 -21.266 -2.568 1 98.19 302 PHE B C 1
ATOM 6248 O O . PHE B 1 302 ? 12.469 -20.812 -1.449 1 98.19 302 PHE B O 1
ATOM 6255 N N . HIS B 1 303 ? 13.07 -21.344 -3.516 1 96.62 303 HIS B N 1
ATOM 6256 C CA . HIS B 1 303 ? 14.43 -20.844 -3.305 1 96.62 303 HIS B CA 1
ATOM 6257 C C . HIS B 1 303 ? 14.5 -19.328 -3.494 1 96.62 303 HIS B C 1
ATOM 6259 O O . HIS B 1 303 ? 15.5 -18.703 -3.139 1 96.62 303 HIS B O 1
ATOM 6265 N N . TYR B 1 304 ? 13.438 -18.781 -3.969 1 97.56 304 TYR B N 1
ATOM 6266 C CA . TYR B 1 304 ? 13.508 -17.375 -4.363 1 97.56 304 TYR B CA 1
ATOM 6267 C C . TYR B 1 304 ? 12.477 -16.547 -3.607 1 97.56 304 TYR B C 1
ATOM 6269 O O . TYR B 1 304 ? 12.43 -15.312 -3.748 1 97.56 304 TYR B O 1
ATOM 6277 N N . LEU B 1 305 ? 11.656 -17.156 -2.793 1 97.69 305 LEU B N 1
ATOM 6278 C CA . LEU B 1 305 ? 10.648 -16.469 -1.998 1 97.69 305 LEU B CA 1
ATOM 6279 C C . LEU B 1 305 ? 11.281 -15.836 -0.756 1 97.69 305 LEU B C 1
ATOM 6281 O O . LEU B 1 305 ? 12.172 -16.438 -0.144 1 97.69 305 LEU B O 1
ATOM 6285 N N . TYR B 1 306 ? 10.781 -14.648 -0.369 1 95.44 306 TYR B N 1
ATOM 6286 C CA . TYR B 1 306 ? 11.281 -13.953 0.812 1 95.44 306 TYR B CA 1
ATOM 6287 C C . TYR B 1 306 ? 10.562 -14.43 2.07 1 95.44 306 TYR B C 1
ATOM 6289 O O . TYR B 1 306 ? 11.18 -14.555 3.133 1 95.44 306 TYR B O 1
ATOM 6297 N N . ARG B 1 307 ? 9.32 -14.711 2.021 1 94.5 307 ARG B N 1
ATOM 6298 C CA . ARG B 1 307 ? 8.492 -15.18 3.127 1 94.5 307 ARG B CA 1
ATOM 6299 C C . ARG B 1 307 ? 8.422 -14.141 4.238 1 94.5 307 ARG B C 1
ATOM 6301 O O . ARG B 1 307 ? 8.391 -14.484 5.422 1 94.5 307 ARG B O 1
ATOM 6308 N N . ASP B 1 308 ? 8.461 -12.828 3.926 1 93.12 308 ASP B N 1
ATOM 6309 C CA . ASP B 1 308 ? 8.555 -11.797 4.953 1 93.12 308 ASP B CA 1
ATOM 6310 C C . ASP B 1 308 ? 7.297 -10.93 4.98 1 93.12 308 ASP B C 1
ATOM 6312 O O . ASP B 1 308 ? 7.297 -9.844 5.562 1 93.12 308 ASP B O 1
ATOM 6316 N N . SER B 1 309 ? 6.336 -11.352 4.273 1 95.75 309 SER B N 1
ATOM 6317 C CA . SER B 1 309 ? 5.059 -10.648 4.207 1 95.75 309 SER B CA 1
ATOM 6318 C C . SER B 1 309 ? 3.887 -11.625 4.27 1 95.75 309 SER B C 1
ATOM 6320 O O . SER B 1 309 ? 4.059 -12.82 4.039 1 95.75 309 SER B O 1
ATOM 6322 N N . ASP B 1 310 ? 2.766 -11.055 4.609 1 96.06 310 ASP B N 1
ATOM 6323 C CA . ASP B 1 310 ? 1.572 -11.898 4.598 1 96.06 310 ASP B CA 1
ATOM 6324 C C . ASP B 1 310 ? 1.318 -12.477 3.209 1 96.06 310 ASP B C 1
ATOM 6326 O O . ASP B 1 310 ? 1.009 -13.664 3.07 1 96.06 310 ASP B O 1
ATOM 6330 N N . VAL B 1 311 ? 1.524 -11.617 2.242 1 98 311 VAL B N 1
ATOM 6331 C CA . VAL B 1 311 ? 1.317 -12.008 0.851 1 98 311 VAL B CA 1
ATOM 6332 C C . VAL B 1 311 ? 2.512 -11.57 0.007 1 98 311 VAL B C 1
ATOM 6334 O O . VAL B 1 311 ? 2.932 -10.414 0.069 1 98 311 VAL B O 1
ATOM 6337 N N . GLU B 1 312 ? 3.113 -12.469 -0.648 1 98.5 312 GLU B N 1
ATOM 6338 C CA . GLU B 1 312 ? 4.137 -12.242 -1.665 1 98.5 312 GLU B CA 1
ATOM 6339 C C . GLU B 1 312 ? 3.645 -12.664 -3.047 1 98.5 312 GLU B C 1
ATOM 6341 O O . GLU B 1 312 ? 3.387 -13.844 -3.283 1 98.5 312 GLU B O 1
ATOM 6346 N N . SER B 1 313 ? 3.549 -11.633 -3.984 1 98.81 313 SER B N 1
ATOM 6347 C CA . SER B 1 313 ? 2.795 -11.945 -5.195 1 98.81 313 SER B CA 1
ATOM 6348 C C . SER B 1 313 ? 3.572 -11.555 -6.445 1 98.81 313 SER B C 1
ATOM 6350 O O . SER B 1 313 ? 4.375 -10.617 -6.418 1 98.81 313 SER B O 1
ATOM 6352 N N . MET B 1 314 ? 3.297 -12.336 -7.484 1 98.88 314 MET B N 1
ATOM 6353 C CA . MET B 1 314 ? 3.695 -11.914 -8.82 1 98.88 314 MET B CA 1
ATOM 6354 C C . MET B 1 314 ? 2.941 -10.656 -9.234 1 98.88 314 MET B C 1
ATOM 6356 O O . MET B 1 314 ? 1.784 -10.469 -8.859 1 98.88 314 MET B O 1
ATOM 6360 N N . THR B 1 315 ? 3.607 -9.805 -9.945 1 98.81 315 THR B N 1
ATOM 6361 C CA . THR B 1 315 ? 2.994 -8.578 -10.453 1 98.81 315 THR B CA 1
ATOM 6362 C C . THR B 1 315 ? 2.59 -8.742 -11.914 1 98.81 315 THR B C 1
ATOM 6364 O O . THR B 1 315 ? 3.24 -9.469 -12.664 1 98.81 315 THR B O 1
ATOM 6367 N N . ASP B 1 316 ? 1.55 -8.062 -12.305 1 98.69 316 ASP B N 1
ATOM 6368 C CA . ASP B 1 316 ? 1.227 -7.91 -13.719 1 98.69 316 ASP B CA 1
ATOM 6369 C C . ASP B 1 316 ? 2.02 -6.762 -14.344 1 98.69 316 ASP B C 1
ATOM 6371 O O . ASP B 1 316 ? 1.897 -6.496 -15.539 1 98.69 316 ASP B O 1
ATOM 6375 N N . GLY B 1 317 ? 2.84 -6.07 -13.516 1 98.62 317 GLY B N 1
ATOM 6376 C CA . GLY B 1 317 ? 3.703 -5.02 -14.031 1 98.62 317 GLY B CA 1
ATOM 6377 C C . GLY B 1 317 ? 4.77 -5.539 -14.977 1 98.62 317 GLY B C 1
ATOM 6378 O O . GLY B 1 317 ? 5.027 -6.742 -15.031 1 98.62 317 GLY B O 1
ATOM 6379 N N . HIS B 1 318 ? 5.367 -4.582 -15.727 1 97.88 318 HIS B N 1
ATOM 6380 C CA . HIS B 1 318 ? 6.246 -5.027 -16.797 1 97.88 318 HIS B CA 1
ATOM 6381 C C . HIS B 1 318 ? 7.547 -4.234 -16.812 1 97.88 318 HIS B C 1
ATOM 6383 O O . HIS B 1 318 ? 8.359 -4.391 -17.719 1 97.88 318 HIS B O 1
ATOM 6389 N N . ASN B 1 319 ? 7.727 -3.439 -15.953 1 97.12 319 ASN B N 1
ATOM 6390 C CA . ASN B 1 319 ? 8.969 -2.732 -15.664 1 97.12 319 ASN B CA 1
ATOM 6391 C C . ASN B 1 319 ? 9.055 -2.322 -14.195 1 97.12 319 ASN B C 1
ATOM 6393 O O . ASN B 1 319 ? 8.133 -2.588 -13.422 1 97.12 319 ASN B O 1
ATOM 6397 N N . ASN B 1 320 ? 10.109 -1.697 -13.805 1 96.75 320 ASN B N 1
ATOM 6398 C CA . ASN B 1 320 ? 10.328 -1.364 -12.398 1 96.75 320 ASN B CA 1
ATOM 6399 C C . ASN B 1 320 ? 9.203 -0.491 -11.852 1 96.75 320 ASN B C 1
ATOM 6401 O O . ASN B 1 320 ? 8.695 -0.734 -10.758 1 96.75 320 ASN B O 1
ATOM 6405 N N . MET B 1 321 ? 8.789 0.484 -12.562 1 96.75 321 MET B N 1
ATOM 6406 C CA . MET B 1 321 ? 7.75 1.398 -12.102 1 96.75 321 MET B CA 1
ATOM 6407 C C . MET B 1 321 ? 6.418 0.672 -11.938 1 96.75 321 MET B C 1
ATOM 6409 O O . MET B 1 321 ? 5.812 0.706 -10.867 1 96.75 321 MET B O 1
ATOM 6413 N N . THR B 1 322 ? 6.02 -0.046 -12.945 1 98.25 322 THR B N 1
ATOM 6414 C CA . THR B 1 322 ? 4.699 -0.667 -12.953 1 98.25 322 THR B CA 1
ATOM 6415 C C . THR B 1 322 ? 4.656 -1.848 -11.984 1 98.25 322 THR B C 1
ATOM 6417 O O . THR B 1 322 ? 3.607 -2.143 -11.406 1 98.25 322 THR B O 1
ATOM 6420 N N . ALA B 1 323 ? 5.758 -2.527 -11.773 1 98.69 323 ALA B N 1
ATOM 6421 C CA . ALA B 1 323 ? 5.801 -3.727 -10.938 1 98.69 323 ALA B CA 1
ATOM 6422 C C . ALA B 1 323 ? 5.828 -3.365 -9.453 1 98.69 323 ALA B C 1
ATOM 6424 O O . ALA B 1 323 ? 5.199 -4.039 -8.633 1 98.69 323 ALA B O 1
ATOM 6425 N N . TYR B 1 324 ? 6.543 -2.328 -9.125 1 98.5 324 TYR B N 1
ATOM 6426 C CA . TYR B 1 324 ? 6.879 -2.125 -7.723 1 98.5 324 TYR B CA 1
ATOM 6427 C C . TYR B 1 324 ? 6.168 -0.896 -7.168 1 98.5 324 TYR B C 1
ATOM 6429 O O . TYR B 1 324 ? 6.191 -0.653 -5.957 1 98.5 324 TYR B O 1
ATOM 6437 N N . GLY B 1 325 ? 5.465 -0.131 -7.945 1 98.06 325 GLY B N 1
ATOM 6438 C CA . GLY B 1 325 ? 4.805 1.103 -7.555 1 98.06 325 GLY B CA 1
ATOM 6439 C C . GLY B 1 325 ? 5.586 2.346 -7.93 1 98.06 325 GLY B C 1
ATOM 6440 O O . GLY B 1 325 ? 6.82 2.348 -7.887 1 98.06 325 GLY B O 1
ATOM 6441 N N . TYR B 1 326 ? 4.855 3.381 -8.305 1 97.69 326 TYR B N 1
ATOM 6442 C CA . TYR B 1 326 ? 5.527 4.609 -8.711 1 97.69 326 TYR B CA 1
ATOM 6443 C C . TYR B 1 326 ? 4.637 5.82 -8.484 1 97.69 326 TYR B C 1
ATOM 6445 O O . TYR B 1 326 ? 3.426 5.684 -8.289 1 97.69 326 TYR B O 1
ATOM 6453 N N . ASN B 1 327 ? 5.289 6.965 -8.344 1 97.44 327 ASN B N 1
ATOM 6454 C CA . ASN B 1 327 ? 4.617 8.258 -8.297 1 97.44 327 ASN B CA 1
ATOM 6455 C C . ASN B 1 327 ? 4.152 8.695 -9.68 1 97.44 327 ASN B C 1
ATOM 6457 O O . ASN B 1 327 ? 4.941 9.211 -10.477 1 97.44 327 ASN B O 1
ATOM 6461 N N . ASP B 1 328 ? 2.861 8.477 -9.961 1 97.5 328 ASP B N 1
ATOM 6462 C CA . ASP B 1 328 ? 2.291 8.836 -11.258 1 97.5 328 ASP B CA 1
ATOM 6463 C C . ASP B 1 328 ? 1.691 10.242 -11.227 1 97.5 328 ASP B C 1
ATOM 6465 O O . ASP B 1 328 ? 0.514 10.406 -10.906 1 97.5 328 ASP B O 1
ATOM 6469 N N . VAL B 1 329 ? 2.422 11.188 -11.703 1 96.94 329 VAL B N 1
ATOM 6470 C CA . VAL B 1 329 ? 2.014 12.586 -11.617 1 96.94 329 VAL B CA 1
ATOM 6471 C C . VAL B 1 329 ? 0.93 12.875 -12.648 1 96.94 329 VAL B C 1
ATOM 6473 O O . VAL B 1 329 ? 1.081 12.531 -13.828 1 96.94 329 VAL B O 1
ATOM 6476 N N . PHE B 1 330 ? -0.188 13.391 -12.156 1 96.69 330 PHE B N 1
ATOM 6477 C CA . PHE B 1 330 ? -1.315 13.766 -13 1 96.69 330 PHE B CA 1
ATOM 6478 C C . PHE B 1 330 ? -1.263 15.25 -13.352 1 96.69 330 PHE B C 1
ATOM 6480 O O . PHE B 1 330 ? -1.172 16.094 -12.461 1 96.69 330 PHE B O 1
ATOM 6487 N N . ASP B 1 331 ? -1.345 15.523 -14.648 1 96.06 331 ASP B N 1
ATOM 6488 C CA . ASP B 1 331 ? -1.272 16.891 -15.133 1 96.06 331 ASP B CA 1
ATOM 6489 C C . ASP B 1 331 ? -2.668 17.469 -15.359 1 96.06 331 ASP B C 1
ATOM 6491 O O . ASP B 1 331 ? -3.404 17 -16.234 1 96.06 331 ASP B O 1
ATOM 6495 N N . GLU B 1 332 ? -3.033 18.453 -14.586 1 95.25 332 GLU B N 1
ATOM 6496 C CA . GLU B 1 332 ? -4.285 19.188 -14.734 1 95.25 332 GLU B CA 1
ATOM 6497 C C . GLU B 1 332 ? -4.027 20.672 -14.984 1 95.25 332 GLU B C 1
ATOM 6499 O O . GLU B 1 332 ? -4.094 21.484 -14.055 1 95.25 332 GLU B O 1
ATOM 6504 N N . PRO B 1 333 ? -3.934 21.016 -16.188 1 94.56 333 PRO B N 1
ATOM 6505 C CA . PRO B 1 333 ? -3.555 22.391 -16.531 1 94.56 333 PRO B CA 1
ATOM 6506 C C . PRO B 1 333 ? -4.5 23.438 -15.93 1 94.56 333 PRO B C 1
ATOM 6508 O O . PRO B 1 333 ? -4.066 24.531 -15.555 1 94.56 333 PRO B O 1
ATOM 6511 N N . ALA B 1 334 ? -5.715 23.109 -15.766 1 93.75 334 ALA B N 1
ATOM 6512 C CA . ALA B 1 334 ? -6.723 24.047 -15.297 1 93.75 334 ALA B CA 1
ATOM 6513 C C . ALA B 1 334 ? -6.43 24.484 -13.859 1 93.75 334 ALA B C 1
ATOM 6515 O O . ALA B 1 334 ? -6.953 25.516 -13.406 1 93.75 334 ALA B O 1
ATOM 6516 N N . MET B 1 335 ? -5.559 23.828 -13.172 1 95.75 335 MET B N 1
ATOM 6517 C CA . MET B 1 335 ? -5.262 24.156 -11.781 1 95.75 335 MET B CA 1
ATOM 6518 C C . MET B 1 335 ? -4.09 25.125 -11.695 1 95.75 335 MET B C 1
ATOM 6520 O O . MET B 1 335 ? -3.795 25.656 -10.617 1 95.75 335 MET B O 1
ATOM 6524 N N . GLY B 1 336 ? -3.412 25.391 -12.797 1 94.56 336 GLY B N 1
ATOM 6525 C CA . GLY B 1 336 ? -2.332 26.359 -12.828 1 94.56 336 GLY B CA 1
ATOM 6526 C C . GLY B 1 336 ? -1.153 25.969 -11.953 1 94.56 336 GLY B C 1
ATOM 6527 O O . GLY B 1 336 ? -0.497 24.953 -12.203 1 94.56 336 GLY B O 1
ATOM 6528 N N . TRP B 1 337 ? -1.019 26.656 -10.844 1 93.06 337 TRP B N 1
ATOM 6529 C CA . TRP B 1 337 ? 0.097 26.484 -9.914 1 93.06 337 TRP B CA 1
ATOM 6530 C C . TRP B 1 337 ? 0.158 25.062 -9.398 1 93.06 337 TRP B C 1
ATOM 6532 O O . TRP B 1 337 ? 1.244 24.5 -9.219 1 93.06 337 TRP B O 1
ATOM 6542 N N . ALA B 1 338 ? -0.929 24.453 -9.172 1 94.69 338 ALA B N 1
ATOM 6543 C CA . ALA B 1 338 ? -0.999 23.109 -8.617 1 94.69 338 ALA B CA 1
ATOM 6544 C C . ALA B 1 338 ? -1.371 22.078 -9.688 1 94.69 338 ALA B C 1
ATOM 6546 O O . ALA B 1 338 ? -2.027 21.078 -9.398 1 94.69 338 ALA B O 1
ATOM 6547 N N . ARG B 1 339 ? -0.971 22.281 -10.852 1 94.62 339 ARG B N 1
ATOM 6548 C CA . ARG B 1 339 ? -1.417 21.469 -11.977 1 94.62 339 ARG B CA 1
ATOM 6549 C C . ARG B 1 339 ? -0.883 20.047 -11.867 1 94.62 339 ARG B C 1
ATOM 6551 O O . ARG B 1 339 ? -1.505 19.109 -12.367 1 94.62 339 ARG B O 1
ATOM 6558 N N . TYR B 1 340 ? 0.295 19.859 -11.281 1 94.56 340 TYR B N 1
ATOM 6559 C CA . TYR B 1 340 ? 0.892 18.531 -11.211 1 94.56 340 TYR B CA 1
ATOM 6560 C C . TYR B 1 340 ? 0.566 17.859 -9.883 1 94.56 340 TYR B C 1
ATOM 6562 O O . TYR B 1 340 ? 1.26 18.062 -8.891 1 94.56 340 TYR B O 1
ATOM 6570 N N . ALA B 1 341 ? -0.458 17.031 -9.93 1 95.38 341 ALA B N 1
ATOM 6571 C CA . ALA B 1 341 ? -0.899 16.312 -8.734 1 95.38 341 ALA B CA 1
ATOM 6572 C C . ALA B 1 341 ? -0.24 14.93 -8.648 1 95.38 341 ALA B C 1
ATOM 6574 O O . ALA B 1 341 ? -0.222 14.18 -9.633 1 95.38 341 ALA B O 1
ATOM 6575 N N . HIS B 1 342 ? 0.28 14.664 -7.543 1 97.19 342 HIS B N 1
ATOM 6576 C CA . HIS B 1 342 ? 0.964 13.391 -7.34 1 97.19 342 HIS B CA 1
ATOM 6577 C C . HIS B 1 342 ? -0.023 12.289 -6.973 1 97.19 342 HIS B C 1
ATOM 6579 O O . HIS B 1 342 ? -1.002 12.531 -6.266 1 97.19 342 HIS B O 1
ATOM 6585 N N . THR B 1 343 ? 0.207 11.102 -7.496 1 98.31 343 THR B N 1
ATOM 6586 C CA . THR B 1 343 ? -0.576 9.906 -7.199 1 98.31 343 THR B CA 1
ATOM 6587 C C . THR B 1 343 ? 0.332 8.695 -7.023 1 98.31 343 THR B C 1
ATOM 6589 O O . THR B 1 343 ? 1.44 8.656 -7.562 1 98.31 343 THR B O 1
ATOM 6592 N N . MET B 1 344 ? -0.031 7.789 -6.219 1 98.69 344 MET B N 1
ATOM 6593 C CA . MET B 1 344 ? 0.623 6.488 -6.109 1 98.69 344 MET B CA 1
ATOM 6594 C C . MET B 1 344 ? -0.091 5.445 -6.961 1 98.69 344 MET B C 1
ATOM 6596 O O . MET B 1 344 ? -1.303 5.258 -6.836 1 98.69 344 MET B O 1
ATOM 6600 N N . ARG B 1 345 ? 0.669 4.809 -7.859 1 98.56 345 ARG B N 1
ATOM 6601 C CA . ARG B 1 345 ? 0.068 3.871 -8.805 1 98.56 345 ARG B CA 1
ATOM 6602 C C . ARG B 1 345 ? 0.896 2.594 -8.906 1 98.56 345 ARG B C 1
ATOM 6604 O O . ARG B 1 345 ? 2.127 2.641 -8.852 1 98.56 345 ARG B O 1
ATOM 6611 N N . ILE B 1 346 ? 0.247 1.455 -9.078 1 98.75 346 ILE B N 1
ATOM 6612 C CA . ILE B 1 346 ? 0.913 0.164 -9.219 1 98.75 346 ILE B CA 1
ATOM 6613 C C . ILE B 1 346 ? 0.033 -0.786 -10.023 1 98.75 346 ILE B C 1
ATOM 6615 O O . ILE B 1 346 ? -1.192 -0.774 -9.891 1 98.75 346 ILE B O 1
ATOM 6619 N N . TRP B 1 347 ? 0.66 -1.568 -10.922 1 98.75 347 TRP B N 1
ATOM 6620 C CA . TRP B 1 347 ? -0.074 -2.643 -11.586 1 98.75 347 TRP B CA 1
ATOM 6621 C C . TRP B 1 347 ? -0.466 -3.729 -10.586 1 98.75 347 TRP B C 1
ATOM 6623 O O . TRP B 1 347 ? 0.255 -3.979 -9.617 1 98.75 347 TRP B O 1
ATOM 6633 N N . VAL B 1 348 ? -1.471 -4.402 -10.836 1 98.69 348 VAL B N 1
ATOM 6634 C CA . VAL B 1 348 ? -2.086 -5.32 -9.883 1 98.69 348 VAL B CA 1
ATOM 6635 C C . VAL B 1 348 ? -1.198 -6.547 -9.695 1 98.69 348 VAL B C 1
ATOM 6637 O O . VAL B 1 348 ? -0.459 -6.926 -10.609 1 98.69 348 VAL B O 1
ATOM 6640 N N . TYR B 1 349 ? -1.337 -7.043 -8.477 1 98.81 349 TYR B N 1
ATOM 6641 C CA . TYR B 1 349 ? -0.854 -8.391 -8.195 1 98.81 349 TYR B CA 1
ATOM 6642 C C . TYR B 1 349 ? -1.653 -9.43 -8.977 1 98.81 349 TYR B C 1
ATOM 6644 O O . TYR B 1 349 ? -2.867 -9.289 -9.148 1 98.81 349 TYR B O 1
ATOM 6652 N N . ASN B 1 350 ? -0.909 -10.406 -9.461 1 98.25 350 ASN B N 1
ATOM 6653 C CA . ASN B 1 350 ? -1.573 -11.516 -10.125 1 98.25 350 ASN B CA 1
ATOM 6654 C C . ASN B 1 350 ? -2.24 -12.453 -9.117 1 98.25 350 ASN B C 1
ATOM 6656 O O . ASN B 1 350 ? -1.587 -12.953 -8.203 1 98.25 350 ASN B O 1
ATOM 6660 N N . SER B 1 351 ? -3.521 -12.648 -9.273 1 96.38 351 SER B N 1
ATOM 6661 C CA . SER B 1 351 ? -4.262 -13.492 -8.344 1 96.38 351 SER B CA 1
ATOM 6662 C C . SER B 1 351 ? -4.137 -14.969 -8.719 1 96.38 351 SER B C 1
ATOM 6664 O O . SER B 1 351 ? -4.77 -15.828 -8.102 1 96.38 351 SER B O 1
ATOM 6666 N N . GLY B 1 352 ? -3.35 -15.297 -9.75 1 96.62 352 GLY B N 1
ATOM 6667 C CA . GLY B 1 352 ? -3.115 -16.672 -10.156 1 96.62 352 GLY B CA 1
ATOM 6668 C C . GLY B 1 352 ? -1.758 -17.203 -9.734 1 96.62 352 GLY B C 1
ATOM 6669 O O . GLY B 1 352 ? -1.451 -18.375 -9.938 1 96.62 352 GLY B O 1
ATOM 6670 N N . PHE B 1 353 ? -0.985 -16.344 -9.172 1 98.5 353 PHE B N 1
ATOM 6671 C CA . PHE B 1 353 ? 0.32 -16.766 -8.68 1 98.5 353 PHE B CA 1
ATOM 6672 C C . PHE B 1 353 ? 0.783 -15.891 -7.527 1 98.5 353 PHE B C 1
ATOM 6674 O O . PHE B 1 353 ? 1.366 -14.828 -7.746 1 98.5 353 PHE B O 1
ATOM 6681 N N . PHE B 1 354 ? 0.623 -16.328 -6.371 1 98.69 354 PHE B N 1
ATOM 6682 C CA . PHE B 1 354 ? 1.064 -15.617 -5.18 1 98.69 354 PHE B CA 1
ATOM 6683 C C . PHE B 1 354 ? 1.319 -16.578 -4.031 1 98.69 354 PHE B C 1
ATOM 6685 O O . PHE B 1 354 ? 0.75 -17.672 -3.996 1 98.69 354 PHE B O 1
ATOM 6692 N N . TYR B 1 355 ? 2.244 -16.219 -3.182 1 98.69 355 TYR B N 1
ATOM 6693 C CA . TYR B 1 355 ? 2.59 -16.906 -1.949 1 98.69 355 TYR B CA 1
ATOM 6694 C C . TYR B 1 355 ? 1.889 -16.281 -0.75 1 98.69 355 TYR B C 1
ATOM 6696 O O . TYR B 1 355 ? 1.958 -15.07 -0.548 1 98.69 355 TYR B O 1
ATOM 6704 N N . ILE B 1 356 ? 1.205 -17.109 0.027 1 98.5 356 ILE B N 1
ATOM 6705 C CA . ILE B 1 356 ? 0.407 -16.594 1.136 1 98.5 356 ILE B CA 1
ATOM 6706 C C . ILE B 1 356 ? 0.703 -17.406 2.4 1 98.5 356 ILE B C 1
ATOM 6708 O O . ILE B 1 356 ? 0.727 -18.625 2.367 1 98.5 356 ILE B O 1
ATOM 6712 N N . ARG B 1 357 ? 0.951 -16.688 3.475 1 97.62 357 ARG B N 1
ATOM 6713 C CA . ARG B 1 357 ? 1.295 -17.312 4.75 1 97.62 357 ARG B CA 1
ATOM 6714 C C . ARG B 1 357 ? 0.058 -17.484 5.625 1 97.62 357 ARG B C 1
ATOM 6716 O O . ARG B 1 357 ? -0.932 -16.766 5.461 1 97.62 357 ARG B O 1
ATOM 6723 N N . PRO B 1 358 ? 0.113 -18.438 6.543 1 97.12 358 PRO B N 1
ATOM 6724 C CA . PRO B 1 358 ? -1.036 -18.656 7.426 1 97.12 358 PRO B CA 1
ATOM 6725 C C . PRO B 1 358 ? -1.084 -17.656 8.586 1 97.12 358 PRO B C 1
ATOM 6727 O O . PRO B 1 358 ? -0.864 -18.047 9.734 1 97.12 358 PRO B O 1
ATOM 6730 N N . THR B 1 359 ? -1.447 -16.469 8.297 1 94.25 359 THR B N 1
ATOM 6731 C CA . THR B 1 359 ? -1.574 -15.383 9.258 1 94.25 359 THR B CA 1
ATOM 6732 C C . THR B 1 359 ? -3.012 -14.875 9.32 1 94.25 359 THR B C 1
ATOM 6734 O O . THR B 1 359 ? -3.82 -15.18 8.438 1 94.25 359 THR B O 1
ATOM 6737 N N . ILE B 1 360 ? -3.301 -14.133 10.32 1 91.81 360 ILE B N 1
ATOM 6738 C CA . ILE B 1 360 ? -4.652 -13.617 10.508 1 91.81 360 ILE B CA 1
ATOM 6739 C C . ILE B 1 360 ? -5.02 -12.695 9.352 1 91.81 360 ILE B C 1
ATOM 6741 O O . ILE B 1 360 ? -6.082 -12.852 8.742 1 91.81 360 ILE B O 1
ATOM 6745 N N . PRO B 1 361 ? -4.125 -11.758 8.961 1 94.19 361 PRO B N 1
ATOM 6746 C CA . PRO B 1 361 ? -4.488 -10.914 7.816 1 94.19 361 PRO B CA 1
ATOM 6747 C C . PRO B 1 361 ? -4.695 -11.719 6.535 1 94.19 361 PRO B C 1
ATOM 6749 O O . PRO B 1 361 ? -5.57 -11.391 5.73 1 94.19 361 PRO B O 1
ATOM 6752 N N . SER B 1 362 ? -3.941 -12.75 6.359 1 96.81 362 SER B N 1
ATOM 6753 C CA . SER B 1 362 ? -4.094 -13.594 5.18 1 96.81 362 SER B CA 1
ATOM 6754 C C . SER B 1 362 ? -5.457 -14.273 5.164 1 96.81 362 SER B C 1
ATOM 6756 O O . SER B 1 362 ? -6.133 -14.305 4.133 1 96.81 362 SER B O 1
ATOM 6758 N N . ILE B 1 363 ? -5.801 -14.773 6.273 1 96.62 363 ILE B N 1
ATOM 6759 C CA . ILE B 1 363 ? -7.094 -15.438 6.379 1 96.62 363 ILE B CA 1
ATOM 6760 C C . ILE B 1 363 ? -8.211 -14.43 6.152 1 96.62 363 ILE B C 1
ATOM 6762 O O . ILE B 1 363 ? -9.172 -14.703 5.422 1 96.62 363 ILE B O 1
ATOM 6766 N N . GLU B 1 364 ? -8.07 -13.336 6.781 1 96.06 364 GLU B N 1
ATOM 6767 C CA . GLU B 1 364 ? -9.062 -12.289 6.586 1 96.06 364 GLU B CA 1
ATOM 6768 C C . GLU B 1 364 ? -9.156 -11.883 5.117 1 96.06 364 GLU B C 1
ATOM 6770 O O . GLU B 1 364 ? -10.25 -11.641 4.602 1 96.06 364 GLU B O 1
ATOM 6775 N N . LEU B 1 365 ? -8.023 -11.797 4.457 1 97.56 365 LEU B N 1
ATOM 6776 C CA . LEU B 1 365 ? -8.008 -11.484 3.031 1 97.56 365 LEU B CA 1
ATOM 6777 C C . LEU B 1 365 ? -8.844 -12.492 2.252 1 97.56 365 LEU B C 1
ATOM 6779 O O . LEU B 1 365 ? -9.711 -12.102 1.459 1 97.56 365 LEU B O 1
ATOM 6783 N N . LEU B 1 366 ? -8.594 -13.719 2.496 1 97.44 366 LEU B N 1
ATOM 6784 C CA . LEU B 1 366 ? -9.305 -14.773 1.788 1 97.44 366 LEU B CA 1
ATOM 6785 C C . LEU B 1 366 ? -10.805 -14.703 2.068 1 97.44 366 LEU B C 1
ATOM 6787 O O . LEU B 1 366 ? -11.617 -14.844 1.154 1 97.44 366 LEU B O 1
ATOM 6791 N N . ASP B 1 367 ? -11.164 -14.438 3.295 1 95.12 367 ASP B N 1
ATOM 6792 C CA . ASP B 1 367 ? -12.57 -14.289 3.668 1 95.12 367 ASP B CA 1
ATOM 6793 C C . ASP B 1 367 ? -13.211 -13.125 2.92 1 95.12 367 ASP B C 1
ATOM 6795 O O . ASP B 1 367 ? -14.305 -13.266 2.369 1 95.12 367 ASP B O 1
ATOM 6799 N N . ARG B 1 368 ? -12.555 -12.039 2.924 1 95.62 368 ARG B N 1
ATOM 6800 C CA . ARG B 1 368 ? -13.094 -10.836 2.295 1 95.62 368 ARG B CA 1
ATOM 6801 C C . ARG B 1 368 ? -13.273 -11.039 0.794 1 95.62 368 ARG B C 1
ATOM 6803 O O . ARG B 1 368 ? -14.328 -10.703 0.24 1 95.62 368 ARG B O 1
ATOM 6810 N N . VAL B 1 369 ? -12.305 -11.578 0.163 1 96.12 369 VAL B N 1
ATOM 6811 C CA . VAL B 1 369 ? -12.344 -11.773 -1.283 1 96.12 369 VAL B CA 1
ATOM 6812 C C . VAL B 1 369 ? -13.445 -12.766 -1.647 1 96.12 369 VAL B C 1
ATOM 6814 O O . VAL B 1 369 ? -14.258 -12.5 -2.539 1 96.12 369 VAL B O 1
ATOM 6817 N N . ALA B 1 370 ? -13.5 -13.859 -0.949 1 91.94 370 ALA B N 1
ATOM 6818 C CA . ALA B 1 370 ? -14.523 -14.859 -1.219 1 91.94 370 ALA B CA 1
ATOM 6819 C C . ALA B 1 370 ? -15.922 -14.281 -1.021 1 91.94 370 ALA B C 1
ATOM 6821 O O . ALA B 1 370 ? -16.828 -14.523 -1.827 1 91.94 370 ALA B O 1
ATOM 6822 N N . ASN B 1 371 ? -16.109 -13.523 0.039 1 90.94 371 ASN B N 1
ATOM 6823 C CA . ASN B 1 371 ? -17.391 -12.906 0.324 1 90.94 371 ASN B CA 1
ATOM 6824 C C . ASN B 1 371 ? -17.797 -11.922 -0.77 1 90.94 371 ASN B C 1
ATOM 6826 O O . ASN B 1 371 ? -18.938 -11.93 -1.227 1 90.94 371 ASN B O 1
ATOM 6830 N N . ARG B 1 372 ? -16.906 -11.086 -1.154 1 92.88 372 ARG B N 1
ATOM 6831 C CA . ARG B 1 372 ? -17.203 -10.102 -2.186 1 92.88 372 ARG B CA 1
ATOM 6832 C C . ARG B 1 372 ? -17.531 -10.781 -3.514 1 92.88 372 ARG B C 1
ATOM 6834 O O . ARG B 1 372 ? -18.438 -10.359 -4.227 1 92.88 372 ARG B O 1
ATOM 6841 N N . LEU B 1 373 ? -16.766 -11.805 -3.859 1 90.06 373 LEU B N 1
ATOM 6842 C CA . LEU B 1 373 ? -17 -12.516 -5.113 1 90.06 373 LEU B CA 1
ATOM 6843 C C . LEU B 1 373 ? -18.359 -13.211 -5.098 1 90.06 373 LEU B C 1
ATOM 6845 O O . LEU B 1 373 ? -18.984 -13.375 -6.141 1 90.06 373 LEU B O 1
ATOM 6849 N N . SER B 1 374 ? -18.812 -13.602 -3.961 1 84.5 374 SER B N 1
ATOM 6850 C CA . SER B 1 374 ? -20.125 -14.234 -3.836 1 84.5 374 SER B CA 1
ATOM 6851 C C . SER B 1 374 ? -21.25 -13.203 -3.963 1 84.5 374 SER B C 1
ATOM 6853 O O . SER B 1 374 ? -22.328 -13.508 -4.492 1 84.5 374 SER B O 1
ATOM 6855 N N . GLN B 1 375 ? -21 -12 -3.578 1 84.31 375 GLN B N 1
ATOM 6856 C CA . GLN B 1 375 ? -22.031 -10.961 -3.537 1 84.31 375 GLN B CA 1
ATOM 6857 C C . GLN B 1 375 ? -22 -10.109 -4.805 1 84.31 375 GLN B C 1
ATOM 6859 O O . GLN B 1 375 ? -23 -9.461 -5.145 1 84.31 375 GLN B O 1
ATOM 6864 N N . GLU B 1 376 ? -20.828 -10.125 -5.453 1 85.88 376 GLU B N 1
ATOM 6865 C CA . GLU B 1 376 ? -20.625 -9.32 -6.656 1 85.88 376 GLU B CA 1
ATOM 6866 C C . GLU B 1 376 ? -20.406 -10.203 -7.879 1 85.88 376 GLU B C 1
ATOM 6868 O O . GLU B 1 376 ? -19.281 -10.305 -8.375 1 85.88 376 GLU B O 1
ATOM 6873 N N . PRO B 1 377 ? -21.422 -10.664 -8.445 1 78.06 377 PRO B N 1
ATOM 6874 C CA . PRO B 1 377 ? -21.281 -11.688 -9.492 1 78.06 377 PRO B CA 1
ATOM 6875 C C . PRO B 1 377 ? -20.547 -11.164 -10.719 1 78.06 377 PRO B C 1
ATOM 6877 O O . PRO B 1 377 ? -20 -11.953 -11.492 1 78.06 377 PRO B O 1
ATOM 6880 N N . HIS B 1 378 ? -20.344 -9.906 -10.852 1 81.06 378 HIS B N 1
ATOM 6881 C CA . HIS B 1 378 ? -19.703 -9.398 -12.062 1 81.06 378 HIS B CA 1
ATOM 6882 C C . HIS B 1 378 ? -18.281 -8.914 -11.773 1 81.06 378 HIS B C 1
ATOM 6884 O O . HIS B 1 378 ? -17.594 -8.438 -12.672 1 81.06 378 HIS B O 1
ATOM 6890 N N . SER B 1 379 ? -17.859 -9.164 -10.594 1 84.5 379 SER B N 1
ATOM 6891 C CA . SER B 1 379 ? -16.531 -8.68 -10.227 1 84.5 379 SER B CA 1
ATOM 6892 C C . SER B 1 379 ? -15.453 -9.648 -10.664 1 84.5 379 SER B C 1
ATOM 6894 O O . SER B 1 379 ? -15.656 -10.867 -10.648 1 84.5 379 SER B O 1
ATOM 6896 N N . TRP B 1 380 ? -14.406 -9.07 -11.133 1 86.56 380 TRP B N 1
ATOM 6897 C CA . TRP B 1 380 ? -13.203 -9.82 -11.477 1 86.56 380 TRP B CA 1
ATOM 6898 C C . TRP B 1 380 ? -12.375 -10.125 -10.227 1 86.56 380 TRP B C 1
ATOM 6900 O O . TRP B 1 380 ? -12.102 -9.234 -9.422 1 86.56 380 TRP B O 1
ATOM 6910 N N . ASP B 1 381 ? -12 -11.344 -9.945 1 91.56 381 ASP B N 1
ATOM 6911 C CA . ASP B 1 381 ? -11.359 -11.797 -8.711 1 91.56 381 ASP B CA 1
ATOM 6912 C C . ASP B 1 381 ? -10.055 -11.039 -8.469 1 91.56 381 ASP B C 1
ATOM 6914 O O . ASP B 1 381 ? -9.781 -10.625 -7.34 1 91.56 381 ASP B O 1
ATOM 6918 N N . GLN B 1 382 ? -9.344 -10.852 -9.57 1 94.38 382 GLN B N 1
ATOM 6919 C CA . GLN B 1 382 ? -8.062 -10.164 -9.406 1 94.38 382 GLN B CA 1
ATOM 6920 C C . GLN B 1 382 ? -8.266 -8.711 -8.977 1 94.38 382 GLN B C 1
ATOM 6922 O O . GLN B 1 382 ? -7.461 -8.164 -8.227 1 94.38 382 GLN B O 1
ATO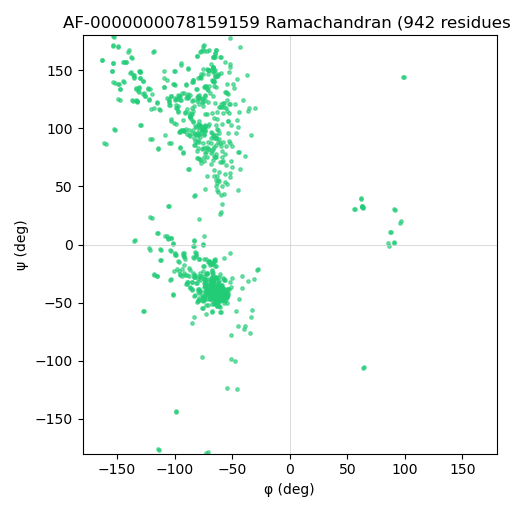M 6927 N N . ALA B 1 383 ? -9.273 -8.047 -9.492 1 95.38 383 ALA B N 1
ATOM 6928 C CA . ALA B 1 383 ? -9.594 -6.688 -9.062 1 95.38 383 ALA B CA 1
ATOM 6929 C C . ALA B 1 383 ? -9.945 -6.648 -7.578 1 95.38 383 ALA B C 1
ATOM 6931 O O . ALA B 1 383 ? -9.414 -5.824 -6.828 1 95.38 383 ALA B O 1
ATOM 6932 N N . VAL B 1 384 ? -10.805 -7.543 -7.152 1 96 384 VAL B N 1
ATOM 6933 C CA . VAL B 1 384 ? -11.258 -7.605 -5.766 1 96 384 VAL B CA 1
ATOM 6934 C C . VAL B 1 384 ? -10.07 -7.898 -4.852 1 96 384 VAL B C 1
ATOM 6936 O O . VAL B 1 384 ? -9.906 -7.262 -3.807 1 96 384 VAL B O 1
ATOM 6939 N N . PHE B 1 385 ? -9.258 -8.852 -5.277 1 97.94 385 PHE B N 1
ATOM 6940 C CA . PHE B 1 385 ? -8.055 -9.25 -4.551 1 97.94 385 PHE B CA 1
ATOM 6941 C C . PHE B 1 385 ? -7.152 -8.047 -4.305 1 97.94 385 PHE B C 1
ATOM 6943 O O . PHE B 1 385 ? -6.695 -7.824 -3.182 1 97.94 385 PHE B O 1
ATOM 6950 N N . ASN B 1 386 ? -6.945 -7.254 -5.258 1 98.62 386 ASN B N 1
ATOM 6951 C CA . ASN B 1 386 ? -6.047 -6.109 -5.16 1 98.62 386 ASN B CA 1
ATOM 6952 C C . ASN B 1 386 ? -6.699 -4.945 -4.422 1 98.62 386 ASN B C 1
ATOM 6954 O O . ASN B 1 386 ? -6.027 -4.223 -3.68 1 98.62 386 ASN B O 1
ATOM 6958 N N . GLU B 1 387 ? -7.934 -4.703 -4.652 1 97.94 387 GLU B N 1
ATOM 6959 C CA . GLU B 1 387 ? -8.625 -3.652 -3.912 1 97.94 387 GLU B CA 1
ATOM 6960 C C . GLU B 1 387 ? -8.523 -3.881 -2.406 1 97.94 387 GLU B C 1
ATOM 6962 O O . GLU B 1 387 ? -8.266 -2.943 -1.647 1 97.94 387 GLU B O 1
ATOM 6967 N N . GLU B 1 388 ? -8.672 -5.145 -1.984 1 97.62 388 GLU B N 1
ATOM 6968 C CA . GLU B 1 388 ? -8.562 -5.477 -0.567 1 97.62 388 GLU B CA 1
ATOM 6969 C C . GLU B 1 388 ? -7.133 -5.305 -0.068 1 97.62 388 GLU B C 1
ATOM 6971 O O . GLU B 1 388 ? -6.91 -4.953 1.093 1 97.62 388 GLU B O 1
ATOM 6976 N N . LEU B 1 389 ? -6.215 -5.504 -0.924 1 98.12 389 LEU B N 1
ATOM 6977 C CA . LEU B 1 389 ? -4.812 -5.461 -0.521 1 98.12 389 LEU B CA 1
ATOM 6978 C C . LEU B 1 389 ? -4.305 -4.023 -0.482 1 98.12 389 LEU B C 1
ATOM 6980 O O . LEU B 1 389 ? -3.416 -3.695 0.309 1 98.12 389 LEU B O 1
ATOM 6984 N N . PHE B 1 390 ? -4.875 -3.141 -1.288 1 98.12 390 PHE B N 1
ATOM 6985 C CA . PHE B 1 390 ? -4.156 -1.895 -1.521 1 98.12 390 PHE B CA 1
ATOM 6986 C C . PHE B 1 390 ? -4.938 -0.708 -0.973 1 98.12 390 PHE B C 1
ATOM 6988 O O . PHE B 1 390 ? -4.363 0.342 -0.679 1 98.12 390 PHE B O 1
ATOM 6995 N N . PHE B 1 391 ? -6.195 -0.784 -0.883 1 97.88 391 PHE B N 1
ATOM 6996 C CA . PHE B 1 391 ? -6.965 0.376 -0.447 1 97.88 391 PHE B CA 1
ATOM 6997 C C . PHE B 1 391 ? -6.809 0.595 1.054 1 97.88 391 PHE B C 1
ATOM 6999 O O . PHE B 1 391 ? -6.859 -0.357 1.834 1 97.88 391 PHE B O 1
ATOM 7006 N N . PRO B 1 392 ? -6.602 1.861 1.445 1 97.94 392 PRO B N 1
ATOM 7007 C CA . PRO B 1 392 ? -6.602 2.172 2.877 1 97.94 392 PRO B CA 1
ATOM 7008 C C . PRO B 1 392 ? -8.008 2.174 3.479 1 97.94 392 PRO B C 1
ATOM 7010 O O . PRO B 1 392 ? -8.992 2.045 2.75 1 97.94 392 PRO B O 1
ATOM 7013 N N . SER B 1 393 ? -8.008 2.273 4.82 1 97.44 393 SER B N 1
ATOM 7014 C CA . SER B 1 393 ? -9.297 2.527 5.461 1 97.44 393 SER B CA 1
ATOM 7015 C C . SER B 1 393 ? -9.867 3.873 5.035 1 97.44 393 SER B C 1
ATOM 7017 O O . SER B 1 393 ? -9.125 4.812 4.754 1 97.44 393 SER B O 1
ATOM 7019 N N . TYR B 1 394 ? -11.125 3.947 4.922 1 97.69 394 TYR B N 1
ATOM 7020 C CA . TYR B 1 394 ? -11.859 5.184 4.676 1 97.69 394 TYR B CA 1
ATOM 7021 C C . TYR B 1 394 ? -13.281 5.094 5.227 1 97.69 394 TYR B C 1
ATOM 7023 O O . TYR B 1 394 ? -13.695 4.043 5.723 1 97.69 394 TYR B O 1
ATOM 7031 N N . PRO B 1 395 ? -14.055 6.223 5.266 1 94.88 395 PRO B N 1
ATOM 7032 C CA . PRO B 1 395 ? -15.398 6.141 5.836 1 94.88 395 PRO B CA 1
ATOM 7033 C C . PRO B 1 395 ? -16.234 5.012 5.23 1 94.88 395 PRO B C 1
ATOM 7035 O O . PRO B 1 395 ? -16.438 4.977 4.016 1 94.88 395 PRO B O 1
ATOM 7038 N N . GLY B 1 396 ? -16.672 4.094 6.113 1 91.88 396 GLY B N 1
ATOM 7039 C CA . GLY B 1 396 ? -17.5 2.994 5.66 1 91.88 396 GLY B CA 1
ATOM 7040 C C . GLY B 1 396 ? -16.719 1.767 5.254 1 91.88 396 GLY B C 1
ATOM 7041 O O . GLY B 1 396 ? -17.281 0.774 4.797 1 91.88 396 GLY B O 1
ATOM 7042 N N . TYR B 1 397 ? -15.383 1.859 5.398 1 95.62 397 TYR B N 1
ATOM 7043 C CA . TYR B 1 397 ? -14.531 0.744 4.988 1 95.62 397 TYR B CA 1
ATOM 7044 C C . TYR B 1 397 ? -13.297 0.649 5.867 1 95.62 397 TYR B C 1
ATOM 7046 O O . TYR B 1 397 ? -12.539 1.616 5.992 1 95.62 397 TYR B O 1
ATOM 7054 N N . ASP B 1 398 ? -13.078 -0.472 6.453 1 93.31 398 ASP B N 1
ATOM 7055 C CA . ASP B 1 398 ? -11.852 -0.771 7.188 1 93.31 398 ASP B CA 1
ATOM 7056 C C . ASP B 1 398 ? -10.883 -1.579 6.332 1 93.31 398 ASP B C 1
ATOM 7058 O O . ASP B 1 398 ? -11.172 -2.717 5.957 1 93.31 398 ASP B O 1
ATOM 7062 N N . GLY B 1 399 ? -9.75 -0.989 6.086 1 95.12 399 GLY B N 1
ATOM 7063 C CA . GLY B 1 399 ? -8.75 -1.657 5.262 1 95.12 399 GLY B CA 1
ATOM 7064 C C . GLY B 1 399 ? -8.18 -2.904 5.91 1 95.12 399 GLY B C 1
ATOM 7065 O O . GLY B 1 399 ? -8.258 -3.068 7.129 1 95.12 399 GLY B O 1
ATOM 7066 N N . LEU B 1 400 ? -7.582 -3.732 5.074 1 94.75 400 LEU B N 1
ATOM 7067 C CA . LEU B 1 400 ? -6.992 -4.984 5.531 1 94.75 400 LEU B CA 1
ATOM 7068 C C . LEU B 1 400 ? -5.621 -4.746 6.148 1 94.75 400 LEU B C 1
ATOM 7070 O O . LEU B 1 400 ? -5.316 -5.273 7.223 1 94.75 400 LEU B O 1
ATOM 7074 N N . HIS B 1 401 ? -4.77 -4.02 5.445 1 92.31 401 HIS B N 1
ATOM 7075 C CA . HIS B 1 401 ? -3.426 -3.617 5.844 1 92.31 401 HIS B CA 1
ATOM 7076 C C . HIS B 1 401 ? -2.516 -4.832 6.012 1 92.31 401 HIS B C 1
ATOM 7078 O O . HIS B 1 401 ? -1.724 -4.891 6.953 1 92.31 401 HIS B O 1
ATOM 7084 N N . ALA B 1 402 ? -2.764 -5.867 5.219 1 94.19 402 ALA B N 1
ATOM 7085 C CA . ALA B 1 402 ? -1.83 -6.988 5.168 1 94.19 402 ALA B CA 1
ATOM 7086 C C . ALA B 1 402 ? -0.495 -6.566 4.562 1 94.19 402 ALA B C 1
ATOM 7088 O O . ALA B 1 402 ? -0.458 -5.773 3.617 1 94.19 402 ALA B O 1
ATOM 7089 N N . ALA B 1 403 ? 0.589 -7.125 5.164 1 94.56 403 ALA B N 1
ATOM 7090 C CA . ALA B 1 403 ? 1.893 -6.859 4.562 1 94.56 403 ALA B CA 1
ATOM 7091 C C . ALA B 1 403 ? 2.004 -7.508 3.186 1 94.56 403 ALA B C 1
ATOM 7093 O O . ALA B 1 403 ? 1.539 -8.633 2.98 1 94.56 403 ALA B O 1
ATOM 7094 N N . ARG B 1 404 ? 2.65 -6.723 2.279 1 97.31 404 ARG B N 1
ATOM 7095 C CA . ARG B 1 404 ? 2.711 -7.152 0.885 1 97.31 404 ARG B CA 1
ATOM 7096 C C . ARG B 1 404 ? 4.141 -7.098 0.356 1 97.31 404 ARG B C 1
ATOM 7098 O O . ARG B 1 404 ? 4.891 -6.172 0.675 1 97.31 404 ARG B O 1
ATOM 7105 N N . ARG B 1 405 ? 4.457 -8.086 -0.494 1 98.12 405 ARG B N 1
ATOM 7106 C CA . ARG B 1 405 ? 5.703 -8.055 -1.249 1 98.12 405 ARG B CA 1
ATOM 7107 C C . ARG B 1 405 ? 5.465 -8.391 -2.717 1 98.12 405 ARG B C 1
ATOM 7109 O O . ARG B 1 405 ? 4.719 -9.32 -3.033 1 98.12 405 ARG B O 1
ATOM 7116 N N . THR B 1 406 ? 6.078 -7.594 -3.564 1 98.81 406 THR B N 1
ATOM 7117 C CA . THR B 1 406 ? 6.094 -7.891 -4.992 1 98.81 406 THR B CA 1
ATOM 7118 C C . THR B 1 406 ? 7.289 -8.766 -5.348 1 98.81 406 THR B C 1
ATOM 7120 O O . THR B 1 406 ? 8.43 -8.438 -5.02 1 98.81 406 THR B O 1
ATOM 7123 N N . MET B 1 407 ? 7.008 -9.852 -6.012 1 98.81 407 MET B N 1
ATOM 7124 C CA . MET B 1 407 ? 8.07 -10.727 -6.5 1 98.81 407 MET B CA 1
ATOM 7125 C C . MET B 1 407 ? 8.883 -10.031 -7.586 1 98.81 407 MET B C 1
ATOM 7127 O O . MET B 1 407 ? 8.375 -9.148 -8.289 1 98.81 407 MET B O 1
ATOM 7131 N N . ASP B 1 408 ? 10.188 -10.453 -7.676 1 98.38 408 ASP B N 1
ATOM 7132 C CA . ASP B 1 408 ? 11 -9.969 -8.789 1 98.38 408 ASP B CA 1
ATOM 7133 C C . ASP B 1 408 ? 10.359 -10.305 -10.133 1 98.38 408 ASP B C 1
ATOM 7135 O O . ASP B 1 408 ? 10.195 -11.477 -10.469 1 98.38 408 ASP B O 1
ATOM 7139 N N . PHE B 1 409 ? 10.07 -9.266 -10.977 1 98.25 409 PHE B N 1
ATOM 7140 C CA . PHE B 1 409 ? 9.234 -9.508 -12.148 1 98.25 409 PHE B CA 1
ATOM 7141 C C . PHE B 1 409 ? 10.039 -10.156 -13.266 1 98.25 409 PHE B C 1
ATOM 7143 O O . PHE B 1 409 ? 9.469 -10.688 -14.219 1 98.25 409 PHE B O 1
ATOM 7150 N N . TYR B 1 410 ? 11.391 -10.195 -13.18 1 97.56 410 TYR B N 1
ATOM 7151 C CA . TYR B 1 410 ? 12.195 -10.93 -14.141 1 97.56 410 TYR B CA 1
ATOM 7152 C C . TYR B 1 410 ? 12.305 -12.398 -13.758 1 97.56 410 TYR B C 1
ATOM 7154 O O . TYR B 1 410 ? 12.422 -13.266 -14.625 1 97.56 410 TYR B O 1
ATOM 7162 N N . LEU B 1 411 ? 12.305 -12.688 -12.492 1 98.25 411 LEU B N 1
ATOM 7163 C CA . LEU B 1 411 ? 12.352 -14.07 -12.023 1 98.25 411 LEU B CA 1
ATOM 7164 C C . LEU B 1 411 ? 10.977 -14.727 -12.117 1 98.25 411 LEU B C 1
ATOM 7166 O O . LEU B 1 411 ? 10.859 -15.875 -12.539 1 98.25 411 LEU B O 1
ATOM 7170 N N . PHE B 1 412 ? 10.047 -14.047 -11.648 1 98.81 412 PHE B N 1
ATOM 7171 C CA . PHE B 1 412 ? 8.648 -14.461 -11.758 1 98.81 412 PHE B CA 1
ATOM 7172 C C . PHE B 1 412 ? 7.938 -13.664 -12.852 1 98.81 412 PHE B C 1
ATOM 7174 O O . PHE B 1 412 ? 7.227 -12.695 -12.555 1 98.81 412 PHE B O 1
ATOM 7181 N N . MET B 1 413 ? 8.031 -14.148 -14.031 1 98.62 413 MET B N 1
ATOM 7182 C CA . MET B 1 413 ? 7.855 -13.32 -15.219 1 98.62 413 MET B CA 1
ATOM 7183 C C . MET B 1 413 ? 6.484 -13.547 -15.844 1 98.62 413 MET B C 1
ATOM 7185 O O . MET B 1 413 ? 6.07 -14.695 -16.047 1 98.62 413 MET B O 1
ATOM 7189 N N . ASN B 1 414 ? 5.762 -12.445 -16.062 1 98.69 414 ASN B N 1
ATOM 7190 C CA . ASN B 1 414 ? 4.539 -12.547 -16.859 1 98.69 414 ASN B CA 1
ATOM 7191 C C . ASN B 1 414 ? 4.836 -12.555 -18.359 1 98.69 414 ASN B C 1
ATOM 7193 O O . ASN B 1 414 ? 5.934 -12.18 -18.766 1 98.69 414 ASN B O 1
ATOM 7197 N N . SER B 1 415 ? 3.92 -12.977 -19.141 1 98.5 415 SER B N 1
ATOM 7198 C CA . SER B 1 415 ? 4.184 -13.234 -20.547 1 98.5 415 SER B CA 1
ATOM 7199 C C . SER B 1 415 ? 4.371 -11.938 -21.328 1 98.5 415 SER B C 1
ATOM 7201 O O . SER B 1 415 ? 4.992 -11.93 -22.391 1 98.5 415 SER B O 1
ATOM 7203 N N . LYS B 1 416 ? 3.793 -10.875 -20.844 1 98.19 416 LYS B N 1
ATOM 7204 C CA . LYS B 1 416 ? 4.043 -9.586 -21.5 1 98.19 416 LYS B CA 1
ATOM 7205 C C . LYS B 1 416 ? 5.527 -9.234 -21.453 1 98.19 416 LYS B C 1
ATOM 7207 O O . LYS B 1 416 ? 6.102 -8.82 -22.469 1 98.19 416 LYS B O 1
ATOM 7212 N N . VAL B 1 417 ? 6.16 -9.336 -20.312 1 98.25 417 VAL B N 1
ATOM 7213 C CA . VAL B 1 417 ? 7.582 -9.039 -20.141 1 98.25 417 VAL B CA 1
ATOM 7214 C C . VAL B 1 417 ? 8.406 -9.938 -21.062 1 98.25 417 VAL B C 1
ATOM 7216 O O . VAL B 1 417 ? 9.336 -9.469 -21.734 1 98.25 417 VAL B O 1
ATOM 7219 N N . LEU B 1 418 ? 8.078 -11.156 -21.141 1 98.12 418 LEU B N 1
ATOM 7220 C CA . LEU B 1 418 ? 8.828 -12.094 -21.969 1 98.12 418 LEU B CA 1
ATOM 7221 C C . LEU B 1 418 ? 8.742 -11.703 -23.438 1 98.12 418 LEU B C 1
ATOM 7223 O O . LEU B 1 418 ? 9.773 -11.539 -24.094 1 98.12 418 LEU B O 1
ATOM 7227 N N . PHE B 1 419 ? 7.578 -11.539 -23.906 1 97.31 419 PHE B N 1
ATOM 7228 C CA . PHE B 1 419 ? 7.371 -11.453 -25.344 1 97.31 419 PHE B CA 1
ATOM 7229 C C . PHE B 1 419 ? 7.629 -10.039 -25.844 1 97.31 419 PHE B C 1
ATOM 7231 O O . PHE B 1 419 ? 8.023 -9.844 -27 1 97.31 419 PHE B O 1
ATOM 7238 N N . LYS B 1 420 ? 7.469 -9.055 -25 1 96.44 420 LYS B N 1
ATOM 7239 C CA . LYS B 1 420 ? 7.68 -7.684 -25.453 1 96.44 420 LYS B CA 1
ATOM 7240 C C . LYS B 1 420 ? 9.102 -7.223 -25.172 1 96.44 420 LYS B C 1
ATOM 7242 O O . LYS B 1 420 ? 9.633 -6.352 -25.859 1 96.44 420 LYS B O 1
ATOM 7247 N N . THR B 1 421 ? 9.734 -7.801 -24.156 1 96.69 421 THR B N 1
ATOM 7248 C CA . THR B 1 421 ? 10.992 -7.203 -23.703 1 96.69 421 THR B CA 1
ATOM 7249 C C . THR B 1 421 ? 12.102 -8.25 -23.672 1 96.69 421 THR B C 1
ATOM 7251 O O . THR B 1 421 ? 13.07 -8.148 -24.422 1 96.69 421 THR B O 1
ATOM 7254 N N . VAL B 1 422 ? 11.953 -9.281 -22.984 1 96.5 422 VAL B N 1
ATOM 7255 C CA . VAL B 1 422 ? 13.055 -10.18 -22.641 1 96.5 422 VAL B CA 1
ATOM 7256 C C . VAL B 1 422 ? 13.531 -10.914 -23.891 1 96.5 422 VAL B C 1
ATOM 7258 O O . VAL B 1 422 ? 14.734 -11.008 -24.141 1 96.5 422 VAL B O 1
ATOM 7261 N N . ARG B 1 423 ? 12.562 -11.414 -24.625 1 95.38 423 ARG B N 1
ATOM 7262 C CA . ARG B 1 423 ? 12.961 -12.219 -25.781 1 95.38 423 ARG B CA 1
ATOM 7263 C C . ARG B 1 423 ? 13.719 -11.375 -26.797 1 95.38 423 ARG B C 1
ATOM 7265 O O . ARG B 1 423 ? 14.422 -11.914 -27.656 1 95.38 423 ARG B O 1
ATOM 7272 N N . LYS B 1 424 ? 13.625 -10.055 -26.766 1 93.81 424 LYS B N 1
ATOM 7273 C CA . LYS B 1 424 ? 14.203 -9.156 -27.766 1 93.81 424 LYS B CA 1
ATOM 7274 C C . LYS B 1 424 ? 15.531 -8.578 -27.281 1 93.81 424 LYS B C 1
ATOM 7276 O O . LYS B 1 424 ? 16.219 -7.887 -28.031 1 93.81 424 LYS B O 1
ATOM 7281 N N . ASP B 1 425 ? 15.859 -8.797 -26.062 1 92.19 425 ASP B N 1
ATOM 7282 C CA . ASP B 1 425 ? 17.094 -8.266 -25.469 1 92.19 425 ASP B CA 1
ATOM 7283 C C . ASP B 1 425 ? 18.141 -9.367 -25.312 1 92.19 425 ASP B C 1
ATOM 7285 O O . ASP B 1 425 ? 17.906 -10.359 -24.609 1 92.19 425 ASP B O 1
ATOM 7289 N N . ALA B 1 426 ? 19.297 -9.164 -25.844 1 87.5 426 ALA B N 1
ATOM 7290 C CA . ALA B 1 426 ? 20.344 -10.18 -25.875 1 87.5 426 ALA B CA 1
ATOM 7291 C C . ALA B 1 426 ? 20.844 -10.523 -24.469 1 87.5 426 ALA B C 1
ATOM 7293 O O . ALA B 1 426 ? 21.219 -11.672 -24.203 1 87.5 426 ALA B O 1
ATOM 7294 N N . ASN B 1 427 ? 20.844 -9.555 -23.625 1 87.81 427 ASN B N 1
ATOM 7295 C CA . ASN B 1 427 ? 21.297 -9.805 -22.266 1 87.81 427 ASN B CA 1
ATOM 7296 C C . ASN B 1 427 ? 20.188 -10.422 -21.406 1 87.81 427 ASN B C 1
ATOM 7298 O O . ASN B 1 427 ? 20.438 -11.375 -20.656 1 87.81 427 ASN B O 1
ATOM 7302 N N . LEU B 1 428 ? 19.031 -9.93 -21.5 1 86.44 428 LEU B N 1
ATOM 7303 C CA . LEU B 1 428 ? 17.906 -10.398 -20.688 1 86.44 428 LEU B CA 1
ATOM 7304 C C . LEU B 1 428 ? 17.5 -11.812 -21.078 1 86.44 428 LEU B C 1
ATOM 7306 O O . LEU B 1 428 ? 17.016 -12.586 -20.25 1 86.44 428 LEU B O 1
ATOM 7310 N N . SER B 1 429 ? 17.734 -12.086 -22.266 1 84.88 429 SER B N 1
ATOM 7311 C CA . SER B 1 429 ? 17.312 -13.391 -22.766 1 84.88 429 SER B CA 1
ATOM 7312 C C . SER B 1 429 ? 18.156 -14.516 -22.172 1 84.88 429 SER B C 1
ATOM 7314 O O . SER B 1 429 ? 17.781 -15.688 -22.25 1 84.88 429 SER B O 1
ATOM 7316 N N . LYS B 1 430 ? 19.219 -14.109 -21.609 1 84.12 430 LYS B N 1
ATOM 7317 C CA . LYS B 1 430 ? 20.094 -15.094 -20.984 1 84.12 430 LYS B CA 1
ATOM 7318 C C . LYS B 1 430 ? 19.641 -15.422 -19.578 1 84.12 430 LYS B C 1
ATOM 7320 O O . LYS B 1 430 ? 20.078 -16.422 -18.984 1 84.12 430 LYS B O 1
ATOM 7325 N N . LEU B 1 431 ? 18.734 -14.641 -19.109 1 89.5 431 LEU B N 1
ATOM 7326 C CA . LEU B 1 431 ? 18.172 -14.859 -17.781 1 89.5 431 LEU B CA 1
ATOM 7327 C C . LEU B 1 431 ? 17.281 -16.094 -17.766 1 89.5 431 LEU B C 1
ATOM 7329 O O . LEU B 1 431 ? 16.5 -16.312 -18.688 1 89.5 431 LEU B O 1
ATOM 7333 N N . LYS B 1 432 ? 17.484 -16.906 -16.766 1 93.19 432 LYS B N 1
ATOM 7334 C CA . LYS B 1 432 ? 16.547 -18 -16.562 1 93.19 432 LYS B CA 1
ATOM 7335 C C . LYS B 1 432 ? 15.547 -17.672 -15.461 1 93.19 432 LYS B C 1
ATOM 7337 O O . LYS B 1 432 ? 15.875 -17.734 -14.273 1 93.19 432 LYS B O 1
ATOM 7342 N N . PRO B 1 433 ? 14.391 -17.375 -15.883 1 97.94 433 PRO B N 1
ATOM 7343 C CA . PRO B 1 433 ? 13.359 -17.078 -14.883 1 97.94 433 PRO B CA 1
ATOM 7344 C C . PRO B 1 433 ? 13.008 -18.297 -14.023 1 97.94 433 PRO B C 1
ATOM 7346 O O . PRO B 1 433 ? 13.367 -19.422 -14.367 1 97.94 433 PRO B O 1
ATOM 7349 N N . VAL B 1 434 ? 12.398 -18.031 -12.891 1 98.75 434 VAL B N 1
ATOM 7350 C CA . VAL B 1 434 ? 11.898 -19.094 -12.023 1 98.75 434 VAL B CA 1
ATOM 7351 C C . VAL B 1 434 ? 10.633 -19.688 -12.617 1 98.75 434 VAL B C 1
ATOM 7353 O O . VAL B 1 434 ? 10.484 -20.922 -12.68 1 98.75 434 VAL B O 1
ATOM 7356 N N . ILE B 1 435 ? 9.781 -18.828 -13.039 1 98.88 435 ILE B N 1
ATOM 7357 C CA . ILE B 1 435 ? 8.562 -19.25 -13.711 1 98.88 435 ILE B CA 1
ATOM 7358 C C . ILE B 1 435 ? 8.195 -18.25 -14.805 1 98.88 435 ILE B C 1
ATOM 7360 O O . ILE B 1 435 ? 8.641 -17.094 -14.766 1 98.88 435 ILE B O 1
ATOM 7364 N N . ILE B 1 436 ? 7.457 -18.688 -15.742 1 98.81 436 ILE B N 1
ATOM 7365 C CA . ILE B 1 436 ? 6.797 -17.844 -16.719 1 98.81 436 ILE B CA 1
ATOM 7366 C C . ILE B 1 436 ? 5.285 -18.078 -16.672 1 98.81 436 ILE B C 1
ATOM 7368 O O . ILE B 1 436 ? 4.824 -19.203 -16.781 1 98.81 436 ILE B O 1
ATOM 7372 N N . HIS B 1 437 ? 4.566 -17.031 -16.484 1 98.88 437 HIS B N 1
ATOM 7373 C CA . HIS B 1 437 ? 3.109 -17.062 -16.469 1 98.88 437 HIS B CA 1
ATOM 7374 C C . HIS B 1 437 ? 2.529 -16.484 -17.75 1 98.88 437 HIS B C 1
ATOM 7376 O O . HIS B 1 437 ? 2.74 -15.305 -18.047 1 98.88 437 HIS B O 1
ATOM 7382 N N . VAL B 1 438 ? 1.784 -17.266 -18.469 1 98.5 438 VAL B N 1
ATOM 7383 C CA . VAL B 1 438 ? 1.218 -16.812 -19.734 1 98.5 438 VAL B CA 1
ATOM 7384 C C . VAL B 1 438 ? -0.117 -16.125 -19.469 1 98.5 438 VAL B C 1
ATOM 7386 O O . VAL B 1 438 ? -1.14 -16.5 -20.062 1 98.5 438 VAL B O 1
ATOM 7389 N N . ASN B 1 439 ? -0.1 -15.016 -18.781 1 97.44 439 ASN B N 1
ATOM 7390 C CA . ASN B 1 439 ? -1.325 -14.375 -18.312 1 97.44 439 ASN B CA 1
ATOM 7391 C C . ASN B 1 439 ? -1.733 -13.211 -19.219 1 97.44 439 ASN B C 1
ATOM 7393 O O . ASN B 1 439 ? -2.863 -12.727 -19.141 1 97.44 439 ASN B O 1
ATOM 7397 N N . TYR B 1 440 ? -0.927 -12.789 -20.172 1 97.44 440 TYR B N 1
ATOM 7398 C CA . TYR B 1 440 ? -1.268 -11.641 -21 1 97.44 440 TYR B CA 1
ATOM 7399 C C . TYR B 1 440 ? -1.678 -12.094 -22.406 1 97.44 440 TYR B C 1
ATOM 7401 O O . TYR B 1 440 ? -1.87 -11.266 -23.297 1 97.44 440 TYR B O 1
ATOM 7409 N N . HIS B 1 441 ? -1.776 -13.438 -22.625 1 97.06 441 HIS B N 1
ATOM 7410 C CA . HIS B 1 441 ? -2.061 -13.93 -23.969 1 97.06 441 HIS B CA 1
ATOM 7411 C C . HIS B 1 441 ? -3.109 -15.039 -23.938 1 97.06 441 HIS B C 1
ATOM 7413 O O . HIS B 1 441 ? -3.113 -15.867 -23.031 1 97.06 441 HIS B O 1
ATOM 7419 N N . PRO B 1 442 ? -3.936 -15.078 -24.984 1 95.38 442 PRO B N 1
ATOM 7420 C CA . PRO B 1 442 ? -5.023 -16.062 -24.984 1 95.38 442 PRO B CA 1
ATOM 7421 C C . PRO B 1 442 ? -4.562 -17.453 -25.422 1 95.38 442 PRO B C 1
ATOM 7423 O O . PRO B 1 442 ? -5.172 -18.453 -25.047 1 95.38 442 PRO B O 1
ATOM 7426 N N . ASP B 1 443 ? -3.602 -17.516 -26.328 1 95.81 443 ASP B N 1
ATOM 7427 C CA . ASP B 1 443 ? -3.096 -18.812 -26.781 1 95.81 443 ASP B CA 1
ATOM 7428 C C . ASP B 1 443 ? -2.145 -19.422 -25.75 1 95.81 443 ASP B C 1
ATOM 7430 O O . ASP B 1 443 ? -0.962 -19.625 -26.031 1 95.81 443 ASP B O 1
ATOM 7434 N N . LYS B 1 444 ? -2.658 -19.875 -24.703 1 96.94 444 LYS B N 1
ATOM 7435 C CA . LYS B 1 444 ? -1.917 -20.266 -23.5 1 96.94 444 LYS B CA 1
ATOM 7436 C C . LYS B 1 444 ? -1.062 -21.5 -23.766 1 96.94 444 LYS B C 1
ATOM 7438 O O . LYS B 1 444 ? 0.162 -21.469 -23.625 1 96.94 444 LYS B O 1
ATOM 7443 N N . LEU B 1 445 ? -1.698 -22.578 -24.188 1 98.19 445 LEU B N 1
ATOM 7444 C CA . LEU B 1 445 ? -1.009 -23.859 -24.312 1 98.19 445 LEU B CA 1
ATOM 7445 C C . LEU B 1 445 ? 0.111 -23.766 -25.344 1 98.19 445 LEU B C 1
ATOM 7447 O O . LEU B 1 445 ? 1.243 -24.188 -25.078 1 98.19 445 LEU B O 1
ATOM 7451 N N . PRO B 1 446 ? -0.13 -23.172 -26.562 1 98.25 446 PRO B N 1
ATOM 7452 C CA . PRO B 1 446 ? 0.96 -23.031 -27.531 1 98.25 446 PRO B CA 1
ATOM 7453 C C . PRO B 1 446 ? 2.135 -22.234 -26.984 1 98.25 446 PRO B C 1
ATOM 7455 O O . PRO B 1 446 ? 3.293 -22.578 -27.219 1 98.25 446 PRO B O 1
ATOM 7458 N N . ARG B 1 447 ? 1.877 -21.266 -26.266 1 98.38 447 ARG B N 1
ATOM 7459 C CA . ARG B 1 447 ? 2.949 -20.438 -25.719 1 98.38 447 ARG B CA 1
ATOM 7460 C C . ARG B 1 447 ? 3.688 -21.172 -24.594 1 98.38 447 ARG B C 1
ATOM 7462 O O . ARG B 1 447 ? 4.906 -21.031 -24.469 1 98.38 447 ARG B O 1
ATOM 7469 N N . MET B 1 448 ? 2.945 -21.859 -23.766 1 98.81 448 MET B N 1
ATOM 7470 C CA . MET B 1 448 ? 3.607 -22.672 -22.734 1 98.81 448 MET B CA 1
ATOM 7471 C C . MET B 1 448 ? 4.602 -23.641 -23.375 1 98.81 448 MET B C 1
ATOM 7473 O O . MET B 1 448 ? 5.738 -23.766 -22.922 1 98.81 448 MET B O 1
ATOM 7477 N N . LYS B 1 449 ? 4.18 -24.281 -24.375 1 98.75 449 LYS B N 1
ATOM 7478 C CA . LYS B 1 449 ? 5.039 -25.234 -25.062 1 98.75 449 LYS B CA 1
ATOM 7479 C C . LYS B 1 449 ? 6.25 -24.547 -25.672 1 98.75 449 LYS B C 1
ATOM 7481 O O . LYS B 1 449 ? 7.363 -25.078 -25.656 1 98.75 449 LYS B O 1
ATOM 7486 N N . ALA B 1 450 ? 6 -23.391 -26.219 1 98.62 450 ALA B N 1
ATOM 7487 C CA . ALA B 1 450 ? 7.098 -22.625 -26.797 1 98.62 450 ALA B CA 1
ATOM 7488 C C . ALA B 1 450 ? 8.109 -22.234 -25.719 1 98.62 450 ALA B C 1
ATOM 7490 O O . ALA B 1 450 ? 9.32 -22.203 -25.984 1 98.62 450 ALA B O 1
ATOM 7491 N N . VAL B 1 451 ? 7.652 -21.891 -24.594 1 98.5 451 VAL B N 1
ATOM 7492 C CA . VAL B 1 451 ? 8.516 -21.547 -23.469 1 98.5 451 VAL B CA 1
ATOM 7493 C C . VAL B 1 451 ? 9.375 -22.75 -23.094 1 98.5 451 VAL B C 1
ATOM 7495 O O . VAL B 1 451 ? 10.586 -22.625 -22.875 1 98.5 451 VAL B O 1
ATOM 7498 N N . VAL B 1 452 ? 8.797 -23.922 -23.031 1 98.62 452 VAL B N 1
ATOM 7499 C CA . VAL B 1 452 ? 9.531 -25.156 -22.734 1 98.62 452 VAL B CA 1
ATOM 7500 C C . VAL B 1 452 ? 10.586 -25.406 -23.812 1 98.62 452 VAL B C 1
ATOM 7502 O O . VAL B 1 452 ? 11.742 -25.703 -23.5 1 98.62 452 VAL B O 1
ATOM 7505 N N . GLU B 1 453 ? 10.219 -25.219 -25.078 1 98.31 453 GLU B N 1
ATOM 7506 C CA . GLU B 1 453 ? 11.156 -25.391 -26.188 1 98.31 453 GLU B CA 1
ATOM 7507 C C . GLU B 1 453 ? 12.344 -24.438 -26.062 1 98.31 453 GLU B C 1
ATOM 7509 O O . GLU B 1 453 ? 13.484 -24.828 -26.312 1 98.31 453 GLU B O 1
ATOM 7514 N N . PHE B 1 454 ? 12.047 -23.312 -25.672 1 97.38 454 PHE B N 1
ATOM 7515 C CA . PHE B 1 454 ? 13.078 -22.281 -25.609 1 97.38 454 PHE B CA 1
ATOM 7516 C C . PHE B 1 454 ? 13.992 -22.5 -24.406 1 97.38 454 PHE B C 1
ATOM 7518 O O . PHE B 1 454 ? 15.203 -22.656 -24.562 1 97.38 454 PHE B O 1
ATOM 7525 N N . TYR B 1 455 ? 13.492 -22.594 -23.203 1 97.31 455 TYR B N 1
ATOM 7526 C CA . TYR B 1 455 ? 14.289 -22.547 -21.984 1 97.31 455 TYR B CA 1
ATOM 7527 C C . TYR B 1 455 ? 14.781 -23.938 -21.609 1 97.31 455 TYR B C 1
ATOM 7529 O O . TYR B 1 455 ? 15.805 -24.078 -20.938 1 97.31 455 TYR B O 1
ATOM 7537 N N . VAL B 1 456 ? 14.055 -24.984 -22 1 97.38 456 VAL B N 1
ATOM 7538 C CA . VAL B 1 456 ? 14.398 -26.328 -21.578 1 97.38 456 VAL B CA 1
ATOM 7539 C C . VAL B 1 456 ? 15.133 -27.062 -22.703 1 97.38 456 VAL B C 1
ATOM 7541 O O . VAL B 1 456 ? 16.188 -27.656 -22.469 1 97.38 456 VAL B O 1
ATOM 7544 N N . LYS B 1 457 ? 14.656 -26.906 -23.891 1 97.06 457 LYS B N 1
ATOM 7545 C CA . LYS B 1 457 ? 15.227 -27.656 -25.016 1 97.06 457 LYS B CA 1
ATOM 7546 C C . LYS B 1 457 ? 16.25 -26.828 -25.781 1 97.06 457 LYS B C 1
ATOM 7548 O O . LYS B 1 457 ? 16.922 -27.328 -26.672 1 97.06 457 LYS B O 1
ATOM 7553 N N . GLY B 1 458 ? 16.281 -25.531 -25.562 1 93.94 458 GLY B N 1
ATOM 7554 C CA . GLY B 1 458 ? 17.312 -24.688 -26.125 1 93.94 458 GLY B CA 1
ATOM 7555 C C . GLY B 1 458 ? 16.984 -24.188 -27.516 1 93.94 458 GLY B C 1
ATOM 7556 O O . GLY B 1 458 ? 17.844 -23.625 -28.203 1 93.94 458 GLY B O 1
ATOM 7557 N N . ASN B 1 459 ? 15.758 -24.375 -27.938 1 96 459 ASN B N 1
ATOM 7558 C CA . ASN B 1 459 ? 15.328 -23.859 -29.234 1 96 459 ASN B CA 1
ATOM 7559 C C . ASN B 1 459 ? 15.125 -22.344 -29.203 1 96 459 ASN B C 1
ATOM 7561 O O . ASN B 1 459 ? 14.039 -21.875 -28.891 1 96 459 ASN B O 1
ATOM 7565 N N . LYS B 1 460 ? 16.031 -21.625 -29.688 1 92.31 460 LYS B N 1
ATOM 7566 C CA . LYS B 1 460 ? 16.062 -20.156 -29.562 1 92.31 460 LYS B CA 1
ATOM 7567 C C . LYS B 1 460 ? 15 -19.5 -30.453 1 92.31 460 LYS B C 1
ATOM 7569 O O . LYS B 1 460 ? 14.688 -18.328 -30.281 1 92.31 460 LYS B O 1
ATOM 7574 N N . ASP B 1 461 ? 14.453 -20.266 -31.328 1 95.31 461 ASP B N 1
ATOM 7575 C CA . ASP B 1 461 ? 13.492 -19.688 -32.281 1 95.31 461 ASP B CA 1
ATOM 7576 C C . ASP B 1 461 ? 12.055 -20 -31.844 1 95.31 461 ASP B C 1
ATOM 7578 O O . ASP B 1 461 ? 11.102 -19.562 -32.5 1 95.31 461 ASP B O 1
ATOM 7582 N N . ALA B 1 462 ? 11.922 -20.672 -30.766 1 97.38 462 ALA B N 1
ATOM 7583 C CA . ALA B 1 462 ? 10.625 -21.219 -30.375 1 97.38 462 ALA B CA 1
ATOM 7584 C C . ALA B 1 462 ? 9.633 -20.094 -30.094 1 97.38 462 ALA B C 1
ATOM 7586 O O . ALA B 1 462 ? 8.422 -20.266 -30.266 1 97.38 462 ALA B O 1
ATOM 7587 N N . LEU B 1 463 ? 10.117 -18.922 -29.672 1 97.38 463 LEU B N 1
ATOM 7588 C CA . LEU B 1 463 ? 9.227 -17.828 -29.281 1 97.38 463 LEU B CA 1
ATOM 7589 C C . LEU B 1 463 ? 8.938 -16.906 -30.453 1 97.38 463 LEU B C 1
ATOM 7591 O O . LEU B 1 463 ? 8.016 -16.094 -30.406 1 97.38 463 LEU B O 1
ATOM 7595 N N . LYS B 1 464 ? 9.594 -17.016 -31.516 1 95.56 464 LYS B N 1
ATOM 7596 C CA . LYS B 1 464 ? 9.602 -16.078 -32.625 1 95.56 464 LYS B CA 1
ATOM 7597 C C . LYS B 1 464 ? 8.242 -16.031 -33.344 1 95.56 464 LYS B C 1
ATOM 7599 O O . LYS B 1 464 ? 7.793 -14.969 -33.75 1 95.56 464 LYS B O 1
ATOM 7604 N N . PRO B 1 465 ? 7.609 -17.109 -33.438 1 95.88 465 PRO B N 1
ATOM 7605 C CA . PRO B 1 465 ? 6.355 -17.094 -34.188 1 95.88 465 PRO B CA 1
ATOM 7606 C C . PRO B 1 465 ? 5.25 -16.312 -33.5 1 95.88 465 PRO B C 1
ATOM 7608 O O . PRO B 1 465 ? 4.227 -16 -34.094 1 95.88 465 PRO B O 1
ATOM 7611 N N . PHE B 1 466 ? 5.348 -16.016 -32.281 1 97 466 PHE B N 1
ATOM 7612 C CA . PHE B 1 466 ? 4.289 -15.367 -31.516 1 97 466 PHE B CA 1
ATOM 7613 C C . PHE B 1 466 ? 4.422 -13.852 -31.578 1 97 466 PHE B C 1
ATOM 7615 O O . PHE B 1 466 ? 5.52 -13.312 -31.453 1 97 466 PHE B O 1
ATOM 7622 N N . PRO B 1 467 ? 3.271 -13.156 -31.75 1 95.56 467 PRO B N 1
ATOM 7623 C CA . PRO B 1 467 ? 3.336 -11.695 -31.672 1 95.56 467 PRO B CA 1
ATOM 7624 C C . PRO B 1 467 ? 3.572 -11.195 -30.234 1 95.56 467 PRO B C 1
ATOM 7626 O O . PRO B 1 467 ? 3.469 -11.969 -29.281 1 95.56 467 PRO B O 1
ATOM 7629 N N . ASP B 1 468 ? 3.922 -9.883 -30.094 1 94.94 468 ASP B N 1
ATOM 7630 C CA . ASP B 1 468 ? 4.086 -9.258 -28.781 1 94.94 468 ASP B CA 1
ATOM 7631 C C . ASP B 1 468 ? 2.779 -9.297 -28 1 94.94 468 ASP B C 1
ATOM 7633 O O . ASP B 1 468 ? 2.771 -9.656 -26.812 1 94.94 468 ASP B O 1
ATOM 7637 N N . GLY B 1 469 ? 1.753 -8.82 -28.609 1 93.56 469 GLY B N 1
ATOM 7638 C CA . GLY B 1 469 ? 0.413 -8.914 -28.062 1 93.56 469 GLY B CA 1
ATOM 7639 C C . GLY B 1 469 ? -0.399 -10.055 -28.641 1 93.56 469 GLY B C 1
ATOM 7640 O O . GLY B 1 469 ? 0.077 -11.195 -28.703 1 93.56 469 GLY B O 1
ATOM 7641 N N . SER B 1 470 ? -1.671 -9.828 -28.812 1 86.06 470 SER B N 1
ATOM 7642 C CA . SER B 1 470 ? -2.525 -10.812 -29.469 1 86.06 470 SER B CA 1
ATOM 7643 C C . SER B 1 470 ? -3.369 -10.18 -30.562 1 86.06 470 SER B C 1
ATOM 7645 O O . SER B 1 470 ? -3.674 -8.984 -30.5 1 86.06 470 SER B O 1
ATOM 7647 N N . ASN B 1 471 ? -3.367 -10.906 -31.656 1 71.31 471 ASN B N 1
ATOM 7648 C CA . ASN B 1 471 ? -4.18 -10.453 -32.781 1 71.31 471 ASN B CA 1
ATOM 7649 C C . ASN B 1 471 ? -5.664 -10.719 -32.531 1 71.31 471 ASN B C 1
ATOM 7651 O O . ASN B 1 471 ? -6.504 -10.398 -33.406 1 71.31 471 ASN B O 1
ATOM 7655 N N . TYR B 1 472 ? -5.891 -11.258 -31.453 1 62 472 TYR B N 1
ATOM 7656 C CA . TYR B 1 472 ? -7.309 -11.516 -31.203 1 62 472 TYR B CA 1
ATOM 7657 C C . TYR B 1 472 ? -7.984 -10.281 -30.625 1 62 472 TYR B C 1
ATOM 7659 O O . TYR B 1 472 ? -7.414 -9.586 -29.781 1 62 472 TYR B O 1
ATOM 7667 N N . LEU B 1 473 ? -8.867 -9.516 -31.484 1 50.19 473 LEU B N 1
ATOM 7668 C CA . LEU B 1 473 ? -9.68 -8.43 -30.938 1 50.19 473 LEU B CA 1
ATOM 7669 C C . LEU B 1 473 ? -10.656 -8.961 -29.891 1 50.19 473 LEU B C 1
ATOM 7671 O O . LEU B 1 473 ? -11.141 -10.086 -30 1 50.19 473 LEU B O 1
#

Foldseek 3Di:
DPPPPPQPQPCDDDDRFRFQQQQDPDPQDQFQWFFDDPPDPDRPRPRDDQPCPPPPPDPDDNRRGRRPRPDPPPPDDPDPPPPPVVPGDGDGDRPPPPPPPDDPPPPDPVVVVVVVVVVVVVVVVVVVVVVVVVVVVVVVVVVVVVVVVVVVVVCPDDHPDDADDPPPDDDQAAFDADDADCVLDVPVLVLQVPQPDPQEAEEEEDEPVCQLLLVQQVVQCVVQPPRRYEYEYLDPVNVVVCVVVVHHYDYDDCPPPLNVCVVPNDPLSVLLVVLVVVLNSLNRFHKYWAAYSLKGFQHDCVVQDPNRWQKEFEFPDQDDCQQAKDWDWAAQCVVPVPRTHTDIHYGFTDPRTMIGGSHPLRSVLSVQLSVCSVVPVPDDSRVSSRCLDPDDDDVPGHHSPTRYHYGDCLQVDELLNVLVPQLPDPVSVVDDHRMYHPPQADVRSQVSVLVCCCSPVPPSCSSVVDHSHDPPD/DPPPDPDPQDCDPPDRFDFDQPQDPDPDDQQFFFFDDVPDPDRPRPRFDQDPPPPPPPPPDVRPRPRRGGDDPPPPDPDPPVPPVPPTDRDRDDDDDPDPPDDPDPPDPVVVVVVVVVVVVVVVVVVVVVVVCLVVVLVCLQCCLVCVQVVQQCVVPDDDDDADDPPPDDHRAAFDADDADCVLDVVVLVLQVVQPDPQEAEEEEDEPVCQLLLVQQVVQVVVQPPRRYEYEYLDDVNVVVCVVVVHHYDYDDCPPPLNVCVVPNDPLSVLLVVLVVVLNSLNRFHKYWAAYSLKGFDHDCVSQDSPRFQKEFEFPDQDDCQQAKDWDWAAQPVVPVPRTHTDIHYGFTDPRTMIGGSHPLRSVLSVQLSVCSVVPVPDDSRVSSRCLDPDDDDVPGHHSPTRYHYGDCLQVDELLNVQVPQLPDPVSVVDDHRMYHPPQADVRSLVSVLVCCCSPVPPSCSSVVDHSHDPPD

InterPro domains:
  IPR005069 Nucleotide-diphospho-sugar transferase [PF03407] (226-445)
  IPR029044 Nucleotide-diphospho-sugar transferases [SSF53448] (202-405)
  IPR044290 Arabinosyltransferase RRA1/2/3 [PTHR46581] (95-471)

Secondary structure (DSSP, 8-state):
------------SS------EE-S-------------SS---------------------SS---EE----------SS-----GGG-------------------B-HHHHHHHHHHHHHHHHHHHHHHHHHHHHHHHHHHHHHHHHHHHHHHHHSS------STTT-----SPPBPPP-GGG-HHHHHHHHHH-BTTEEEEEEE-GGGHHHHHHHHHHHHHHT---EEEEESSHHHHHHHHHTT--EEE----HHHHHHHHH--HHHHHHHHHHHHHHHHHTT-EEEEE-SSEEE-S-GGGT----SSEEEEES--SHHHHH-EE--EE-GGGGGG-EE-EEEEEPEEEEEEEE-SBHHHHHHHHHHHHHHHH-TT--HHHHHHHHHHPPBBTTB------EEEPPTTTEEEHHHHHHTGGG-TTGGG---SEEE--S-S-HHHHHHHHHHHHTT--TTTTTTS-SS-S--/------------SS------EE-S--------EEE--SS----EEE--------------SS---EE----------SS-----GGG-------------------B-HHHHHHHHHHHHHHHHHHHHHHHHHHHHHHHHHHHHHHHHHHHHHHHHHSS-----STTT-----SPPBPPP-GGG-HHHHHHHHHH-BTTEEEEEEE-GGGHHHHHHHHHHHHHHT---EEEEESSHHHHHHHHHTT--EEE----HHHHHHHHH--HHHHHHHHHHHHHHHHHTT-EEEEE-SSEEE-S-GGGT----SSEEEEES--SHHHHH-EE--EE-GGGGGG-EE-EEEEEPEEEEEEEE-SBHHHHHHHHHHHHHHHH-TT--HHHHHHHHHHPPBBTTB------EEEPPTTTEEEHHHHHHTGGG-TTGGG---SEEE-TT-S-HHHHHHHHHHHHTT--TTTTTTS-SS-S--

pLDDT: mean 73.23, std 29.17, range [17.61, 98.88]

Solvent-accessible surface area (backbone atoms only — not comparable to full-atom values): 52658 Å² total; per-residue (Å²): 132,80,75,73,66,80,72,78,74,72,79,55,93,81,70,78,77,61,67,51,54,47,36,68,91,65,85,75,83,80,86,75,63,62,67,76,58,85,81,62,83,73,71,59,73,66,85,76,82,84,78,85,80,80,74,88,67,83,76,76,68,90,60,45,54,45,47,61,70,80,79,74,81,66,76,76,61,93,70,82,73,76,73,71,69,84,69,65,78,75,72,73,81,80,81,80,80,80,75,82,72,80,86,62,78,34,47,47,44,62,56,42,53,49,41,49,51,50,33,52,51,37,50,52,49,38,54,53,43,49,52,50,35,53,53,35,50,52,50,29,53,56,27,50,60,47,30,58,56,16,53,53,44,34,57,66,37,63,69,70,45,59,75,62,62,90,74,64,45,74,51,81,50,50,70,65,57,40,38,56,40,57,84,79,44,54,70,58,46,56,50,46,70,70,40,37,53,94,46,29,30,36,38,30,70,41,41,67,92,43,47,72,37,38,50,57,22,53,52,28,33,53,72,58,62,56,74,30,45,38,34,36,19,71,39,69,65,34,40,52,50,30,55,75,67,76,38,58,67,46,65,65,73,73,48,77,80,66,33,56,38,49,73,71,38,57,80,57,43,46,49,32,46,51,34,54,54,50,41,53,44,25,39,50,45,26,26,36,34,39,35,50,43,65,32,45,42,63,39,66,58,79,81,71,59,81,84,57,29,30,32,37,22,28,30,68,26,70,47,72,48,36,37,50,37,35,80,50,67,41,81,40,71,73,23,27,72,46,16,72,39,56,19,45,33,27,33,32,52,37,77,47,35,32,34,39,38,23,20,54,40,38,46,25,48,31,33,51,39,28,51,47,46,70,73,34,78,83,56,54,64,44,57,48,50,37,51,50,55,64,31,50,15,33,87,96,44,81,43,55,58,49,28,44,26,37,45,53,54,70,39,42,20,37,36,50,38,40,53,65,43,30,73,76,31,83,69,54,52,68,58,78,35,29,31,41,31,43,77,45,46,86,66,37,61,66,48,52,51,23,49,46,34,30,76,71,70,60,37,82,63,46,60,66,84,58,64,58,37,37,91,48,120,133,84,78,80,69,82,75,80,75,71,80,49,94,82,68,73,79,67,74,59,70,53,68,65,90,64,85,74,77,81,80,79,54,61,55,64,48,85,82,56,84,63,64,52,65,56,80,68,81,79,76,74,81,74,70,85,63,84,67,77,64,86,72,61,63,52,58,65,71,81,80,78,81,73,75,76,62,92,71,84,75,78,73,73,66,89,72,60,75,78,76,80,84,80,84,82,83,83,79,84,78,82,88,73,72,39,42,49,50,61,59,43,49,50,43,48,49,49,33,50,49,37,48,48,49,37,51,48,43,49,48,46,35,48,47,38,48,47,46,26,48,46,34,42,38,54,20,50,35,41,31,35,32,16,53,63,61,36,58,66,44,60,75,62,61,90,74,66,46,74,50,59,48,28,70,65,62,39,40,57,40,56,84,79,44,54,70,59,46,56,51,44,69,71,38,37,52,95,47,29,30,37,38,30,71,42,40,69,92,45,46,72,39,37,50,55,22,52,51,27,34,53,73,60,62,53,73,30,47,39,35,38,19,68,39,69,67,33,40,50,51,30,55,74,67,75,40,58,66,46,65,66,72,73,47,79,79,69,34,60,38,48,72,71,38,57,81,58,42,45,49,32,47,50,33,55,55,49,42,53,45,26,40,51,45,26,28,38,34,38,34,51,43,62,33,45,45,63,42,64,57,79,80,72,60,75,83,56,29,29,33,38,23,28,28,67,27,72,47,72,49,35,37,50,38,35,80,49,66,41,82,38,73,74,25,28,72,46,14,71,39,56,21,44,32,26,32,33,52,37,76,48,34,32,35,38,39,25,19,55,41,38,47,25,48,30,34,51,39,28,52,47,44,70,75,33,80,84,56,55,63,44,58,49,50,38,50,50,56,65,31,50,15,35,88,96,44,81,43,55,60,48,27,44,27,35,44,54,51,72,37,41,19,37,35,48,38,40,52,62,43,29,73,77,32,83,71,54,52,68,58,78,36,29,30,41,30,45,78,44,46,85,67,37,60,66,48,52,52,22,48,45,34,29,78,72,69,59,38,84,63,46,59,66,84,56,65,59,35,36,90,49,123

Organism: Quercus suber (NCBI:txid58331)

Nearest PDB structures (foldseek):
  8ees-assembly1_B  TM=4.293E-01  e=1.435E-03  Klebsiella pneumoniae subsp. pneumoniae HS11286
  2f8m-assembly1_B  TM=5.550E-01  e=2.747E-01  Plasmodium falciparum 3D7
  3dxf-assembly2_B  TM=5.161E-01  e=1.380E-01  Homo sapiens
  3kcq-assembly2_B  TM=4.777E-01  e=1.583E+00  Anaplasma phagocytophilum str. HZ
  6j1k-assembly1_B  TM=2.322E-01  e=8.910E-02  Ochrobactrum sp.